Protein AF-0000000077139982 (afdb_homodimer)

Secondary structure (DSSP, 8-state):
----HHHHHHHHHHHHHHHHHHHHHHHHH-S-TTTTTHHHHHHHHHHHHHHHHHHHHHHHH--S-HHHHHHHHHHHHHHHHHHHH--SSTHHHHHHHHHHHHHHHHGGGS---HHHHHHHHHHHHHHHHHHHHHHHHHHSPTT-HHHHHHHHHHHHHHHT-TTS-THHHHHHHHS-HHHHHHHHHTGGGHHHHHIIIIITTT---HHHHHHHHHHHHHHHHHHHHHHHH-S-HHHHHHHHHHHHHHHHHHHHHHHHHTTT-SSHHHHHHHHHHHHHHHHHHHIIIIIIHHHHHHHHHHHHHHT---TTTTTTGGGGG---HHHHTHHHHHHTT-TTSHHHHHHHHHHHHHHHHHTS-GGGTTTHHHHHHHHHHHHHHHHHHHHHHHIIIIISPPPTT-------HHHHHHHHHHHHHHHHHHHHGGGGHHHHHTSTTTGGG--HHHHHHHHHHHHHHHHHHHHHHHHHHHHHHHTTTS----S--S--SS---SGGG---THHHHHHHHTTTGGGTB-TTS-BHHHHHHHHHHHHHHHHHHTSS------SS-HHHHHHHHHHHHHHHHHHHHHH---/----HHHHHHHHHHHHHHHHHHHHHHHHH-S-TTTTTHHHHHHHHHHHHHHHHHHHHHHHH-SS-HHHHHHHHHHHHHHHHHHHH--SSTHHHHHHHHHHHHHHHHGGGS---HHHHHHHHHHHHHHHHHHHHHHHHHHSPTT-HHHHHHHHHHHHHHHT-TTS-THHHHHHHHS-HHHHHHHHHTGGGHHHHHIIIIITTT---HHHHHHHHHHHHHHHHHHHHHHHH-SSHHHHHHHHHHHHHHHHHHHHHHHHHTTT-SSHHHHHHHHHHHHHHHHHHHIIIIIIHHHHHHHHHHHHHHT---TTTTTTGGGGG---HHHHTHHHHHHTT-TTSHHHHHHHHHHHHHHHHHTS-GGGTTTHHHHHHHHHHHHHHHHHHHHHHHIIIIISPPPTT-------HHHHHHHHHHHHHHHHHHHHGGGGHHHHHTSTTTGGG--HHHHHHHHHHHHHHHHHHHHHHHHHHHHHHHTTTS----S--S--SS---SGGG---THHHHHHHHTTTGGGTB-TTS-BHHHHHHHHHHHHHHHHHHTSS------SS-HHHHHHHHHHHHHHHHHHHHHH---

Foldseek 3Di:
DPPDPVVLVVLLVLLLCLLQVLLVVCVPPDDCCQALLVLLNLLSVLSNLLSNLLSLLLQLQFPDLNVLLSVLSSLLNNLLSCLSVVPLDLSNLLSLLSNLVSVVSNQVSDDDDPLQLQLSLLLLQLSLVLSLLSLVLSLDDALDPSSLVSLVVSLCLQLLFQLNVLSQLSNLRRGQLSVNLSCLQRVNCSSVSVCSNRNLVRPQDLVVLVVSQLSLLLQLLLLLLLLLQAFFVSSSLSSLSSNLSSVLVNLSSQLSNQCPPPDPLSNLLSLLSVVLSSLSSLLRNLLSSLSSSLLSSLCSFQVDRGLLQLFQSQLVLVDDLVLSCLSLCLLLLPQQFSNVVSVVSVVVSLVSLVVPPDPVCPVVVVSVVSSVNSSNSSSVSSVLSSLGNHQFFHDPPGDTPDRDPSSSVSSCVSSVSSSCCGRVVLLCQLVVCPRPHSVVSHDPVNSVVSVVSNVRSVVSVVVVVVVVVVCVVCVVPVDPPDVPRPPVPPPDPRPVRNDRSCVVVVVCCVVPVVVAAPPNSHGPVSVVSVVVVCCVVCVVCCVVDPPPDDDPCSSVVSVVSSVVSSVVSVVCVVPVPD/DPPDPVVLVVLLVLQLCLLQVLLVVCVPPDPCCQALLVLLNLLSVLSNLLSNLLSLLLQLQFPDLNVLLSVLSSLLNNLLSCLSVVPLDLSNLLSLLSNLVSVVSNQVSDDDDPLQLQLSLLLLQLSLVLSLLSLVLSLDDALDPSSLVSLVVSLCLQLLFQLNVLSQLSNLRRGQLSVNLSCLQRVNCSSVSVCSNRNLVRPQDLVVLVVSQLSLLLQLLLLLLLLLQAFFVSSSLSSLSSNLSSVLVNLSSQLSNQCPPPDPLSNLLSLLSVVLSSLSSLLRNLLSSLSSSLLSSLCSFQVDRGLLQLFQSSLVLVDDLVLSCLSLCLLLLPQQFSNVVSVVSVVVSLVSLVVPPDPVCPVVVVSVVSSVNSSNSSSVSSVLSSLGNHQFFHDPPGRTPDRDPSSSVSSCVSSVSSSCCGRVVLLCQLVVCPRPHSVVSHDPVNSVVSVVSNVRSVVSVVVVVVVVVVCVVCVVPVDCPDVPGPPVPPPPPRPVRNDRSCVVVVVCCVVPVVVAAPPNSHGPVSVVSVVVVCCVVCVVCCVVDPPPDPDPCSSVVSVVSSVVSSVVSVVCVVPVPD

Radius of gyration: 31.9 Å; Cα contacts (8 Å, |Δi|>4): 1811; chains: 2; bounding box: 67×109×77 Å

Solvent-accessible surface area (backbone atoms only — not comparable to full-atom values): 56174 Å² total; per-residue (Å²): 130,79,72,53,70,64,58,55,49,52,47,49,48,51,30,40,45,26,20,36,44,45,40,54,50,48,67,72,70,46,88,49,46,65,52,76,39,32,49,49,51,53,52,33,51,48,35,28,54,49,40,44,33,33,50,31,31,42,68,36,69,45,89,44,53,61,65,48,24,40,51,12,46,25,45,25,34,36,23,48,34,42,34,65,70,37,60,88,36,71,53,22,37,51,22,48,48,49,24,52,57,23,46,61,34,44,46,55,40,48,84,84,44,72,49,32,40,49,8,52,26,30,48,30,41,39,44,26,56,17,27,51,26,38,46,54,22,51,74,37,62,87,86,34,66,68,24,49,52,33,34,49,53,16,29,37,36,52,36,25,29,56,93,41,33,73,40,50,38,42,24,33,66,29,46,53,30,45,56,45,16,46,37,60,31,37,58,38,46,46,35,56,36,48,39,60,54,61,39,50,81,70,49,79,64,41,65,63,27,62,60,47,43,60,43,20,25,48,19,13,22,54,14,1,52,41,14,41,55,28,49,30,56,52,35,15,50,28,24,33,46,32,15,52,46,12,47,40,48,39,22,50,31,51,18,45,47,21,60,82,46,86,48,66,69,46,29,48,49,11,29,43,27,50,54,46,27,55,42,36,46,52,26,45,23,39,32,48,21,38,39,30,42,56,53,33,50,45,32,59,36,59,69,52,66,41,39,59,78,38,18,8,47,41,50,73,64,75,57,58,62,70,67,74,35,40,30,35,40,17,53,58,43,36,70,24,18,28,26,19,54,33,55,53,49,50,54,54,50,49,55,53,50,62,68,41,72,61,89,70,36,62,73,49,44,64,40,47,52,34,35,50,52,7,53,50,31,31,17,47,29,40,48,40,48,43,48,9,23,44,49,16,32,51,68,82,87,68,77,62,57,89,77,53,69,68,32,44,51,28,39,47,50,22,50,49,56,37,43,47,50,35,47,47,50,29,62,43,34,60,60,56,49,62,32,78,64,42,32,85,38,50,52,71,68,55,51,46,47,36,46,50,52,19,49,48,15,49,52,39,49,49,52,53,49,49,52,53,49,49,44,64,65,49,51,65,74,56,70,80,70,68,86,65,62,81,62,77,75,71,74,66,88,54,68,82,48,44,36,46,38,54,64,73,32,54,62,42,26,76,81,54,36,61,80,43,28,48,97,83,29,48,48,45,62,56,51,50,50,51,50,50,50,44,48,51,40,44,58,45,32,74,68,44,82,84,80,79,86,71,80,89,48,54,49,59,46,24,48,46,50,26,47,47,37,48,48,49,50,47,46,45,58,68,67,40,86,116,128,81,71,54,69,64,59,55,49,52,48,49,49,50,30,40,45,25,19,36,44,45,42,54,50,47,66,73,72,46,89,48,48,63,52,76,40,32,49,49,49,53,51,34,51,49,33,29,54,49,41,43,32,34,50,30,29,42,67,36,71,43,87,42,52,59,64,49,24,40,51,14,45,24,46,24,34,37,23,46,35,42,33,65,69,38,61,89,36,72,54,21,38,51,22,48,47,48,24,50,56,23,45,61,34,45,47,56,42,49,82,83,43,72,51,32,39,49,9,52,26,30,47,30,41,39,45,26,58,17,27,51,27,38,45,53,22,50,75,37,61,88,85,35,66,66,24,50,52,33,36,48,52,16,30,39,36,51,37,26,29,57,93,42,30,72,38,49,39,42,24,33,65,30,47,55,32,46,56,46,15,46,37,58,31,38,58,37,46,46,35,58,35,48,38,58,55,62,38,50,84,71,50,79,65,41,64,62,29,62,60,47,42,62,43,20,24,48,20,13,22,54,16,1,52,40,15,41,55,28,49,31,57,52,36,16,49,29,23,32,46,34,15,50,46,12,48,37,48,39,23,49,32,49,18,44,48,21,61,82,45,86,48,66,68,47,28,47,49,10,29,45,26,50,54,47,26,53,41,39,46,51,25,44,23,40,33,48,21,38,40,30,43,55,54,34,52,45,31,59,37,59,70,52,67,41,40,57,78,40,20,9,48,41,50,73,64,74,56,59,63,71,66,75,34,38,31,36,38,17,55,57,43,36,71,23,18,28,28,20,54,31,52,52,47,48,55,54,51,49,56,55,51,59,68,41,72,59,89,69,35,62,73,50,45,64,42,46,53,36,35,50,52,7,52,52,31,31,18,48,30,39,46,40,50,43,49,9,22,43,46,15,33,50,67,82,86,68,77,63,56,91,77,53,70,67,32,44,51,28,40,47,53,23,48,48,58,37,39,48,51,36,46,46,48,30,62,43,35,60,59,57,49,60,33,78,62,41,32,86,39,51,51,73,68,55,52,47,46,36,45,50,53,18,49,47,14,48,51,40,49,50,52,54,48,50,52,52,50,48,46,62,65,51,52,66,76,53,73,79,69,67,85,66,62,80,61,75,74,72,73,67,88,57,67,82,46,45,36,48,39,54,64,72,32,55,62,42,25,78,80,54,35,60,80,43,30,47,96,84,30,47,47,46,62,58,51,50,49,50,50,51,50,43,48,53,40,41,60,46,31,74,67,45,85,82,81,79,86,68,79,87,52,52,51,61,46,26,50,46,50,25,48,47,36,48,48,49,49,46,43,44,58,67,65,42,84,117

InterPro domains:
  IPR001750 NADH:quinone oxidoreductase/Mrp antiporter, transmembrane domain [PF00361] (145-348)
  IPR050586 CPA3 Na+/H+ Antiporter Subunit D [PTHR42703] (146-427)

Structure (mmCIF, N/CA/C/O backbone):
data_AF-0000000077139982-model_v1
#
loop_
_entity.id
_entity.type
_entity.pdbx_description
1 polymer 'Hydrogenase-4 subunit C putative membrane protein'
#
loop_
_atom_site.group_PDB
_atom_site.id
_atom_site.type_symbol
_atom_site.label_atom_id
_atom_site.label_alt_id
_atom_site.label_comp_id
_atom_site.label_asym_id
_atom_site.label_entity_id
_atom_site.label_seq_id
_atom_site.pdbx_PDB_ins_code
_atom_site.Cartn_x
_atom_site.Cartn_y
_atom_site.Cartn_z
_atom_site.occupancy
_atom_site.B_iso_or_equiv
_atom_site.auth_seq_id
_atom_site.auth_comp_id
_atom_site.auth_asym_id
_atom_site.auth_atom_id
_atom_site.pdbx_PDB_model_num
ATOM 1 N N . MET A 1 1 ? 22.547 -20.719 -37.469 1 37.09 1 MET A N 1
ATOM 2 C CA . MET A 1 1 ? 21.672 -21.531 -38.312 1 37.09 1 MET A CA 1
ATOM 3 C C . MET A 1 1 ? 20.203 -21.125 -38.125 1 37.09 1 MET A C 1
ATOM 5 O O . MET A 1 1 ? 19.719 -21.062 -37 1 37.09 1 MET A O 1
ATOM 9 N N . LEU A 1 2 ? 19.734 -20.312 -39 1 44.69 2 LEU A N 1
ATOM 10 C CA . LEU A 1 2 ? 18.391 -19.766 -39.125 1 44.69 2 LEU A CA 1
ATOM 11 C C . LEU A 1 2 ? 17.344 -20.859 -38.875 1 44.69 2 LEU A C 1
ATOM 13 O O . LEU A 1 2 ? 17.25 -21.812 -39.656 1 44.69 2 LEU A O 1
ATOM 17 N N . GLU A 1 3 ? 17.266 -21.266 -37.781 1 56.75 3 GLU A N 1
ATOM 18 C CA . GLU A 1 3 ? 16.156 -22.219 -37.625 1 56.75 3 GLU A CA 1
ATOM 19 C C . GLU A 1 3 ? 14.945 -21.781 -38.469 1 56.75 3 GLU A C 1
ATOM 21 O O . GLU A 1 3 ? 14.617 -20.594 -38.5 1 56.75 3 GLU A O 1
ATOM 26 N N . ASP A 1 4 ? 14.609 -22.562 -39.344 1 66.62 4 ASP A N 1
ATOM 27 C CA . ASP A 1 4 ? 13.586 -22.406 -40.375 1 66.62 4 ASP A CA 1
ATOM 28 C C . ASP A 1 4 ? 12.25 -21.984 -39.75 1 66.62 4 ASP A C 1
ATOM 30 O O . ASP A 1 4 ? 11.781 -22.594 -38.812 1 66.62 4 ASP A O 1
ATOM 34 N N . LYS A 1 5 ? 11.859 -20.781 -39.969 1 73.94 5 LYS A N 1
ATOM 35 C CA . LYS A 1 5 ? 10.562 -20.188 -39.656 1 73.94 5 LYS A CA 1
ATOM 36 C C . LYS A 1 5 ? 9.438 -21.219 -39.75 1 73.94 5 LYS A C 1
ATOM 38 O O . LYS A 1 5 ? 8.523 -21.234 -38.938 1 73.94 5 LYS A O 1
ATOM 43 N N . ASN A 1 6 ? 9.586 -22.203 -40.719 1 79.5 6 ASN A N 1
ATOM 44 C CA . ASN A 1 6 ? 8.555 -23.219 -40.906 1 79.5 6 ASN A CA 1
ATOM 45 C C . ASN A 1 6 ? 8.547 -24.234 -39.781 1 79.5 6 ASN A C 1
ATOM 47 O O . ASN A 1 6 ? 7.48 -24.672 -39.312 1 79.5 6 ASN A O 1
ATOM 51 N N . GLN A 1 7 ? 9.602 -24.672 -39.344 1 82.38 7 GLN A N 1
ATOM 52 C CA . GLN A 1 7 ? 9.688 -25.625 -38.25 1 82.38 7 GLN A CA 1
ATOM 53 C C . GLN A 1 7 ? 9.148 -25.016 -36.969 1 82.38 7 GLN A C 1
ATOM 55 O O . GLN A 1 7 ? 8.484 -25.688 -36.188 1 82.38 7 GLN A O 1
ATOM 60 N N . SER A 1 8 ? 9.469 -23.766 -36.812 1 82.25 8 SER A N 1
ATOM 61 C CA . SER A 1 8 ? 8.961 -23.078 -35.625 1 82.25 8 SER A CA 1
ATOM 62 C C . SER A 1 8 ? 7.441 -23.016 -35.625 1 82.25 8 SER A C 1
ATOM 64 O O . SER A 1 8 ? 6.805 -23.172 -34.594 1 82.25 8 SER A O 1
ATOM 66 N N . ILE A 1 9 ? 6.91 -22.859 -36.781 1 84.19 9 ILE A N 1
ATOM 67 C CA . ILE A 1 9 ? 5.461 -22.781 -36.906 1 84.19 9 ILE A CA 1
ATOM 68 C C . ILE A 1 9 ? 4.836 -24.141 -36.656 1 84.19 9 ILE A C 1
ATOM 70 O O . ILE A 1 9 ? 3.811 -24.25 -35.969 1 84.19 9 ILE A O 1
ATOM 74 N N . ILE A 1 10 ? 5.391 -25.203 -37.156 1 87.94 10 ILE A N 1
ATOM 75 C CA . ILE A 1 10 ? 4.879 -26.562 -36.938 1 87.94 10 ILE A CA 1
ATOM 76 C C . ILE A 1 10 ? 4.93 -26.906 -35.469 1 87.94 10 ILE A C 1
ATOM 78 O O . ILE A 1 10 ? 3.98 -27.484 -34.906 1 87.94 10 ILE A O 1
ATOM 82 N N . ARG A 1 11 ? 5.953 -26.609 -34.844 1 90.06 11 ARG A N 1
ATOM 83 C CA . ARG A 1 11 ? 6.078 -26.859 -33.406 1 90.06 11 ARG A CA 1
ATOM 84 C C . ARG A 1 11 ? 5.008 -26.094 -32.625 1 90.06 11 ARG A C 1
ATOM 86 O O . ARG A 1 11 ? 4.406 -26.641 -31.703 1 90.06 11 ARG A O 1
ATOM 93 N N . SER A 1 12 ? 4.844 -24.859 -33.062 1 87.12 12 SER A N 1
ATOM 94 C CA . SER A 1 12 ? 3.83 -24.047 -32.406 1 87.12 12 SER A CA 1
ATOM 95 C C . SER A 1 12 ? 2.438 -24.641 -32.594 1 87.12 12 SER A C 1
ATOM 97 O O . SER A 1 12 ? 1.613 -24.609 -31.672 1 87.12 12 SER A O 1
ATOM 99 N N . ILE A 1 13 ? 2.211 -25.188 -33.688 1 89.62 13 ILE A N 1
ATOM 100 C CA . ILE A 1 13 ? 0.909 -25.766 -34 1 89.62 13 ILE A CA 1
ATOM 101 C C . ILE A 1 13 ? 0.704 -27.031 -33.156 1 89.62 13 ILE A C 1
ATOM 103 O O . ILE A 1 13 ? -0.377 -27.25 -32.594 1 89.62 13 ILE A O 1
ATOM 107 N N . VAL A 1 14 ? 1.687 -27.828 -33.031 1 92.06 14 VAL A N 1
ATOM 108 C CA . VAL A 1 14 ? 1.604 -29.062 -32.281 1 92.06 14 VAL A CA 1
ATOM 109 C C . VAL A 1 14 ? 1.295 -28.766 -30.828 1 92.06 14 VAL A C 1
ATOM 111 O O . VAL A 1 14 ? 0.38 -29.359 -30.234 1 92.06 14 VAL A O 1
ATOM 114 N N . VAL A 1 15 ? 2.018 -27.891 -30.266 1 94.12 15 VAL A N 1
ATOM 115 C CA . VAL A 1 15 ? 1.82 -27.547 -28.859 1 94.12 15 VAL A CA 1
ATOM 116 C C . VAL A 1 15 ? 0.482 -26.828 -28.688 1 94.12 15 VAL A C 1
ATOM 118 O O . VAL A 1 15 ? -0.229 -27.062 -27.703 1 94.12 15 VAL A O 1
ATOM 121 N N . GLY A 1 16 ? 0.151 -25.969 -29.641 1 92.31 16 GLY A N 1
ATOM 122 C CA . GLY A 1 16 ? -1.137 -25.297 -29.609 1 92.31 16 GLY A CA 1
ATOM 123 C C . GLY A 1 16 ? -2.312 -26.25 -29.625 1 92.31 16 GLY A C 1
ATOM 124 O O . GLY A 1 16 ? -3.275 -26.078 -28.875 1 92.31 16 GLY A O 1
ATOM 125 N N . ILE A 1 17 ? -2.209 -27.266 -30.406 1 93.19 17 ILE A N 1
ATOM 126 C CA . ILE A 1 17 ? -3.268 -28.266 -30.516 1 93.19 17 ILE A CA 1
ATOM 127 C C . ILE A 1 17 ? -3.352 -29.062 -29.203 1 93.19 17 ILE A C 1
ATOM 129 O O . ILE A 1 17 ? -4.445 -29.328 -28.703 1 93.19 17 ILE A O 1
ATOM 133 N N . ALA A 1 18 ? -2.244 -29.422 -28.703 1 96.31 18 ALA A N 1
ATOM 134 C CA . ALA A 1 18 ? -2.217 -30.188 -27.453 1 96.31 18 ALA A CA 1
ATOM 135 C C . ALA A 1 18 ? -2.844 -29.391 -26.312 1 96.31 18 ALA A C 1
ATOM 137 O O . ALA A 1 18 ? -3.527 -29.953 -25.453 1 96.31 18 ALA A O 1
ATOM 138 N N . ALA A 1 19 ? -2.604 -28.109 -26.297 1 96.25 19 ALA A N 1
ATOM 139 C CA . ALA A 1 19 ? -3.121 -27.25 -25.234 1 96.25 19 ALA A CA 1
ATOM 140 C C . ALA A 1 19 ? -4.605 -26.969 -25.438 1 96.25 19 ALA A C 1
ATOM 142 O O . ALA A 1 19 ? -5.355 -26.812 -24.469 1 96.25 19 ALA A O 1
ATOM 143 N N . LEU A 1 20 ? -5.059 -26.922 -26.656 1 96.62 20 LEU A N 1
ATOM 144 C CA . LEU A 1 20 ? -6.418 -26.516 -27 1 96.62 20 LEU A CA 1
ATOM 145 C C . LEU A 1 20 ? -7.344 -27.719 -27.094 1 96.62 20 LEU A C 1
ATOM 147 O O . LEU A 1 20 ? -8.539 -27.625 -26.812 1 96.62 20 LEU A O 1
ATOM 151 N N . ALA A 1 21 ? -6.871 -28.875 -27.453 1 96.88 21 ALA A N 1
ATOM 152 C CA . ALA A 1 21 ? -7.676 -30.062 -27.766 1 96.88 21 ALA A CA 1
ATOM 153 C C . ALA A 1 21 ? -8.523 -30.469 -26.562 1 96.88 21 ALA A C 1
ATOM 155 O O . ALA A 1 21 ? -9.719 -30.75 -26.703 1 96.88 21 ALA A O 1
ATOM 156 N N . PRO A 1 22 ? -7.969 -30.531 -25.406 1 96.75 22 PRO A N 1
ATOM 157 C CA . PRO A 1 22 ? -8.812 -30.906 -24.266 1 96.75 22 PRO A CA 1
ATOM 158 C C . PRO A 1 22 ? -9.992 -29.953 -24.078 1 96.75 22 PRO A C 1
ATOM 160 O O . PRO A 1 22 ? -11.086 -30.391 -23.688 1 96.75 22 PRO A O 1
ATOM 163 N N . LEU A 1 23 ? -9.789 -28.641 -24.266 1 96.56 23 LEU A N 1
ATOM 164 C CA . LEU A 1 23 ? -10.875 -27.672 -24.172 1 96.56 23 LEU A CA 1
ATOM 165 C C . LEU A 1 23 ? -11.953 -27.953 -25.203 1 96.56 23 LEU A C 1
ATOM 167 O O . LEU A 1 23 ? -13.148 -27.922 -24.891 1 96.56 23 LEU A O 1
ATOM 171 N N . ILE A 1 24 ? -11.523 -28.297 -26.422 1 96.06 24 ILE A N 1
ATOM 172 C CA . ILE A 1 24 ? -12.469 -28.578 -27.5 1 96.06 24 ILE A CA 1
ATOM 173 C C . ILE A 1 24 ? -13.242 -29.859 -27.172 1 96.06 24 ILE A C 1
ATOM 175 O O . ILE A 1 24 ? -14.469 -29.906 -27.344 1 96.06 24 ILE A O 1
ATOM 179 N N . ILE A 1 25 ? -12.57 -30.828 -26.703 1 95.44 25 ILE A N 1
ATOM 180 C CA . ILE A 1 25 ? -13.211 -32.094 -26.328 1 95.44 25 ILE A CA 1
ATOM 181 C C . ILE A 1 25 ? -14.219 -31.828 -25.203 1 95.44 25 ILE A C 1
ATOM 183 O O . ILE A 1 25 ? -15.336 -32.344 -25.25 1 95.44 25 ILE A O 1
ATOM 187 N N . PHE A 1 26 ? -13.805 -31.031 -24.266 1 94.69 26 PHE A N 1
ATOM 188 C CA . PHE A 1 26 ? -14.664 -30.719 -23.125 1 94.69 26 PHE A CA 1
ATOM 189 C C . PHE A 1 26 ? -15.93 -30 -23.594 1 94.69 26 PHE A C 1
ATOM 191 O O . PHE A 1 26 ? -17.031 -30.312 -23.141 1 94.69 26 PHE A O 1
ATOM 198 N N . LEU A 1 27 ? -15.859 -29.031 -24.531 1 93.75 27 LEU A N 1
ATOM 199 C CA . LEU A 1 27 ? -16.969 -28.234 -25.016 1 93.75 27 LEU A CA 1
ATOM 200 C C . LEU A 1 27 ? -17.953 -29.094 -25.828 1 93.75 27 LEU A C 1
ATOM 202 O O . LEU A 1 27 ? -19.156 -28.828 -25.812 1 93.75 27 LEU A O 1
ATOM 206 N N . PHE A 1 28 ? -17.516 -30.203 -26.375 1 92.56 28 PHE A N 1
ATOM 207 C CA . PHE A 1 28 ? -18.359 -31.031 -27.234 1 92.56 28 PHE A CA 1
ATOM 208 C C . PHE A 1 28 ? -18.969 -32.188 -26.438 1 92.56 28 PHE A C 1
ATOM 210 O O . PHE A 1 28 ? -20.031 -32.719 -26.812 1 92.56 28 PHE A O 1
ATOM 217 N N . THR A 1 29 ? -18.375 -32.562 -25.375 1 89.31 29 THR A N 1
ATOM 218 C CA . THR A 1 29 ? -18.812 -33.781 -24.703 1 89.31 29 THR A CA 1
ATOM 219 C C . THR A 1 29 ? -19.625 -33.469 -23.453 1 89.31 29 THR A C 1
ATOM 221 O O . THR A 1 29 ? -20.375 -34.312 -22.953 1 89.31 29 THR A O 1
ATOM 224 N N . ASN A 1 30 ? -19.438 -32.344 -22.922 1 84.44 30 ASN A N 1
ATOM 225 C CA . ASN A 1 30 ? -20.047 -32.062 -21.641 1 84.44 30 ASN A CA 1
ATOM 226 C C . ASN A 1 30 ? -21.188 -31.047 -21.766 1 84.44 30 ASN A C 1
ATOM 228 O O . ASN A 1 30 ? -21.016 -30 -22.391 1 84.44 30 ASN A O 1
ATOM 232 N N . GLU A 1 31 ? -22.312 -31.375 -21.125 1 78.75 31 GLU A N 1
ATOM 233 C CA . GLU A 1 31 ? -23.5 -30.531 -21.188 1 78.75 31 GLU A CA 1
ATOM 234 C C . GLU A 1 31 ? -23.562 -29.578 -19.984 1 78.75 31 GLU A C 1
ATOM 236 O O . GLU A 1 31 ? -24.219 -28.547 -20.047 1 78.75 31 GLU A O 1
ATOM 241 N N . ASP A 1 32 ? -22.797 -29.797 -18.906 1 83 32 ASP A N 1
ATOM 242 C CA . ASP A 1 32 ? -22.875 -29.016 -17.672 1 83 32 ASP A CA 1
ATOM 243 C C . ASP A 1 32 ? -21.719 -28.031 -17.562 1 83 32 ASP A C 1
ATOM 245 O O . ASP A 1 32 ? -21.203 -27.812 -16.453 1 83 32 ASP A O 1
ATOM 249 N N . ILE A 1 33 ? -21.328 -27.531 -18.688 1 82.38 33 ILE A N 1
ATOM 250 C CA . ILE A 1 33 ? -20.141 -26.703 -18.766 1 82.38 33 ILE A CA 1
ATOM 251 C C . ILE A 1 33 ? -20.359 -25.391 -18 1 82.38 33 ILE A C 1
ATOM 253 O O . ILE A 1 33 ? -19.453 -24.891 -17.344 1 82.38 33 ILE A O 1
ATOM 257 N N . LEU A 1 34 ? -21.594 -24.922 -18.016 1 79.56 34 LEU A N 1
ATOM 258 C CA . LEU A 1 34 ? -21.844 -23.625 -17.391 1 79.56 34 LEU A CA 1
ATOM 259 C C . LEU A 1 34 ? -22.484 -23.781 -16.031 1 79.56 34 LEU A C 1
ATOM 261 O O . LEU A 1 34 ? -23.141 -22.859 -15.531 1 79.56 34 LEU A O 1
ATOM 265 N N . SER A 1 35 ? -22.312 -24.922 -15.383 1 84.94 35 SER A N 1
ATOM 266 C CA . SER A 1 35 ? -22.828 -25.156 -14.047 1 84.94 35 SER A CA 1
ATOM 267 C C . SER A 1 35 ? -21.781 -25.781 -13.141 1 84.94 35 SER A C 1
ATOM 269 O O . SER A 1 35 ? -20.828 -25.094 -12.719 1 84.94 35 SER A O 1
ATOM 271 N N . VAL A 1 36 ? -21.859 -27.109 -12.914 1 84.88 36 VAL A N 1
ATOM 272 C CA . VAL A 1 36 ? -21.016 -27.75 -11.914 1 84.88 36 VAL A CA 1
ATOM 273 C C . VAL A 1 36 ? -19.578 -27.875 -12.453 1 84.88 36 VAL A C 1
ATOM 275 O O . VAL A 1 36 ? -18.625 -27.875 -11.68 1 84.88 36 VAL A O 1
ATOM 278 N N . ASP A 1 37 ? -19.391 -27.906 -13.789 1 92.5 37 ASP A N 1
ATOM 279 C CA . ASP A 1 37 ? -18.078 -28.141 -14.383 1 92.5 37 ASP A CA 1
ATOM 280 C C . ASP A 1 37 ? -17.422 -26.828 -14.812 1 92.5 37 ASP A C 1
ATOM 282 O O . ASP A 1 37 ? -16.453 -26.828 -15.57 1 92.5 37 ASP A O 1
ATOM 286 N N . PHE A 1 38 ? -17.906 -25.719 -14.367 1 93.19 38 PHE A N 1
ATOM 287 C CA . PHE A 1 38 ? -17.375 -24.406 -14.695 1 93.19 38 PHE A CA 1
ATOM 288 C C . PHE A 1 38 ? -15.906 -24.297 -14.312 1 93.19 38 PHE A C 1
ATOM 290 O O . PHE A 1 38 ? -15.094 -23.766 -15.078 1 93.19 38 PHE A O 1
ATOM 297 N N . PRO A 1 39 ? -15.508 -24.797 -13.125 1 95.56 39 PRO A N 1
ATOM 298 C CA . PRO A 1 39 ? -14.086 -24.703 -12.773 1 95.56 39 PRO A CA 1
ATOM 299 C C . PRO A 1 39 ? -13.188 -25.438 -13.773 1 95.56 39 PRO A C 1
ATOM 301 O O . PRO A 1 39 ? -12.07 -25 -14.039 1 95.56 39 PRO A O 1
ATOM 304 N N . ILE A 1 40 ? -13.656 -26.531 -14.344 1 96.5 40 ILE A N 1
ATOM 305 C CA . ILE A 1 40 ? -12.898 -27.297 -15.336 1 96.5 40 ILE A CA 1
ATOM 306 C C . ILE A 1 40 ? -12.758 -26.469 -16.609 1 96.5 40 ILE A C 1
ATOM 308 O O . ILE A 1 40 ? -11.688 -26.438 -17.219 1 96.5 40 ILE A O 1
ATOM 312 N N . LEU A 1 41 ? -13.852 -25.844 -16.953 1 96.19 41 LEU A N 1
ATOM 313 C CA . LEU A 1 41 ? -13.82 -24.969 -18.125 1 96.19 41 LEU A CA 1
ATOM 314 C C . LEU A 1 41 ? -12.773 -23.875 -17.953 1 96.19 41 LEU A C 1
ATOM 316 O O . LEU A 1 41 ? -12 -23.594 -18.859 1 96.19 41 LEU A O 1
ATOM 320 N N . VAL A 1 42 ? -12.797 -23.234 -16.75 1 96.88 42 VAL A N 1
ATOM 321 C CA . VAL A 1 42 ? -11.867 -22.156 -16.453 1 96.88 42 VAL A CA 1
ATOM 322 C C . VAL A 1 42 ? -10.43 -22.656 -16.578 1 96.88 42 VAL A C 1
ATOM 324 O O . VAL A 1 42 ? -9.586 -22.016 -17.203 1 96.88 42 VAL A O 1
ATOM 327 N N . GLY A 1 43 ? -10.141 -23.844 -16.031 1 98.06 43 GLY A N 1
ATOM 328 C CA . GLY A 1 43 ? -8.812 -24.422 -16.094 1 98.06 43 GLY A CA 1
ATOM 329 C C . GLY A 1 43 ? -8.352 -24.703 -17.516 1 98.06 43 GLY A C 1
ATOM 330 O O . GLY A 1 43 ? -7.207 -24.391 -17.875 1 98.06 43 GLY A O 1
ATOM 331 N N . LEU A 1 44 ? -9.242 -25.203 -18.281 1 97.88 44 LEU A N 1
ATOM 332 C CA . LEU A 1 44 ? -8.891 -25.562 -19.656 1 97.88 44 LEU A CA 1
ATOM 333 C C . LEU A 1 44 ? -8.703 -24.328 -20.516 1 97.88 44 LEU A C 1
ATOM 335 O O . LEU A 1 44 ? -7.867 -24.312 -21.422 1 97.88 44 LEU A O 1
ATOM 339 N N . ILE A 1 45 ? -9.43 -23.266 -20.234 1 97.19 45 ILE A N 1
ATOM 340 C CA . ILE A 1 45 ? -9.258 -22.016 -20.953 1 97.19 45 ILE A CA 1
ATOM 341 C C . ILE A 1 45 ? -7.887 -21.422 -20.625 1 97.19 45 ILE A C 1
ATOM 343 O O . ILE A 1 45 ? -7.16 -20.984 -21.531 1 97.19 45 ILE A O 1
ATOM 347 N N . ILE A 1 46 ? -7.578 -21.406 -19.359 1 98.25 46 ILE A N 1
ATOM 348 C CA . ILE A 1 46 ? -6.293 -20.875 -18.922 1 98.25 46 ILE A CA 1
ATOM 349 C C . ILE A 1 46 ? -5.156 -21.688 -19.531 1 98.25 46 ILE A C 1
ATOM 351 O O . ILE A 1 46 ? -4.172 -21.141 -20.016 1 98.25 46 ILE A O 1
ATOM 355 N N . GLN A 1 47 ? -5.305 -23.016 -19.562 1 98.31 47 GLN A N 1
ATOM 356 C CA . GLN A 1 47 ? -4.301 -23.906 -20.141 1 98.31 47 GLN A CA 1
ATOM 357 C C . GLN A 1 47 ? -4.086 -23.594 -21.625 1 98.31 47 GLN A C 1
ATOM 359 O O . GLN A 1 47 ? -2.949 -23.531 -22.094 1 98.31 47 GLN A O 1
ATOM 364 N N . ALA A 1 48 ? -5.16 -23.438 -22.328 1 97.56 48 ALA A N 1
ATOM 365 C CA . ALA A 1 48 ? -5.062 -23.156 -23.766 1 97.56 48 ALA A CA 1
ATOM 366 C C . ALA A 1 48 ? -4.336 -21.828 -24.016 1 97.56 48 ALA A C 1
ATOM 368 O O . ALA A 1 48 ? -3.471 -21.75 -24.891 1 97.56 48 ALA A O 1
ATOM 369 N N . TYR A 1 49 ? -4.664 -20.844 -23.234 1 97.25 49 TYR A N 1
ATOM 370 C CA . TYR A 1 49 ? -4.086 -19.516 -23.422 1 97.25 49 TYR A CA 1
ATOM 371 C C . TYR A 1 49 ? -2.615 -19.5 -23.016 1 97.25 49 TYR A C 1
ATOM 373 O O . TYR A 1 49 ? -1.762 -19.062 -23.797 1 97.25 49 TYR A O 1
ATOM 381 N N . ILE A 1 50 ? -2.322 -20 -21.844 1 97.44 50 ILE A N 1
ATOM 382 C CA . ILE A 1 50 ? -0.958 -19.969 -21.328 1 97.44 50 ILE A CA 1
ATOM 383 C C . ILE A 1 50 ? -0.098 -20.984 -22.062 1 97.44 50 ILE A C 1
ATOM 385 O O . ILE A 1 50 ? 1.104 -20.766 -22.25 1 97.44 50 ILE A O 1
ATOM 389 N N . GLY A 1 51 ? -0.747 -22.094 -22.562 1 96.44 51 GLY A N 1
ATOM 390 C CA . GLY A 1 51 ? -0.015 -23.031 -23.391 1 96.44 51 GLY A CA 1
ATOM 391 C C . GLY A 1 51 ? 0.585 -22.406 -24.625 1 96.44 51 GLY A C 1
ATOM 392 O O . GLY A 1 51 ? 1.741 -22.672 -24.969 1 96.44 51 GLY A O 1
ATOM 393 N N . PHE A 1 52 ? -0.176 -21.531 -25.172 1 92.75 52 PHE A N 1
ATOM 394 C CA . PHE A 1 52 ? 0.302 -20.812 -26.344 1 92.75 52 PHE A CA 1
ATOM 395 C C . PHE A 1 52 ? 1.389 -19.812 -25.969 1 92.75 52 PHE A C 1
ATOM 397 O O . PHE A 1 52 ? 2.434 -19.75 -26.625 1 92.75 52 PHE A O 1
ATOM 404 N N . SER A 1 53 ? 1.173 -19.047 -24.969 1 95.38 53 SER A N 1
ATOM 405 C CA . SER A 1 53 ? 2.123 -18.016 -24.562 1 95.38 53 SER A CA 1
ATOM 406 C C . SER A 1 53 ? 3.449 -18.641 -24.125 1 95.38 53 SER A C 1
ATOM 408 O O . SER A 1 53 ? 4.516 -18.078 -24.391 1 95.38 53 SER A O 1
ATOM 410 N N . SER A 1 54 ? 3.398 -19.75 -23.453 1 95.44 54 SER A N 1
ATOM 411 C CA . SER A 1 54 ? 4.605 -20.422 -22.969 1 95.44 54 SER A CA 1
ATOM 412 C C . SER A 1 54 ? 5.449 -20.938 -24.125 1 95.44 54 SER A C 1
ATOM 414 O O . SER A 1 54 ? 6.68 -20.859 -24.094 1 95.44 54 SER A O 1
ATOM 416 N N . PHE A 1 55 ? 4.793 -21.391 -25.094 1 92.44 55 PHE A N 1
ATOM 417 C CA . PHE A 1 55 ? 5.559 -21.953 -26.188 1 92.44 55 PHE A CA 1
ATOM 418 C C . PHE A 1 55 ? 6.176 -20.844 -27.047 1 92.44 55 PHE A C 1
ATOM 420 O O . PHE A 1 55 ? 7.254 -21.031 -27.609 1 92.44 55 PHE A O 1
ATOM 427 N N . MET A 1 56 ? 5.539 -19.703 -27.125 1 93.19 56 MET A N 1
ATOM 428 C CA . MET A 1 56 ? 6.172 -18.547 -27.766 1 93.19 56 MET A CA 1
ATOM 429 C C . MET A 1 56 ? 7.469 -18.172 -27.062 1 93.19 56 MET A C 1
ATOM 431 O O . MET A 1 56 ? 8.453 -17.828 -27.703 1 93.19 56 MET A O 1
ATOM 435 N N . LEU A 1 57 ? 7.418 -18.312 -25.781 1 94.12 57 LEU A N 1
ATOM 436 C CA . LEU A 1 57 ? 8.641 -18.016 -25.047 1 94.12 57 LEU A CA 1
ATOM 437 C C . LEU A 1 57 ? 9.711 -19.062 -25.312 1 94.12 57 LEU A C 1
ATOM 439 O O . LEU A 1 57 ? 10.906 -18.734 -25.359 1 94.12 57 LEU A O 1
ATOM 443 N N . VAL A 1 58 ? 9.352 -20.297 -25.5 1 93.88 58 VAL A N 1
ATOM 444 C CA . VAL A 1 58 ? 10.305 -21.375 -25.781 1 93.88 58 VAL A CA 1
ATOM 445 C C . VAL A 1 58 ? 11.094 -21.031 -27.047 1 93.88 58 VAL A C 1
ATOM 447 O O . VAL A 1 58 ? 12.305 -21.25 -27.109 1 93.88 58 VAL A O 1
ATOM 450 N N . GLN A 1 59 ? 10.422 -20.453 -27.969 1 90.12 59 GLN A N 1
ATOM 451 C CA . GLN A 1 59 ? 11.055 -20.094 -29.234 1 90.12 59 GLN A CA 1
ATOM 452 C C . GLN A 1 59 ? 12.117 -19.016 -29.031 1 90.12 59 GLN A C 1
ATOM 454 O O . GLN A 1 59 ? 13.117 -18.969 -29.75 1 90.12 59 GLN A O 1
ATOM 459 N N . SER A 1 60 ? 11.875 -18.234 -28.078 1 89.56 60 SER A N 1
ATOM 460 C CA . SER A 1 60 ? 12.828 -17.172 -27.766 1 89.56 60 SER A CA 1
ATOM 461 C C . SER A 1 60 ? 13.898 -17.641 -26.781 1 89.56 60 SER A C 1
ATOM 463 O O . SER A 1 60 ? 15.07 -17.281 -26.922 1 89.56 60 SER A O 1
ATOM 465 N N . TYR A 1 61 ? 13.578 -18.422 -25.906 1 90.12 61 TYR A N 1
ATOM 466 C CA . TYR A 1 61 ? 14.32 -18.766 -24.703 1 90.12 61 TYR A CA 1
ATOM 467 C C . TYR A 1 61 ? 15.32 -19.891 -24.969 1 90.12 61 TYR A C 1
ATOM 469 O O . TYR A 1 61 ? 16.469 -19.828 -24.516 1 90.12 61 TYR A O 1
ATOM 477 N N . GLU A 1 62 ? 14.969 -20.953 -25.703 1 86.62 62 GLU A N 1
ATOM 478 C CA . GLU A 1 62 ? 15.805 -22.141 -25.875 1 86.62 62 GLU A CA 1
ATOM 479 C C . GLU A 1 62 ? 16.609 -22.078 -27.172 1 86.62 62 GLU A C 1
ATOM 481 O O . GLU A 1 62 ? 16.047 -21.938 -28.25 1 86.62 62 GLU A O 1
ATOM 486 N N . PRO A 1 63 ? 17.859 -22.266 -26.969 1 78.12 63 PRO A N 1
ATOM 487 C CA . PRO A 1 63 ? 18.688 -22.281 -28.172 1 78.12 63 PRO A CA 1
ATOM 488 C C . PRO A 1 63 ? 18.844 -23.688 -28.766 1 78.12 63 PRO A C 1
ATOM 490 O O . PRO A 1 63 ? 19.125 -23.828 -29.953 1 78.12 63 PRO A O 1
ATOM 493 N N . LYS A 1 64 ? 18.625 -24.641 -27.938 1 82.5 64 LYS A N 1
ATOM 494 C CA . LYS A 1 64 ? 18.875 -26.016 -28.391 1 82.5 64 LYS A CA 1
ATOM 495 C C . LYS A 1 64 ? 17.719 -26.938 -28.016 1 82.5 64 LYS A C 1
ATOM 497 O O . LYS A 1 64 ? 16.875 -26.578 -27.203 1 82.5 64 LYS A O 1
ATOM 502 N N . GLU A 1 65 ? 17.578 -28.094 -28.672 1 87.69 65 GLU A N 1
ATOM 503 C CA . GLU A 1 65 ? 16.672 -29.203 -28.391 1 87.69 65 GLU A CA 1
ATOM 504 C C . GLU A 1 65 ? 15.219 -28.75 -28.391 1 87.69 65 GLU A C 1
ATOM 506 O O . GLU A 1 65 ? 14.438 -29.156 -27.516 1 87.69 65 GLU A O 1
ATOM 511 N N . LYS A 1 66 ? 14.867 -27.938 -29.281 1 89.44 66 LYS A N 1
ATOM 512 C CA . LYS A 1 66 ? 13.508 -27.391 -29.312 1 89.44 66 LYS A CA 1
ATOM 513 C C . LYS A 1 66 ? 12.492 -28.484 -29.641 1 89.44 66 LYS A C 1
ATOM 515 O O . LYS A 1 66 ? 11.344 -28.422 -29.203 1 89.44 66 LYS A O 1
ATOM 520 N N . ASN A 1 67 ? 12.93 -29.5 -30.328 1 90.69 67 ASN A N 1
ATOM 521 C CA . ASN A 1 67 ? 12.023 -30.594 -30.672 1 90.69 67 ASN A CA 1
ATOM 522 C C . ASN A 1 67 ? 11.625 -31.406 -29.438 1 90.69 67 ASN A C 1
ATOM 524 O O . ASN A 1 67 ? 10.453 -31.734 -29.25 1 90.69 67 ASN A O 1
ATOM 528 N N . LYS A 1 68 ? 12.586 -31.703 -28.672 1 93.69 68 LYS A N 1
ATOM 529 C CA . LYS A 1 68 ? 12.297 -32.438 -27.438 1 93.69 68 LYS A CA 1
ATOM 530 C C . LYS A 1 68 ? 11.406 -31.609 -26.516 1 93.69 68 LYS A C 1
ATOM 532 O O . LYS A 1 68 ? 10.484 -32.156 -25.906 1 93.69 68 LYS A O 1
ATOM 537 N N . VAL A 1 69 ? 11.742 -30.359 -26.438 1 95.19 69 VAL A N 1
ATOM 538 C CA . VAL A 1 69 ? 10.945 -29.469 -25.594 1 95.19 69 VAL A CA 1
ATOM 539 C C . VAL A 1 69 ? 9.508 -29.406 -26.125 1 95.19 69 VAL A C 1
ATOM 541 O O . VAL A 1 69 ? 8.555 -29.406 -25.344 1 95.19 69 VAL A O 1
ATOM 544 N N . THR A 1 70 ? 9.375 -29.375 -27.438 1 95.25 70 THR A N 1
ATOM 545 C CA . THR A 1 70 ? 8.062 -29.344 -28.062 1 95.25 70 THR A CA 1
ATOM 546 C C . THR A 1 70 ? 7.262 -30.594 -27.719 1 95.25 70 THR A C 1
ATOM 548 O O . THR A 1 70 ? 6.086 -30.516 -27.359 1 95.25 70 THR A O 1
ATOM 551 N N . ILE A 1 71 ? 7.895 -31.75 -27.828 1 95.69 71 ILE A N 1
ATOM 552 C CA . ILE A 1 71 ? 7.234 -33 -27.484 1 95.69 71 ILE A CA 1
ATOM 553 C C . ILE A 1 71 ? 6.859 -33 -26 1 95.69 71 ILE A C 1
ATOM 555 O O . ILE A 1 71 ? 5.777 -33.469 -25.641 1 95.69 71 ILE A O 1
ATOM 559 N N . GLY A 1 72 ? 7.754 -32.562 -25.234 1 96.88 72 GLY A N 1
ATOM 560 C CA . GLY A 1 72 ? 7.473 -32.438 -23.812 1 96.88 72 GLY A CA 1
ATOM 561 C C . GLY A 1 72 ? 6.234 -31.625 -23.5 1 96.88 72 GLY A C 1
ATOM 562 O O . GLY A 1 72 ? 5.371 -32.062 -22.734 1 96.88 72 GLY A O 1
ATOM 563 N N . TYR A 1 73 ? 6.164 -30.469 -24.141 1 97.56 73 TYR A N 1
ATOM 564 C CA . TYR A 1 73 ? 5.016 -29.609 -23.922 1 97.56 73 TYR A CA 1
ATOM 565 C C . TYR A 1 73 ? 3.742 -30.234 -24.484 1 97.56 73 TYR A C 1
ATOM 567 O O . TYR A 1 73 ? 2.66 -30.062 -23.906 1 97.56 73 TYR A O 1
ATOM 575 N N . ALA A 1 74 ? 3.848 -30.922 -25.609 1 97.31 74 ALA A N 1
ATOM 576 C CA . ALA A 1 74 ? 2.676 -31.594 -26.172 1 97.31 74 ALA A CA 1
ATOM 577 C C . ALA A 1 74 ? 2.123 -32.625 -25.188 1 97.31 74 ALA A C 1
ATOM 579 O O . ALA A 1 74 ? 0.912 -32.688 -24.969 1 97.31 74 ALA A O 1
ATOM 580 N N . ILE A 1 75 ? 2.979 -33.375 -24.625 1 97.5 75 ILE A N 1
ATOM 581 C CA . ILE A 1 75 ? 2.566 -34.406 -23.656 1 97.5 75 ILE A CA 1
ATOM 582 C C . ILE A 1 75 ? 2.049 -33.719 -22.391 1 97.5 75 ILE A C 1
ATOM 584 O O . ILE A 1 75 ? 1.028 -34.125 -21.828 1 97.5 75 ILE A O 1
ATOM 588 N N . PHE A 1 76 ? 2.736 -32.688 -21.938 1 98.31 76 PHE A N 1
ATOM 589 C CA . PHE A 1 76 ? 2.402 -31.969 -20.703 1 98.31 76 PHE A CA 1
ATOM 590 C C . PHE A 1 76 ? 0.981 -31.422 -20.781 1 98.31 76 PHE A C 1
ATOM 592 O O . PHE A 1 76 ? 0.167 -31.672 -19.891 1 98.31 76 PHE A O 1
ATOM 599 N N . TRP A 1 77 ? 0.658 -30.688 -21.844 1 98.44 77 TRP A N 1
ATOM 600 C CA . TRP A 1 77 ? -0.65 -30.047 -21.984 1 98.44 77 TRP A CA 1
ATOM 601 C C . TRP A 1 77 ? -1.739 -31.094 -22.203 1 98.44 77 TRP A C 1
ATOM 603 O O . TRP A 1 77 ? -2.848 -30.969 -21.688 1 98.44 77 TRP A O 1
ATOM 613 N N . SER A 1 78 ? -1.433 -32.156 -22.953 1 97.94 78 SER A N 1
ATOM 614 C CA . SER A 1 78 ? -2.408 -33.188 -23.188 1 97.94 78 SER A CA 1
ATOM 615 C C . SER A 1 78 ? -2.73 -33.938 -21.891 1 97.94 78 SER A C 1
ATOM 617 O O . SER A 1 78 ? -3.9 -34.188 -21.578 1 97.94 78 SER A O 1
ATOM 619 N N . ALA A 1 79 ? -1.694 -34.312 -21.219 1 98.19 79 ALA A N 1
ATOM 620 C CA . ALA A 1 79 ? -1.877 -35.062 -19.984 1 98.19 79 ALA A CA 1
ATOM 621 C C . ALA A 1 79 ? -2.619 -34.219 -18.938 1 98.19 79 ALA A C 1
ATOM 623 O O . ALA A 1 79 ? -3.502 -34.719 -18.25 1 98.19 79 ALA A O 1
ATOM 624 N N . LEU A 1 80 ? -2.248 -33 -18.797 1 98.31 80 LEU A N 1
ATOM 625 C CA . LEU A 1 80 ? -2.945 -32.125 -17.859 1 98.31 80 LEU A CA 1
ATOM 626 C C . LEU A 1 80 ? -4.402 -31.922 -18.266 1 98.31 80 LEU A C 1
ATOM 628 O O . LEU A 1 80 ? -5.289 -31.891 -17.406 1 98.31 80 LEU A O 1
ATOM 632 N N . GLY A 1 81 ? -4.629 -31.766 -19.562 1 98.31 81 GLY A N 1
ATOM 633 C CA . GLY A 1 81 ? -5.992 -31.734 -20.062 1 98.31 81 GLY A CA 1
ATOM 634 C C . GLY A 1 81 ? -6.801 -32.969 -19.703 1 98.31 81 GLY A C 1
ATOM 635 O O . GLY A 1 81 ? -7.973 -32.844 -19.328 1 98.31 81 GLY A O 1
ATOM 636 N N . ILE A 1 82 ? -6.176 -34.094 -19.781 1 97.38 82 ILE A N 1
ATOM 637 C CA . ILE A 1 82 ? -6.828 -35.344 -19.438 1 97.38 82 ILE A CA 1
ATOM 638 C C . ILE A 1 82 ? -7.145 -35.375 -17.938 1 97.38 82 ILE A C 1
ATOM 640 O O . ILE A 1 82 ? -8.18 -35.875 -17.516 1 97.38 82 ILE A O 1
ATOM 644 N N . CYS A 1 83 ? -6.266 -34.812 -17.125 1 97.44 83 CYS A N 1
ATOM 645 C CA . CYS A 1 83 ? -6.551 -34.688 -15.695 1 97.44 83 CYS A CA 1
ATOM 646 C C . CYS A 1 83 ? -7.883 -34 -15.461 1 97.44 83 CYS A C 1
ATOM 648 O O . CYS A 1 83 ? -8.688 -34.438 -14.633 1 97.44 83 CYS A O 1
ATOM 650 N N . TYR A 1 84 ? -8.117 -32.906 -16.172 1 97 84 TYR A N 1
ATOM 651 C CA . TYR A 1 84 ? -9.352 -32.156 -16.016 1 97 84 TYR A CA 1
ATOM 652 C C . TYR A 1 84 ? -10.555 -32.969 -16.484 1 97 84 TYR A C 1
ATOM 654 O O . TYR A 1 84 ? -11.641 -32.875 -15.891 1 97 84 TYR A O 1
ATOM 662 N N . LEU A 1 85 ? -10.367 -33.812 -17.5 1 96 85 LEU A N 1
ATOM 663 C CA . LEU A 1 85 ? -11.477 -34.5 -18.156 1 96 85 LEU A CA 1
ATOM 664 C C . LEU A 1 85 ? -11.75 -35.844 -17.484 1 96 85 LEU A C 1
ATOM 666 O O . LEU A 1 85 ? -12.812 -36.438 -17.688 1 96 85 LEU A O 1
ATOM 670 N N . SER A 1 86 ? -10.945 -36.375 -16.656 1 94.62 86 SER A N 1
ATOM 671 C CA . SER A 1 86 ? -10.961 -37.75 -16.172 1 94.62 86 SER A CA 1
ATOM 672 C C . SER A 1 86 ? -12.039 -37.938 -15.109 1 94.62 86 SER A C 1
ATOM 674 O O . SER A 1 86 ? -12.5 -39.062 -14.898 1 94.62 86 SER A O 1
ATOM 676 N N . GLY A 1 87 ? -12.523 -36.906 -14.453 1 92.38 87 GLY A N 1
ATOM 677 C CA . GLY A 1 87 ? -13.422 -37.125 -13.336 1 92.38 87 GLY A CA 1
ATOM 678 C C . GLY A 1 87 ? -12.844 -38.031 -12.266 1 92.38 87 GLY A C 1
ATOM 679 O O . GLY A 1 87 ? -11.641 -38.031 -12.031 1 92.38 87 GLY A O 1
ATOM 680 N N . LYS A 1 88 ? -13.719 -38.719 -11.555 1 93.62 88 LYS A N 1
ATOM 681 C CA . LYS A 1 88 ? -13.258 -39.625 -10.531 1 93.62 88 LYS A CA 1
ATOM 682 C C . LYS A 1 88 ? -12.883 -41 -11.141 1 93.62 88 LYS A C 1
ATOM 684 O O . LYS A 1 88 ? -13.648 -41.938 -11.062 1 93.62 88 LYS A O 1
ATOM 689 N N . SER A 1 89 ? -11.688 -41.062 -11.703 1 94.62 89 SER A N 1
ATOM 690 C CA . SER A 1 89 ? -11.18 -42.281 -12.32 1 94.62 89 SER A CA 1
ATOM 691 C C . SER A 1 89 ? -9.672 -42.406 -12.148 1 94.62 89 SER A C 1
ATOM 693 O O . SER A 1 89 ? -8.992 -41.438 -11.836 1 94.62 89 SER A O 1
ATOM 695 N N . LEU A 1 90 ? -9.172 -43.5 -12.328 1 93.25 90 LEU A N 1
ATOM 696 C CA . LEU A 1 90 ? -7.742 -43.75 -12.172 1 93.25 90 LEU A CA 1
ATOM 697 C C . LEU A 1 90 ? -6.945 -43.062 -13.273 1 93.25 90 LEU A C 1
ATOM 699 O O . LEU A 1 90 ? -5.723 -42.906 -13.164 1 93.25 90 LEU A O 1
ATOM 703 N N . LEU A 1 91 ? -7.629 -42.594 -14.219 1 95 91 LEU A N 1
ATOM 704 C CA . LEU A 1 91 ? -6.965 -41.812 -15.266 1 95 91 LEU A CA 1
ATOM 705 C C . LEU A 1 91 ? -6.41 -40.5 -14.703 1 95 91 LEU A C 1
ATOM 707 O O . LEU A 1 91 ? -5.418 -40 -15.211 1 95 91 LEU A O 1
ATOM 711 N N . LEU A 1 92 ? -7.008 -40.031 -13.648 1 96.25 92 LEU A N 1
ATOM 712 C CA . LEU A 1 92 ? -6.609 -38.75 -13.062 1 96.25 92 LEU A CA 1
ATOM 713 C C . LEU A 1 92 ? -5.215 -38.844 -12.453 1 96.25 92 LEU A C 1
ATOM 715 O O . LEU A 1 92 ? -4.301 -38.125 -12.875 1 96.25 92 LEU A O 1
ATOM 719 N N . PRO A 1 93 ? -4.953 -39.75 -11.484 1 95.19 93 PRO A N 1
ATOM 720 C CA . PRO A 1 93 ? -3.596 -39.812 -10.945 1 95.19 93 PRO A CA 1
ATOM 721 C C . PRO A 1 93 ? -2.568 -40.25 -11.992 1 95.19 93 PRO A C 1
ATOM 723 O O . PRO A 1 93 ? -1.416 -39.812 -11.945 1 95.19 93 PRO A O 1
ATOM 726 N N . ILE A 1 94 ? -2.914 -41.031 -12.977 1 93.06 94 ILE A N 1
ATOM 727 C CA . ILE A 1 94 ? -1.998 -41.469 -14.023 1 93.06 94 ILE A CA 1
ATOM 728 C C . ILE A 1 94 ? -1.62 -40.281 -14.906 1 93.06 94 ILE A C 1
ATOM 730 O O . ILE A 1 94 ? -0.44 -40.062 -15.195 1 93.06 94 ILE A O 1
ATOM 734 N N . ALA A 1 95 ? -2.609 -39.625 -15.344 1 96.94 95 ALA A N 1
ATOM 735 C CA . ALA A 1 95 ? -2.369 -38.438 -16.172 1 96.94 95 ALA A CA 1
ATOM 736 C C . ALA A 1 95 ? -1.521 -37.406 -15.438 1 96.94 95 ALA A C 1
ATOM 738 O O . ALA A 1 95 ? -0.691 -36.719 -16.047 1 96.94 95 ALA A O 1
ATOM 739 N N . LEU A 1 96 ? -1.785 -37.25 -14.141 1 96.06 96 LEU A N 1
ATOM 740 C CA . LEU A 1 96 ? -1.001 -36.312 -13.344 1 96.06 96 LEU A CA 1
ATOM 741 C C . LEU A 1 96 ? 0.472 -36.688 -13.336 1 96.06 96 LEU A C 1
ATOM 743 O O . LEU A 1 96 ? 1.349 -35.844 -13.438 1 96.06 96 LEU A O 1
ATOM 747 N N . GLU A 1 97 ? 0.813 -37.906 -13.258 1 93.25 97 GLU A N 1
ATOM 748 C CA . GLU A 1 97 ? 2.191 -38.406 -13.289 1 93.25 97 GLU A CA 1
ATOM 749 C C . GLU A 1 97 ? 2.814 -38.188 -14.672 1 93.25 97 GLU A C 1
ATOM 751 O O . GLU A 1 97 ? 3.986 -37.844 -14.781 1 93.25 97 GLU A O 1
ATOM 756 N N . ILE A 1 98 ? 1.999 -38.469 -15.641 1 94.94 98 ILE A N 1
ATOM 757 C CA . ILE A 1 98 ? 2.494 -38.281 -17 1 94.94 98 ILE A CA 1
ATOM 758 C C . ILE A 1 98 ? 2.824 -36.812 -17.219 1 94.94 98 ILE A C 1
ATOM 760 O O . ILE A 1 98 ? 3.826 -36.469 -17.859 1 94.94 98 ILE A O 1
ATOM 764 N N . THR A 1 99 ? 1.944 -35.938 -16.703 1 97.19 99 THR A N 1
ATOM 765 C CA . THR A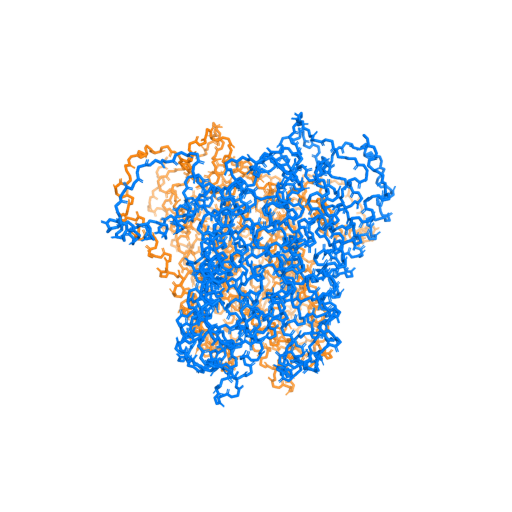 1 99 ? 2.199 -34.5 -16.766 1 97.19 99 THR A CA 1
ATOM 766 C C . THR A 1 99 ? 3.539 -34.188 -16.125 1 97.19 99 THR A C 1
ATOM 768 O O . THR A 1 99 ? 4.336 -33.438 -16.688 1 97.19 99 THR A O 1
ATOM 771 N N . SER A 1 100 ? 3.822 -34.719 -14.945 1 95.25 100 SER A N 1
ATOM 772 C CA . SER A 1 100 ? 5.055 -34.438 -14.219 1 95.25 100 SER A CA 1
ATOM 773 C C . SER A 1 100 ? 6.266 -35.031 -14.938 1 95.25 100 SER A C 1
ATOM 775 O O . SER A 1 100 ? 7.309 -34.375 -15.039 1 95.25 100 SER A O 1
ATOM 777 N N . PHE A 1 101 ? 6.164 -36.188 -15.531 1 92.81 101 PHE A N 1
ATOM 778 C CA . PHE A 1 101 ? 7.273 -36.844 -16.203 1 92.81 101 PHE A CA 1
ATOM 779 C C . PHE A 1 101 ? 7.625 -36.125 -17.5 1 92.81 101 PHE A C 1
ATOM 781 O O . PHE A 1 101 ? 8.789 -36.094 -17.906 1 92.81 101 PHE A O 1
ATOM 788 N N . SER A 1 102 ? 6.66 -35.594 -18.094 1 96.31 102 SER A N 1
ATOM 789 C CA . SER A 1 102 ? 6.902 -34.875 -19.344 1 96.31 102 SER A CA 1
ATOM 790 C C . SER A 1 102 ? 7.836 -33.688 -19.141 1 96.31 102 SER A C 1
ATOM 792 O O . SER A 1 102 ? 8.484 -33.25 -20.078 1 96.31 102 SER A O 1
ATOM 794 N N . THR A 1 103 ? 7.941 -33.219 -17.906 1 95.75 103 THR A N 1
ATOM 795 C CA . THR A 1 103 ? 8.781 -32.062 -17.609 1 95.75 103 THR A CA 1
ATOM 796 C C . THR A 1 103 ? 10.258 -32.406 -17.812 1 95.75 103 THR A C 1
ATOM 798 O O . THR A 1 103 ? 11.078 -31.516 -18.031 1 95.75 103 THR A O 1
ATOM 801 N N . ILE A 1 104 ? 10.586 -33.656 -17.797 1 93.56 104 ILE A N 1
ATOM 802 C CA . ILE A 1 104 ? 11.953 -34.062 -18.094 1 93.56 104 ILE A CA 1
ATOM 803 C C . ILE A 1 104 ? 12.328 -33.656 -19.516 1 93.56 104 ILE A C 1
ATOM 805 O O . ILE A 1 104 ? 13.438 -33.156 -19.75 1 93.56 104 ILE A O 1
ATOM 809 N N . LEU A 1 105 ? 11.406 -33.812 -20.422 1 94.81 105 LEU A N 1
ATOM 810 C CA . LEU A 1 105 ? 11.625 -33.406 -21.812 1 94.81 105 LEU A CA 1
ATOM 811 C C . LEU A 1 105 ? 11.648 -31.906 -21.938 1 94.81 105 LEU A C 1
ATOM 813 O O . LEU A 1 105 ? 12.438 -31.344 -22.703 1 94.81 105 LEU A O 1
ATOM 817 N N . ILE A 1 106 ? 10.859 -31.266 -21.172 1 95.75 106 ILE A N 1
ATOM 818 C CA . ILE A 1 106 ? 10.773 -29.812 -21.219 1 95.75 106 ILE A CA 1
ATOM 819 C C . ILE A 1 106 ? 12.086 -29.203 -20.719 1 95.75 106 ILE A C 1
ATOM 821 O O . ILE A 1 106 ? 12.539 -28.172 -21.234 1 95.75 106 ILE A O 1
ATOM 825 N N . TYR A 1 107 ? 12.719 -29.859 -19.766 1 94.06 107 TYR A N 1
ATOM 826 C CA . TYR A 1 107 ? 13.969 -29.391 -19.188 1 94.06 107 TYR A CA 1
ATOM 827 C C . TYR A 1 107 ? 15.141 -29.672 -20.109 1 94.06 107 TYR A C 1
ATOM 829 O O . TYR A 1 107 ? 16.266 -29.25 -19.844 1 94.06 107 TYR A O 1
ATOM 837 N N . SER A 1 108 ? 14.969 -30.312 -21.203 1 91.5 108 SER A N 1
ATOM 838 C CA . SER A 1 108 ? 16.047 -30.781 -22.062 1 91.5 108 SER A CA 1
ATOM 839 C C . SER A 1 108 ? 16.734 -29.609 -22.781 1 91.5 108 SER A C 1
ATOM 841 O O . SER A 1 108 ? 17.859 -29.734 -23.266 1 91.5 108 SER A O 1
ATOM 843 N N . GLY A 1 109 ? 16.047 -28.531 -22.828 1 87.31 109 GLY A N 1
ATOM 844 C CA . GLY A 1 109 ? 16.641 -27.359 -23.453 1 87.31 109 GLY A CA 1
ATOM 845 C C . GLY A 1 109 ? 17.719 -26.719 -22.594 1 87.31 109 GLY A C 1
ATOM 846 O O . GLY A 1 109 ? 18.5 -25.906 -23.094 1 87.31 109 GLY A O 1
ATOM 847 N N . THR A 1 110 ? 17.734 -27.047 -21.375 1 82.81 110 THR A N 1
ATOM 848 C CA . THR A 1 110 ? 18.719 -26.5 -20.438 1 82.81 110 THR A CA 1
ATOM 849 C C . THR A 1 110 ? 19.688 -27.594 -19.984 1 82.81 110 THR A C 1
ATOM 851 O O . THR A 1 110 ? 19.375 -28.781 -20.078 1 82.81 110 THR A O 1
ATOM 854 N N . ASP A 1 111 ? 20.875 -27.172 -19.562 1 80.31 111 ASP A N 1
ATOM 855 C CA . ASP A 1 111 ? 21.859 -28.141 -19.078 1 80.31 111 ASP A CA 1
ATOM 856 C C . ASP A 1 111 ? 21.422 -28.734 -17.734 1 80.31 111 ASP A C 1
ATOM 858 O O . ASP A 1 111 ? 20.891 -28.031 -16.875 1 80.31 111 ASP A O 1
ATOM 862 N N . PHE A 1 112 ? 21.547 -30 -17.656 1 80.38 112 PHE A N 1
ATOM 863 C CA . PHE A 1 112 ? 21.125 -30.719 -16.453 1 80.38 112 PHE A CA 1
ATOM 864 C C . PHE A 1 112 ? 22.203 -30.641 -15.383 1 80.38 112 PHE A C 1
ATOM 866 O O . PHE A 1 112 ? 23.109 -31.469 -15.336 1 80.38 112 PHE A O 1
ATOM 873 N N . GLY A 1 113 ? 22.094 -29.766 -14.539 1 84.81 113 GLY A N 1
ATOM 874 C CA . GLY A 1 113 ? 22.938 -29.656 -13.359 1 84.81 113 GLY A CA 1
ATOM 875 C C . GLY A 1 113 ? 22.234 -30.078 -12.086 1 84.81 113 GLY A C 1
ATOM 876 O O . GLY A 1 113 ? 21.125 -30.625 -12.133 1 84.81 113 GLY A O 1
ATOM 877 N N . LYS A 1 114 ? 22.875 -30.016 -11.008 1 85.81 114 LYS A N 1
ATOM 878 C CA . LYS A 1 114 ? 22.344 -30.406 -9.703 1 85.81 114 LYS A CA 1
ATOM 879 C C . LYS A 1 114 ? 21.031 -29.688 -9.406 1 85.81 114 LYS A C 1
ATOM 881 O O . LYS A 1 114 ? 20.062 -30.312 -8.945 1 85.81 114 LYS A O 1
ATOM 886 N N . LYS A 1 115 ? 20.953 -28.453 -9.75 1 87.88 115 LYS A N 1
ATOM 887 C CA . LYS A 1 115 ? 19.75 -27.672 -9.477 1 87.88 115 LYS A CA 1
ATOM 888 C C . LYS A 1 115 ? 18.562 -28.156 -10.297 1 87.88 115 LYS A C 1
ATOM 890 O O . LYS A 1 115 ? 17.438 -28.188 -9.805 1 87.88 115 LYS A O 1
ATOM 895 N N . GLN A 1 116 ? 18.797 -28.516 -11.516 1 89.88 116 GLN A N 1
ATOM 896 C CA . GLN A 1 116 ? 17.734 -29 -12.391 1 89.88 116 GLN A CA 1
ATOM 897 C C . GLN A 1 116 ? 17.234 -30.359 -11.938 1 89.88 116 GLN A C 1
ATOM 899 O O . GLN A 1 116 ? 16.016 -30.625 -11.961 1 89.88 116 GLN A O 1
ATOM 904 N N . ILE A 1 117 ? 18.141 -31.141 -11.477 1 88.75 117 ILE A N 1
ATOM 905 C CA . ILE A 1 117 ? 17.781 -32.469 -11 1 88.75 117 ILE A CA 1
ATOM 906 C C . ILE A 1 117 ? 16.938 -32.344 -9.727 1 88.75 117 ILE A C 1
ATOM 908 O O . ILE A 1 117 ? 15.922 -33.031 -9.578 1 88.75 117 ILE A O 1
ATOM 912 N N . GLU A 1 118 ? 17.375 -31.5 -8.859 1 88.75 118 GLU A N 1
ATOM 913 C CA . GLU A 1 118 ? 16.641 -31.266 -7.625 1 88.75 118 GLU A CA 1
ATOM 914 C C . GLU A 1 118 ? 15.266 -30.656 -7.914 1 88.75 118 GLU A C 1
ATOM 916 O O . GLU A 1 118 ? 14.289 -30.969 -7.234 1 88.75 118 GLU A O 1
ATOM 921 N N . SER A 1 119 ? 15.266 -29.828 -8.883 1 92.94 119 SER A N 1
ATOM 922 C CA . SER A 1 119 ? 14.008 -29.219 -9.312 1 92.94 119 SER A CA 1
ATOM 923 C C . SER A 1 119 ? 13.023 -30.266 -9.812 1 92.94 119 SER A C 1
ATOM 925 O O . SER A 1 119 ? 11.891 -30.344 -9.328 1 92.94 119 SER A O 1
ATOM 927 N N . LEU A 1 120 ? 13.5 -31.109 -10.695 1 92.38 120 LEU A N 1
ATOM 928 C CA . LEU A 1 120 ? 12.664 -32.156 -11.25 1 92.38 120 LEU A CA 1
ATOM 929 C C . LEU A 1 120 ? 12.258 -33.156 -10.172 1 92.38 120 LEU A C 1
ATOM 931 O O . LEU A 1 120 ? 11.102 -33.594 -10.117 1 92.38 120 LEU A O 1
ATOM 935 N N . GLY A 1 121 ? 13.18 -33.469 -9.312 1 88.62 121 GLY A N 1
ATOM 936 C CA . GLY A 1 121 ? 12.891 -34.406 -8.227 1 88.62 121 GLY A CA 1
ATOM 937 C C . GLY A 1 121 ? 11.82 -33.906 -7.281 1 88.62 121 GLY A C 1
ATOM 938 O O . GLY A 1 121 ? 10.945 -34.688 -6.863 1 88.62 121 GLY A O 1
ATOM 939 N N . SER A 1 122 ? 11.891 -32.656 -6.949 1 90.56 122 SER A N 1
ATOM 940 C CA . SER A 1 122 ? 10.906 -32.062 -6.043 1 90.56 122 SER A CA 1
ATOM 941 C C . SER A 1 122 ? 9.516 -32.031 -6.676 1 90.56 122 SER A C 1
ATOM 943 O O . SER A 1 122 ? 8.516 -32.312 -6.004 1 90.56 122 SER A O 1
ATOM 945 N N . LEU A 1 123 ? 9.484 -31.766 -7.961 1 94 123 LEU A N 1
ATOM 946 C CA . LEU A 1 123 ? 8.219 -31.75 -8.688 1 94 123 LEU A CA 1
ATOM 947 C C . LEU A 1 123 ? 7.605 -33.125 -8.75 1 94 123 LEU A C 1
ATOM 949 O O . LEU A 1 123 ? 6.414 -33.312 -8.492 1 94 123 LEU A O 1
ATOM 953 N N . LEU A 1 124 ? 8.438 -34.094 -9.047 1 91.06 124 LEU A N 1
ATOM 954 C CA . LEU A 1 124 ? 7.988 -35.469 -9.172 1 91.06 124 LEU A CA 1
ATOM 955 C C . LEU A 1 124 ? 7.562 -36.031 -7.824 1 91.06 124 LEU A C 1
ATOM 957 O O . LEU A 1 124 ? 6.582 -36.781 -7.738 1 91.06 124 LEU A O 1
ATOM 961 N N . LEU A 1 125 ? 8.258 -35.656 -6.82 1 86.62 125 LEU A N 1
ATOM 962 C CA . LEU A 1 125 ? 7.926 -36.125 -5.484 1 86.62 125 LEU A CA 1
ATOM 963 C C . LEU A 1 125 ? 6.57 -35.594 -5.039 1 86.62 125 LEU A C 1
ATOM 965 O O . LEU A 1 125 ? 5.73 -36.344 -4.543 1 86.62 125 LEU A O 1
ATOM 969 N N . ALA A 1 126 ? 6.375 -34.344 -5.168 1 90.44 126 ALA A N 1
ATOM 970 C CA . ALA A 1 126 ? 5.102 -33.719 -4.781 1 90.44 126 ALA A CA 1
ATOM 971 C C . ALA A 1 126 ? 3.945 -34.312 -5.578 1 90.44 126 ALA A C 1
ATOM 973 O O . ALA A 1 126 ? 2.875 -34.594 -5.027 1 90.44 126 ALA A O 1
ATOM 974 N N . SER A 1 127 ? 4.18 -34.531 -6.879 1 94.12 127 SER A N 1
ATOM 975 C CA . SER A 1 127 ? 3.15 -35.094 -7.742 1 94.12 127 SER A CA 1
ATOM 976 C C . SER A 1 127 ? 2.877 -36.562 -7.375 1 94.12 127 SER A C 1
ATOM 978 O O . SER A 1 127 ? 1.727 -37 -7.383 1 94.12 127 SER A O 1
ATOM 980 N N . GLY A 1 128 ? 3.938 -37.281 -7.078 1 91.12 128 GLY A N 1
ATOM 981 C CA . GLY A 1 128 ? 3.781 -38.688 -6.715 1 91.12 128 GLY A CA 1
ATOM 982 C C . GLY A 1 128 ? 2.998 -38.875 -5.434 1 91.12 128 GLY A C 1
ATOM 983 O O . GLY A 1 128 ? 2.098 -39.719 -5.371 1 91.12 128 GLY A O 1
ATOM 984 N N . ILE A 1 129 ? 3.34 -38.094 -4.426 1 88.94 129 ILE A N 1
ATOM 985 C CA . ILE A 1 129 ? 2.627 -38.188 -3.154 1 88.94 129 ILE A CA 1
ATOM 986 C C . ILE A 1 129 ? 1.163 -37.812 -3.355 1 88.94 129 ILE A C 1
ATOM 988 O O . ILE A 1 129 ? 0.263 -38.469 -2.844 1 88.94 129 ILE A O 1
ATOM 992 N N . SER A 1 130 ? 0.966 -36.781 -4.105 1 94.75 130 SER A N 1
ATOM 993 C CA . SER A 1 130 ? -0.398 -36.344 -4.402 1 94.75 130 SER A CA 1
ATOM 994 C C . SER A 1 130 ? -1.161 -37.438 -5.156 1 94.75 130 SER A C 1
ATOM 996 O O . SER A 1 130 ? -2.322 -37.719 -4.848 1 94.75 130 SER A O 1
ATOM 998 N N . ALA A 1 131 ? -0.506 -38.031 -6.137 1 93.5 131 ALA A N 1
ATOM 999 C CA . ALA A 1 131 ? -1.141 -39.062 -6.953 1 93.5 131 ALA A CA 1
ATOM 1000 C C . ALA A 1 131 ? -1.573 -40.25 -6.102 1 93.5 131 ALA A C 1
ATOM 1002 O O . ALA A 1 131 ? -2.596 -40.906 -6.375 1 93.5 131 ALA A O 1
ATOM 1003 N N . LEU A 1 132 ? -0.86 -40.562 -5.035 1 91.25 132 LEU A N 1
ATOM 1004 C CA . LEU A 1 132 ? -1.229 -41.625 -4.121 1 91.25 132 LEU A CA 1
ATOM 1005 C C . LEU A 1 132 ? -2.533 -41.312 -3.398 1 91.25 132 LEU A C 1
ATOM 1007 O O . LEU A 1 132 ? -3.41 -42.156 -3.283 1 91.25 132 LEU A O 1
ATOM 1011 N N . PHE A 1 133 ? -2.609 -40.125 -2.953 1 92.25 133 PHE A N 1
ATOM 1012 C CA . PHE A 1 133 ? -3.822 -39.719 -2.254 1 92.25 133 PHE A CA 1
ATOM 1013 C C . PHE A 1 133 ? -5.008 -39.688 -3.209 1 92.25 133 PHE A C 1
ATOM 1015 O O . PHE A 1 133 ? -6.125 -40.062 -2.844 1 92.25 133 PHE A O 1
ATOM 1022 N N . LEU A 1 134 ? -4.801 -39.25 -4.418 1 95.25 134 LEU A N 1
ATOM 1023 C CA . LEU A 1 134 ? -5.859 -39.219 -5.422 1 95.25 134 LEU A CA 1
ATOM 1024 C C . LEU A 1 134 ? -6.328 -40.625 -5.766 1 95.25 134 LEU A C 1
ATOM 1026 O O . LEU A 1 134 ? -7.527 -40.844 -5.93 1 95.25 134 LEU A O 1
ATOM 1030 N N . SER A 1 135 ? -5.367 -41.531 -5.875 1 93 135 SER A N 1
ATOM 1031 C CA . SER A 1 135 ? -5.703 -42.938 -6.156 1 93 135 SER A CA 1
ATOM 1032 C C . SER A 1 135 ? -6.559 -43.531 -5.043 1 93 135 SER A C 1
ATOM 1034 O O . SER A 1 135 ? -7.516 -44.25 -5.312 1 93 135 SER A O 1
ATOM 1036 N N . ALA A 1 136 ? -6.148 -43.188 -3.826 1 91.06 136 ALA A N 1
ATOM 1037 C CA . ALA A 1 136 ? -6.922 -43.688 -2.686 1 91.06 136 ALA A CA 1
ATOM 1038 C C . ALA A 1 136 ? -8.344 -43.125 -2.713 1 91.06 136 ALA A C 1
ATOM 1040 O O . ALA A 1 136 ? -9.297 -43.844 -2.395 1 91.06 136 ALA A O 1
ATOM 1041 N N . TRP A 1 137 ? -8.508 -41.938 -3.084 1 93.06 137 TRP A N 1
ATOM 1042 C CA . TRP A 1 137 ? -9.82 -41.312 -3.199 1 93.06 137 TRP A CA 1
ATOM 1043 C C . TRP A 1 137 ? -10.672 -42 -4.254 1 93.06 137 TRP A C 1
ATOM 1045 O O . TRP A 1 137 ? -11.852 -42.281 -4.031 1 93.06 137 TRP A O 1
ATOM 1055 N N . VAL A 1 138 ? -10.109 -42.312 -5.41 1 94 138 VAL A N 1
ATOM 1056 C CA . VAL A 1 138 ? -10.82 -42.938 -6.535 1 94 138 VAL A CA 1
ATOM 1057 C C . VAL A 1 138 ? -11.305 -44.312 -6.156 1 94 138 VAL A C 1
ATOM 1059 O O . VAL A 1 138 ? -12.375 -44.75 -6.594 1 94 138 VAL A O 1
ATOM 1062 N N . MET A 1 139 ? -10.617 -45.031 -5.281 1 91.88 139 MET A N 1
ATOM 1063 C CA . MET A 1 139 ? -10.93 -46.406 -4.914 1 91.88 139 MET A CA 1
ATOM 1064 C C . MET A 1 139 ? -12.039 -46.438 -3.873 1 91.88 139 MET A C 1
ATOM 1066 O O . MET A 1 139 ? -12.688 -47.5 -3.691 1 91.88 139 MET A O 1
ATOM 1070 N N . LEU A 1 140 ? -12.234 -45.344 -3.234 1 91.38 140 LEU A N 1
ATOM 1071 C CA . LEU A 1 140 ? -13.289 -45.312 -2.225 1 91.38 140 LEU A CA 1
ATOM 1072 C C . LEU A 1 140 ? -14.617 -44.875 -2.846 1 91.38 140 LEU A C 1
ATOM 1074 O O . LEU A 1 140 ? -14.641 -44.25 -3.898 1 91.38 140 LEU A O 1
ATOM 1078 N N . PRO A 1 141 ? -15.758 -45.281 -2.188 1 90.75 141 PRO A N 1
ATOM 1079 C CA . PRO A 1 141 ? -17.062 -44.969 -2.754 1 90.75 141 PRO A CA 1
ATOM 1080 C C . PRO A 1 141 ? -17.312 -43.469 -2.838 1 90.75 141 PRO A C 1
ATOM 1082 O O . PRO A 1 141 ? -16.719 -42.688 -2.088 1 90.75 141 PRO A O 1
ATOM 1085 N N . ASP A 1 142 ? -18.172 -43.125 -3.807 1 87.31 142 ASP A N 1
ATOM 1086 C CA . ASP A 1 142 ? -18.531 -41.719 -3.994 1 87.31 142 ASP A CA 1
ATOM 1087 C C . ASP A 1 142 ? -19.141 -41.156 -2.727 1 87.31 142 ASP A C 1
ATOM 1089 O O . ASP A 1 142 ? -19.984 -41.781 -2.09 1 87.31 142 ASP A O 1
ATOM 1093 N N . GLY A 1 143 ? -18.672 -40.062 -2.365 1 82 143 GLY A N 1
ATOM 1094 C CA . GLY A 1 143 ? -19.266 -39.375 -1.228 1 82 143 GLY A CA 1
ATOM 1095 C C . GLY A 1 143 ? -18.672 -39.781 0.102 1 82 143 GLY A C 1
ATOM 1096 O O . GLY A 1 143 ? -19.031 -39.25 1.149 1 82 143 GLY A O 1
ATOM 1097 N N . ASP A 1 144 ? -17.844 -40.781 0.099 1 88.75 144 ASP A N 1
ATOM 1098 C CA . ASP A 1 144 ? -17.188 -41.219 1.333 1 88.75 144 ASP A CA 1
ATOM 1099 C C . ASP A 1 144 ? -16.375 -40.094 1.959 1 88.75 144 ASP A C 1
ATOM 1101 O O . ASP A 1 144 ? -15.578 -39.438 1.279 1 88.75 144 ASP A O 1
ATOM 1105 N N . ILE A 1 145 ? -16.641 -39.906 3.227 1 86.38 145 ILE A N 1
ATOM 1106 C CA . ILE A 1 145 ? -15.992 -38.781 3.934 1 86.38 145 ILE A CA 1
ATOM 1107 C C . ILE A 1 145 ? -14.477 -39 3.934 1 86.38 145 ILE A C 1
ATOM 1109 O O . ILE A 1 145 ? -13.719 -38.031 3.789 1 86.38 145 ILE A O 1
ATOM 1113 N N . LEU A 1 146 ? -14.078 -40.156 4.184 1 89.56 146 LEU A N 1
ATOM 1114 C CA . LEU A 1 146 ? -12.656 -40.469 4.164 1 89.56 146 LEU A CA 1
ATOM 1115 C C . LEU A 1 146 ? -12.062 -40.188 2.787 1 89.56 146 LEU A C 1
ATOM 1117 O O . LEU A 1 146 ? -10.938 -39.688 2.68 1 89.56 146 LEU A O 1
ATOM 1121 N N . GLY A 1 147 ? -12.789 -40.594 1.752 1 91.69 147 GLY A N 1
ATOM 1122 C CA . GLY A 1 147 ? -12.352 -40.281 0.396 1 91.69 147 GLY A CA 1
ATOM 1123 C C . GLY A 1 147 ? -12.164 -38.812 0.131 1 91.69 147 GLY A C 1
ATOM 1124 O O . GLY A 1 147 ? -11.172 -38.406 -0.462 1 91.69 147 GLY A O 1
ATOM 1125 N N . VAL A 1 148 ? -13.031 -38.062 0.622 1 91.69 148 VAL A N 1
ATOM 1126 C CA . VAL A 1 148 ? -12.992 -36.594 0.405 1 91.69 148 VAL A CA 1
ATOM 1127 C C . VAL A 1 148 ? -11.797 -36 1.146 1 91.69 148 VAL A C 1
ATOM 1129 O O . VAL A 1 148 ? -11.125 -35.125 0.632 1 91.69 148 VAL A O 1
ATOM 1132 N N . ILE A 1 149 ? -11.523 -36.469 2.295 1 90.94 149 ILE A N 1
ATOM 1133 C CA . ILE A 1 149 ? -10.391 -36 3.082 1 90.94 149 ILE A CA 1
ATOM 1134 C C . ILE A 1 149 ? -9.086 -36.375 2.381 1 90.94 149 ILE A C 1
ATOM 1136 O O . ILE A 1 149 ? -8.156 -35.562 2.33 1 90.94 149 ILE A O 1
ATOM 1140 N N . LEU A 1 150 ? -9.016 -37.562 1.875 1 92.12 150 LEU A N 1
ATOM 1141 C CA . LEU A 1 150 ? -7.824 -37.969 1.153 1 92.12 150 LEU A CA 1
ATOM 1142 C C . LEU A 1 150 ? -7.617 -37.156 -0.104 1 92.12 150 LEU A C 1
ATOM 1144 O O . LEU A 1 150 ? -6.488 -36.75 -0.418 1 92.12 150 LEU A O 1
ATOM 1148 N N . LEU A 1 151 ? -8.711 -36.938 -0.83 1 95.25 151 LEU A N 1
ATOM 1149 C CA . LEU A 1 151 ? -8.648 -36.031 -1.98 1 95.25 151 LEU A CA 1
ATOM 1150 C C . LEU A 1 151 ? -8.117 -34.656 -1.573 1 95.25 151 LEU A C 1
ATOM 1152 O O . LEU A 1 151 ? -7.227 -34.125 -2.23 1 95.25 151 LEU A O 1
ATOM 1156 N N . LEU A 1 152 ? -8.602 -34.125 -0.506 1 95 152 LEU A N 1
ATOM 1157 C CA . LEU A 1 152 ? -8.188 -32.812 -0.019 1 95 152 LEU A CA 1
ATOM 1158 C C . LEU A 1 152 ? -6.688 -32.812 0.282 1 95 152 LEU A C 1
ATOM 1160 O O . LEU A 1 152 ? -5.984 -31.875 -0.117 1 95 152 LEU A O 1
ATOM 1164 N N . ILE A 1 153 ? -6.203 -33.781 0.943 1 93.19 153 ILE A N 1
ATOM 1165 C CA . ILE A 1 153 ? -4.789 -33.844 1.302 1 93.19 153 ILE A CA 1
ATOM 1166 C C . ILE A 1 153 ? -3.938 -33.844 0.035 1 93.19 153 ILE A C 1
ATOM 1168 O O . ILE A 1 153 ? -2.943 -33.125 -0.062 1 93.19 153 ILE A O 1
ATOM 1172 N N . GLY A 1 154 ? -4.316 -34.688 -0.909 1 96.5 154 GLY A N 1
ATOM 1173 C CA . GLY A 1 154 ? -3.613 -34.75 -2.182 1 96.5 154 GLY A CA 1
ATOM 1174 C C . GLY A 1 154 ? -3.584 -33.406 -2.883 1 96.5 154 GLY A C 1
ATOM 1175 O O . GLY A 1 154 ? -2.553 -33 -3.428 1 96.5 154 GLY A O 1
ATOM 1176 N N . LEU A 1 155 ? -4.688 -32.688 -2.83 1 97.88 155 LEU A N 1
ATOM 1177 C CA . LEU A 1 155 ? -4.797 -31.406 -3.498 1 97.88 155 LEU A CA 1
ATOM 1178 C C . LEU A 1 155 ? -3.977 -30.344 -2.77 1 97.88 155 LEU A C 1
ATOM 1180 O O . LEU A 1 155 ? -3.373 -29.469 -3.404 1 97.88 155 LEU A O 1
ATOM 1184 N N . LEU A 1 156 ? -3.959 -30.391 -1.413 1 96.88 156 LEU A N 1
ATOM 1185 C CA . LEU A 1 156 ? -3.164 -29.453 -0.625 1 96.88 156 LEU A CA 1
ATOM 1186 C C . LEU A 1 156 ? -1.676 -29.641 -0.908 1 96.88 156 LEU A C 1
ATOM 1188 O O . LEU A 1 156 ? -0.944 -28.656 -1.044 1 96.88 156 LEU A O 1
ATOM 1192 N N . ILE A 1 157 ? -1.274 -30.828 -1.112 1 93.56 157 ILE A N 1
ATOM 1193 C CA . ILE A 1 157 ? 0.128 -31.125 -1.372 1 93.56 157 ILE A CA 1
ATOM 1194 C C . ILE A 1 157 ? 0.513 -30.641 -2.768 1 93.56 157 ILE A C 1
ATOM 1196 O O . ILE A 1 157 ? 1.511 -29.938 -2.934 1 93.56 157 ILE A O 1
ATOM 1200 N N . LYS A 1 158 ? -0.285 -30.938 -3.721 1 96.56 158 LYS A N 1
ATOM 1201 C CA . LYS A 1 158 ? 0.041 -30.609 -5.109 1 96.56 158 LYS A CA 1
ATOM 1202 C C . LYS A 1 158 ? -0.012 -29.109 -5.352 1 96.56 158 LYS A C 1
ATOM 1204 O O . LYS A 1 158 ? 0.719 -28.594 -6.195 1 96.56 158 LYS A O 1
ATOM 1209 N N . SER A 1 159 ? -0.809 -28.375 -4.617 1 97.31 159 SER A N 1
ATOM 1210 C CA . SER A 1 159 ? -0.955 -26.938 -4.816 1 97.31 159 SER A CA 1
ATOM 1211 C C . SER A 1 159 ? 0.083 -26.156 -4.008 1 97.31 159 SER A C 1
ATOM 1213 O O . SER A 1 159 ? 0.212 -24.953 -4.164 1 97.31 159 SER A O 1
ATOM 1215 N N . GLY A 1 160 ? 0.805 -26.859 -3.166 1 96.06 160 GLY A N 1
ATOM 1216 C CA . GLY A 1 160 ? 1.776 -26.172 -2.33 1 96.06 160 GLY A CA 1
ATOM 1217 C C . GLY A 1 160 ? 1.138 -25.312 -1.267 1 96.06 160 GLY A C 1
ATOM 1218 O O . GLY A 1 160 ? 1.569 -24.172 -1.043 1 96.06 160 GLY A O 1
ATOM 1219 N N . PHE A 1 161 ? 0.062 -25.812 -0.689 1 96.44 161 PHE A N 1
ATOM 1220 C CA . PHE A 1 161 ? -0.585 -25.141 0.428 1 96.44 161 PHE A CA 1
ATOM 1221 C C . PHE A 1 161 ? 0.376 -24.984 1.602 1 96.44 161 PHE A C 1
ATOM 1223 O O . PHE A 1 161 ? 1.386 -25.688 1.676 1 96.44 161 PHE A O 1
ATOM 1230 N N . SER A 1 162 ? 0.034 -24.094 2.506 1 91.56 162 SER A N 1
ATOM 1231 C CA . SER A 1 162 ? 0.872 -23.797 3.666 1 91.56 162 SER A CA 1
ATOM 1232 C C . SER A 1 162 ? 1.285 -25.078 4.379 1 91.56 162 SER A C 1
ATOM 1234 O O . SER A 1 162 ? 0.438 -25.906 4.723 1 91.56 162 SER A O 1
ATOM 1236 N N . GLY A 1 163 ? 2.541 -25.266 4.566 1 87.06 163 GLY A N 1
ATOM 1237 C CA . GLY A 1 163 ? 3.08 -26.469 5.18 1 87.06 163 GLY A CA 1
ATOM 1238 C C . GLY A 1 163 ? 3.529 -27.5 4.164 1 87.06 163 GLY A C 1
ATOM 1239 O O . GLY A 1 163 ? 4.387 -28.344 4.461 1 87.06 163 GLY A O 1
ATOM 1240 N N . PHE A 1 164 ? 2.916 -27.469 2.928 1 91.19 164 PHE A N 1
ATOM 1241 C CA . PHE A 1 164 ? 3.246 -28.422 1.884 1 91.19 164 PHE A CA 1
ATOM 1242 C C . PHE A 1 164 ? 3.932 -27.734 0.709 1 91.19 164 PHE A C 1
ATOM 1244 O O . PHE A 1 164 ? 4.051 -28.312 -0.373 1 91.19 164 PHE A O 1
ATOM 1251 N N . HIS A 1 165 ? 4.406 -26.547 0.885 1 93.5 165 HIS A N 1
ATOM 1252 C CA . HIS A 1 165 ? 4.828 -25.719 -0.231 1 93.5 165 HIS A CA 1
ATOM 1253 C C . HIS A 1 165 ? 6.32 -25.875 -0.513 1 93.5 165 HIS A C 1
ATOM 1255 O O . HIS A 1 165 ? 6.844 -25.297 -1.461 1 93.5 165 HIS A O 1
ATOM 1261 N N . ILE A 1 166 ? 7.102 -26.672 0.159 1 87.06 166 ILE A N 1
ATOM 1262 C CA . ILE A 1 166 ? 8.555 -26.719 0.184 1 87.06 166 ILE A CA 1
ATOM 1263 C C . ILE A 1 166 ? 9.086 -27.109 -1.195 1 87.06 166 ILE A C 1
ATOM 1265 O O . ILE A 1 166 ? 10.211 -26.75 -1.562 1 87.06 166 ILE A O 1
ATOM 1269 N N . TRP A 1 167 ? 8.312 -27.812 -1.963 1 92.56 167 TRP A N 1
ATOM 1270 C CA . TRP A 1 167 ? 8.781 -28.281 -3.268 1 92.56 167 TRP A CA 1
ATOM 1271 C C . TRP A 1 167 ? 8.773 -27.141 -4.277 1 92.56 167 TRP A C 1
ATOM 1273 O O . TRP A 1 167 ? 9.539 -27.156 -5.246 1 92.56 167 TRP A O 1
ATOM 1283 N N . ILE A 1 168 ? 7.984 -26.094 -4.125 1 95.44 168 ILE A N 1
ATOM 1284 C CA . ILE A 1 168 ? 7.785 -25.031 -5.117 1 95.44 168 ILE A CA 1
ATOM 1285 C C . ILE A 1 168 ? 9.07 -24.234 -5.281 1 95.44 168 ILE A C 1
ATOM 1287 O O . ILE A 1 168 ? 9.547 -24.031 -6.402 1 95.44 168 ILE A O 1
ATOM 1291 N N . PRO A 1 169 ? 9.68 -23.75 -4.133 1 93.19 169 PRO A N 1
ATOM 1292 C CA . PRO A 1 169 ? 10.93 -23.016 -4.316 1 93.19 169 PRO A CA 1
ATOM 1293 C C . PRO A 1 169 ? 12.039 -23.859 -4.941 1 93.19 169 PRO A C 1
ATOM 1295 O O . PRO A 1 169 ? 12.836 -23.359 -5.73 1 93.19 169 PRO A O 1
ATOM 1298 N N . LYS A 1 170 ? 12.094 -25.125 -4.645 1 90.5 170 LYS A N 1
ATOM 1299 C CA . LYS A 1 170 ? 13.094 -26.016 -5.215 1 90.5 170 LYS A CA 1
ATOM 1300 C C . LYS A 1 170 ? 12.883 -26.188 -6.719 1 90.5 170 LYS A C 1
ATOM 1302 O O . LYS A 1 170 ? 13.844 -26.266 -7.48 1 90.5 170 LYS A O 1
ATOM 1307 N N . VAL A 1 171 ? 11.719 -26.266 -7.098 1 95.5 171 VAL A N 1
ATOM 1308 C CA . VAL A 1 171 ? 11.391 -26.391 -8.516 1 95.5 171 VAL A CA 1
ATOM 1309 C C . VAL A 1 171 ? 11.797 -25.109 -9.25 1 95.5 171 VAL A C 1
ATOM 1311 O O . VAL A 1 171 ? 12.398 -25.172 -10.32 1 95.5 171 VAL A O 1
ATOM 1314 N N . ASN A 1 172 ? 11.523 -23.969 -8.656 1 94.38 172 ASN A N 1
ATOM 1315 C CA . ASN A 1 172 ? 11.789 -22.672 -9.297 1 94.38 172 ASN A CA 1
ATOM 1316 C C . ASN A 1 172 ? 13.289 -22.391 -9.367 1 94.38 172 ASN A C 1
ATOM 1318 O O . ASN A 1 172 ? 13.742 -21.672 -10.258 1 94.38 172 ASN A O 1
ATOM 1322 N N . GLU A 1 173 ? 14.016 -22.969 -8.516 1 90.31 173 GLU A N 1
ATOM 1323 C CA . GLU A 1 173 ? 15.461 -22.75 -8.477 1 90.31 173 GLU A CA 1
ATOM 1324 C C . GLU A 1 173 ? 16.141 -23.297 -9.727 1 90.31 173 GLU A C 1
ATOM 1326 O O . GLU A 1 173 ? 17.078 -22.703 -10.258 1 90.31 173 GLU A O 1
ATOM 1331 N N . GLY A 1 174 ? 15.625 -24.391 -10.227 1 91.31 174 GLY A N 1
ATOM 1332 C CA . GLY A 1 174 ? 16.359 -25.062 -11.273 1 91.31 174 GLY A CA 1
ATOM 1333 C C . GLY A 1 174 ? 15.625 -25.094 -12.602 1 91.31 174 GLY A C 1
ATOM 1334 O O . GLY A 1 174 ? 16.219 -25.359 -13.648 1 91.31 174 GLY A O 1
ATOM 1335 N N . GLY A 1 175 ? 14.422 -24.797 -12.625 1 93.56 175 GLY A N 1
ATOM 1336 C CA . GLY A 1 175 ? 13.617 -24.938 -13.828 1 93.56 175 GLY A CA 1
ATOM 1337 C C . GLY A 1 175 ? 13.781 -23.781 -14.805 1 93.56 175 GLY A C 1
ATOM 1338 O O . GLY A 1 175 ? 14.078 -22.656 -14.391 1 93.56 175 GLY A O 1
ATOM 1339 N N . PRO A 1 176 ? 13.656 -24.156 -16.078 1 94.94 176 PRO A N 1
ATOM 1340 C CA . PRO A 1 176 ? 13.617 -23.062 -17.031 1 94.94 176 PRO A CA 1
ATOM 1341 C C . PRO A 1 176 ? 12.375 -22.188 -16.891 1 94.94 176 PRO A C 1
ATOM 1343 O O . PRO A 1 176 ? 11.289 -22.688 -16.594 1 94.94 176 PRO A O 1
ATOM 1346 N N . SER A 1 177 ? 12.461 -20.938 -17.172 1 95.12 177 SER A N 1
ATOM 1347 C CA . SER A 1 177 ? 11.438 -19.969 -16.828 1 95.12 177 SER A CA 1
ATOM 1348 C C . SER A 1 177 ? 10.141 -20.219 -17.594 1 95.12 177 SER A C 1
ATOM 1350 O O . SER A 1 177 ? 9.055 -19.953 -17.078 1 95.12 177 SER A O 1
ATOM 1352 N N . HIS A 1 178 ? 10.258 -20.656 -18.875 1 96.38 178 HIS A N 1
ATOM 1353 C CA . HIS A 1 178 ? 9.039 -20.938 -19.625 1 96.38 178 HIS A CA 1
ATOM 1354 C C . HIS A 1 178 ? 8.25 -22.078 -18.969 1 96.38 178 HIS A C 1
ATOM 1356 O O . HIS A 1 178 ? 7.016 -22.047 -18.953 1 96.38 178 HIS A O 1
ATOM 1362 N N . ALA A 1 179 ? 8.891 -23.047 -18.406 1 97.25 179 ALA A N 1
ATOM 1363 C CA . ALA A 1 179 ? 8.227 -24.125 -17.672 1 97.25 179 ALA A CA 1
ATOM 1364 C C . ALA A 1 179 ? 7.668 -23.609 -16.344 1 97.25 179 ALA A C 1
ATOM 1366 O O . ALA A 1 179 ? 6.539 -23.938 -15.977 1 97.25 179 ALA A O 1
ATOM 1367 N N . LEU A 1 180 ? 8.469 -22.812 -15.664 1 97.94 180 LEU A N 1
ATOM 1368 C CA . LEU A 1 180 ? 8.062 -22.312 -14.359 1 97.94 180 LEU A CA 1
ATOM 1369 C C . LEU A 1 180 ? 6.789 -21.469 -14.477 1 97.94 180 LEU A C 1
ATOM 1371 O O . LEU A 1 180 ? 5.914 -21.547 -13.609 1 97.94 180 LEU A O 1
ATOM 1375 N N . GLY A 1 181 ? 6.73 -20.656 -15.516 1 98.12 181 GLY A N 1
ATOM 1376 C CA . GLY A 1 181 ? 5.508 -19.906 -15.75 1 98.12 181 GLY A CA 1
ATOM 1377 C C . GLY A 1 181 ? 4.309 -20.797 -16.031 1 98.12 181 GLY A C 1
ATOM 1378 O O . GLY A 1 181 ? 3.201 -20.516 -15.555 1 98.12 181 GLY A O 1
ATOM 1379 N N . SER A 1 182 ? 4.488 -21.875 -16.75 1 97.94 182 SER A N 1
ATOM 1380 C CA . SER A 1 182 ? 3.43 -22.844 -17.031 1 97.94 182 SER A CA 1
ATOM 1381 C C . SER A 1 182 ? 2.982 -23.562 -15.766 1 97.94 182 SER A C 1
ATOM 1383 O O . SER A 1 182 ? 1.791 -23.828 -15.586 1 97.94 182 SER A O 1
ATOM 1385 N N . PHE A 1 183 ? 3.957 -23.891 -14.953 1 98.25 183 PHE A N 1
ATOM 1386 C CA . PHE A 1 183 ? 3.623 -24.531 -13.688 1 98.25 183 PHE A CA 1
ATOM 1387 C C . PHE A 1 183 ? 2.807 -23.609 -12.797 1 98.25 183 PHE A C 1
ATOM 1389 O O . PHE A 1 183 ? 1.732 -23.984 -12.328 1 98.25 183 PHE A O 1
ATOM 1396 N N . ALA A 1 184 ? 3.258 -22.406 -12.656 1 98 184 ALA A N 1
ATOM 1397 C CA . ALA A 1 184 ? 2.617 -21.438 -11.758 1 98 184 ALA A CA 1
ATOM 1398 C C . ALA A 1 184 ? 1.23 -21.062 -12.266 1 98 184 ALA A C 1
ATOM 1400 O O . ALA A 1 184 ? 0.284 -20.953 -11.484 1 98 184 ALA A O 1
ATOM 1401 N N . GLY A 1 185 ? 1.124 -20.875 -13.555 1 98.19 185 GLY A N 1
ATOM 1402 C CA . GLY A 1 185 ? -0.108 -20.359 -14.125 1 98.19 185 GLY A CA 1
ATOM 1403 C C . GLY A 1 185 ? -1.152 -21.422 -14.367 1 98.19 185 GLY A C 1
ATOM 1404 O O . GLY A 1 185 ? -2.348 -21.125 -14.445 1 98.19 185 GLY A O 1
ATOM 1405 N N . VAL A 1 186 ? -0.711 -22.672 -14.5 1 98.25 186 VAL A N 1
ATOM 1406 C CA . VAL A 1 186 ? -1.68 -23.672 -14.938 1 98.25 186 VAL A CA 1
ATOM 1407 C C . VAL A 1 186 ? -1.614 -24.891 -14.023 1 98.25 186 VAL A C 1
ATOM 1409 O O . VAL A 1 186 ? -2.617 -25.281 -13.414 1 98.25 186 VAL A O 1
ATOM 1412 N N . LEU A 1 187 ? -0.454 -25.469 -13.859 1 98.06 187 LEU A N 1
ATOM 1413 C CA . LEU A 1 187 ? -0.306 -26.719 -13.133 1 98.06 187 LEU A CA 1
ATOM 1414 C C . LEU A 1 187 ? -0.657 -26.547 -11.656 1 98.06 187 LEU A C 1
ATOM 1416 O O . LEU A 1 187 ? -1.356 -27.375 -11.078 1 98.06 187 LEU A O 1
ATOM 1420 N N . GLU A 1 188 ? -0.197 -25.484 -11.062 1 97.88 188 GLU A N 1
ATOM 1421 C CA . GLU A 1 188 ? -0.331 -25.297 -9.617 1 97.88 188 GLU A CA 1
ATOM 1422 C C . GLU A 1 188 ? -1.745 -24.859 -9.25 1 97.88 188 GLU A C 1
ATOM 1424 O O . GLU A 1 188 ? -2.137 -24.922 -8.086 1 97.88 188 GLU A O 1
ATOM 1429 N N . ILE A 1 189 ? -2.553 -24.406 -10.211 1 98.25 189 ILE A N 1
ATOM 1430 C CA . ILE A 1 189 ? -3.912 -23.984 -9.891 1 98.25 189 ILE A CA 1
ATOM 1431 C C . ILE A 1 189 ? -4.875 -25.156 -10.102 1 98.25 189 ILE A C 1
ATOM 1433 O O . ILE A 1 189 ? -6.012 -25.125 -9.617 1 98.25 189 ILE A O 1
ATOM 1437 N N . PHE A 1 190 ? -4.414 -26.234 -10.781 1 98.12 190 PHE A N 1
ATOM 1438 C CA . PHE A 1 190 ? -5.227 -27.391 -11.102 1 98.12 190 PHE A CA 1
ATOM 1439 C C . PHE A 1 190 ? -5.852 -27.984 -9.844 1 98.12 190 PHE A C 1
ATOM 1441 O O . PHE A 1 190 ? -7.062 -28.203 -9.797 1 98.12 190 PHE A O 1
ATOM 1448 N N . PRO A 1 191 ? -5.094 -28.203 -8.773 1 98.31 191 PRO A N 1
ATOM 1449 C CA . PRO A 1 191 ? -5.68 -28.781 -7.559 1 98.31 191 PRO A CA 1
ATOM 1450 C C . PRO A 1 191 ? -6.77 -27.891 -6.953 1 98.31 191 PRO A C 1
ATOM 1452 O O . PRO A 1 191 ? -7.723 -28.406 -6.359 1 98.31 191 PRO A O 1
ATOM 1455 N N . LEU A 1 192 ? -6.695 -26.594 -7.082 1 98.62 192 LEU A N 1
ATOM 1456 C CA . LEU A 1 192 ? -7.703 -25.688 -6.539 1 98.62 192 LEU A CA 1
ATOM 1457 C C . LEU A 1 192 ? -9.016 -25.812 -7.297 1 98.62 192 LEU A C 1
ATOM 1459 O O . LEU A 1 192 ? -10.094 -25.75 -6.699 1 98.62 192 LEU A O 1
ATOM 1463 N N . LEU A 1 193 ? -8.906 -25.969 -8.578 1 98.25 193 LEU A N 1
ATOM 1464 C CA . LEU A 1 193 ? -10.102 -26.125 -9.398 1 98.25 193 LEU A CA 1
ATOM 1465 C C . LEU A 1 193 ? -10.773 -27.469 -9.133 1 98.25 193 LEU A C 1
ATOM 1467 O O . LEU A 1 193 ? -12.008 -27.562 -9.164 1 98.25 193 LEU A O 1
ATOM 1471 N N . LEU A 1 194 ? -9.969 -28.5 -8.836 1 97.25 194 LEU A N 1
ATOM 1472 C CA . LEU A 1 194 ? -10.539 -29.781 -8.461 1 97.25 194 LEU A CA 1
ATOM 1473 C C . LEU A 1 194 ? -11.211 -29.703 -7.098 1 97.25 194 LEU A C 1
ATOM 1475 O O . LEU A 1 194 ? -12.234 -30.359 -6.867 1 97.25 194 LEU A O 1
ATOM 1479 N N . PHE A 1 195 ? -10.578 -29 -6.188 1 97.5 195 PHE A N 1
ATOM 1480 C CA . PHE A 1 195 ? -11.203 -28.766 -4.887 1 97.5 195 PHE A CA 1
ATOM 1481 C C . PHE A 1 195 ? -12.578 -28.141 -5.047 1 97.5 195 PHE A C 1
ATOM 1483 O O . PHE A 1 195 ? -13.547 -28.578 -4.422 1 97.5 195 PHE A O 1
ATOM 1490 N N . TYR A 1 196 ? -12.648 -27.109 -5.883 1 97.12 196 TYR A N 1
ATOM 1491 C CA . TYR A 1 196 ? -13.906 -26.422 -6.133 1 97.12 196 TYR A CA 1
ATOM 1492 C C . TYR A 1 196 ? -14.961 -27.375 -6.676 1 97.12 196 TYR A C 1
ATOM 1494 O O . TYR A 1 196 ? -16.125 -27.312 -6.266 1 97.12 196 TYR A O 1
ATOM 1502 N N . ARG A 1 197 ? -14.594 -28.281 -7.5 1 95.06 197 ARG A N 1
ATOM 1503 C CA . ARG A 1 197 ? -15.531 -29.141 -8.211 1 95.06 197 ARG A CA 1
ATOM 1504 C C . ARG A 1 197 ? -15.953 -30.328 -7.352 1 95.06 197 ARG A C 1
ATOM 1506 O O . ARG A 1 197 ? -17.109 -30.75 -7.398 1 95.06 197 ARG A O 1
ATOM 1513 N N . TYR A 1 198 ? -15.008 -30.875 -6.562 1 93.94 198 TYR A N 1
ATOM 1514 C CA . TYR A 1 198 ? -15.297 -32.188 -5.996 1 93.94 198 TYR A CA 1
ATOM 1515 C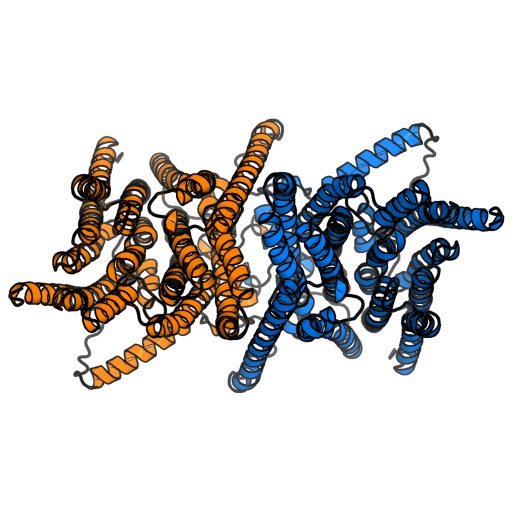 C . TYR A 1 198 ? -15.328 -32.125 -4.477 1 93.94 198 TYR A C 1
ATOM 1517 O O . TYR A 1 198 ? -15.969 -32.969 -3.83 1 93.94 198 TYR A O 1
ATOM 1525 N N . VAL A 1 199 ? -14.656 -31.203 -3.889 1 93.88 199 VAL A N 1
ATOM 1526 C CA . VAL A 1 199 ? -14.586 -31.188 -2.432 1 93.88 199 VAL A CA 1
ATOM 1527 C C . VAL A 1 199 ? -15.617 -30.219 -1.872 1 93.88 199 VAL A C 1
ATOM 1529 O O . VAL A 1 199 ? -16.391 -30.562 -0.979 1 93.88 199 VAL A O 1
ATOM 1532 N N . LEU A 1 200 ? -15.695 -29.016 -2.432 1 92.25 200 LEU A N 1
ATOM 1533 C CA . LEU A 1 200 ? -16.531 -27.938 -1.918 1 92.25 200 LEU A CA 1
ATOM 1534 C C . LEU A 1 200 ? -18 -28.391 -1.845 1 92.25 200 LEU A C 1
ATOM 1536 O O . LEU A 1 200 ? -18.656 -28.172 -0.83 1 92.25 200 LEU A O 1
ATOM 1540 N N . PRO A 1 201 ? -18.531 -29.062 -2.914 1 89 201 PRO A N 1
ATOM 1541 C CA . PRO A 1 201 ? -19.938 -29.484 -2.85 1 89 201 PRO A CA 1
ATOM 1542 C C . PRO A 1 201 ? -20.172 -30.625 -1.869 1 89 201 PRO A C 1
ATOM 1544 O O . PRO A 1 201 ? -21.297 -30.828 -1.405 1 89 201 PRO A O 1
ATOM 1547 N N . ASN A 1 202 ? -19.141 -31.328 -1.445 1 86.44 202 ASN A N 1
ATOM 1548 C CA . ASN A 1 202 ? -19.328 -32.562 -0.691 1 86.44 202 ASN A CA 1
ATOM 1549 C C . ASN A 1 202 ? -18.844 -32.438 0.75 1 86.44 202 ASN A C 1
ATOM 1551 O O . ASN A 1 202 ? -19 -33.344 1.558 1 86.44 202 ASN A O 1
ATOM 1555 N N . GLN A 1 203 ? -18.25 -31.344 1.062 1 84.81 203 GLN A N 1
ATOM 1556 C CA . GLN A 1 203 ? -17.734 -31.141 2.41 1 84.81 203 GLN A CA 1
ATOM 1557 C C . GLN A 1 203 ? -18.594 -30.125 3.17 1 84.81 203 GLN A C 1
ATOM 1559 O O . GLN A 1 203 ? -18.406 -28.906 3.002 1 84.81 203 GLN A O 1
ATOM 1564 N N . PHE A 1 204 ? -19.266 -30.641 4.152 1 80.88 204 PHE A N 1
ATOM 1565 C CA . PHE A 1 204 ? -20.266 -29.828 4.824 1 80.88 204 PHE A CA 1
ATOM 1566 C C . PHE A 1 204 ? -19.781 -29.391 6.203 1 80.88 204 PHE A C 1
ATOM 1568 O O . PHE A 1 204 ? -20.281 -28.422 6.773 1 80.88 204 PHE A O 1
ATOM 1575 N N . ASP A 1 205 ? -18.797 -30.047 6.711 1 80.19 205 ASP A N 1
ATOM 1576 C CA . ASP A 1 205 ? -18.328 -29.75 8.062 1 80.19 205 ASP A CA 1
ATOM 1577 C C . ASP A 1 205 ? -17.5 -28.469 8.086 1 80.19 205 ASP A C 1
ATOM 1579 O O . ASP A 1 205 ? -16.422 -28.422 7.488 1 80.19 205 ASP A O 1
ATOM 1583 N N . PRO A 1 206 ? -17.938 -27.469 8.789 1 81.69 206 PRO A N 1
ATOM 1584 C CA . PRO A 1 206 ? -17.203 -26.203 8.852 1 81.69 206 PRO A CA 1
ATOM 1585 C C . PRO A 1 206 ? -15.883 -26.312 9.602 1 81.69 206 PRO A C 1
ATOM 1587 O O . PRO A 1 206 ? -15 -25.469 9.453 1 81.69 206 PRO A O 1
ATOM 1590 N N . LEU A 1 207 ? -15.727 -27.312 10.422 1 81.25 207 LEU A N 1
ATOM 1591 C CA . LEU A 1 207 ? -14.531 -27.469 11.25 1 81.25 207 LEU A CA 1
ATOM 1592 C C . LEU A 1 207 ? -13.281 -27.578 10.383 1 81.25 207 LEU A C 1
ATOM 1594 O O . LEU A 1 207 ? -12.234 -27.016 10.734 1 81.25 207 LEU A O 1
ATOM 1598 N N . LEU A 1 208 ? -13.406 -28.312 9.289 1 86.88 208 LEU A N 1
ATOM 1599 C CA . LEU A 1 208 ? -12.273 -28.469 8.383 1 86.88 208 LEU A CA 1
ATOM 1600 C C . LEU A 1 208 ? -11.805 -27.109 7.859 1 86.88 208 LEU A C 1
ATOM 1602 O O . LEU A 1 208 ? -10.609 -26.828 7.844 1 86.88 208 LEU A O 1
ATOM 1606 N N . TYR A 1 209 ? -12.766 -26.281 7.531 1 89.12 209 TYR A N 1
ATOM 1607 C CA . TYR A 1 209 ? -12.453 -24.969 6.992 1 89.12 209 TYR A CA 1
ATOM 1608 C C . TYR A 1 209 ? -11.875 -24.062 8.07 1 89.12 209 TYR A C 1
ATOM 1610 O O . TYR A 1 209 ? -10.984 -23.25 7.805 1 89.12 209 TYR A O 1
ATOM 1618 N N . GLN A 1 210 ? -12.344 -24.234 9.25 1 83.5 210 GLN A N 1
ATOM 1619 C CA . GLN A 1 210 ? -11.875 -23.422 10.367 1 83.5 210 GLN A CA 1
ATOM 1620 C C . GLN A 1 210 ? -10.414 -23.734 10.688 1 83.5 210 GLN A C 1
ATOM 1622 O O . GLN A 1 210 ? -9.672 -22.844 11.133 1 83.5 210 GLN A O 1
ATOM 1627 N N . VAL A 1 211 ? -9.992 -24.938 10.414 1 83.56 211 VAL A N 1
ATOM 1628 C CA . VAL A 1 211 ? -8.609 -25.328 10.664 1 83.56 211 VAL A CA 1
ATOM 1629 C C . VAL A 1 211 ? -7.715 -24.828 9.531 1 83.56 211 VAL A C 1
ATOM 1631 O O . VAL A 1 211 ? -6.594 -24.391 9.766 1 83.56 211 VAL A O 1
ATOM 1634 N N . LEU A 1 212 ? -8.227 -24.875 8.336 1 90.38 212 LEU A N 1
ATOM 1635 C CA . LEU A 1 212 ? -7.434 -24.516 7.16 1 90.38 212 LEU A CA 1
ATOM 1636 C C . LEU A 1 212 ? -7.266 -23.016 7.047 1 90.38 212 LEU A C 1
ATOM 1638 O O . LEU A 1 212 ? -6.273 -22.531 6.5 1 90.38 212 LEU A O 1
ATOM 1642 N N . PHE A 1 213 ? -8.164 -22.234 7.633 1 88.31 213 PHE A N 1
ATOM 1643 C CA . PHE A 1 213 ? -8.203 -20.797 7.477 1 88.31 213 PHE A CA 1
ATOM 1644 C C . PHE A 1 213 ? -6.941 -20.156 8.031 1 88.31 213 PHE A C 1
ATOM 1646 O O . PHE A 1 213 ? -6.242 -19.422 7.324 1 88.31 213 PHE A O 1
ATOM 1653 N N . PRO A 1 214 ? -6.574 -20.406 9.297 1 84.31 214 PRO A N 1
ATOM 1654 C CA . PRO A 1 214 ? -5.348 -19.781 9.82 1 84.31 214 PRO A CA 1
ATOM 1655 C C . PRO A 1 214 ? -4.094 -20.266 9.094 1 84.31 214 PRO A C 1
ATOM 1657 O O . PRO A 1 214 ? -3.129 -19.5 8.961 1 84.31 214 PRO A O 1
ATOM 1660 N N . LEU A 1 215 ? -4.094 -21.5 8.57 1 88.69 215 LEU A N 1
ATOM 1661 C CA . LEU A 1 215 ? -2.945 -22.016 7.832 1 88.69 215 LEU A CA 1
ATOM 1662 C C . LEU A 1 215 ? -2.77 -21.281 6.508 1 88.69 215 LEU A C 1
ATOM 1664 O O . LEU A 1 215 ? -1.644 -20.969 6.109 1 88.69 215 LEU A O 1
ATOM 1668 N N . ALA A 1 216 ? -3.902 -21.016 5.906 1 93.5 216 ALA A N 1
ATOM 1669 C CA . ALA A 1 216 ? -3.842 -20.25 4.668 1 93.5 216 ALA A CA 1
ATOM 1670 C C . ALA A 1 216 ? -3.307 -18.844 4.922 1 93.5 216 ALA A C 1
ATOM 1672 O O . ALA A 1 216 ? -2.479 -18.344 4.156 1 93.5 216 ALA A O 1
ATOM 1673 N N . ALA A 1 217 ? -3.744 -18.234 6.012 1 88.75 217 ALA A N 1
ATOM 1674 C CA . ALA A 1 217 ? -3.289 -16.891 6.375 1 88.75 217 ALA A CA 1
ATOM 1675 C C . ALA A 1 217 ? -1.787 -16.875 6.645 1 88.75 217 ALA A C 1
ATOM 1677 O O . ALA A 1 217 ? -1.082 -15.961 6.215 1 88.75 217 ALA A O 1
ATOM 1678 N N . LEU A 1 218 ? -1.344 -17.859 7.289 1 85.88 218 LEU A N 1
ATOM 1679 C CA . LEU A 1 218 ? 0.082 -17.969 7.578 1 85.88 218 LEU A CA 1
ATOM 1680 C C . LEU A 1 218 ? 0.882 -18.203 6.301 1 85.88 218 LEU A C 1
ATOM 1682 O O . LEU A 1 218 ? 1.992 -17.672 6.156 1 85.88 218 LEU A O 1
ATOM 1686 N N . GLY A 1 219 ? 0.307 -19.016 5.398 1 92.5 219 GLY A N 1
ATOM 1687 C CA . GLY A 1 219 ? 0.956 -19.234 4.113 1 92.5 219 GLY A CA 1
ATOM 1688 C C . GLY A 1 219 ? 1.105 -17.953 3.303 1 92.5 219 GLY A C 1
ATOM 1689 O O . GLY A 1 219 ? 2.133 -17.734 2.654 1 92.5 219 GLY A O 1
ATOM 1690 N N . ILE A 1 220 ? 0.069 -17.125 3.396 1 94.25 220 ILE A N 1
ATOM 1691 C CA . ILE A 1 220 ? 0.124 -15.844 2.705 1 94.25 220 ILE A CA 1
ATOM 1692 C C . ILE A 1 220 ? 1.228 -14.984 3.311 1 94.25 220 ILE A C 1
ATOM 1694 O O . ILE A 1 220 ? 2.049 -14.414 2.588 1 94.25 220 ILE A O 1
ATOM 1698 N N . PHE A 1 221 ? 1.308 -14.961 4.594 1 88.19 221 PHE A N 1
ATOM 1699 C CA . PHE A 1 221 ? 2.266 -14.117 5.301 1 88.19 221 PHE A CA 1
ATOM 1700 C C . PHE A 1 221 ? 3.691 -14.594 5.055 1 88.19 221 PHE A C 1
ATOM 1702 O O . PHE A 1 221 ? 4.551 -13.812 4.637 1 88.19 221 PHE A O 1
ATOM 1709 N N . PHE A 1 222 ? 3.941 -15.844 5.219 1 87.62 222 PHE A N 1
ATOM 1710 C CA . PHE A 1 222 ? 5.285 -16.391 5.09 1 87.62 222 PHE A CA 1
ATOM 1711 C C . PHE A 1 222 ? 5.746 -16.359 3.635 1 87.62 222 PHE A C 1
ATOM 1713 O O . PHE A 1 222 ? 6.922 -16.109 3.355 1 87.62 222 PHE A O 1
ATOM 1720 N N . GLY A 1 223 ? 4.824 -16.672 2.76 1 93.38 223 GLY A N 1
ATOM 1721 C CA . GLY A 1 223 ? 5.164 -16.562 1.352 1 93.38 223 GLY A CA 1
ATOM 1722 C C . GLY A 1 223 ? 5.559 -15.148 0.947 1 93.38 223 GLY A C 1
ATOM 1723 O O . GLY A 1 223 ? 6.582 -14.953 0.29 1 93.38 223 GLY A O 1
ATOM 1724 N N . GLY A 1 224 ? 4.809 -14.203 1.43 1 92.56 224 GLY A N 1
ATOM 1725 C CA . GLY A 1 224 ? 5.074 -12.805 1.104 1 92.56 224 GLY A CA 1
ATOM 1726 C C . GLY A 1 224 ? 6.379 -12.297 1.692 1 92.56 224 GLY A C 1
ATOM 1727 O O . GLY A 1 224 ? 7.191 -11.695 0.985 1 92.56 224 GLY A O 1
ATOM 1728 N N . ILE A 1 225 ? 6.617 -12.547 2.936 1 86.94 225 ILE A N 1
ATOM 1729 C CA . ILE A 1 225 ? 7.781 -12 3.623 1 86.94 225 ILE A CA 1
ATOM 1730 C C . ILE A 1 225 ? 9.055 -12.648 3.08 1 86.94 225 ILE A C 1
ATOM 1732 O O . ILE A 1 225 ? 10.062 -11.969 2.871 1 86.94 225 ILE A O 1
ATOM 1736 N N . THR A 1 226 ? 9.062 -13.898 2.791 1 89.19 226 THR A N 1
ATOM 1737 C CA . THR A 1 226 ? 10.234 -14.586 2.262 1 89.19 226 THR A CA 1
ATOM 1738 C C . THR A 1 226 ? 10.523 -14.133 0.833 1 89.19 226 THR A C 1
ATOM 1740 O O . THR A 1 226 ? 11.688 -13.984 0.45 1 89.19 226 THR A O 1
ATOM 1743 N N . SER A 1 227 ? 9.453 -13.969 0.107 1 93.06 227 SER A N 1
ATOM 1744 C CA . SER A 1 227 ? 9.641 -13.492 -1.26 1 93.06 227 SER A CA 1
ATOM 1745 C C . SER A 1 227 ? 10.352 -12.148 -1.284 1 93.06 227 SER A C 1
ATOM 1747 O O . SER A 1 227 ? 11.195 -11.898 -2.15 1 93.06 227 SER A O 1
ATOM 1749 N N . PHE A 1 228 ? 10.094 -11.336 -0.338 1 89.5 228 PHE A N 1
ATOM 1750 C CA . PHE A 1 228 ? 10.625 -9.984 -0.301 1 89.5 228 PHE A CA 1
ATOM 1751 C C . PHE A 1 228 ? 12.117 -9.992 0.026 1 89.5 228 PHE A C 1
ATOM 1753 O O . PHE A 1 228 ? 12.875 -9.172 -0.494 1 89.5 228 PHE A O 1
ATOM 1760 N N . PHE A 1 229 ? 12.578 -10.914 0.797 1 85.5 229 PHE A N 1
ATOM 1761 C CA . PHE A 1 229 ? 13.945 -10.867 1.297 1 85.5 229 PHE A CA 1
ATOM 1762 C C . PHE A 1 229 ? 14.852 -11.789 0.479 1 85.5 229 PHE A C 1
ATOM 1764 O O . PHE A 1 229 ? 16.078 -11.695 0.562 1 85.5 229 PHE A O 1
ATOM 1771 N N . HIS A 1 230 ? 14.281 -12.633 -0.341 1 85.94 230 HIS A N 1
ATOM 1772 C CA . HIS A 1 230 ? 15.125 -13.586 -1.065 1 85.94 230 HIS A CA 1
ATOM 1773 C C . HIS A 1 230 ? 15.922 -12.891 -2.164 1 85.94 230 HIS A C 1
ATOM 1775 O O . HIS A 1 230 ? 15.414 -11.977 -2.822 1 85.94 230 HIS A O 1
ATOM 1781 N N . LYS A 1 231 ? 17.062 -13.367 -2.479 1 83 231 LYS A N 1
ATOM 1782 C CA . LYS A 1 231 ? 17.984 -12.711 -3.41 1 83 231 LYS A CA 1
ATOM 1783 C C . LYS A 1 231 ? 17.828 -13.273 -4.82 1 83 231 LYS A C 1
ATOM 1785 O O . LYS A 1 231 ? 18.109 -12.586 -5.805 1 83 231 LYS A O 1
ATOM 1790 N N . ASP A 1 232 ? 17.453 -14.57 -4.879 1 89.19 232 ASP A N 1
ATOM 1791 C CA . ASP A 1 232 ? 17.219 -15.203 -6.176 1 89.19 232 ASP A CA 1
ATOM 1792 C C . ASP A 1 232 ? 15.836 -14.844 -6.715 1 89.19 232 ASP A C 1
ATOM 1794 O O . ASP A 1 232 ? 14.82 -15.156 -6.098 1 89.19 232 ASP A O 1
ATOM 1798 N N . PRO A 1 233 ? 15.805 -14.172 -7.855 1 92.81 233 PRO A N 1
ATOM 1799 C CA . PRO A 1 233 ? 14.516 -13.711 -8.367 1 92.81 233 PRO A CA 1
ATOM 1800 C C . PRO A 1 233 ? 13.539 -14.859 -8.625 1 92.81 233 PRO A C 1
ATOM 1802 O O . PRO A 1 233 ? 12.336 -14.719 -8.367 1 92.81 233 PRO A O 1
ATOM 1805 N N . LYS A 1 234 ? 13.992 -16 -9.125 1 93.62 234 LYS A N 1
ATOM 1806 C CA . LYS A 1 234 ? 13.102 -17.125 -9.406 1 93.62 234 LYS A CA 1
ATOM 1807 C C . LYS A 1 234 ? 12.539 -17.719 -8.117 1 93.62 234 LYS A C 1
ATOM 1809 O O . LYS A 1 234 ? 11.367 -18.094 -8.062 1 93.62 234 LYS A O 1
ATOM 1814 N N . ILE A 1 235 ? 13.367 -17.781 -7.098 1 93.44 235 ILE A N 1
ATOM 1815 C CA . ILE A 1 235 ? 12.906 -18.281 -5.809 1 93.44 235 ILE A CA 1
ATOM 1816 C C . ILE A 1 235 ? 11.977 -17.266 -5.156 1 93.44 235 ILE A C 1
ATOM 1818 O O . ILE A 1 235 ? 10.984 -17.625 -4.52 1 93.44 235 ILE A O 1
ATOM 1822 N N . SER A 1 236 ? 12.359 -15.984 -5.301 1 93.69 236 SER A N 1
ATOM 1823 C CA . SER A 1 236 ? 11.477 -14.93 -4.82 1 93.69 236 SER A CA 1
ATOM 1824 C C . SER A 1 236 ? 10.078 -15.055 -5.426 1 93.69 236 SER A C 1
ATOM 1826 O O . SER A 1 236 ? 9.078 -14.938 -4.719 1 93.69 236 SER A O 1
ATOM 1828 N N . LEU A 1 237 ? 10.031 -15.336 -6.711 1 96.5 237 LEU A N 1
ATOM 1829 C CA . LEU A 1 237 ? 8.75 -15.469 -7.395 1 96.5 237 LEU A CA 1
ATOM 1830 C C . LEU A 1 237 ? 8.031 -16.734 -6.961 1 96.5 237 LEU A C 1
ATOM 1832 O O . LEU A 1 237 ? 6.797 -16.781 -6.934 1 96.5 237 LEU A O 1
ATOM 1836 N N . ALA A 1 238 ? 8.812 -17.766 -6.602 1 96.06 238 ALA A N 1
ATOM 1837 C CA . ALA A 1 238 ? 8.211 -18.984 -6.07 1 96.06 238 ALA A CA 1
ATOM 1838 C C . ALA A 1 238 ? 7.465 -18.703 -4.77 1 96.06 238 ALA A C 1
ATOM 1840 O O . ALA A 1 238 ? 6.332 -19.156 -4.586 1 96.06 238 ALA A O 1
ATOM 1841 N N . TYR A 1 239 ? 8.062 -17.969 -3.92 1 94.88 239 TYR A N 1
ATOM 1842 C CA . TYR A 1 239 ? 7.426 -17.656 -2.648 1 94.88 239 TYR A CA 1
ATOM 1843 C C . TYR A 1 239 ? 6.25 -16.703 -2.854 1 94.88 239 TYR A C 1
ATOM 1845 O O . TYR A 1 239 ? 5.254 -16.766 -2.129 1 94.88 239 TYR A O 1
ATOM 1853 N N . SER A 1 240 ? 6.434 -15.836 -3.803 1 96.88 240 SER A N 1
ATOM 1854 C CA . SER A 1 240 ? 5.281 -15.016 -4.168 1 96.88 240 SER A CA 1
ATOM 1855 C C . SER A 1 240 ? 4.129 -15.875 -4.672 1 96.88 240 SER A C 1
ATOM 1857 O O . SER A 1 240 ? 2.961 -15.57 -4.422 1 96.88 240 SER A O 1
ATOM 1859 N N . SER A 1 241 ? 4.414 -16.953 -5.414 1 98 241 SER A N 1
ATOM 1860 C CA . SER A 1 241 ? 3.387 -17.891 -5.84 1 98 241 SER A CA 1
ATOM 1861 C C . SER A 1 241 ? 2.73 -18.578 -4.645 1 98 241 SER A C 1
ATOM 1863 O O . SER A 1 241 ? 1.514 -18.766 -4.625 1 98 241 SER A O 1
ATOM 1865 N N . ILE A 1 242 ? 3.527 -18.938 -3.691 1 97 242 ILE A N 1
ATOM 1866 C CA . ILE A 1 242 ? 3.004 -19.547 -2.475 1 97 242 ILE A CA 1
ATOM 1867 C C . ILE A 1 242 ? 2.029 -18.594 -1.795 1 97 242 ILE A C 1
ATOM 1869 O O . ILE A 1 242 ? 0.952 -19 -1.354 1 97 242 ILE A O 1
ATOM 1873 N N . GLU A 1 243 ? 2.449 -17.344 -1.726 1 97.12 243 GLU A N 1
ATOM 1874 C CA . GLU A 1 243 ? 1.569 -16.328 -1.18 1 97.12 243 GLU A CA 1
ATOM 1875 C C . GLU A 1 243 ? 0.246 -16.266 -1.937 1 97.12 243 GLU A C 1
ATOM 1877 O O . GLU A 1 243 ? -0.826 -16.312 -1.328 1 97.12 243 GLU A O 1
ATOM 1882 N N . SER A 1 244 ? 0.271 -16.25 -3.254 1 98 244 SER A N 1
ATOM 1883 C CA . SER A 1 244 ? -0.917 -16.141 -4.094 1 98 244 SER A CA 1
ATOM 1884 C C . SER A 1 244 ? -1.778 -17.391 -4.008 1 98 244 SER A C 1
ATOM 1886 O O . SER A 1 244 ? -3.008 -17.312 -3.99 1 98 244 SER A O 1
ATOM 1888 N N . LEU A 1 245 ? -1.163 -18.516 -4.008 1 98.44 245 LEU A N 1
ATOM 1889 C CA . LEU A 1 245 ? -1.9 -19.766 -3.943 1 98.44 245 LEU A CA 1
ATOM 1890 C C . LEU A 1 245 ? -2.639 -19.906 -2.615 1 98.44 245 LEU A C 1
ATOM 1892 O O . LEU A 1 245 ? -3.781 -20.359 -2.578 1 98.44 245 LEU A O 1
ATOM 1896 N N . ASN A 1 246 ? -1.981 -19.516 -1.587 1 97.5 246 ASN A N 1
ATOM 1897 C CA . ASN A 1 246 ? -2.652 -19.562 -0.292 1 97.5 246 ASN A CA 1
ATOM 1898 C C . ASN A 1 246 ? -3.775 -18.531 -0.204 1 97.5 246 ASN A C 1
ATOM 1900 O O . ASN A 1 246 ? -4.77 -18.75 0.491 1 97.5 246 ASN A O 1
ATOM 1904 N N . PHE A 1 247 ? -3.592 -17.453 -0.882 1 97.25 247 PHE A N 1
ATOM 1905 C CA . PHE A 1 247 ? -4.691 -16.5 -0.981 1 97.25 247 PHE A CA 1
ATOM 1906 C C . PHE A 1 247 ? -5.887 -17.125 -1.693 1 97.25 247 PHE A C 1
ATOM 1908 O O . PHE A 1 247 ? -7.031 -16.938 -1.283 1 97.25 247 PHE A O 1
ATOM 1915 N N . LEU A 1 248 ? -5.652 -17.828 -2.768 1 98.5 248 LEU A N 1
ATOM 1916 C CA . LEU A 1 248 ? -6.719 -18.516 -3.48 1 98.5 248 LEU A CA 1
ATOM 1917 C C . LEU A 1 248 ? -7.375 -19.562 -2.588 1 98.5 248 LEU A C 1
ATOM 1919 O O . LEU A 1 248 ? -8.602 -19.703 -2.572 1 98.5 248 LEU A O 1
ATOM 1923 N N . TRP A 1 249 ? -6.547 -20.281 -1.84 1 98 249 TRP A N 1
ATOM 1924 C CA . TRP A 1 249 ? -7.074 -21.234 -0.876 1 98 249 TRP A CA 1
ATOM 1925 C C . TRP A 1 249 ? -7.941 -20.547 0.166 1 98 249 TRP A C 1
ATOM 1927 O O . TRP A 1 249 ? -8.984 -21.062 0.567 1 98 249 TRP A O 1
ATOM 1937 N N . LEU A 1 250 ? -7.477 -19.391 0.581 1 95.19 250 LEU A N 1
ATOM 1938 C CA . LEU A 1 250 ? -8.25 -18.625 1.547 1 95.19 250 LEU A CA 1
ATOM 1939 C C . LEU A 1 250 ? -9.641 -18.312 1.008 1 95.19 250 LEU A C 1
ATOM 1941 O O . LEU A 1 250 ? -10.633 -18.438 1.735 1 95.19 250 LEU A O 1
ATOM 1945 N N . CYS A 1 251 ? -9.75 -17.953 -0.228 1 96.75 251 CYS A N 1
ATOM 1946 C CA . CYS A 1 251 ? -11.031 -17.672 -0.861 1 96.75 251 CYS A CA 1
ATOM 1947 C C . CYS A 1 251 ? -11.914 -18.906 -0.862 1 96.75 251 CYS A C 1
ATOM 1949 O O . CYS A 1 251 ? -13.102 -18.844 -0.528 1 96.75 251 CYS A O 1
ATOM 1951 N N . LEU A 1 252 ? -11.359 -20.047 -1.17 1 97.56 252 LEU A N 1
ATOM 1952 C CA . LEU A 1 252 ? -12.117 -21.297 -1.211 1 97.56 252 LEU A CA 1
ATOM 1953 C C . LEU A 1 252 ? -12.547 -21.719 0.189 1 97.56 252 LEU A C 1
ATOM 1955 O O . LEU A 1 252 ? -13.664 -22.203 0.38 1 97.56 252 LEU A O 1
ATOM 1959 N N . ILE A 1 253 ? -11.656 -21.531 1.168 1 93.88 253 ILE A N 1
ATOM 1960 C CA . ILE A 1 253 ? -11.914 -21.922 2.549 1 93.88 253 ILE A CA 1
ATOM 1961 C C . ILE A 1 253 ? -13.062 -21.094 3.113 1 93.88 253 ILE A C 1
ATOM 1963 O O . ILE A 1 253 ? -13.984 -21.641 3.729 1 93.88 253 ILE A O 1
ATOM 1967 N N . ILE A 1 254 ? -13.086 -19.781 2.85 1 91.12 254 ILE A N 1
ATOM 1968 C CA . ILE A 1 254 ? -14.156 -18.922 3.332 1 91.12 254 ILE A CA 1
ATOM 1969 C C . ILE A 1 254 ? -15.461 -19.266 2.611 1 91.12 254 ILE A C 1
ATOM 1971 O O . ILE A 1 254 ? -16.531 -19.312 3.23 1 91.12 254 ILE A O 1
ATOM 1975 N N . SER A 1 255 ? -15.367 -19.531 1.306 1 94.62 255 SER A N 1
ATOM 1976 C CA . SER A 1 255 ? -16.531 -19.969 0.549 1 94.62 255 SER A CA 1
ATOM 1977 C C . SER A 1 255 ? -17.141 -21.234 1.14 1 94.62 255 SER A C 1
ATOM 1979 O O . SER A 1 255 ? -18.359 -21.344 1.29 1 94.62 255 SER A O 1
ATOM 1981 N N . GLY A 1 256 ? -16.328 -22.188 1.505 1 92.94 256 GLY A N 1
ATOM 1982 C CA . GLY A 1 256 ? -16.781 -23.453 2.07 1 92.94 256 GLY A CA 1
ATOM 1983 C C . GLY A 1 256 ? -17.297 -23.312 3.494 1 92.94 256 GLY A C 1
ATOM 1984 O O . GLY A 1 256 ? -18.266 -23.969 3.877 1 92.94 256 GLY A O 1
ATOM 1985 N N . MET A 1 257 ? -16.688 -22.469 4.238 1 87.31 257 MET A N 1
ATOM 1986 C CA . MET A 1 257 ? -17 -22.297 5.656 1 87.31 257 MET A CA 1
ATOM 1987 C C . MET A 1 257 ? -18.438 -21.812 5.848 1 87.31 257 MET A C 1
ATOM 1989 O O . MET A 1 257 ? -19.125 -22.234 6.773 1 87.31 257 MET A O 1
ATOM 1993 N N . PHE A 1 258 ? -18.938 -21 4.883 1 88.38 258 PHE A N 1
ATOM 1994 C CA . PHE A 1 258 ? -20.219 -20.359 5.102 1 88.38 258 PHE A CA 1
ATOM 1995 C C . PHE A 1 258 ? -21.219 -20.781 4.035 1 88.38 258 PHE A C 1
ATOM 1997 O O . PHE A 1 258 ? -22.312 -20.203 3.922 1 88.38 258 PHE A O 1
ATOM 2004 N N . GLN A 1 259 ? -20.906 -21.75 3.223 1 90.44 259 GLN A N 1
ATOM 2005 C CA . GLN A 1 259 ? -21.734 -22.125 2.076 1 90.44 259 GLN A CA 1
ATOM 2006 C C . GLN A 1 259 ? -23.094 -22.641 2.523 1 90.44 259 GLN A C 1
ATOM 2008 O O . GLN A 1 259 ? -24.094 -22.484 1.815 1 90.44 259 GLN A O 1
ATOM 2013 N N . PHE A 1 260 ? -23.203 -23.172 3.781 1 86.19 260 PHE A N 1
ATOM 2014 C CA . PHE A 1 260 ? -24.469 -23.734 4.246 1 86.19 260 PHE A CA 1
ATOM 2015 C C . PHE A 1 260 ? -25 -22.953 5.438 1 86.19 260 PHE A C 1
ATOM 2017 O O . PHE A 1 260 ? -25.766 -23.484 6.238 1 86.19 260 PHE A O 1
ATOM 2024 N N . SER A 1 261 ? -24.547 -21.75 5.504 1 85.56 261 SER A N 1
ATOM 2025 C CA . SER A 1 261 ? -25.016 -20.922 6.609 1 85.56 261 SER A CA 1
ATOM 2026 C C . SER A 1 261 ? -26.469 -20.531 6.422 1 85.56 261 SER A C 1
ATOM 2028 O O . SER A 1 261 ? -26.922 -20.297 5.297 1 85.56 261 SER A O 1
ATOM 2030 N N . VAL A 1 262 ? -27.219 -20.469 7.504 1 86.12 262 VAL A N 1
ATOM 2031 C CA . VAL A 1 262 ? -28.609 -20.062 7.492 1 86.12 262 VAL A CA 1
ATOM 2032 C C . VAL A 1 262 ? -28.703 -18.547 7.395 1 86.12 262 VAL A C 1
ATOM 2034 O O . VAL A 1 262 ? -29.688 -18.016 6.859 1 86.12 262 VAL A O 1
ATOM 2037 N N . ASP A 1 263 ? -27.672 -17.906 7.816 1 84.44 263 ASP A N 1
ATOM 2038 C CA . ASP A 1 263 ? -27.609 -16.453 7.766 1 84.44 263 ASP A CA 1
ATOM 2039 C C . ASP A 1 263 ? -27.359 -15.961 6.344 1 84.44 263 ASP A C 1
ATOM 2041 O O . ASP A 1 263 ? -26.328 -16.297 5.742 1 84.44 263 ASP A O 1
ATOM 2045 N N . ALA A 1 264 ? -28.234 -15.117 5.844 1 85.69 264 ALA A N 1
ATOM 2046 C CA . ALA A 1 264 ? -28.172 -14.641 4.465 1 85.69 264 ALA A CA 1
ATOM 2047 C C . ALA A 1 264 ? -26.891 -13.852 4.207 1 85.69 264 ALA A C 1
ATOM 2049 O O . ALA A 1 264 ? -26.328 -13.922 3.115 1 85.69 264 ALA A O 1
ATOM 2050 N N . GLU A 1 265 ? -26.438 -13.102 5.148 1 83.19 265 GLU A N 1
ATOM 2051 C CA . GLU A 1 265 ? -25.234 -12.289 4.977 1 83.19 265 GLU A CA 1
ATOM 2052 C C . GLU A 1 265 ? -24 -13.164 4.871 1 83.19 265 GLU A C 1
ATOM 2054 O O . GLU A 1 265 ? -23.094 -12.875 4.086 1 83.19 265 GLU A O 1
ATOM 2059 N N . LEU A 1 266 ? -24.031 -14.234 5.668 1 84.94 266 LEU A N 1
ATOM 2060 C CA . LEU A 1 266 ? -22.891 -15.164 5.629 1 84.94 266 LEU A CA 1
ATOM 2061 C C . LEU A 1 266 ? -22.891 -15.953 4.324 1 84.94 266 LEU A C 1
ATOM 2063 O O . LEU A 1 266 ? -21.828 -16.219 3.762 1 84.94 266 LEU A O 1
ATOM 2067 N N . MET A 1 267 ? -24.047 -16.25 3.891 1 89.81 267 MET A N 1
ATOM 2068 C CA . MET A 1 267 ? -24.156 -16.953 2.617 1 89.81 267 MET A CA 1
ATOM 2069 C C . MET A 1 267 ? -23.703 -16.062 1.461 1 89.81 267 MET A C 1
ATOM 2071 O O . MET A 1 267 ? -23.047 -16.547 0.531 1 89.81 267 MET A O 1
ATOM 2075 N N . ASN A 1 268 ? -24.062 -14.812 1.518 1 89.5 268 ASN A N 1
ATOM 2076 C CA . ASN A 1 268 ? -23.641 -13.859 0.494 1 89.5 268 ASN A CA 1
ATOM 2077 C C . ASN A 1 268 ? -22.125 -13.672 0.504 1 89.5 268 ASN A C 1
ATOM 2079 O O . ASN A 1 268 ? -21.516 -13.5 -0.551 1 89.5 268 ASN A O 1
ATOM 2083 N N . LEU A 1 269 ? -21.641 -13.672 1.678 1 88.5 269 LEU A N 1
ATOM 2084 C CA . LEU A 1 269 ? -20.188 -13.57 1.808 1 88.5 269 LEU A CA 1
ATOM 2085 C C . LEU A 1 269 ? -19.5 -14.781 1.188 1 88.5 269 LEU A C 1
ATOM 2087 O O . LEU A 1 269 ? -18.516 -14.641 0.467 1 88.5 269 LEU A O 1
ATOM 2091 N N . SER A 1 270 ? -20.016 -15.93 1.493 1 92.56 270 SER A N 1
ATOM 2092 C CA . SER A 1 270 ? -19.516 -17.172 0.9 1 92.56 270 SER A CA 1
ATOM 2093 C C . SER A 1 270 ? -19.547 -17.094 -0.623 1 92.56 270 SER A C 1
ATOM 2095 O O . SER A 1 270 ? -18.562 -17.406 -1.282 1 92.56 270 SER A O 1
ATOM 2097 N N . ASN A 1 271 ? -20.641 -16.625 -1.147 1 95 271 ASN A N 1
ATOM 2098 C CA . ASN A 1 271 ? -20.812 -16.5 -2.592 1 95 271 ASN A CA 1
ATOM 2099 C C . ASN A 1 271 ? -19.844 -15.492 -3.191 1 95 271 ASN A C 1
ATOM 2101 O O . ASN A 1 271 ? -19.281 -15.719 -4.266 1 95 271 ASN A O 1
ATOM 2105 N N . SER A 1 272 ? -19.641 -14.422 -2.535 1 95.19 272 SER A N 1
ATOM 2106 C CA . SER A 1 272 ? -18.734 -13.383 -3.02 1 95.19 272 SER A CA 1
ATOM 2107 C C . SER A 1 272 ? -17.297 -13.875 -3.061 1 95.19 272 SER A C 1
ATOM 2109 O O . SER A 1 272 ? -16.547 -13.555 -3.984 1 95.19 272 SER A O 1
ATOM 2111 N N . PHE A 1 273 ? -16.938 -14.656 -2.064 1 95.62 273 PHE A N 1
ATOM 2112 C CA . PHE A 1 273 ? -15.578 -15.172 -2.031 1 95.62 273 PHE A CA 1
ATOM 2113 C C . PHE A 1 273 ? -15.375 -16.234 -3.109 1 95.62 273 PHE A C 1
ATOM 2115 O O . PHE A 1 273 ? -14.25 -16.422 -3.586 1 95.62 273 PHE A O 1
ATOM 2122 N N . ARG A 1 274 ? -16.438 -16.922 -3.539 1 96.06 274 ARG A N 1
ATOM 2123 C CA . ARG A 1 274 ? -16.359 -17.812 -4.688 1 96.06 274 ARG A CA 1
ATOM 2124 C C . ARG A 1 274 ? -15.969 -17.047 -5.953 1 96.06 274 ARG A C 1
ATOM 2126 O O . ARG A 1 274 ? -15.141 -17.516 -6.734 1 96.06 274 ARG A O 1
ATOM 2133 N N . ILE A 1 275 ? -16.547 -15.938 -6.109 1 97 275 ILE A N 1
ATOM 2134 C CA . ILE A 1 275 ? -16.266 -15.109 -7.281 1 97 275 ILE A CA 1
ATOM 2135 C C . ILE A 1 275 ? -14.852 -14.539 -7.176 1 97 275 ILE A C 1
ATOM 2137 O O . ILE A 1 275 ? -14.109 -14.508 -8.164 1 97 275 ILE A O 1
ATOM 2141 N N . LEU A 1 276 ? -14.492 -14.094 -5.965 1 97.38 276 LEU A N 1
ATOM 2142 C CA . LEU A 1 276 ? -13.148 -13.578 -5.742 1 97.38 276 LEU A CA 1
ATOM 2143 C C . LEU A 1 276 ? -12.102 -14.641 -6.047 1 97.38 276 LEU A C 1
ATOM 2145 O O . LEU A 1 276 ? -11.008 -14.328 -6.535 1 97.38 276 LEU A O 1
ATOM 2149 N N . PHE A 1 277 ? -12.414 -15.914 -5.762 1 98 277 PHE A N 1
ATOM 2150 C CA . PHE A 1 277 ? -11.508 -17.016 -6.086 1 98 277 PHE A CA 1
ATOM 2151 C C . PHE A 1 277 ? -11.156 -17 -7.57 1 98 277 PHE A C 1
ATOM 2153 O O . PHE A 1 277 ? -9.984 -17.078 -7.934 1 98 277 PHE A O 1
ATOM 2160 N N . PHE A 1 278 ? -12.094 -16.844 -8.375 1 97.75 278 PHE A N 1
ATOM 2161 C CA . PHE A 1 278 ? -11.852 -16.891 -9.805 1 97.75 278 PHE A CA 1
ATOM 2162 C C . PHE A 1 278 ? -11.102 -15.641 -10.266 1 97.75 278 PHE A C 1
ATOM 2164 O O . PHE A 1 278 ? -10.234 -15.719 -11.141 1 97.75 278 PHE A O 1
ATOM 2171 N N . LEU A 1 279 ? -11.445 -14.523 -9.68 1 97.5 279 LEU A N 1
ATOM 2172 C CA . LEU A 1 279 ? -10.703 -13.312 -10.008 1 97.5 279 LEU A CA 1
ATOM 2173 C C . LEU A 1 279 ? -9.234 -13.453 -9.625 1 97.5 279 LEU A C 1
ATOM 2175 O O . LEU A 1 279 ? -8.344 -13.125 -10.414 1 97.5 279 LEU A O 1
ATOM 2179 N N . GLY A 1 280 ? -9.07 -13.938 -8.391 1 98 280 GLY A N 1
ATOM 2180 C CA . GLY A 1 280 ? -7.711 -14.164 -7.922 1 98 280 GLY A CA 1
ATOM 2181 C C . GLY A 1 280 ? -6.965 -15.195 -8.742 1 98 280 GLY A C 1
ATOM 2182 O O . GLY A 1 280 ? -5.75 -15.094 -8.93 1 98 280 GLY A O 1
ATOM 2183 N N . LEU A 1 281 ? -7.691 -16.172 -9.195 1 98.38 281 LEU A N 1
ATOM 2184 C CA . LEU A 1 281 ? -7.113 -17.219 -10.023 1 98.38 281 LEU A CA 1
ATOM 2185 C C . LEU A 1 281 ? -6.598 -16.656 -11.344 1 98.38 281 LEU A C 1
ATOM 2187 O O . LEU A 1 281 ? -5.484 -16.969 -11.766 1 98.38 281 LEU A O 1
ATOM 2191 N N . PHE A 1 282 ? -7.328 -15.844 -11.969 1 98.12 282 PHE A N 1
ATOM 2192 C CA . PHE A 1 282 ? -6.895 -15.211 -13.211 1 98.12 282 PHE A CA 1
ATOM 2193 C C . PHE A 1 282 ? -5.699 -14.297 -12.961 1 98.12 282 PHE A C 1
ATOM 2195 O O . PHE A 1 282 ? -4.75 -14.281 -13.75 1 98.12 282 PHE A O 1
ATOM 2202 N N . HIS A 1 283 ? -5.77 -13.547 -11.875 1 98.19 283 HIS A N 1
ATOM 2203 C CA . HIS A 1 283 ? -4.645 -12.688 -11.516 1 98.19 283 HIS A CA 1
ATOM 2204 C C . HIS A 1 283 ? -3.365 -13.5 -11.344 1 98.19 283 HIS A C 1
ATOM 2206 O O . HIS A 1 283 ? -2.338 -13.18 -11.953 1 98.19 283 HIS A O 1
ATOM 2212 N N . HIS A 1 284 ? -3.465 -14.547 -10.586 1 98.31 284 HIS A N 1
ATOM 2213 C CA . HIS A 1 284 ? -2.291 -15.375 -10.336 1 98.31 284 HIS A CA 1
ATOM 2214 C C . HIS A 1 284 ? -1.786 -16.016 -11.625 1 98.31 284 HIS A C 1
ATOM 2216 O O . HIS A 1 284 ? -0.596 -15.93 -11.945 1 98.31 284 HIS A O 1
ATOM 2222 N N . SER A 1 285 ? -2.65 -16.562 -12.391 1 98.62 285 SER A N 1
ATOM 2223 C CA . SER A 1 285 ? -2.264 -17.328 -13.578 1 98.62 285 SER A CA 1
ATOM 2224 C C . SER A 1 285 ? -1.585 -16.422 -14.609 1 98.62 285 SER A C 1
ATOM 2226 O O . SER A 1 285 ? -0.503 -16.75 -15.109 1 98.62 285 SER A O 1
ATOM 2228 N N . PHE A 1 286 ? -2.117 -15.336 -14.828 1 98.56 286 PHE A N 1
ATOM 2229 C CA . PHE A 1 286 ? -1.605 -14.523 -15.93 1 98.56 286 PHE A CA 1
ATOM 2230 C C . PHE A 1 286 ? -0.475 -13.617 -15.453 1 98.56 286 PHE A C 1
ATOM 2232 O O . PHE A 1 286 ? 0.552 -13.492 -16.125 1 98.56 286 PHE A O 1
ATOM 2239 N N . SER A 1 287 ? -0.624 -13.008 -14.312 1 98.5 287 SER A N 1
ATOM 2240 C CA . SER A 1 287 ? 0.403 -12.086 -13.836 1 98.5 287 SER A CA 1
ATOM 2241 C C . SER A 1 287 ? 1.665 -12.836 -13.422 1 98.5 287 SER A C 1
ATOM 2243 O O . SER A 1 287 ? 2.779 -12.359 -13.648 1 98.5 287 SER A O 1
ATOM 2245 N N . LYS A 1 288 ? 1.466 -13.984 -12.766 1 98.31 288 LYS A N 1
ATOM 2246 C CA . LYS A 1 288 ? 2.639 -14.742 -12.344 1 98.31 288 LYS A CA 1
ATOM 2247 C C . LYS A 1 288 ? 3.387 -15.312 -13.539 1 98.31 288 LYS A C 1
ATOM 2249 O O . LYS A 1 288 ? 4.621 -15.328 -13.562 1 98.31 288 LYS A O 1
ATOM 2254 N N . THR A 1 289 ? 2.637 -15.844 -14.5 1 98.56 289 THR A N 1
ATOM 2255 C CA . THR A 1 289 ? 3.262 -16.328 -15.727 1 98.56 289 THR A CA 1
ATOM 2256 C C . THR A 1 289 ? 4.043 -15.219 -16.406 1 98.56 289 THR A C 1
ATOM 2258 O O . THR A 1 289 ? 5.184 -15.422 -16.828 1 98.56 289 THR A O 1
ATOM 2261 N N . PHE A 1 290 ? 3.432 -14.078 -16.469 1 98.69 290 PHE A N 1
ATOM 2262 C CA . PHE A 1 290 ? 4.098 -12.93 -17.062 1 98.69 290 PHE A CA 1
ATOM 2263 C C . PHE A 1 290 ? 5.418 -12.641 -16.359 1 98.69 290 PHE A C 1
ATOM 2265 O O . PHE A 1 290 ? 6.445 -12.445 -17 1 98.69 290 PHE A O 1
ATOM 2272 N N . GLN A 1 291 ? 5.379 -12.609 -15.039 1 98.25 291 GLN A N 1
ATOM 2273 C CA . GLN A 1 291 ? 6.559 -12.281 -14.25 1 98.25 291 GLN A CA 1
ATOM 2274 C C . GLN A 1 291 ? 7.66 -13.32 -14.453 1 98.25 291 GLN A C 1
ATOM 2276 O O . GLN A 1 291 ? 8.828 -12.961 -14.625 1 98.25 291 GLN A O 1
ATOM 2281 N N . LEU A 1 292 ? 7.293 -14.594 -14.453 1 97.94 292 LEU A N 1
ATOM 2282 C CA . LEU A 1 292 ? 8.289 -15.648 -14.609 1 97.94 292 LEU A CA 1
ATOM 2283 C C . LEU A 1 292 ? 8.875 -15.641 -16.016 1 97.94 292 LEU A C 1
ATOM 2285 O O . LEU A 1 292 ? 10.055 -15.953 -16.203 1 97.94 292 LEU A O 1
ATOM 2289 N N . PHE A 1 293 ? 8.094 -15.234 -17.016 1 97.94 293 PHE A N 1
ATOM 2290 C CA . PHE A 1 293 ? 8.586 -15.141 -18.391 1 97.94 293 PHE A CA 1
ATOM 2291 C C . PHE A 1 293 ? 9.531 -13.961 -18.547 1 97.94 293 PHE A C 1
ATOM 2293 O O . PHE A 1 293 ? 10.625 -14.102 -19.094 1 97.94 293 PHE A O 1
ATOM 2300 N N . SER A 1 294 ? 9.156 -12.789 -17.984 1 96.44 294 SER A N 1
ATOM 2301 C CA . SER A 1 294 ? 9.938 -11.562 -18.125 1 96.44 294 SER A CA 1
ATOM 2302 C C . SER A 1 294 ? 11.227 -11.633 -17.312 1 96.44 294 SER A C 1
ATOM 2304 O O . SER A 1 294 ? 12.32 -11.5 -17.859 1 96.44 294 SER A O 1
ATOM 2306 N N . ILE A 1 295 ? 11.078 -11.945 -16.078 1 94.25 295 ILE A N 1
ATOM 2307 C CA . ILE A 1 295 ? 12.227 -12.016 -15.18 1 94.25 295 ILE A CA 1
ATOM 2308 C C . ILE A 1 295 ? 13.102 -13.211 -15.547 1 94.25 295 ILE A C 1
ATOM 2310 O O . ILE A 1 295 ? 14.328 -13.133 -15.492 1 94.25 295 ILE A O 1
ATOM 2314 N N . GLY A 1 296 ? 12.453 -14.281 -15.945 1 91.94 296 GLY A N 1
ATOM 2315 C CA . GLY A 1 296 ? 13.188 -15.469 -16.344 1 91.94 296 GLY A CA 1
ATOM 2316 C C . GLY A 1 296 ? 14.047 -15.25 -17.578 1 91.94 296 GLY A C 1
ATOM 2317 O O . GLY A 1 296 ? 15.164 -15.75 -17.672 1 91.94 296 GLY A O 1
ATOM 2318 N N . MET A 1 297 ? 13.555 -14.492 -18.5 1 92.38 297 MET A N 1
ATOM 2319 C CA . MET A 1 297 ? 14.328 -14.188 -19.688 1 92.38 297 MET A CA 1
ATOM 2320 C C . MET A 1 297 ? 15.562 -13.359 -19.359 1 92.38 297 MET A C 1
ATOM 2322 O O . MET A 1 297 ? 16.641 -13.586 -19.906 1 92.38 297 MET A O 1
ATOM 2326 N N . VAL A 1 298 ? 15.375 -12.445 -18.453 1 92.12 298 VAL A N 1
ATOM 2327 C CA . VAL A 1 298 ? 16.484 -11.594 -18.031 1 92.12 298 VAL A CA 1
ATOM 2328 C C . VAL A 1 298 ? 17.547 -12.438 -17.344 1 92.12 298 VAL A C 1
ATOM 2330 O O . VAL A 1 298 ? 18.75 -12.258 -17.562 1 92.12 298 VAL A O 1
ATOM 2333 N N . SER A 1 299 ? 17.094 -13.344 -16.562 1 90 299 SER A N 1
ATOM 2334 C CA . SER A 1 299 ? 18.016 -14.219 -15.852 1 90 299 SER A CA 1
ATOM 2335 C C . SER A 1 299 ? 18.797 -15.117 -16.812 1 90 299 SER A C 1
ATOM 2337 O O . SER A 1 299 ? 19.953 -15.453 -16.578 1 90 299 SER A O 1
ATOM 2339 N N . ARG A 1 300 ? 18.234 -15.469 -17.844 1 88.62 300 ARG A N 1
ATOM 2340 C CA . ARG A 1 300 ? 18.844 -16.359 -18.828 1 88.62 300 ARG A CA 1
ATOM 2341 C C . ARG A 1 300 ? 19.922 -15.641 -19.609 1 88.62 300 ARG A C 1
ATOM 2343 O O . ARG A 1 300 ? 20.922 -16.25 -20.016 1 88.62 300 ARG A O 1
ATOM 2350 N N . LEU A 1 301 ? 19.797 -14.414 -19.812 1 88.5 301 LEU A N 1
ATOM 2351 C CA . LEU A 1 301 ? 20.703 -13.641 -20.641 1 88.5 301 LEU A CA 1
ATOM 2352 C C . LEU A 1 301 ? 22.094 -13.57 -20.016 1 88.5 301 LEU A C 1
ATOM 2354 O O . LEU A 1 301 ? 23.094 -13.492 -20.719 1 88.5 301 LEU A O 1
ATOM 2358 N N . ILE A 1 302 ? 22.219 -13.594 -18.734 1 86.25 302 ILE A N 1
ATOM 2359 C CA . ILE A 1 302 ? 23.5 -13.5 -18.062 1 86.25 302 ILE A CA 1
ATOM 2360 C C . ILE A 1 302 ? 23.781 -14.789 -17.281 1 86.25 302 ILE A C 1
ATOM 2362 O O . ILE A 1 302 ? 24.891 -15 -16.797 1 86.25 302 ILE A O 1
ATOM 2366 N N . ASN A 1 303 ? 22.938 -15.672 -17.266 1 79.75 303 ASN A N 1
ATOM 2367 C CA . ASN A 1 303 ? 23.047 -16.922 -16.516 1 79.75 303 ASN A CA 1
ATOM 2368 C C . ASN A 1 303 ? 23.391 -16.672 -15.055 1 79.75 303 ASN A C 1
ATOM 2370 O O . ASN A 1 303 ? 24.375 -17.219 -14.547 1 79.75 303 ASN A O 1
ATOM 2374 N N . SER A 1 304 ? 22.734 -15.828 -14.445 1 82.38 304 SER A N 1
ATOM 2375 C CA . SER A 1 304 ? 22.906 -15.508 -13.031 1 82.38 304 SER A CA 1
ATOM 2376 C C . SER A 1 304 ? 21.594 -15.688 -12.266 1 82.38 304 SER A C 1
ATOM 2378 O O . SER A 1 304 ? 20.516 -15.625 -12.844 1 82.38 304 SER A O 1
ATOM 2380 N N . ASN A 1 305 ? 21.766 -16.047 -11.055 1 82.38 305 ASN A N 1
ATOM 2381 C CA . ASN A 1 305 ? 20.594 -16.234 -10.195 1 82.38 305 ASN A CA 1
ATOM 2382 C C . ASN A 1 305 ? 20.531 -15.188 -9.086 1 82.38 305 ASN A C 1
ATOM 2384 O O . ASN A 1 305 ? 19.844 -15.375 -8.086 1 82.38 305 ASN A O 1
ATOM 2388 N N . SER A 1 306 ? 21.219 -14.117 -9.234 1 83.19 306 SER A N 1
ATOM 2389 C CA . SER A 1 306 ? 21.203 -13.047 -8.242 1 83.19 306 SER A CA 1
ATOM 2390 C C . SER A 1 306 ? 20.578 -11.781 -8.82 1 83.19 306 SER A C 1
ATOM 2392 O O . SER A 1 306 ? 21 -11.289 -9.867 1 83.19 306 SER A O 1
ATOM 2394 N N . SER A 1 307 ? 19.672 -11.32 -8.117 1 83.44 307 SER A N 1
ATOM 2395 C CA . SER A 1 307 ? 18.969 -10.125 -8.562 1 83.44 307 SER A CA 1
ATOM 2396 C C . SER A 1 307 ? 19.906 -8.945 -8.703 1 83.44 307 SER A C 1
ATOM 2398 O O . SER A 1 307 ? 19.734 -8.094 -9.578 1 83.44 307 SER A O 1
ATOM 2400 N N . ASP A 1 308 ? 20.922 -8.914 -7.918 1 80.56 308 ASP A N 1
ATOM 2401 C CA . ASP A 1 308 ? 21.844 -7.781 -7.945 1 80.56 308 ASP A CA 1
ATOM 2402 C C . ASP A 1 308 ? 22.781 -7.859 -9.156 1 80.56 308 ASP A C 1
ATOM 2404 O O . ASP A 1 308 ? 23.266 -6.836 -9.641 1 80.56 308 ASP A O 1
ATOM 2408 N N . GLU A 1 309 ? 22.984 -9.023 -9.602 1 83.5 309 GLU A N 1
ATOM 2409 C CA . GLU A 1 309 ? 23.797 -9.188 -10.805 1 83.5 309 GLU A CA 1
ATOM 2410 C C . GLU A 1 309 ? 22.969 -8.914 -12.062 1 83.5 309 GLU A C 1
ATOM 2412 O O . GLU A 1 309 ? 23.531 -8.664 -13.133 1 83.5 309 GLU A O 1
ATOM 2417 N N . LEU A 1 310 ? 21.703 -8.969 -11.891 1 87.56 310 LEU A N 1
ATOM 2418 C CA . LEU A 1 310 ? 20.812 -8.82 -13.031 1 87.56 310 LEU A CA 1
ATOM 2419 C C . LEU A 1 310 ? 20.344 -7.379 -13.172 1 87.56 310 LEU A C 1
ATOM 2421 O O . LEU A 1 310 ? 19.438 -7.09 -13.961 1 87.56 310 LEU A O 1
ATOM 2425 N N . LYS A 1 311 ? 20.969 -6.527 -12.547 1 86.19 311 LYS A N 1
ATOM 2426 C CA . LYS A 1 311 ? 20.547 -5.133 -12.516 1 86.19 311 LYS A CA 1
ATOM 2427 C C . LYS A 1 311 ? 20.594 -4.516 -13.914 1 86.19 311 LYS A C 1
ATOM 2429 O O . LYS A 1 311 ? 21.625 -4.543 -14.578 1 86.19 311 LYS A O 1
ATOM 2434 N N . GLY A 1 312 ? 19.375 -3.996 -14.297 1 86.44 312 GLY A N 1
ATOM 2435 C CA . GLY A 1 312 ? 19.281 -3.201 -15.516 1 86.44 312 GLY A CA 1
ATOM 2436 C C . GLY A 1 312 ? 19.312 -4.035 -16.781 1 86.44 312 GLY A C 1
ATOM 2437 O O . GLY A 1 312 ? 19.234 -3.5 -17.891 1 86.44 312 GLY A O 1
ATOM 2438 N N . ILE A 1 313 ? 19.406 -5.297 -16.719 1 86.88 313 ILE A N 1
ATOM 2439 C CA . ILE A 1 313 ? 19.547 -6.16 -17.891 1 86.88 313 ILE A CA 1
ATOM 2440 C C . ILE A 1 313 ? 18.266 -6.125 -18.703 1 86.88 313 ILE A C 1
ATOM 2442 O O . ILE A 1 313 ? 18.297 -6.262 -19.938 1 86.88 313 ILE A O 1
ATOM 2446 N N . GLY A 1 314 ? 17.188 -5.934 -18.078 1 89 314 GLY A N 1
ATOM 2447 C CA . GLY A 1 314 ? 15.898 -5.84 -18.766 1 89 314 GLY A CA 1
ATOM 2448 C C . GLY A 1 314 ? 15.852 -4.723 -19.781 1 89 314 GLY A C 1
ATOM 2449 O O . GLY A 1 314 ? 15.117 -4.816 -20.781 1 89 314 GLY A O 1
ATOM 2450 N N . ARG A 1 315 ? 16.609 -3.803 -19.609 1 84.31 315 ARG A N 1
ATOM 2451 C CA . ARG A 1 315 ? 16.656 -2.689 -20.547 1 84.31 315 ARG A CA 1
ATOM 2452 C C . ARG A 1 315 ? 17.25 -3.123 -21.875 1 84.31 315 ARG A C 1
ATOM 2454 O O . ARG A 1 315 ? 16.969 -2.527 -22.922 1 84.31 315 ARG A O 1
ATOM 2461 N N . LEU A 1 316 ? 18.031 -4.066 -21.828 1 85.5 316 LEU A N 1
ATOM 2462 C CA . LEU A 1 316 ? 18.766 -4.512 -23.016 1 85.5 316 LEU A CA 1
ATOM 2463 C C . LEU A 1 316 ? 17.859 -5.336 -23.922 1 85.5 316 LEU A C 1
ATOM 2465 O O . LEU A 1 316 ? 18.203 -5.609 -25.062 1 85.5 316 LEU A O 1
ATOM 2469 N N . LEU A 1 317 ? 16.719 -5.664 -23.453 1 89.19 317 LEU A N 1
ATOM 2470 C CA . LEU A 1 317 ? 15.766 -6.434 -24.25 1 89.19 317 LEU A CA 1
ATOM 2471 C C . LEU A 1 317 ? 15.188 -5.582 -25.375 1 89.19 317 LEU A C 1
ATOM 2473 O O . LEU A 1 317 ? 14.664 -6.117 -26.359 1 89.19 317 LEU A O 1
ATOM 2477 N N . GLY A 1 318 ? 15.203 -4.254 -25.203 1 87.25 318 GLY A N 1
ATOM 2478 C CA . GLY A 1 318 ? 14.648 -3.355 -26.203 1 87.25 318 GLY A CA 1
ATOM 2479 C C . GLY A 1 318 ? 13.133 -3.332 -26.219 1 87.25 318 GLY A C 1
ATOM 2480 O O . GLY A 1 318 ? 12.516 -3.102 -27.266 1 87.25 318 GLY A O 1
ATOM 2481 N N . ILE A 1 319 ? 12.586 -3.77 -25.219 1 91.81 319 ILE A N 1
ATOM 2482 C CA . ILE A 1 319 ? 11.133 -3.738 -25.047 1 91.81 319 ILE A CA 1
ATOM 2483 C C . ILE A 1 319 ? 10.758 -2.629 -24.078 1 91.81 319 ILE A C 1
ATOM 2485 O O . ILE A 1 319 ? 11.492 -2.344 -23.125 1 91.81 319 ILE A O 1
ATOM 2489 N N . SER A 1 320 ? 9.633 -1.961 -24.297 1 87.31 320 SER A N 1
ATOM 2490 C CA . SER A 1 320 ? 9.203 -0.838 -23.469 1 87.31 320 SER A CA 1
ATOM 2491 C C . SER A 1 320 ? 9.062 -1.254 -22.016 1 87.31 320 SER A C 1
ATOM 2493 O O . SER A 1 320 ? 8.547 -2.332 -21.719 1 87.31 320 SER A O 1
ATOM 2495 N N . PRO A 1 321 ? 9.5 -0.4 -21.125 1 86.19 321 PRO A N 1
ATOM 2496 C CA . PRO A 1 321 ? 9.344 -0.692 -19.703 1 86.19 321 PRO A CA 1
ATOM 2497 C C . PRO A 1 321 ? 7.875 -0.813 -19.281 1 86.19 321 PRO A C 1
ATOM 2499 O O . PRO A 1 321 ? 7.559 -1.532 -18.328 1 86.19 321 PRO A O 1
ATOM 2502 N N . LEU A 1 322 ? 7.055 -0.145 -19.984 1 86.94 322 LEU A N 1
ATOM 2503 C CA . LEU A 1 322 ? 5.633 -0.231 -19.672 1 86.94 322 LEU A CA 1
ATOM 2504 C C . LEU A 1 322 ? 5.113 -1.648 -19.891 1 86.94 322 LEU A C 1
ATOM 2506 O O . LEU A 1 322 ? 4.352 -2.166 -19.062 1 86.94 322 LEU A O 1
ATOM 2510 N N . LEU A 1 323 ? 5.547 -2.234 -20.969 1 92.75 323 LEU A N 1
ATOM 2511 C CA . LEU A 1 323 ? 5.137 -3.611 -21.219 1 92.75 323 LEU A CA 1
ATOM 2512 C C . LEU A 1 323 ? 5.824 -4.57 -20.266 1 92.75 323 LEU A C 1
ATOM 2514 O O . LEU A 1 323 ? 5.18 -5.457 -19.703 1 92.75 323 LEU A O 1
ATOM 2518 N N . LEU A 1 324 ? 7.109 -4.324 -20.031 1 94 324 LEU A N 1
ATOM 2519 C CA . LEU A 1 324 ? 7.875 -5.215 -19.156 1 94 324 LEU A CA 1
ATOM 2520 C C . LEU A 1 324 ? 7.398 -5.117 -17.719 1 94 324 LEU A C 1
ATOM 2522 O O . LEU A 1 324 ? 7.664 -6.008 -16.906 1 94 324 LEU A O 1
ATOM 2526 N N . GLY A 1 325 ? 6.664 -4.059 -17.406 1 93.81 325 GLY A N 1
ATOM 2527 C CA . GLY A 1 325 ? 6.184 -3.848 -16.062 1 93.81 325 GLY A CA 1
ATOM 2528 C C . GLY A 1 325 ? 4.762 -4.328 -15.844 1 93.81 325 GLY A C 1
ATOM 2529 O O . GLY A 1 325 ? 4.227 -4.238 -14.742 1 93.81 325 GLY A O 1
ATOM 2530 N N . ALA A 1 326 ? 4.109 -4.914 -16.797 1 96.62 326 ALA A N 1
ATOM 2531 C CA . ALA A 1 326 ? 2.693 -5.266 -16.734 1 96.62 326 ALA A CA 1
ATOM 2532 C C . ALA A 1 326 ? 2.41 -6.184 -15.539 1 96.62 326 ALA A C 1
ATOM 2534 O O . ALA A 1 326 ? 1.476 -5.941 -14.773 1 96.62 326 ALA A O 1
ATOM 2535 N N . GLY A 1 327 ? 3.211 -7.223 -15.414 1 97.5 327 GLY A N 1
ATOM 2536 C CA . GLY A 1 327 ? 3.043 -8.117 -14.273 1 97.5 327 GLY A CA 1
ATOM 2537 C C . GLY A 1 327 ? 3.264 -7.43 -12.938 1 97.5 327 GLY A C 1
ATOM 2538 O O . GLY A 1 327 ? 2.527 -7.68 -11.984 1 97.5 327 GLY A O 1
ATOM 2539 N N . THR A 1 328 ? 4.27 -6.555 -12.883 1 96.19 328 THR A N 1
ATOM 2540 C CA . THR A 1 328 ? 4.566 -5.805 -11.664 1 96.19 328 THR A CA 1
ATOM 2541 C C . THR A 1 328 ? 3.422 -4.852 -11.328 1 96.19 328 THR A C 1
ATOM 2543 O O . THR A 1 328 ? 3.033 -4.73 -10.164 1 96.19 328 THR A O 1
ATOM 2546 N N . PHE A 1 329 ? 2.865 -4.219 -12.359 1 95.31 329 PHE A N 1
ATOM 2547 C CA . PHE A 1 329 ? 1.753 -3.303 -12.141 1 95.31 329 PHE A CA 1
ATOM 2548 C C . PHE A 1 329 ? 0.545 -4.043 -11.578 1 95.31 329 PHE A C 1
ATOM 2550 O O . PHE A 1 329 ? -0.179 -3.508 -10.734 1 95.31 329 PHE A O 1
ATOM 2557 N N . SER A 1 330 ? 0.372 -5.23 -11.992 1 97.62 330 SER A N 1
ATOM 2558 C CA . SER A 1 330 ? -0.726 -6.055 -11.5 1 97.62 330 SER A CA 1
ATOM 2559 C C . SER A 1 330 ? -0.529 -6.418 -10.031 1 97.62 330 SER A C 1
ATOM 2561 O O . SER A 1 330 ? -1.45 -6.281 -9.227 1 97.62 330 SER A O 1
ATOM 2563 N N . TYR A 1 331 ? 0.68 -6.832 -9.664 1 96.25 331 TYR A N 1
ATOM 2564 C CA . TYR A 1 331 ? 0.959 -7.234 -8.289 1 96.25 331 TYR A CA 1
ATOM 2565 C C . TYR A 1 331 ? 1.075 -6.016 -7.383 1 96.25 331 TYR A C 1
ATOM 2567 O O . TYR A 1 331 ? 0.901 -6.121 -6.168 1 96.25 331 TYR A O 1
ATOM 2575 N N . ALA A 1 332 ? 1.374 -4.828 -7.992 1 91.81 332 ALA A N 1
ATOM 2576 C CA . ALA A 1 332 ? 1.404 -3.578 -7.238 1 91.81 332 ALA A CA 1
ATOM 2577 C C . ALA A 1 332 ? 0.004 -2.988 -7.094 1 91.81 332 ALA A C 1
ATOM 2579 O O . ALA A 1 332 ? -0.163 -1.889 -6.562 1 91.81 332 ALA A O 1
ATOM 2580 N N . VAL A 1 333 ? -0.984 -3.652 -7.633 1 92.06 333 VAL A N 1
ATOM 2581 C CA . VAL A 1 333 ? -2.395 -3.314 -7.484 1 92.06 333 VAL A CA 1
ATOM 2582 C C . VAL A 1 333 ? -2.67 -1.948 -8.109 1 92.06 333 VAL A C 1
ATOM 2584 O O . VAL A 1 333 ? -3.365 -1.117 -7.52 1 92.06 333 VAL A O 1
ATOM 2587 N N . LEU A 1 334 ? -2.072 -1.685 -9.195 1 88.88 334 LEU A N 1
ATOM 2588 C CA . LEU A 1 334 ? -2.373 -0.456 -9.922 1 88.88 334 LEU A CA 1
ATOM 2589 C C . LEU A 1 334 ? -3.752 -0.531 -10.57 1 88.88 334 LEU A C 1
ATOM 2591 O O . LEU A 1 334 ? -4.098 -1.538 -11.188 1 88.88 334 LEU A O 1
ATOM 2595 N N . PRO A 1 335 ? -4.57 0.535 -10.445 1 87.56 335 PRO A N 1
ATOM 2596 C CA . PRO A 1 335 ? -5.891 0.516 -11.086 1 87.56 335 PRO A CA 1
ATOM 2597 C C . PRO A 1 335 ? -5.816 0.237 -12.586 1 87.56 335 PRO A C 1
ATOM 2599 O O . PRO A 1 335 ? -4.969 0.804 -13.281 1 87.56 335 PRO A O 1
ATOM 2602 N N . GLY A 1 336 ? -6.68 -0.61 -13.055 1 92.88 336 GLY A N 1
ATOM 2603 C CA . GLY A 1 336 ? -6.695 -0.992 -14.461 1 92.88 336 GLY A CA 1
ATOM 2604 C C . GLY A 1 336 ? -6.121 -2.375 -14.703 1 92.88 336 GLY A C 1
ATOM 2605 O O . GLY A 1 336 ? -6.191 -2.891 -15.82 1 92.88 336 GLY A O 1
ATOM 2606 N N . THR A 1 337 ? -5.543 -2.99 -13.727 1 96.31 337 THR A N 1
ATOM 2607 C CA . THR A 1 337 ? -4.953 -4.316 -13.859 1 96.31 337 THR A CA 1
ATOM 2608 C C . THR A 1 337 ? -5.82 -5.371 -13.18 1 96.31 337 THR A C 1
ATOM 2610 O O . THR A 1 337 ? -6.695 -5.035 -12.375 1 96.31 337 THR A O 1
ATOM 2613 N N . ILE A 1 338 ? -5.586 -6.566 -13.508 1 97.75 338 ILE A N 1
ATOM 2614 C CA . ILE A 1 338 ? -6.359 -7.668 -12.938 1 97.75 338 ILE A CA 1
ATOM 2615 C C . ILE A 1 338 ? -6.016 -7.824 -11.461 1 97.75 338 ILE A C 1
ATOM 2617 O O . ILE A 1 338 ? -6.871 -8.188 -10.648 1 97.75 338 ILE A O 1
ATOM 2621 N N . GLY A 1 339 ? -4.777 -7.559 -11.07 1 97.19 339 GLY A N 1
ATOM 2622 C CA . GLY A 1 339 ? -4.395 -7.594 -9.672 1 97.19 339 GLY A CA 1
ATOM 2623 C C . GLY A 1 339 ? -5.133 -6.574 -8.828 1 97.19 339 GLY A C 1
ATOM 2624 O O . GLY A 1 339 ? -5.5 -6.859 -7.68 1 97.19 339 GLY A O 1
ATOM 2625 N N . PHE A 1 340 ? -5.422 -5.391 -9.391 1 93.75 340 PHE A N 1
ATOM 2626 C CA . PHE A 1 340 ? -6.195 -4.367 -8.703 1 93.75 340 PHE A CA 1
ATOM 2627 C C . PHE A 1 340 ? -7.609 -4.855 -8.414 1 93.75 340 PHE A C 1
ATOM 2629 O O . PHE A 1 340 ? -8.117 -4.684 -7.301 1 93.75 340 PHE A O 1
ATOM 2636 N N . VAL A 1 341 ? -8.172 -5.473 -9.367 1 95.19 341 VAL A N 1
ATOM 2637 C CA . VAL A 1 341 ? -9.539 -5.961 -9.234 1 95.19 341 VAL A CA 1
ATOM 2638 C C . VAL A 1 341 ? -9.609 -7.031 -8.148 1 95.19 341 VAL A C 1
ATOM 2640 O O . VAL A 1 341 ? -10.5 -7.012 -7.301 1 95.19 341 VAL A O 1
ATOM 2643 N N . SER A 1 342 ? -8.688 -7.93 -8.148 1 95.94 342 SER A N 1
ATOM 2644 C CA . SER A 1 342 ? -8.664 -9.031 -7.191 1 95.94 342 SER A CA 1
ATOM 2645 C C . SER A 1 342 ? -8.438 -8.523 -5.77 1 95.94 342 SER A C 1
ATOM 2647 O O . SER A 1 342 ? -9.258 -8.766 -4.879 1 95.94 342 SER A O 1
ATOM 2649 N N . GLU A 1 343 ? -7.426 -7.699 -5.57 1 92.31 343 GLU A N 1
ATOM 2650 C CA . GLU A 1 343 ? -7.07 -7.273 -4.219 1 92.31 343 GLU A CA 1
ATOM 2651 C C . GLU A 1 343 ? -8.039 -6.215 -3.699 1 92.31 343 GLU A C 1
ATOM 2653 O O . GLU A 1 343 ? -8.344 -6.176 -2.506 1 92.31 343 GLU A O 1
ATOM 2658 N N . ALA A 1 344 ? -8.516 -5.324 -4.562 1 88 344 ALA A N 1
ATOM 2659 C CA . ALA A 1 344 ? -9.516 -4.344 -4.156 1 88 344 ALA A CA 1
ATOM 2660 C C . ALA A 1 344 ? -10.812 -5.027 -3.723 1 88 344 ALA A C 1
ATOM 2662 O O . ALA A 1 344 ? -11.469 -4.582 -2.781 1 88 344 ALA A O 1
ATOM 2663 N N . THR A 1 345 ? -11.195 -6.035 -4.453 1 91.81 345 THR A N 1
ATOM 2664 C CA . THR A 1 345 ? -12.398 -6.777 -4.094 1 91.81 345 THR A CA 1
ATOM 2665 C C . THR A 1 345 ? -12.219 -7.488 -2.754 1 91.81 345 THR A C 1
ATOM 2667 O O . THR A 1 345 ? -13.156 -7.566 -1.957 1 91.81 345 THR A O 1
ATOM 2670 N N . TYR A 1 346 ? -11.047 -8.008 -2.51 1 92.56 346 TYR A N 1
ATOM 2671 C CA . TYR A 1 346 ? -10.766 -8.617 -1.215 1 92.56 346 TYR A CA 1
ATOM 2672 C C . TYR A 1 346 ? -10.945 -7.609 -0.086 1 92.56 346 TYR A C 1
ATOM 2674 O O . TYR A 1 346 ? -11.555 -7.922 0.943 1 92.56 346 TYR A O 1
ATOM 2682 N N . PHE A 1 347 ? -10.422 -6.453 -0.28 1 80.81 347 PHE A N 1
ATOM 2683 C CA . PHE A 1 347 ? -10.531 -5.426 0.75 1 80.81 347 PHE A CA 1
ATOM 2684 C C . PHE A 1 347 ? -11.984 -5.008 0.94 1 80.81 347 PHE A C 1
ATOM 2686 O O . PHE A 1 347 ? -12.422 -4.746 2.064 1 80.81 347 PHE A O 1
ATOM 2693 N N . TYR A 1 348 ? -12.695 -4.941 -0.12 1 83.38 348 TYR A N 1
ATOM 2694 C CA . TYR A 1 348 ? -14.125 -4.625 -0.067 1 83.38 348 TYR A CA 1
ATOM 2695 C C . TYR A 1 348 ? -14.883 -5.672 0.74 1 83.38 348 TYR A C 1
ATOM 2697 O O . TYR A 1 348 ? -15.695 -5.328 1.602 1 83.38 348 TYR A O 1
ATOM 2705 N N . LEU A 1 349 ? -14.539 -6.91 0.479 1 86.69 349 LEU A N 1
ATOM 2706 C CA . LEU A 1 349 ? -15.227 -8 1.161 1 86.69 349 LEU A CA 1
ATOM 2707 C C . LEU A 1 349 ? -14.812 -8.078 2.627 1 86.69 349 LEU A C 1
ATOM 2709 O O . LEU A 1 349 ? -15.617 -8.445 3.486 1 86.69 349 LEU A O 1
ATOM 2713 N N . ASN A 1 350 ? -13.57 -7.73 2.906 1 77.88 350 ASN A N 1
ATOM 2714 C CA . ASN A 1 350 ? -13.125 -7.688 4.293 1 77.88 350 ASN A CA 1
ATOM 2715 C C . ASN A 1 350 ? -13.891 -6.641 5.098 1 77.88 350 ASN A C 1
ATOM 2717 O O . ASN A 1 350 ? -14.148 -6.832 6.285 1 77.88 350 ASN A O 1
ATOM 2721 N N . ALA A 1 351 ? -14.195 -5.539 4.453 1 71.19 351 ALA A N 1
ATOM 2722 C CA . ALA A 1 351 ? -14.984 -4.512 5.121 1 71.19 351 ALA A CA 1
ATOM 2723 C C . ALA A 1 351 ? -16.375 -5.031 5.461 1 71.19 351 ALA A C 1
ATOM 2725 O O . ALA A 1 351 ? -16.938 -4.688 6.508 1 71.19 351 ALA A O 1
ATOM 2726 N N . ARG A 1 352 ? -16.859 -5.91 4.621 1 73.44 352 ARG A N 1
ATOM 2727 C CA . ARG A 1 352 ? -18.172 -6.5 4.855 1 73.44 352 ARG A CA 1
ATOM 2728 C C . ARG A 1 352 ? -18.109 -7.512 5.996 1 73.44 352 ARG A C 1
ATOM 2730 O O . ARG A 1 352 ? -19.094 -7.676 6.73 1 73.44 352 ARG A O 1
ATOM 2737 N N . ILE A 1 353 ? -17 -8.227 6.094 1 72.31 353 ILE A N 1
ATOM 2738 C CA . ILE A 1 353 ? -16.812 -9.188 7.176 1 72.31 353 ILE A CA 1
ATOM 2739 C C . ILE A 1 353 ? -16.797 -8.461 8.516 1 72.31 353 ILE A C 1
ATOM 2741 O O . ILE A 1 353 ? -17.359 -8.945 9.5 1 72.31 353 ILE A O 1
ATOM 2745 N N . LEU A 1 354 ? -16.219 -7.297 8.508 1 63.22 354 LEU A N 1
ATOM 2746 C CA . LEU A 1 354 ? -16.062 -6.523 9.734 1 63.22 354 LEU A CA 1
ATOM 2747 C C . LEU A 1 354 ? -17.406 -5.961 10.18 1 63.22 354 LEU A C 1
ATOM 2749 O O . LEU A 1 354 ? -17.594 -5.633 11.359 1 63.22 354 LEU A O 1
ATOM 2753 N N . ASP A 1 355 ? -18.375 -5.879 9.25 1 63.16 355 ASP A N 1
ATOM 2754 C CA . ASP A 1 355 ? -19.719 -5.391 9.555 1 63.16 355 ASP A CA 1
ATOM 2755 C C . ASP A 1 355 ? -20.562 -6.477 10.227 1 63.16 355 ASP A C 1
ATOM 2757 O O . ASP A 1 355 ? -21.609 -6.188 10.805 1 63.16 355 ASP A O 1
ATOM 2761 N N . LEU A 1 356 ? -20 -7.676 10.141 1 63.28 356 LEU A N 1
ATOM 2762 C CA . LEU A 1 356 ? -20.766 -8.758 10.758 1 63.28 356 LEU A CA 1
ATOM 2763 C C . LEU A 1 356 ? -20.641 -8.703 12.273 1 63.28 356 LEU A C 1
ATOM 2765 O O . LEU A 1 356 ? -19.656 -8.211 12.812 1 63.28 356 LEU A O 1
ATOM 2769 N N . PRO A 1 357 ? -21.734 -8.938 13 1 56.94 357 PRO A N 1
ATOM 2770 C CA . PRO A 1 357 ? -21.672 -8.891 14.469 1 56.94 357 PRO A CA 1
ATOM 2771 C C . PRO A 1 357 ? -20.469 -9.625 15.039 1 56.94 357 PRO A C 1
ATOM 2773 O O . PRO A 1 357 ? -20 -10.602 14.445 1 56.94 357 PRO A O 1
ATOM 2776 N N . ILE A 1 358 ? -19.75 -9.016 16.062 1 53.97 358 ILE A N 1
ATOM 2777 C CA . ILE A 1 358 ? -18.453 -9.133 16.703 1 53.97 358 ILE A CA 1
ATOM 2778 C C . ILE A 1 358 ? -18.141 -10.602 16.969 1 53.97 358 ILE A C 1
ATOM 2780 O O . ILE A 1 358 ? -17 -11.039 16.797 1 53.97 358 ILE A O 1
ATOM 2784 N N . GLY A 1 359 ? -18.922 -11.367 17.578 1 47.91 359 GLY A N 1
ATOM 2785 C CA . GLY A 1 359 ? -18.5 -12.672 18.078 1 47.91 359 GLY A CA 1
ATOM 2786 C C . GLY A 1 359 ? -17.75 -13.484 17.062 1 47.91 359 GLY A C 1
ATOM 2787 O O . GLY A 1 359 ? -16.828 -14.227 17.406 1 47.91 359 GLY A O 1
ATOM 2788 N N . ARG A 1 360 ? -17.969 -13.297 15.891 1 48.97 360 ARG A N 1
ATOM 2789 C CA . ARG A 1 360 ? -17.453 -14.188 14.859 1 48.97 360 ARG A CA 1
ATOM 2790 C C . ARG A 1 360 ? -16.234 -13.578 14.164 1 48.97 360 ARG A C 1
ATOM 2792 O O . ARG A 1 360 ? -15.406 -14.297 13.617 1 48.97 360 ARG A O 1
ATOM 2799 N N . SER A 1 361 ? -16.031 -12.211 14.391 1 53.22 361 SER A N 1
ATOM 2800 C CA . SER A 1 361 ? -15.023 -11.469 13.633 1 53.22 361 SER A CA 1
ATOM 2801 C C . SER A 1 361 ? -13.68 -11.469 14.352 1 53.22 361 SER A C 1
ATOM 2803 O O . SER A 1 361 ? -12.641 -11.219 13.742 1 53.22 361 SER A O 1
ATOM 2805 N N . VAL A 1 362 ? -13.734 -11.867 15.625 1 50.06 362 VAL A N 1
ATOM 2806 C CA . VAL A 1 362 ? -12.516 -11.695 16.406 1 50.06 362 VAL A CA 1
ATOM 2807 C C . VAL A 1 362 ? -11.43 -12.625 15.867 1 50.06 362 VAL A C 1
ATOM 2809 O O . VAL A 1 362 ? -10.25 -12.25 15.812 1 50.06 362 VAL A O 1
ATOM 2812 N N . PHE A 1 363 ? -11.867 -13.773 15.422 1 52.69 363 PHE A N 1
ATOM 2813 C CA . PHE A 1 363 ? -10.852 -14.727 14.977 1 52.69 363 PHE A CA 1
ATOM 2814 C C . PHE A 1 363 ? -10.344 -14.367 13.586 1 52.69 363 PHE A C 1
ATOM 2816 O O . PHE A 1 363 ? -9.227 -14.727 13.219 1 52.69 363 PHE A O 1
ATOM 2823 N N . LEU A 1 364 ? -11.094 -13.562 13 1 64.19 364 LEU A N 1
ATOM 2824 C CA . LEU A 1 364 ? -10.742 -13.25 11.617 1 64.19 364 LEU A CA 1
ATOM 2825 C C . LEU A 1 364 ? -9.805 -12.055 11.547 1 64.19 364 LEU A C 1
ATOM 2827 O O . LEU A 1 364 ? -9.008 -11.938 10.609 1 64.19 364 LEU A O 1
ATOM 2831 N N . LEU A 1 365 ? -9.742 -11.43 12.734 1 62.25 365 LEU A N 1
ATOM 2832 C CA . LEU A 1 365 ? -9.062 -10.133 12.703 1 62.25 365 LEU A CA 1
ATOM 2833 C C . LEU A 1 365 ? -7.547 -10.32 12.703 1 62.25 365 LEU A C 1
ATOM 2835 O O . LEU A 1 365 ? -6.848 -9.727 11.875 1 62.25 365 LEU A O 1
ATOM 2839 N N . PRO A 1 366 ? -7.066 -11.242 13.57 1 60.72 366 PRO A N 1
ATOM 2840 C CA . PRO A 1 366 ? -5.617 -11.43 13.508 1 60.72 366 PRO A CA 1
ATOM 2841 C C . PRO A 1 366 ? -5.145 -11.945 12.148 1 60.72 366 PRO A C 1
ATOM 2843 O O . PRO A 1 366 ? -4.078 -11.555 11.672 1 60.72 366 PRO A O 1
ATOM 2846 N N . SER A 1 367 ? -5.988 -12.773 11.602 1 73.81 367 SER A N 1
ATOM 2847 C CA . SER A 1 367 ? -5.625 -13.336 10.305 1 73.81 367 SER A CA 1
ATOM 2848 C C . SER A 1 367 ? -5.59 -12.258 9.227 1 73.81 367 SER A C 1
ATOM 2850 O O . SER A 1 367 ? -4.77 -12.32 8.305 1 73.81 367 SER A O 1
ATOM 2852 N N . MET A 1 368 ? -6.332 -11.281 9.5 1 76.19 368 MET A N 1
ATOM 2853 C CA . MET A 1 368 ? -6.395 -10.211 8.508 1 76.19 368 MET A CA 1
ATOM 2854 C C . MET A 1 368 ? -5.098 -9.414 8.484 1 76.19 368 MET A C 1
ATOM 2856 O O . MET A 1 368 ? -4.664 -8.953 7.426 1 76.19 368 MET A O 1
ATOM 2860 N N . ILE A 1 369 ? -4.438 -9.391 9.617 1 74.44 369 ILE A N 1
ATOM 2861 C CA . ILE A 1 369 ? -3.168 -8.68 9.703 1 74.44 369 ILE A CA 1
ATOM 2862 C C . ILE A 1 369 ? -2.098 -9.445 8.922 1 74.44 369 ILE A C 1
ATOM 2864 O O . ILE A 1 369 ? -1.375 -8.852 8.117 1 74.44 369 ILE A O 1
ATOM 2868 N N . PHE A 1 370 ? -2.102 -10.734 9.094 1 79.94 370 PHE A N 1
ATOM 2869 C CA . PHE A 1 370 ? -1.118 -11.555 8.398 1 79.94 370 PHE A CA 1
ATOM 2870 C C . PHE A 1 370 ? -1.353 -11.523 6.895 1 79.94 370 PHE A C 1
ATOM 2872 O O . PHE A 1 370 ? -0.401 -11.438 6.113 1 79.94 370 PHE A O 1
ATOM 2879 N N . ILE A 1 371 ? -2.627 -11.547 6.602 1 86.88 371 ILE A N 1
ATOM 2880 C CA . ILE A 1 371 ? -2.984 -11.539 5.188 1 86.88 371 ILE A CA 1
ATOM 2881 C C . ILE A 1 371 ? -2.582 -10.211 4.562 1 86.88 371 ILE A C 1
ATOM 2883 O O . ILE A 1 371 ? -1.961 -10.18 3.498 1 86.88 371 ILE A O 1
ATOM 2887 N N . PHE A 1 372 ? -2.822 -9.203 5.289 1 83.44 372 PHE A N 1
ATOM 2888 C CA . PHE A 1 372 ? -2.506 -7.867 4.797 1 83.44 372 PHE A CA 1
ATOM 2889 C C . PHE A 1 372 ? -1.006 -7.711 4.582 1 83.44 372 PHE A C 1
ATOM 2891 O O . PHE A 1 372 ? -0.566 -7.293 3.51 1 83.44 372 PHE A O 1
ATOM 2898 N N . PHE A 1 373 ? -0.21 -8.078 5.492 1 82.44 373 PHE A N 1
ATOM 2899 C CA . PHE A 1 373 ? 1.236 -7.922 5.398 1 82.44 373 PHE A CA 1
ATOM 2900 C C . PHE A 1 373 ? 1.813 -8.844 4.328 1 82.44 373 PHE A C 1
ATOM 2902 O O . PHE A 1 373 ? 2.76 -8.469 3.631 1 82.44 373 PHE A O 1
ATOM 2909 N N . GLY A 1 374 ? 1.235 -10.023 4.234 1 89.69 374 GLY A N 1
ATOM 2910 C CA . GLY A 1 374 ? 1.69 -10.945 3.203 1 89.69 374 GLY A CA 1
ATOM 2911 C C . GLY A 1 374 ? 1.463 -10.414 1.797 1 89.69 374 GLY A C 1
ATOM 2912 O O . GLY A 1 374 ? 2.367 -10.461 0.96 1 89.69 374 GLY A O 1
ATOM 2913 N N . ILE A 1 375 ? 0.296 -9.867 1.591 1 91.12 375 ILE A N 1
ATOM 2914 C CA . ILE A 1 375 ? -0.065 -9.359 0.271 1 91.12 375 ILE A CA 1
ATOM 2915 C C . ILE A 1 375 ? 0.785 -8.141 -0.063 1 91.12 375 ILE A C 1
ATOM 2917 O O . ILE A 1 375 ? 1.315 -8.023 -1.171 1 91.12 375 ILE A O 1
ATOM 2921 N N . VAL A 1 376 ? 1.026 -7.312 0.887 1 87.31 376 VAL A N 1
ATOM 2922 C CA . VAL A 1 376 ? 1.783 -6.082 0.677 1 87.31 376 VAL A CA 1
ATOM 2923 C C . VAL A 1 376 ? 3.242 -6.418 0.379 1 87.31 376 VAL A C 1
ATOM 2925 O O . VAL A 1 376 ? 3.824 -5.895 -0.575 1 87.31 376 VAL A O 1
ATOM 2928 N N . LEU A 1 377 ? 3.799 -7.297 1.157 1 88.12 377 LEU A N 1
ATOM 2929 C CA . LEU A 1 377 ? 5.195 -7.676 0.952 1 88.12 377 LEU A CA 1
ATOM 2930 C C . LEU A 1 377 ? 5.367 -8.422 -0.364 1 88.12 377 LEU A C 1
ATOM 2932 O O . LEU A 1 377 ? 6.391 -8.281 -1.036 1 88.12 377 LEU A O 1
ATOM 2936 N N . GLY A 1 378 ? 4.355 -9.234 -0.666 1 91.75 378 GLY A N 1
ATOM 2937 C CA . GLY A 1 378 ? 4.379 -9.867 -1.977 1 91.75 378 GLY A CA 1
ATOM 2938 C C . GLY A 1 378 ? 4.395 -8.867 -3.117 1 91.75 378 GLY A C 1
ATOM 2939 O O . GLY A 1 378 ? 5.152 -9.023 -4.078 1 91.75 378 GLY A O 1
ATOM 2940 N N . GLY A 1 379 ? 3.566 -7.848 -3.014 1 92.94 379 GLY A N 1
ATOM 2941 C CA . GLY A 1 379 ? 3.574 -6.781 -4.004 1 92.94 379 GLY A CA 1
ATOM 2942 C C . GLY A 1 379 ? 4.902 -6.051 -4.082 1 92.94 379 GLY A C 1
ATOM 2943 O O . GLY A 1 379 ? 5.398 -5.77 -5.176 1 92.94 379 GLY A O 1
ATOM 2944 N N . PHE A 1 380 ? 5.527 -5.801 -2.934 1 89.56 380 PHE A N 1
ATOM 2945 C CA . PHE A 1 380 ? 6.797 -5.09 -2.877 1 89.56 380 PHE A CA 1
ATOM 2946 C C . PHE A 1 380 ? 7.906 -5.91 -3.525 1 89.56 380 PHE A C 1
ATOM 2948 O O . PHE A 1 380 ? 8.844 -5.355 -4.094 1 89.56 380 PHE A O 1
ATOM 2955 N N . THR A 1 381 ? 7.754 -7.211 -3.467 1 92.44 381 THR A N 1
ATOM 2956 C CA . THR A 1 381 ? 8.719 -8.078 -4.129 1 92.44 381 THR A CA 1
ATOM 2957 C C . THR A 1 381 ? 8.773 -7.789 -5.625 1 92.44 381 THR A C 1
ATOM 2959 O O . THR A 1 381 ? 9.859 -7.652 -6.199 1 92.44 381 THR A O 1
ATOM 2962 N N . HIS A 1 382 ? 7.648 -7.664 -6.199 1 95.25 382 HIS A N 1
ATOM 2963 C CA . HIS A 1 382 ? 7.582 -7.438 -7.641 1 95.25 382 HIS A CA 1
ATOM 2964 C C . HIS A 1 382 ? 8.078 -6.043 -8 1 95.25 382 HIS A C 1
ATOM 2966 O O . HIS A 1 382 ? 8.742 -5.859 -9.023 1 95.25 382 HIS A O 1
ATOM 2972 N N . ILE A 1 383 ? 7.848 -5.094 -7.16 1 90.19 383 ILE A N 1
ATOM 2973 C CA . ILE A 1 383 ? 8.328 -3.736 -7.391 1 90.19 383 ILE A CA 1
ATOM 2974 C C . ILE A 1 383 ? 9.852 -3.703 -7.277 1 90.19 383 ILE A C 1
ATOM 2976 O O . ILE A 1 383 ? 10.531 -3.123 -8.125 1 90.19 383 ILE A O 1
ATOM 2980 N N . LYS A 1 384 ? 10.344 -4.348 -6.266 1 88.94 384 LYS A N 1
ATOM 2981 C CA . LYS A 1 384 ? 11.789 -4.41 -6.023 1 88.94 384 LYS A CA 1
ATOM 2982 C C . LYS A 1 384 ? 12.516 -5.023 -7.215 1 88.94 384 LYS A C 1
ATOM 2984 O O . LYS A 1 384 ? 13.531 -4.484 -7.668 1 88.94 384 LYS A O 1
ATOM 2989 N N . LEU A 1 385 ? 12 -6.074 -7.723 1 92 385 LEU A N 1
ATOM 2990 C CA . LEU A 1 385 ? 12.625 -6.758 -8.844 1 92 385 LEU A CA 1
ATOM 2991 C C . LEU A 1 385 ? 12.523 -5.922 -10.117 1 92 385 LEU A C 1
ATOM 2993 O O . LEU A 1 385 ? 13.492 -5.836 -10.883 1 92 385 LEU A O 1
ATOM 2997 N N . TYR A 1 386 ? 11.414 -5.281 -10.312 1 91.88 386 TYR A N 1
ATOM 2998 C CA . TYR A 1 386 ? 11.195 -4.461 -11.508 1 91.88 386 TYR A CA 1
ATOM 2999 C C . TYR A 1 386 ? 12.125 -3.254 -11.508 1 91.88 386 TYR A C 1
ATOM 3001 O O . TYR A 1 386 ? 12.758 -2.953 -12.523 1 91.88 386 TYR A O 1
ATOM 3009 N N . MET A 1 387 ? 12.234 -2.578 -10.367 1 85.44 387 MET A N 1
ATOM 3010 C CA . MET A 1 387 ? 13.078 -1.391 -10.266 1 85.44 387 MET A CA 1
ATOM 3011 C C . MET A 1 387 ? 14.547 -1.744 -10.477 1 85.44 387 MET A C 1
ATOM 3013 O O . MET A 1 387 ? 15.273 -1.011 -11.148 1 85.44 387 MET A O 1
ATOM 3017 N N . SER A 1 388 ? 14.938 -2.846 -10.008 1 86.75 388 SER A N 1
ATOM 3018 C CA . SER A 1 388 ? 16.328 -3.248 -10.07 1 86.75 388 SER A CA 1
ATOM 3019 C C . SER A 1 388 ? 16.672 -3.832 -11.438 1 86.75 388 SER A C 1
ATOM 3021 O O . SER A 1 388 ? 17.656 -3.434 -12.062 1 86.75 388 SER A O 1
ATOM 3023 N N . MET A 1 389 ? 15.828 -4.641 -11.984 1 89.94 389 MET A N 1
ATOM 3024 C CA . MET A 1 389 ? 16.188 -5.426 -13.164 1 89.94 389 MET A CA 1
ATOM 3025 C C . MET A 1 389 ? 15.812 -4.684 -14.445 1 89.94 389 MET A C 1
ATOM 3027 O O . MET A 1 389 ? 16.453 -4.863 -15.477 1 89.94 389 MET A O 1
ATOM 3031 N N . PHE A 1 390 ? 14.812 -3.846 -14.375 1 89.56 390 PHE A N 1
ATOM 3032 C CA . PHE A 1 390 ? 14.281 -3.322 -15.633 1 89.56 390 PHE A CA 1
ATOM 3033 C C . PHE A 1 390 ? 14.461 -1.811 -15.703 1 89.56 390 PHE A C 1
ATOM 3035 O O . PHE A 1 390 ? 14.43 -1.229 -16.797 1 89.56 390 PHE A O 1
ATOM 3042 N N . LEU A 1 391 ? 14.562 -1.156 -14.57 1 83.19 391 LEU A N 1
ATOM 3043 C CA . LEU A 1 391 ? 14.609 0.301 -14.617 1 83.19 391 LEU A CA 1
ATOM 3044 C C . LEU A 1 391 ? 16 0.811 -14.266 1 83.19 391 LEU A C 1
ATOM 3046 O O . LEU A 1 391 ? 16.375 1.93 -14.633 1 83.19 391 LEU A O 1
ATOM 3050 N N . SER A 1 392 ? 16.797 -0.019 -13.594 1 80.31 392 SER A N 1
ATOM 3051 C CA . SER A 1 392 ? 18.141 0.383 -13.203 1 80.31 392 SER A CA 1
ATOM 3052 C C . SER A 1 392 ? 19.109 0.354 -14.391 1 80.31 392 SER A C 1
ATOM 3054 O O . SER A 1 392 ? 18.797 -0.225 -15.43 1 80.31 392 SER A O 1
ATOM 3056 N N . LYS A 1 393 ? 20.281 1.004 -14.242 1 76.31 393 LYS A N 1
ATOM 3057 C CA . LYS A 1 393 ? 21.328 0.955 -15.258 1 76.31 393 LYS A CA 1
ATOM 3058 C C . LYS A 1 393 ? 22.141 -0.33 -15.141 1 76.31 393 LYS A C 1
ATOM 3060 O O . LYS A 1 393 ? 22.484 -0.756 -14.031 1 76.31 393 LYS A O 1
ATOM 3065 N N . PRO A 1 394 ? 22.328 -0.886 -16.281 1 79.5 394 PRO A N 1
ATOM 3066 C CA . PRO A 1 394 ? 23.125 -2.109 -16.234 1 79.5 394 PRO A CA 1
ATOM 3067 C C . PRO A 1 394 ? 24.594 -1.84 -15.891 1 79.5 394 PRO A C 1
ATOM 3069 O O . PRO A 1 394 ? 25.078 -0.718 -16.062 1 79.5 394 PRO A O 1
ATOM 3072 N N . MET A 1 395 ? 25.188 -2.873 -15.336 1 75.12 395 MET A N 1
ATOM 3073 C CA . MET A 1 395 ? 26.625 -2.779 -15.07 1 75.12 395 MET A CA 1
ATOM 3074 C C . MET A 1 395 ? 27.406 -2.689 -16.375 1 75.12 395 MET A C 1
ATOM 3076 O O . MET A 1 395 ? 26.969 -3.186 -17.406 1 75.12 395 MET A O 1
ATOM 3080 N N . ASP A 1 396 ? 28.594 -2.109 -16.172 1 70.5 396 ASP A N 1
ATOM 3081 C CA . ASP A 1 396 ? 29.453 -1.948 -17.344 1 70.5 396 ASP A CA 1
ATOM 3082 C C . ASP A 1 396 ? 30.109 -3.271 -17.719 1 70.5 396 ASP A C 1
ATOM 3084 O O . ASP A 1 396 ? 30.406 -4.094 -16.859 1 70.5 396 ASP A O 1
ATOM 3088 N N . ASN A 1 397 ? 30.281 -3.578 -18.922 1 69.25 397 ASN A N 1
ATOM 3089 C CA . ASN A 1 397 ? 31.062 -4.672 -19.484 1 69.25 397 ASN A CA 1
ATOM 3090 C C . ASN A 1 397 ? 30.422 -6.023 -19.219 1 69.25 397 ASN A C 1
ATOM 3092 O O . ASN A 1 397 ? 31.094 -6.961 -18.766 1 69.25 397 ASN A O 1
ATOM 3096 N N . LEU A 1 398 ? 29.156 -6.016 -19.312 1 77 398 LEU A N 1
ATOM 3097 C CA . LEU A 1 398 ? 28.484 -7.293 -19.109 1 77 398 LEU A CA 1
ATOM 3098 C C . LEU A 1 398 ? 28.453 -8.102 -20.406 1 77 398 LEU A C 1
ATOM 3100 O O . LEU A 1 398 ? 28.219 -7.551 -21.484 1 77 398 LEU A O 1
ATOM 3104 N N . LYS A 1 399 ? 28.922 -9.344 -20.219 1 78.69 399 LYS A N 1
ATOM 3105 C CA . LYS A 1 399 ? 28.781 -10.281 -21.328 1 78.69 399 LYS A CA 1
ATOM 3106 C C . LYS A 1 399 ? 27.375 -10.859 -21.375 1 78.69 399 LYS A C 1
ATOM 3108 O O . LYS A 1 399 ? 26.953 -11.555 -20.453 1 78.69 399 LYS A O 1
ATOM 3113 N N . ILE A 1 400 ? 26.609 -10.586 -22.406 1 84.88 400 ILE A N 1
ATOM 3114 C CA . ILE A 1 400 ? 25.234 -11.031 -22.547 1 84.88 400 ILE A CA 1
ATOM 3115 C C . ILE A 1 400 ? 25.125 -12.055 -23.672 1 84.88 400 ILE A C 1
ATOM 3117 O O . ILE A 1 400 ? 25.859 -11.969 -24.656 1 84.88 400 ILE A O 1
ATOM 3121 N N . LEU A 1 401 ? 24.297 -13.031 -23.484 1 84.12 401 LEU A N 1
ATOM 3122 C CA . LEU A 1 401 ? 24 -13.984 -24.562 1 84.12 401 LEU A CA 1
ATOM 3123 C C . LEU A 1 401 ? 23.375 -13.281 -25.75 1 84.12 401 LEU A C 1
ATOM 3125 O O . LEU A 1 401 ? 22.656 -12.289 -25.594 1 84.12 401 LEU A O 1
ATOM 3129 N N . PRO A 1 402 ? 23.672 -13.789 -26.844 1 80.94 402 PRO A N 1
ATOM 3130 C CA . PRO A 1 402 ? 23.094 -13.164 -28.031 1 80.94 402 PRO A CA 1
ATOM 3131 C C . PRO A 1 402 ? 21.562 -13.172 -28 1 80.94 402 PRO A C 1
ATOM 3133 O O . PRO A 1 402 ? 20.953 -14.172 -27.641 1 80.94 402 PRO A O 1
ATOM 3136 N N . PHE A 1 403 ? 21.016 -12.078 -28.234 1 86.69 403 PHE A N 1
ATOM 3137 C CA . PHE A 1 403 ? 19.562 -11.852 -28.281 1 86.69 403 PHE A CA 1
ATOM 3138 C C . PHE A 1 403 ? 19.156 -11.172 -29.578 1 86.69 403 PHE A C 1
ATOM 3140 O O . PHE A 1 403 ? 19.219 -9.945 -29.688 1 86.69 403 PHE A O 1
ATOM 3147 N N . GLY A 1 404 ? 18.75 -12.016 -30.516 1 86.06 404 GLY A N 1
ATOM 3148 C CA . GLY A 1 404 ? 18.469 -11.531 -31.859 1 86.06 404 GLY A CA 1
ATOM 3149 C C . GLY A 1 404 ? 17.062 -10.984 -32.031 1 86.06 404 GLY A C 1
ATOM 3150 O O . GLY A 1 404 ? 16.281 -10.984 -31.078 1 86.06 404 GLY A O 1
ATOM 3151 N N . VAL A 1 405 ? 16.75 -10.555 -33.188 1 89.5 405 VAL A N 1
ATOM 3152 C CA . VAL A 1 405 ? 15.484 -9.906 -33.531 1 89.5 405 VAL A CA 1
ATOM 3153 C C . VAL A 1 405 ? 14.352 -10.922 -33.438 1 89.5 405 VAL A C 1
ATOM 3155 O O . VAL A 1 405 ? 13.258 -10.602 -32.969 1 89.5 405 VAL A O 1
ATOM 3158 N N . SER A 1 406 ? 14.594 -12.102 -33.906 1 87.56 406 SER A N 1
ATOM 3159 C CA . SER A 1 406 ? 13.562 -13.133 -33.875 1 87.56 406 SER A CA 1
ATOM 3160 C C . SER A 1 406 ? 13.219 -13.508 -32.438 1 87.56 406 SER A C 1
ATOM 3162 O O . SER A 1 406 ? 12.039 -13.68 -32.094 1 87.56 406 SER A O 1
ATOM 3164 N N . GLN A 1 407 ? 14.227 -13.656 -31.625 1 90.75 407 GLN A N 1
ATOM 3165 C CA . GLN A 1 407 ? 14.008 -13.961 -30.219 1 90.75 407 GLN A CA 1
ATOM 3166 C C . GLN A 1 407 ? 13.211 -12.852 -29.531 1 90.75 407 GLN A C 1
ATOM 3168 O O . GLN A 1 407 ? 12.305 -13.125 -28.75 1 90.75 407 GLN A O 1
ATOM 3173 N N . LYS A 1 408 ? 13.578 -11.68 -29.859 1 93 408 LYS A N 1
ATOM 3174 C CA . LYS A 1 408 ? 12.867 -10.531 -29.297 1 93 408 LYS A CA 1
ATOM 3175 C C . LYS A 1 408 ? 11.398 -10.547 -29.703 1 93 408 LYS A C 1
ATOM 3177 O O . LYS A 1 408 ? 10.523 -10.242 -28.891 1 93 408 LYS A O 1
ATOM 3182 N N . ARG A 1 409 ? 11.141 -10.82 -30.906 1 93.25 409 ARG A N 1
ATOM 3183 C CA . ARG A 1 409 ? 9.773 -10.836 -31.422 1 93.25 409 ARG A CA 1
ATOM 3184 C C . ARG A 1 409 ? 8.922 -11.852 -30.656 1 93.25 409 ARG A C 1
ATOM 3186 O O . ARG A 1 409 ? 7.801 -11.555 -30.25 1 93.25 409 ARG A O 1
ATOM 3193 N N . TRP A 1 410 ? 9.406 -13.055 -30.469 1 92.62 410 TRP A N 1
ATOM 3194 C CA . TRP A 1 410 ? 8.664 -14.109 -29.781 1 92.62 410 TRP A CA 1
ATOM 3195 C C . TRP A 1 410 ? 8.438 -13.758 -28.312 1 92.62 410 TRP A C 1
ATOM 3197 O O . TRP A 1 410 ? 7.371 -14.031 -27.766 1 92.62 410 TRP A O 1
ATOM 3207 N N . LEU A 1 411 ? 9.469 -13.211 -27.734 1 95.56 411 LEU A N 1
ATOM 3208 C CA . LEU A 1 411 ? 9.305 -12.758 -26.359 1 95.56 411 LEU A CA 1
ATOM 3209 C C . LEU A 1 411 ? 8.227 -11.68 -26.266 1 95.56 411 LEU A C 1
ATOM 3211 O O . LEU A 1 411 ? 7.383 -11.727 -25.359 1 95.56 411 LEU A O 1
ATOM 3215 N N . TYR A 1 412 ? 8.289 -10.742 -27.219 1 96.5 412 TYR A N 1
ATOM 3216 C CA . TYR A 1 412 ? 7.32 -9.648 -27.266 1 96.5 412 TYR A CA 1
ATOM 3217 C C . TYR A 1 412 ? 5.902 -10.188 -27.391 1 96.5 412 TYR A C 1
ATOM 3219 O O . TYR A 1 412 ? 4.996 -9.75 -26.672 1 96.5 412 TYR A O 1
ATOM 3227 N N . ILE A 1 413 ? 5.699 -11.148 -28.25 1 95.62 413 ILE A N 1
ATOM 3228 C CA . ILE A 1 413 ? 4.371 -11.711 -28.484 1 95.62 413 ILE A CA 1
ATOM 3229 C C . ILE A 1 413 ? 3.887 -12.43 -27.234 1 95.62 413 ILE A C 1
ATOM 3231 O O . ILE A 1 413 ? 2.727 -12.289 -26.844 1 95.62 413 ILE A O 1
ATOM 3235 N N . SER A 1 414 ? 4.727 -13.203 -26.641 1 96.75 414 SER A N 1
ATOM 3236 C CA . SER A 1 414 ? 4.383 -13.938 -25.438 1 96.75 414 SER A CA 1
ATOM 3237 C C . SER A 1 414 ? 3.959 -12.992 -24.312 1 96.75 414 SER A C 1
ATOM 3239 O O . SER A 1 414 ? 2.875 -13.133 -23.75 1 96.75 414 SER A O 1
ATOM 3241 N N . LEU A 1 415 ? 4.789 -11.953 -24.062 1 98 415 LEU A N 1
ATOM 3242 C CA . LEU A 1 415 ? 4.527 -11.016 -22.969 1 98 415 LEU A CA 1
ATOM 3243 C C . LEU A 1 415 ? 3.32 -10.141 -23.281 1 98 415 LEU A C 1
ATOM 3245 O O . LEU A 1 415 ? 2.516 -9.844 -22.406 1 98 415 LEU A O 1
ATOM 3249 N N . LEU A 1 416 ? 3.195 -9.727 -24.547 1 97.81 416 LEU A N 1
ATOM 3250 C CA . LEU A 1 416 ? 2.066 -8.891 -24.938 1 97.81 416 LEU A CA 1
ATOM 3251 C C . LEU A 1 416 ? 0.75 -9.641 -24.766 1 97.81 416 LEU A C 1
ATOM 3253 O O . LEU A 1 416 ? -0.248 -9.062 -24.328 1 97.81 416 LEU A O 1
ATOM 3257 N N . SER A 1 417 ? 0.769 -10.875 -25.156 1 97.56 417 SER A N 1
ATOM 3258 C CA . SER A 1 417 ? -0.439 -11.68 -25.016 1 97.56 417 SER A CA 1
ATOM 3259 C C . SER A 1 417 ? -0.888 -11.75 -23.562 1 97.56 417 SER A C 1
ATOM 3261 O O . SER A 1 417 ? -2.078 -11.625 -23.266 1 97.56 417 SER A O 1
ATOM 3263 N N . LEU A 1 418 ? -0.01 -11.945 -22.672 1 98.38 418 LEU A N 1
ATOM 3264 C CA . LEU A 1 418 ? -0.339 -12.023 -21.25 1 98.38 418 LEU A CA 1
ATOM 3265 C C . LEU A 1 418 ? -0.743 -10.656 -20.703 1 98.38 418 LEU A C 1
ATOM 3267 O O . LEU A 1 418 ? -1.681 -10.547 -19.922 1 98.38 418 LEU A O 1
ATOM 3271 N N . ALA A 1 419 ? -0.03 -9.609 -21.156 1 98.12 419 ALA A N 1
ATOM 3272 C CA . ALA A 1 419 ? -0.328 -8.242 -20.734 1 98.12 419 ALA A CA 1
ATOM 3273 C C . ALA A 1 419 ? -1.735 -7.836 -21.156 1 98.12 419 ALA A C 1
ATOM 3275 O O . ALA A 1 419 ? -2.414 -7.098 -20.438 1 98.12 419 ALA A O 1
ATOM 3276 N N . LEU A 1 420 ? -2.162 -8.281 -22.25 1 97.31 420 LEU A N 1
ATOM 3277 C CA . LEU A 1 420 ? -3.498 -7.957 -22.75 1 97.31 420 LEU A CA 1
ATOM 3278 C C . LEU A 1 420 ? -4.566 -8.477 -21.797 1 97.31 420 LEU A C 1
ATOM 3280 O O . LEU A 1 420 ? -5.539 -7.77 -21.5 1 97.31 420 LEU A O 1
ATOM 3284 N N . VAL A 1 421 ? -4.355 -9.641 -21.297 1 97.62 421 VAL A N 1
ATOM 3285 C CA . VAL A 1 421 ? -5.328 -10.188 -20.359 1 97.62 421 VAL A CA 1
ATOM 3286 C C . VAL A 1 421 ? -5.301 -9.391 -19.062 1 97.62 421 VAL A C 1
ATOM 3288 O O . VAL A 1 421 ? -6.348 -9.109 -18.469 1 97.62 421 VAL A O 1
ATOM 3291 N N . ILE A 1 422 ? -4.117 -8.992 -18.625 1 97.94 422 ILE A N 1
ATOM 3292 C CA . ILE A 1 422 ? -3.932 -8.266 -17.375 1 97.94 422 ILE A CA 1
ATOM 3293 C C . ILE A 1 422 ? -4.684 -6.938 -17.438 1 97.94 422 ILE A C 1
ATOM 3295 O O . ILE A 1 422 ? -5.32 -6.535 -16.469 1 97.94 422 ILE A O 1
ATOM 3299 N N . PHE A 1 423 ? -4.762 -6.27 -18.594 1 97 423 PHE A N 1
ATOM 3300 C CA . PHE A 1 423 ? -5.312 -4.922 -18.672 1 97 423 PHE A CA 1
ATOM 3301 C C . PHE A 1 423 ? -6.723 -4.945 -19.25 1 97 423 PHE A C 1
ATOM 3303 O O . PHE A 1 423 ? -7.52 -4.039 -18.984 1 97 423 PHE A O 1
ATOM 3310 N N . ILE A 1 424 ? -7.133 -5.977 -19.969 1 96.94 424 ILE A N 1
ATOM 3311 C CA . ILE A 1 424 ? -8.438 -6.012 -20.625 1 96.94 424 ILE A CA 1
ATOM 3312 C C . ILE A 1 424 ? -9.461 -6.664 -19.703 1 96.94 424 ILE A C 1
ATOM 3314 O O . ILE A 1 424 ? -10.633 -6.266 -19.672 1 96.94 424 ILE A O 1
ATOM 3318 N N . PHE A 1 425 ? -9.016 -7.633 -18.953 1 96.69 425 PHE A N 1
ATOM 3319 C CA . PHE A 1 425 ? -9.938 -8.383 -18.109 1 96.69 425 PHE A CA 1
ATOM 3320 C C . PHE A 1 425 ? -10.703 -7.449 -17.172 1 96.69 425 PHE A C 1
ATOM 3322 O O . PHE A 1 425 ? -11.914 -7.574 -17.016 1 96.69 425 PHE A O 1
ATOM 3329 N N . PRO A 1 426 ? -10.047 -6.473 -16.562 1 96.38 426 PRO A N 1
ATOM 3330 C CA . PRO A 1 426 ? -10.758 -5.562 -15.664 1 96.38 426 PRO A CA 1
ATOM 3331 C C . PRO A 1 426 ? -11.875 -4.789 -16.359 1 96.38 426 PRO A C 1
ATOM 3333 O O . PRO A 1 426 ? -12.883 -4.441 -15.734 1 96.38 426 PRO A O 1
ATOM 3336 N N . LEU A 1 427 ? -11.758 -4.547 -17.641 1 95.81 427 LEU A N 1
ATOM 3337 C CA . LEU A 1 427 ? -12.742 -3.795 -18.422 1 95.81 427 LEU A CA 1
ATOM 3338 C C . LEU A 1 427 ? -13.977 -4.645 -18.703 1 95.81 427 LEU A C 1
ATOM 3340 O O . LEU A 1 427 ? -15.07 -4.113 -18.922 1 95.81 427 LEU A O 1
ATOM 3344 N N . LEU A 1 428 ? -13.852 -5.965 -18.578 1 95.81 428 LEU A N 1
ATOM 3345 C CA . LEU A 1 428 ? -14.93 -6.883 -18.938 1 95.81 428 LEU A CA 1
ATOM 3346 C C . LEU A 1 428 ? -15.594 -7.457 -17.688 1 95.81 428 LEU A C 1
ATOM 3348 O O . LEU A 1 428 ? -16.422 -8.367 -17.781 1 95.81 428 LEU A O 1
ATOM 3352 N N . LEU A 1 429 ? -15.336 -6.938 -16.578 1 94.81 429 LEU A N 1
ATOM 3353 C CA . LEU A 1 429 ? -15.797 -7.469 -15.305 1 94.81 429 LEU A CA 1
ATOM 3354 C C . LEU A 1 429 ? -17.312 -7.5 -15.242 1 94.81 429 LEU A C 1
ATOM 3356 O O . LEU A 1 429 ? -17.906 -8.469 -14.758 1 94.81 429 LEU A O 1
ATOM 3360 N N . PRO A 1 430 ? -18.062 -6.406 -15.719 1 92.56 430 PRO A N 1
ATOM 3361 C CA . PRO A 1 430 ? -19.531 -6.453 -15.672 1 92.56 430 PRO A CA 1
ATOM 3362 C C . PRO A 1 430 ? -20.109 -7.613 -16.484 1 92.56 430 PRO A C 1
ATOM 3364 O O . PRO A 1 430 ? -21.141 -8.172 -16.109 1 92.56 430 PRO A O 1
ATOM 3367 N N . PHE A 1 431 ? -19.422 -8 -17.484 1 92.88 431 PHE A N 1
ATOM 3368 C CA . PHE A 1 431 ? -19.859 -9.133 -18.297 1 92.88 431 PHE A CA 1
ATOM 3369 C C . PHE A 1 431 ? -19.484 -10.453 -17.641 1 92.88 431 PHE A C 1
ATOM 3371 O O . PHE A 1 431 ? -20.219 -11.438 -17.734 1 92.88 431 PHE A O 1
ATOM 3378 N N . PHE A 1 432 ? -18.375 -10.492 -16.969 1 92.31 432 PHE A N 1
ATOM 3379 C CA . PHE A 1 432 ? -17.875 -11.688 -16.297 1 92.31 432 PHE A CA 1
ATOM 3380 C C . PHE A 1 432 ? -18.828 -12.117 -15.188 1 92.31 432 PHE A C 1
ATOM 3382 O O . PHE A 1 432 ? -19.141 -13.305 -15.062 1 92.31 432 PHE A O 1
ATOM 3389 N N . VAL A 1 433 ? -19.344 -11.164 -14.43 1 92.25 433 VAL A N 1
ATOM 3390 C CA . VAL A 1 433 ? -20.172 -11.492 -13.281 1 92.25 433 VAL A CA 1
ATOM 3391 C C . VAL A 1 433 ? -21.562 -11.914 -13.75 1 92.25 433 VAL A C 1
ATOM 3393 O O . VAL A 1 433 ? -22.297 -12.594 -13.031 1 92.25 433 VAL A O 1
ATOM 3396 N N . GLU A 1 434 ? -21.938 -11.555 -14.992 1 92.88 434 GLU A N 1
ATOM 3397 C CA . GLU A 1 434 ? -23.25 -11.875 -15.539 1 92.88 434 GLU A CA 1
ATOM 3398 C C . GLU A 1 434 ? -23.266 -13.273 -16.156 1 92.88 434 GLU A C 1
ATOM 3400 O O . GLU A 1 434 ? -24.312 -13.773 -16.562 1 92.88 434 GLU A O 1
ATOM 3405 N N . LEU A 1 435 ? -22.109 -13.945 -16.125 1 91.44 435 LEU A N 1
ATOM 3406 C CA . LEU A 1 435 ? -22.094 -15.32 -16.609 1 91.44 435 LEU A CA 1
ATOM 3407 C C . LEU A 1 435 ? -23.031 -16.203 -15.789 1 91.44 435 LEU A C 1
ATOM 3409 O O . LEU A 1 435 ? -23.125 -16.047 -14.57 1 91.44 435 LEU A O 1
ATOM 3413 N N . PRO A 1 436 ? -23.719 -17.047 -16.391 1 89.44 436 PRO A N 1
ATOM 3414 C CA . PRO A 1 436 ? -24.75 -17.844 -15.703 1 89.44 436 PRO A CA 1
ATOM 3415 C C . PRO A 1 436 ? -24.188 -18.656 -14.539 1 89.44 436 PRO A C 1
ATOM 3417 O O . PRO A 1 436 ? -24.891 -18.906 -13.562 1 89.44 436 PRO A O 1
ATOM 3420 N N . MET A 1 437 ? -22.922 -18.969 -14.633 1 90.06 437 MET A N 1
ATOM 3421 C CA . MET A 1 437 ? -22.328 -19.812 -13.594 1 90.06 437 MET A CA 1
ATOM 3422 C C . MET A 1 437 ? -21.922 -18.969 -12.383 1 90.06 437 MET A C 1
ATOM 3424 O O . MET A 1 437 ? -21.703 -19.5 -11.297 1 90.06 437 MET A O 1
ATOM 3428 N N . LEU A 1 438 ? -21.828 -17.672 -12.555 1 91.81 438 LEU A N 1
ATOM 3429 C CA . LEU A 1 438 ? -21.359 -16.797 -11.484 1 91.81 438 LEU A CA 1
ATOM 3430 C C . LEU A 1 438 ? -22.5 -15.898 -10.992 1 91.81 438 LEU A C 1
ATOM 3432 O O . LEU A 1 438 ? -22.531 -15.516 -9.82 1 91.81 438 LEU A O 1
ATOM 3436 N N . ARG A 1 439 ? -23.516 -15.594 -11.805 1 92.38 439 ARG A N 1
ATOM 3437 C CA . ARG A 1 439 ? -24.562 -14.617 -11.531 1 92.38 439 ARG A CA 1
ATOM 3438 C C . ARG A 1 439 ? -25.359 -15 -10.281 1 92.38 439 ARG A C 1
ATOM 3440 O O . ARG A 1 439 ? -25.672 -14.141 -9.453 1 92.38 439 ARG A O 1
ATOM 3447 N N . PRO A 1 440 ? -25.594 -16.281 -10.117 1 91.25 440 PRO A N 1
ATOM 3448 C CA . PRO A 1 440 ? -26.375 -16.641 -8.93 1 91.25 440 PRO A CA 1
ATOM 3449 C C . PRO A 1 440 ? -25.641 -16.359 -7.629 1 91.25 440 PRO A C 1
ATOM 3451 O O . PRO A 1 440 ? -26.266 -16.25 -6.57 1 91.25 440 PRO A O 1
ATOM 3454 N N . PHE A 1 441 ? -24.359 -16.234 -7.734 1 91.88 441 PHE A N 1
ATOM 3455 C CA . PHE A 1 441 ? -23.562 -16.047 -6.531 1 91.88 441 PHE A CA 1
ATOM 3456 C C . PHE A 1 441 ? -23.281 -14.562 -6.293 1 91.88 441 PHE A C 1
ATOM 3458 O O . PHE A 1 441 ? -22.672 -14.195 -5.285 1 91.88 441 PHE A O 1
ATOM 3465 N N . ALA A 1 442 ? -23.688 -13.711 -7.18 1 93.44 442 ALA A N 1
ATOM 3466 C CA . ALA A 1 442 ? -23.375 -12.289 -7.074 1 93.44 442 ALA A CA 1
ATOM 3467 C C . ALA A 1 442 ? -24.578 -11.5 -6.57 1 93.44 442 ALA A C 1
ATOM 3469 O O . ALA A 1 442 ? -25.594 -11.406 -7.254 1 93.44 442 ALA A O 1
ATOM 3470 N N . ASP A 1 443 ? -24.469 -10.977 -5.41 1 91.25 443 ASP A N 1
ATOM 3471 C CA . ASP A 1 443 ? -25.531 -10.094 -4.918 1 91.25 443 ASP A CA 1
ATOM 3472 C C . ASP A 1 443 ? -25.453 -8.719 -5.57 1 91.25 443 ASP A C 1
ATOM 3474 O O . ASP A 1 443 ? -24.484 -8.406 -6.258 1 91.25 443 ASP A O 1
ATOM 3478 N N . GLU A 1 444 ? -26.422 -7.918 -5.363 1 87.75 444 GLU A N 1
ATOM 3479 C CA . GLU A 1 444 ? -26.531 -6.633 -6.047 1 87.75 444 GLU A CA 1
ATOM 3480 C C . GLU A 1 444 ? -25.391 -5.703 -5.668 1 87.75 444 GLU A C 1
ATOM 3482 O O . GLU A 1 444 ? -24.891 -4.941 -6.504 1 87.75 444 GLU A O 1
ATOM 3487 N N . LEU A 1 445 ? -24.969 -5.793 -4.469 1 83.62 445 LEU A N 1
ATOM 3488 C CA . LEU A 1 445 ? -23.875 -4.938 -4.012 1 83.62 445 LEU A CA 1
ATOM 3489 C C . LEU A 1 445 ? -22.578 -5.301 -4.715 1 83.62 445 LEU A C 1
ATOM 3491 O O . LEU A 1 445 ? -21.797 -4.422 -5.078 1 83.62 445 LEU A O 1
ATOM 3495 N N . LEU A 1 446 ? -22.328 -6.551 -4.906 1 89.62 446 LEU A N 1
ATOM 3496 C CA . LEU A 1 446 ? -21.109 -7.016 -5.574 1 89.62 446 LEU A CA 1
ATOM 3497 C C . LEU A 1 446 ? -21.125 -6.645 -7.055 1 89.62 446 LEU A C 1
ATOM 3499 O O . LEU A 1 446 ? -20.094 -6.289 -7.621 1 89.62 446 LEU A O 1
ATOM 3503 N N . ILE A 1 447 ? -22.312 -6.734 -7.656 1 92 447 ILE A N 1
ATOM 3504 C CA . ILE A 1 447 ? -22.453 -6.375 -9.062 1 92 447 ILE A CA 1
ATOM 3505 C C . ILE A 1 447 ? -22.141 -4.891 -9.25 1 92 447 ILE A C 1
ATOM 3507 O O . ILE A 1 447 ? -21.422 -4.516 -10.18 1 92 447 ILE A O 1
ATOM 3511 N N . GLN A 1 448 ? -22.656 -4.094 -8.383 1 85.88 448 GLN A N 1
ATOM 3512 C CA . GLN A 1 448 ? -22.375 -2.664 -8.445 1 85.88 448 GLN A CA 1
ATOM 3513 C C . GLN A 1 448 ? -20.891 -2.385 -8.234 1 85.88 448 GLN A C 1
ATOM 3515 O O . GLN A 1 448 ? -20.328 -1.494 -8.867 1 85.88 448 GLN A O 1
ATOM 3520 N N . TRP A 1 449 ? -20.281 -3.098 -7.305 1 85.19 449 TRP A N 1
ATOM 3521 C CA . TRP A 1 449 ? -18.844 -2.98 -7.055 1 85.19 449 TRP A CA 1
ATOM 3522 C C . TRP A 1 449 ? -18.047 -3.252 -8.328 1 85.19 449 TRP A C 1
ATOM 3524 O O . TRP A 1 449 ? -17.141 -2.49 -8.672 1 85.19 449 TRP A O 1
ATOM 3534 N N . PHE A 1 450 ? -18.453 -4.285 -9.078 1 91.44 450 PHE A N 1
ATOM 3535 C CA . PHE A 1 450 ? -17.719 -4.668 -10.273 1 91.44 450 PHE A CA 1
ATOM 3536 C C . PHE A 1 450 ? -17.922 -3.643 -11.383 1 91.44 450 PHE A C 1
ATOM 3538 O O . PHE A 1 450 ? -17.016 -3.393 -12.18 1 91.44 450 PHE A O 1
ATOM 3545 N N . HIS A 1 451 ? -19.062 -3.023 -11.445 1 88.56 451 HIS A N 1
ATOM 3546 C CA . HIS A 1 451 ? -19.266 -1.935 -12.398 1 88.56 451 HIS A CA 1
ATOM 3547 C C . HIS A 1 451 ? -18.391 -0.736 -12.062 1 88.56 451 HIS A C 1
ATOM 3549 O O . HIS A 1 451 ? -17.75 -0.158 -12.945 1 88.56 451 HIS A O 1
ATOM 3555 N N . SER A 1 452 ? -18.328 -0.448 -10.82 1 83.5 452 SER A N 1
ATOM 3556 C CA . SER A 1 452 ? -17.547 0.701 -10.375 1 83.5 452 SER A CA 1
ATOM 3557 C C . SER A 1 452 ? -16.062 0.481 -10.617 1 83.5 452 SER A C 1
ATOM 3559 O O . SER A 1 452 ? -15.359 1.376 -11.109 1 83.5 452 SER A O 1
ATOM 3561 N N . ILE A 1 453 ? -15.586 -0.687 -10.258 1 87.75 453 ILE A N 1
ATOM 3562 C CA . ILE A 1 453 ? -14.156 -0.958 -10.391 1 87.75 453 ILE A CA 1
ATOM 3563 C C . ILE A 1 453 ? -13.781 -1.036 -11.867 1 87.75 453 ILE A C 1
ATOM 3565 O O . ILE A 1 453 ? -12.68 -0.638 -12.258 1 87.75 453 ILE A O 1
ATOM 3569 N N . SER A 1 454 ? -14.719 -1.501 -12.68 1 91.44 454 SER A N 1
ATOM 3570 C CA . SER A 1 454 ? -14.477 -1.526 -14.117 1 91.44 454 SER A CA 1
ATOM 3571 C C . SER A 1 454 ? -14.352 -0.115 -14.68 1 91.44 454 SER A C 1
ATOM 3573 O O . SER A 1 454 ? -13.492 0.147 -15.523 1 91.44 454 SER A O 1
ATOM 3575 N N . ILE A 1 455 ? -15.117 0.767 -14.219 1 85.75 455 ILE A N 1
ATOM 3576 C CA . ILE A 1 455 ? -15.062 2.154 -14.664 1 85.75 455 ILE A CA 1
ATOM 3577 C C . ILE A 1 455 ? -13.75 2.789 -14.227 1 85.75 455 ILE A C 1
ATOM 3579 O O . ILE A 1 455 ? -13.102 3.488 -15.008 1 85.75 455 ILE A O 1
ATOM 3583 N N . VAL A 1 456 ? -13.414 2.52 -12.961 1 82.94 456 VAL A N 1
ATOM 3584 C CA . VAL A 1 456 ? -12.148 3.033 -12.461 1 82.94 456 VAL A CA 1
ATOM 3585 C C . VAL A 1 456 ? -11 2.498 -13.312 1 82.94 456 VAL A C 1
ATOM 3587 O O . VAL A 1 456 ? -10.055 3.23 -13.625 1 82.94 456 VAL A O 1
ATOM 3590 N N . SER A 1 457 ? -11.07 1.257 -13.703 1 90 457 SER A N 1
ATOM 3591 C CA . SER A 1 457 ? -10.039 0.646 -14.531 1 90 457 SER A CA 1
ATOM 3592 C C . SER A 1 457 ? -10 1.271 -15.922 1 90 457 SER A C 1
ATOM 3594 O O . SER A 1 457 ? -8.922 1.515 -16.469 1 90 457 SER A O 1
ATOM 3596 N N . PHE A 1 458 ? -11.156 1.571 -16.438 1 89.94 458 PHE A N 1
ATOM 3597 C CA . PHE A 1 458 ? -11.242 2.213 -17.734 1 89.94 458 PHE A CA 1
ATOM 3598 C C . PHE A 1 458 ? -10.609 3.6 -17.703 1 89.94 458 PHE A C 1
ATOM 3600 O O . PHE A 1 458 ? -9.82 3.951 -18.578 1 89.94 458 PHE A O 1
ATOM 3607 N N . ILE A 1 459 ? -10.891 4.352 -16.688 1 83.56 459 ILE A N 1
ATOM 3608 C CA . ILE A 1 459 ? -10.375 5.707 -16.562 1 83.56 459 ILE A CA 1
ATOM 3609 C C . ILE A 1 459 ? -8.859 5.664 -16.375 1 83.56 459 ILE A C 1
ATOM 3611 O O . ILE A 1 459 ? -8.133 6.465 -16.969 1 83.56 459 ILE A O 1
ATOM 3615 N N . SER A 1 460 ? -8.43 4.703 -15.586 1 85.44 460 SER A N 1
ATOM 3616 C CA . SER A 1 460 ? -6.996 4.578 -15.344 1 85.44 460 SER A CA 1
ATOM 3617 C C . SER A 1 460 ? -6.242 4.25 -16.625 1 85.44 460 SER A C 1
ATOM 3619 O O . SER A 1 460 ? -5.176 4.809 -16.891 1 85.44 460 SER A O 1
ATOM 3621 N N . ILE A 1 461 ? -6.762 3.398 -17.422 1 89.81 461 ILE A N 1
ATOM 3622 C CA . ILE A 1 461 ? -6.109 3.01 -18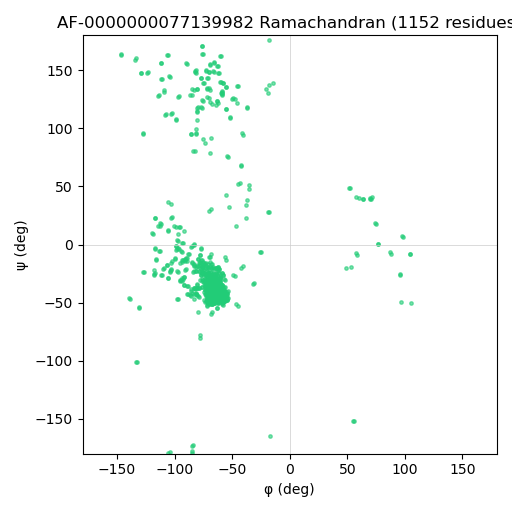.672 1 89.81 461 ILE A CA 1
ATOM 3623 C C . ILE A 1 461 ? -6.129 4.18 -19.641 1 89.81 461 ILE A C 1
ATOM 3625 O O . ILE A 1 461 ? -5.156 4.41 -20.375 1 89.81 461 ILE A O 1
ATOM 3629 N N . ILE A 1 462 ? -7.195 4.984 -19.609 1 86.38 462 ILE A N 1
ATOM 3630 C CA . ILE A 1 462 ? -7.309 6.148 -20.484 1 86.38 462 ILE A CA 1
ATOM 3631 C C . ILE A 1 462 ? -6.27 7.195 -20.094 1 86.38 462 ILE A C 1
ATOM 3633 O O . ILE A 1 462 ? -5.633 7.809 -20.953 1 86.38 462 ILE A O 1
ATOM 3637 N N . ILE A 1 463 ? -6.09 7.367 -18.828 1 79.62 463 ILE A N 1
ATOM 3638 C CA . ILE A 1 463 ? -5.117 8.344 -18.344 1 79.62 463 ILE A CA 1
ATOM 3639 C C . ILE A 1 463 ? -3.713 7.918 -18.766 1 79.62 463 ILE A C 1
ATOM 3641 O O . ILE A 1 463 ? -2.924 8.75 -19.234 1 79.62 463 ILE A O 1
ATOM 3645 N N . VAL A 1 464 ? -3.381 6.629 -18.656 1 81.75 464 VAL A N 1
ATOM 3646 C CA . VAL A 1 464 ? -2.076 6.129 -19.078 1 81.75 464 VAL A CA 1
ATOM 3647 C C . VAL A 1 464 ? -1.917 6.312 -20.578 1 81.75 464 VAL A C 1
ATOM 3649 O O . VAL A 1 464 ? -0.843 6.688 -21.062 1 81.75 464 VAL A O 1
ATOM 3652 N N . PHE A 1 465 ? -2.998 6.117 -21.281 1 86 465 PHE A N 1
ATOM 3653 C CA . PHE A 1 465 ? -2.979 6.289 -22.734 1 86 465 PHE A CA 1
ATOM 3654 C C . PHE A 1 465 ? -2.756 7.75 -23.094 1 86 465 PHE A C 1
ATOM 3656 O O . PHE A 1 465 ? -2.025 8.055 -24.047 1 86 465 PHE A O 1
ATOM 3663 N N . ILE A 1 466 ? -3.299 8.656 -22.359 1 81.69 466 ILE A N 1
ATOM 3664 C CA . ILE A 1 466 ? -3.131 10.086 -22.609 1 81.69 466 ILE A CA 1
ATOM 3665 C C . ILE A 1 466 ? -1.67 10.477 -22.391 1 81.69 466 ILE A C 1
ATOM 3667 O O . ILE A 1 466 ? -1.105 11.242 -23.172 1 81.69 466 ILE A O 1
ATOM 3671 N N . PHE A 1 467 ? -1.082 9.914 -21.359 1 76.38 467 PHE A N 1
ATOM 3672 C CA . PHE A 1 467 ? 0.322 10.219 -21.109 1 76.38 467 PHE A CA 1
ATOM 3673 C C . PHE A 1 467 ? 1.206 9.641 -22.219 1 76.38 467 PHE A C 1
ATOM 3675 O O . PHE A 1 467 ? 2.201 10.258 -22.609 1 76.38 467 PHE A O 1
ATOM 3682 N N . ILE A 1 468 ? 0.841 8.477 -22.734 1 79.44 468 ILE A N 1
ATOM 3683 C CA . ILE A 1 468 ? 1.599 7.871 -23.828 1 79.44 468 ILE A CA 1
ATOM 3684 C C . ILE A 1 468 ? 1.473 8.727 -25.094 1 79.44 468 ILE A C 1
ATOM 3686 O O . ILE A 1 468 ? 2.459 8.961 -25.797 1 79.44 468 ILE A O 1
ATOM 3690 N N . LEU A 1 469 ? 0.313 9.281 -25.297 1 79.31 469 LEU A N 1
ATOM 3691 C CA . LEU A 1 469 ? 0.084 10.148 -26.453 1 79.31 469 LEU A CA 1
ATOM 3692 C C . LEU A 1 469 ? 0.83 11.469 -26.281 1 79.31 469 LEU A C 1
ATOM 3694 O O . LEU A 1 469 ? 1.386 12 -27.25 1 79.31 469 LEU A O 1
ATOM 3698 N N . TYR A 1 470 ? 0.758 11.953 -25.047 1 74.81 470 TYR A N 1
ATOM 3699 C CA . TYR A 1 470 ? 1.491 13.18 -24.766 1 74.81 470 TYR A CA 1
ATOM 3700 C C . TYR A 1 470 ? 2.979 13 -25.047 1 74.81 470 TYR A C 1
ATOM 3702 O O . TYR A 1 470 ? 3.611 13.883 -25.641 1 74.81 470 TYR A O 1
ATOM 3710 N N . ASP A 1 471 ? 3.512 11.867 -24.672 1 73.44 471 ASP A N 1
ATOM 3711 C CA . ASP A 1 471 ? 4.922 11.578 -24.922 1 73.44 471 ASP A CA 1
ATOM 3712 C C . ASP A 1 471 ? 5.203 11.43 -26.406 1 73.44 471 ASP A C 1
ATOM 3714 O O . ASP A 1 471 ? 6.258 11.836 -26.891 1 73.44 471 ASP A O 1
ATOM 3718 N N . TYR A 1 472 ? 4.34 10.82 -27.078 1 75.38 472 TYR A N 1
ATOM 3719 C CA . TYR A 1 472 ? 4.492 10.625 -28.516 1 75.38 472 TYR A CA 1
ATOM 3720 C C . TYR A 1 472 ? 4.496 11.961 -29.25 1 75.38 472 TYR A C 1
ATOM 3722 O O . TYR A 1 472 ? 5.305 12.172 -30.156 1 75.38 472 TYR A O 1
ATOM 3730 N N . PHE A 1 473 ? 3.723 12.906 -28.766 1 71.88 473 PHE A N 1
ATOM 3731 C CA . PHE A 1 473 ? 3.605 14.195 -29.453 1 71.88 473 PHE A CA 1
ATOM 3732 C C . PHE A 1 473 ? 4.711 15.141 -29.016 1 71.88 473 PHE A C 1
ATOM 3734 O O . PHE A 1 473 ? 5.148 16 -29.781 1 71.88 473 PHE A O 1
ATOM 3741 N N . ASN A 1 474 ? 5.055 15.102 -27.672 1 58.88 474 ASN A N 1
ATOM 3742 C CA . ASN A 1 474 ? 6.09 16 -27.172 1 58.88 474 ASN A CA 1
ATOM 3743 C C . ASN A 1 474 ? 7.488 15.445 -27.422 1 58.88 474 ASN A C 1
ATOM 3745 O O . ASN A 1 474 ? 8.477 16.172 -27.281 1 58.88 474 ASN A O 1
ATOM 3749 N N . GLU A 1 475 ? 7.762 14.195 -27.328 1 57.03 475 GLU A N 1
ATOM 3750 C CA . GLU A 1 475 ? 9.062 13.617 -27.656 1 57.03 475 GLU A CA 1
ATOM 3751 C C . GLU A 1 475 ? 9.492 13.977 -29.078 1 57.03 475 GLU A C 1
ATOM 3753 O O . GLU A 1 475 ? 10.672 13.859 -29.422 1 57.03 475 GLU A O 1
ATOM 3758 N N . LYS A 1 476 ? 8.719 14.5 -30.047 1 46.19 476 LYS A N 1
ATOM 3759 C CA . LYS A 1 476 ? 9.305 15.047 -31.266 1 46.19 476 LYS A CA 1
ATOM 3760 C C . LYS A 1 476 ? 10.133 16.297 -30.969 1 46.19 476 LYS A C 1
ATOM 3762 O O . LYS A 1 476 ? 11.117 16.578 -31.656 1 46.19 476 LYS A O 1
ATOM 3767 N N . LYS A 1 477 ? 9.758 17.234 -30.234 1 40.22 477 LYS A N 1
ATOM 3768 C CA . LYS A 1 477 ? 10.562 18.422 -29.984 1 40.22 477 LYS A CA 1
ATOM 3769 C C . LYS A 1 477 ? 11.719 18.125 -29.047 1 40.22 477 LYS A C 1
ATOM 3771 O O . LYS A 1 477 ? 12.586 18.984 -28.812 1 40.22 477 LYS A O 1
ATOM 3776 N N . PHE A 1 478 ? 11.609 17.391 -28.047 1 37.47 478 PHE A N 1
ATOM 3777 C CA . PHE A 1 478 ? 12.781 17.016 -27.266 1 37.47 478 PHE A CA 1
ATOM 3778 C C . PHE A 1 478 ? 13.68 16.062 -28.047 1 37.47 478 PHE A C 1
ATOM 3780 O O . PHE A 1 478 ? 13.273 14.945 -28.375 1 37.47 478 PHE A O 1
ATOM 3787 N N . GLN A 1 479 ? 14.562 16.672 -29.094 1 34.91 479 GLN A N 1
ATOM 3788 C CA . GLN A 1 479 ? 15.602 16.141 -29.969 1 34.91 479 GLN A CA 1
ATOM 3789 C C . GLN A 1 479 ? 16.094 14.789 -29.469 1 34.91 479 GLN A C 1
ATOM 3791 O O . GLN A 1 479 ? 15.836 14.414 -28.328 1 34.91 479 GLN A O 1
ATOM 3796 N N . THR A 1 480 ? 17.516 14.383 -30.203 1 32.66 480 THR A N 1
ATOM 3797 C CA . THR A 1 480 ? 18.594 13.391 -30.25 1 32.66 480 THR A CA 1
ATOM 3798 C C . THR A 1 480 ? 19.078 13.055 -28.844 1 32.66 480 THR A C 1
ATOM 3800 O O . THR A 1 480 ? 19.953 13.734 -28.297 1 32.66 480 THR A O 1
ATOM 3803 N N . PHE A 1 481 ? 18.641 13.234 -27.875 1 32.06 481 PHE A N 1
ATOM 3804 C CA . PHE A 1 481 ? 19.547 12.609 -26.938 1 32.06 481 PHE A CA 1
ATOM 3805 C C . PHE A 1 481 ? 20.031 11.258 -27.453 1 32.06 481 PHE A C 1
ATOM 3807 O O . PHE A 1 481 ? 19.234 10.445 -27.906 1 32.06 481 PHE A O 1
ATOM 3814 N N . LYS A 1 482 ? 21.281 11.117 -28.141 1 31.77 482 LYS A N 1
ATOM 3815 C CA . LYS A 1 482 ? 21.953 9.883 -28.531 1 31.77 482 LYS A CA 1
ATOM 3816 C C . LYS A 1 482 ? 21.406 8.688 -27.734 1 31.77 482 LYS A C 1
ATOM 3818 O O . LYS A 1 482 ? 20.953 8.844 -26.594 1 31.77 482 LYS A O 1
ATOM 3823 N N . LYS A 1 483 ? 21.172 7.508 -28.453 1 33 483 LYS A N 1
ATOM 3824 C CA . LYS A 1 483 ? 20.969 6.141 -27.984 1 33 483 LYS A CA 1
ATOM 3825 C C . LYS A 1 483 ? 21.625 5.926 -26.625 1 33 483 LYS A C 1
ATOM 3827 O O . LYS A 1 483 ? 22.078 4.82 -26.312 1 33 483 LYS A O 1
ATOM 3832 N N . LYS A 1 484 ? 22.438 7.023 -26.109 1 31.98 484 LYS A N 1
ATOM 3833 C CA . LYS A 1 484 ? 23.062 6.484 -24.891 1 31.98 484 LYS A CA 1
ATOM 3834 C C . LYS A 1 484 ? 22.047 5.738 -24.031 1 31.98 484 LYS A C 1
ATOM 3836 O O . LYS A 1 484 ? 20.875 6.113 -23.984 1 31.98 484 LYS A O 1
ATOM 3841 N N . SER A 1 485 ? 22.234 4.605 -23.766 1 30.59 485 SER A N 1
ATOM 3842 C CA . SER A 1 485 ? 21.562 3.695 -22.844 1 30.59 485 SER A CA 1
ATOM 3843 C C . SER A 1 485 ? 20.75 4.461 -21.812 1 30.59 485 SER A C 1
ATOM 3845 O O . SER A 1 485 ? 21.016 5.637 -21.547 1 30.59 485 SER A O 1
ATOM 3847 N N . TRP A 1 486 ? 19.547 4.168 -21.578 1 32.88 486 TRP A N 1
ATOM 3848 C CA . TRP A 1 486 ? 18.562 4.609 -20.594 1 32.88 486 TRP A CA 1
ATOM 3849 C C . TRP A 1 486 ? 19.25 5.293 -19.406 1 32.88 486 TRP A C 1
ATOM 3851 O O . TRP A 1 486 ? 19.391 4.695 -18.344 1 32.88 486 TRP A O 1
ATOM 3861 N N . ASP A 1 487 ? 20.391 5.906 -19.547 1 33.25 487 ASP A N 1
ATOM 3862 C CA . ASP A 1 487 ? 20.938 6.859 -18.578 1 33.25 487 ASP A CA 1
ATOM 3863 C C . ASP A 1 487 ? 19.938 7.98 -18.297 1 33.25 487 ASP A C 1
ATOM 3865 O O . ASP A 1 487 ? 19.469 8.656 -19.219 1 33.25 487 ASP A O 1
ATOM 3869 N N . CYS A 1 488 ? 18.938 7.68 -17.531 1 32.62 488 CYS A N 1
ATOM 3870 C CA . CYS A 1 488 ? 17.797 8.539 -17.234 1 32.62 488 CYS A CA 1
ATOM 3871 C C . CYS A 1 488 ? 18.219 10 -17.156 1 32.62 488 CYS A C 1
ATOM 3873 O O . CYS A 1 488 ? 18.625 10.484 -16.094 1 32.62 488 CYS A O 1
ATOM 3875 N N . GLY A 1 489 ? 18.969 10.547 -18.219 1 32.44 489 GLY A N 1
ATOM 3876 C CA . GLY A 1 489 ? 19.375 11.898 -18.562 1 32.44 489 GLY A CA 1
ATOM 3877 C C . GLY A 1 489 ? 20 12.641 -17.406 1 32.44 489 GLY A C 1
ATOM 3878 O O . GLY A 1 489 ? 20.203 13.859 -17.469 1 32.44 489 GLY A O 1
ATOM 3879 N N . GLY A 1 490 ? 19.766 12.227 -16.219 1 33.31 490 GLY A N 1
ATOM 3880 C CA . GLY A 1 490 ? 20.109 13.094 -15.102 1 33.31 490 GLY A CA 1
ATOM 3881 C C . GLY A 1 490 ? 21.609 13.266 -14.922 1 33.31 490 GLY A C 1
ATOM 3882 O O . GLY A 1 490 ? 22.062 13.836 -13.93 1 33.31 490 GLY A O 1
ATOM 3883 N N . GLY A 1 491 ? 22.391 13.195 -16.047 1 36.06 491 GLY A N 1
ATOM 3884 C CA . GLY A 1 491 ? 23.812 13.484 -16 1 36.06 491 GLY A CA 1
ATOM 3885 C C . GLY A 1 491 ? 24.562 12.609 -15.023 1 36.06 491 GLY A C 1
ATOM 3886 O O . GLY A 1 491 ? 25.672 12.953 -14.609 1 36.06 491 GLY A O 1
ATOM 3887 N N . TYR A 1 492 ? 23.906 11.898 -14.312 1 35.69 492 TYR A N 1
ATOM 3888 C CA . TYR A 1 492 ? 24.688 11.117 -13.359 1 35.69 492 TYR A CA 1
ATOM 3889 C C . TYR A 1 492 ? 25.594 10.133 -14.078 1 35.69 492 TYR A C 1
ATOM 3891 O O . TYR A 1 492 ? 25.266 9.656 -15.172 1 35.69 492 TYR A O 1
ATOM 3899 N N . ASN A 1 493 ? 26.844 10.273 -13.852 1 42.69 493 ASN A N 1
ATOM 3900 C CA . ASN A 1 493 ? 27.969 9.492 -14.359 1 42.69 493 ASN A CA 1
ATOM 3901 C C . ASN A 1 493 ? 27.766 8 -14.094 1 42.69 493 ASN A C 1
ATOM 3903 O O . ASN A 1 493 ? 28.719 7.219 -14.172 1 42.69 493 ASN A O 1
ATOM 3907 N N . GLY A 1 494 ? 26.656 7.344 -14.055 1 46.16 494 GLY A N 1
ATOM 3908 C CA . GLY A 1 494 ? 26.359 5.949 -14.336 1 46.16 494 GLY A CA 1
ATOM 3909 C C . GLY A 1 494 ? 26.109 5.125 -13.094 1 46.16 494 GLY A C 1
ATOM 3910 O O . GLY A 1 494 ? 25.109 4.406 -13.008 1 46.16 494 GLY A O 1
ATOM 3911 N N . HIS A 1 495 ? 26.984 5.148 -12.023 1 47.88 495 HIS A N 1
ATOM 3912 C CA . HIS A 1 495 ? 26.969 4.191 -10.922 1 47.88 495 HIS A CA 1
ATOM 3913 C C . HIS A 1 495 ? 25.797 4.445 -9.984 1 47.88 495 HIS A C 1
ATOM 3915 O O . HIS A 1 495 ? 25.266 3.512 -9.383 1 47.88 495 HIS A O 1
ATOM 3921 N N . GLU A 1 496 ? 25.312 5.652 -9.938 1 49.09 496 GLU A N 1
ATOM 3922 C CA . GLU A 1 496 ? 24.281 5.977 -8.961 1 49.09 496 GLU A CA 1
ATOM 3923 C C . GLU A 1 496 ? 22.922 5.438 -9.398 1 49.09 496 GLU A C 1
ATOM 3925 O O . GLU A 1 496 ? 22.031 5.258 -8.57 1 49.09 496 GLU A O 1
ATOM 3930 N N . LEU A 1 497 ? 22.797 5.031 -10.617 1 55.03 497 LEU A N 1
ATOM 3931 C CA . LEU A 1 497 ? 21.516 4.551 -11.133 1 55.03 497 LEU A CA 1
ATOM 3932 C C . LEU A 1 497 ? 21.469 3.027 -11.117 1 55.03 497 LEU A C 1
ATOM 3934 O O . LEU A 1 497 ? 20.469 2.434 -11.508 1 55.03 497 LEU A O 1
ATOM 3938 N N . SER A 1 498 ? 22.547 2.471 -10.688 1 60.09 498 SER A N 1
ATOM 3939 C CA . SER A 1 498 ? 22.562 1.022 -10.508 1 60.09 498 SER A CA 1
ATOM 3940 C C . SER A 1 498 ? 22.016 0.632 -9.141 1 60.09 498 SER A C 1
ATOM 3942 O O . SER A 1 498 ? 22.719 0.733 -8.133 1 60.09 498 SER A O 1
ATOM 3944 N N . VAL A 1 499 ? 20.703 0.302 -9.125 1 64.5 499 VAL A N 1
ATOM 3945 C CA . VAL A 1 499 ? 20.016 0.02 -7.863 1 64.5 499 VAL A CA 1
ATOM 3946 C C . VAL A 1 499 ? 19.938 -1.489 -7.652 1 64.5 499 VAL A C 1
ATOM 3948 O O . VAL A 1 499 ? 19.172 -2.176 -8.328 1 64.5 499 VAL A O 1
ATOM 3951 N N . PRO A 1 500 ? 20.766 -1.919 -6.711 1 67.12 500 PRO A N 1
ATOM 3952 C CA . PRO A 1 500 ? 20.594 -3.34 -6.395 1 67.12 500 PRO A CA 1
ATOM 3953 C C . PRO A 1 500 ? 19.297 -3.629 -5.66 1 67.12 500 PRO A C 1
ATOM 3955 O O . PRO A 1 500 ? 18.75 -2.75 -4.984 1 67.12 500 PRO A O 1
ATOM 3958 N N . SER A 1 501 ? 18.734 -4.75 -5.852 1 71.31 501 SER A N 1
ATOM 3959 C CA . SER A 1 501 ? 17.484 -5.145 -5.219 1 71.31 501 SER A CA 1
ATOM 3960 C C . SER A 1 501 ? 17.609 -5.184 -3.701 1 71.31 501 SER A C 1
ATOM 3962 O O . SER A 1 501 ? 16.641 -4.957 -2.979 1 71.31 501 SER A O 1
ATOM 3964 N N . THR A 1 502 ? 18.75 -5.352 -3.197 1 70.5 502 THR A N 1
ATOM 3965 C CA . THR A 1 502 ? 18.969 -5.512 -1.765 1 70.5 502 THR A CA 1
ATOM 3966 C C . THR A 1 502 ? 18.844 -4.172 -1.045 1 70.5 502 THR A C 1
ATOM 3968 O O . THR A 1 502 ? 18.688 -4.133 0.179 1 70.5 502 THR A O 1
ATOM 3971 N N . VAL A 1 503 ? 18.891 -3.107 -1.866 1 68.88 503 VAL A N 1
ATOM 3972 C CA . VAL A 1 503 ? 18.734 -1.782 -1.272 1 68.88 503 VAL A CA 1
ATOM 3973 C C . VAL A 1 503 ? 17.375 -1.658 -0.617 1 68.88 503 VAL A C 1
ATOM 3975 O O . VAL A 1 503 ? 17.219 -0.957 0.385 1 68.88 503 VAL A O 1
ATOM 3978 N N . PHE A 1 504 ? 16.453 -2.48 -1.011 1 70 504 PHE A N 1
ATOM 3979 C CA . PHE A 1 504 ? 15.078 -2.391 -0.529 1 70 504 PHE A CA 1
ATOM 3980 C C . PHE A 1 504 ? 14.859 -3.305 0.671 1 70 504 PHE A C 1
ATOM 3982 O O . PHE A 1 504 ? 14.062 -2.998 1.558 1 70 504 PHE A O 1
ATOM 3989 N N . SER A 1 505 ? 15.555 -4.359 0.69 1 71.75 505 SER A N 1
ATOM 3990 C CA . SER A 1 505 ? 15.25 -5.375 1.693 1 71.75 505 SER A CA 1
ATOM 3991 C C . SER A 1 505 ? 16.297 -5.379 2.807 1 71.75 505 SER A C 1
ATOM 3993 O O . SER A 1 505 ? 15.977 -5.641 3.967 1 71.75 505 SER A O 1
ATOM 3995 N N . LYS A 1 506 ? 17.5 -5.008 2.543 1 71.38 506 LYS A N 1
ATOM 3996 C CA . LYS A 1 506 ? 18.594 -5.16 3.488 1 71.38 506 LYS A CA 1
ATOM 3997 C C . LYS A 1 506 ? 18.406 -4.25 4.699 1 71.38 506 LYS A C 1
ATOM 3999 O O . LYS A 1 506 ? 18.641 -4.668 5.836 1 71.38 506 LYS A O 1
ATOM 4004 N N . PRO A 1 507 ? 17.953 -3.023 4.477 1 68.31 507 PRO A N 1
ATOM 4005 C CA . PRO A 1 507 ? 17.766 -2.176 5.656 1 68.31 507 PRO A CA 1
ATOM 4006 C C . PRO A 1 507 ? 16.703 -2.725 6.621 1 68.31 507 PRO A C 1
ATOM 4008 O O . PRO A 1 507 ? 16.75 -2.424 7.816 1 68.31 507 PRO A O 1
ATOM 4011 N N . LEU A 1 508 ? 15.844 -3.588 6.109 1 70.5 508 LEU A N 1
ATOM 4012 C CA . LEU A 1 508 ? 14.75 -4.121 6.918 1 70.5 508 LEU A CA 1
ATOM 4013 C C . LEU A 1 508 ? 15.102 -5.5 7.465 1 70.5 508 LEU A C 1
ATOM 4015 O O . LEU A 1 508 ? 14.32 -6.098 8.211 1 70.5 508 LEU A O 1
ATOM 4019 N N . LYS A 1 509 ? 16.219 -6.051 7.098 1 73.19 509 LYS A N 1
ATOM 4020 C CA . LYS A 1 509 ? 16.594 -7.414 7.473 1 73.19 509 LYS A CA 1
ATOM 4021 C C . LYS A 1 509 ? 16.734 -7.543 8.984 1 73.19 509 LYS A C 1
ATOM 4023 O O . LYS A 1 509 ? 16.219 -8.492 9.586 1 73.19 509 LYS A O 1
ATOM 4028 N N . ASN A 1 510 ? 17.266 -6.543 9.562 1 65 510 ASN A N 1
ATOM 4029 C CA . ASN A 1 510 ? 17.5 -6.629 11.008 1 65 510 ASN A CA 1
ATOM 4030 C C . ASN A 1 510 ? 16.219 -6.387 11.797 1 65 510 ASN A C 1
ATOM 4032 O O . ASN A 1 510 ? 15.992 -7.012 12.836 1 65 510 ASN A O 1
ATOM 4036 N N . SER A 1 511 ? 15.5 -5.484 11.258 1 65.75 511 SER A N 1
ATOM 4037 C CA . SER A 1 511 ? 14.289 -5.121 11.992 1 65.75 511 SER A CA 1
ATOM 4038 C C . SER A 1 511 ? 13.164 -6.113 11.727 1 65.75 511 SER A C 1
ATOM 4040 O O . SER A 1 511 ? 12.266 -6.277 12.562 1 65.75 511 SER A O 1
ATOM 4042 N N . LEU A 1 512 ? 13.234 -6.82 10.602 1 68.81 512 LEU A N 1
ATOM 4043 C CA . LEU A 1 512 ? 12.117 -7.672 10.219 1 68.81 512 LEU A CA 1
ATOM 4044 C C . LEU A 1 512 ? 12.609 -9 9.664 1 68.81 512 LEU A C 1
ATOM 4046 O O . LEU A 1 512 ? 12.266 -10.062 10.188 1 68.81 512 LEU A O 1
ATOM 4050 N N . GLY A 1 513 ? 13.523 -9.031 8.812 1 70.75 513 GLY A N 1
ATOM 4051 C CA . GLY A 1 513 ? 13.938 -10.18 8.023 1 70.75 513 GLY A CA 1
ATOM 4052 C C . GLY A 1 513 ? 14.586 -11.273 8.852 1 70.75 513 GLY A C 1
ATOM 4053 O O . GLY A 1 513 ? 14.383 -12.461 8.602 1 70.75 513 GLY A O 1
ATOM 4054 N N . ARG A 1 514 ? 15.25 -10.867 9.836 1 72.69 514 ARG A N 1
ATOM 4055 C CA . ARG A 1 514 ? 16.047 -11.82 10.609 1 72.69 514 ARG A CA 1
ATOM 4056 C C . ARG A 1 514 ? 15.156 -12.875 11.258 1 72.69 514 ARG A C 1
ATOM 4058 O O . ARG A 1 514 ? 15.625 -13.969 11.594 1 72.69 514 ARG A O 1
ATOM 4065 N N . TYR A 1 515 ? 13.961 -12.578 11.367 1 70.06 515 TYR A N 1
ATOM 4066 C CA . TYR A 1 515 ? 13.055 -13.508 12.039 1 70.06 515 TYR A CA 1
ATOM 4067 C C . TYR A 1 515 ? 12.547 -14.57 11.07 1 70.06 515 TYR A C 1
ATOM 4069 O O . TYR A 1 515 ? 12.062 -15.617 11.492 1 70.06 515 TYR A O 1
ATOM 4077 N N . PHE A 1 516 ? 12.734 -14.305 9.75 1 74.44 516 PHE A N 1
ATOM 4078 C CA . PHE A 1 516 ? 12.047 -15.172 8.805 1 74.44 516 PHE A CA 1
ATOM 4079 C C . PHE A 1 516 ? 13.023 -15.742 7.781 1 74.44 516 PHE A C 1
ATOM 4081 O O . PHE A 1 516 ? 12.734 -16.75 7.133 1 74.44 516 PHE A O 1
ATOM 4088 N N . VAL A 1 517 ? 14.141 -15.07 7.57 1 74.25 517 VAL A N 1
ATOM 4089 C CA . VAL A 1 517 ? 15.117 -15.523 6.578 1 74.25 517 VAL A CA 1
ATOM 4090 C C . VAL A 1 517 ? 16.5 -15.578 7.207 1 74.25 517 VAL A C 1
ATOM 4092 O O . VAL A 1 517 ? 16.828 -14.766 8.078 1 74.25 517 VAL A O 1
ATOM 4095 N N . ASN A 1 518 ? 17.25 -16.516 6.723 1 73.5 518 ASN A N 1
ATOM 4096 C CA . ASN A 1 518 ? 18.625 -16.594 7.203 1 73.5 518 ASN A CA 1
ATOM 4097 C C . ASN A 1 518 ? 19.547 -15.656 6.438 1 73.5 518 ASN A C 1
ATOM 4099 O O . ASN A 1 518 ? 19.094 -14.852 5.621 1 73.5 518 ASN A O 1
ATOM 4103 N N . LYS A 1 519 ? 20.828 -15.719 6.652 1 65.25 519 LYS A N 1
ATOM 4104 C CA . LYS A 1 519 ? 21.828 -14.797 6.102 1 65.25 519 LYS A CA 1
ATOM 4105 C C . LYS A 1 519 ? 21.891 -14.906 4.582 1 65.25 519 LYS A C 1
ATOM 4107 O O . LYS A 1 519 ? 22.125 -13.906 3.895 1 65.25 519 LYS A O 1
ATOM 4112 N N . ILE A 1 520 ? 21.516 -16.125 4.145 1 62.34 520 ILE A N 1
ATOM 4113 C CA . ILE A 1 520 ? 21.625 -16.359 2.709 1 62.34 520 ILE A CA 1
ATOM 4114 C C . ILE A 1 520 ? 20.297 -16.062 2.023 1 62.34 520 ILE A C 1
ATOM 4116 O O . ILE A 1 520 ? 20.234 -15.945 0.797 1 62.34 520 ILE A O 1
ATOM 4120 N N . GLY A 1 521 ? 19.281 -15.781 2.912 1 68.19 521 GLY A N 1
ATOM 4121 C CA . GLY A 1 521 ? 17.984 -15.445 2.357 1 68.19 521 GLY A CA 1
ATOM 4122 C C . GLY A 1 521 ? 17.031 -16.625 2.328 1 68.19 521 GLY A C 1
ATOM 4123 O O . GLY A 1 521 ? 15.922 -16.516 1.798 1 68.19 521 GLY A O 1
ATOM 4124 N N . ASP A 1 522 ? 17.422 -17.703 2.898 1 76.62 522 ASP A N 1
ATOM 4125 C CA . ASP A 1 522 ? 16.562 -18.891 2.91 1 76.62 522 ASP A CA 1
ATOM 4126 C C . ASP A 1 522 ? 15.523 -18.797 4.02 1 76.62 522 ASP A C 1
ATOM 4128 O O . ASP A 1 522 ? 15.773 -18.188 5.066 1 76.62 522 ASP A O 1
ATOM 4132 N N . SER A 1 523 ? 14.438 -19.375 3.795 1 82 523 SER A N 1
ATOM 4133 C CA . SER A 1 523 ? 13.312 -19.312 4.73 1 82 523 SER A CA 1
ATOM 4134 C C . SER A 1 523 ? 13.602 -20.156 5.977 1 82 523 SER A C 1
ATOM 4136 O O . SER A 1 523 ? 13.875 -21.344 5.883 1 82 523 SER A O 1
ATOM 4138 N N . ILE A 1 524 ? 13.477 -19.547 7.129 1 75.75 524 ILE A N 1
ATOM 4139 C CA . ILE A 1 524 ? 13.648 -20.234 8.398 1 75.75 524 ILE A CA 1
ATOM 4140 C C . ILE A 1 524 ? 12.484 -21.188 8.633 1 75.75 524 ILE A C 1
ATOM 4142 O O . ILE A 1 524 ? 12.664 -22.297 9.148 1 75.75 524 ILE A O 1
ATOM 4146 N N . VAL A 1 525 ? 11.367 -20.781 8.195 1 76.25 525 VAL A N 1
ATOM 4147 C CA . VAL A 1 525 ? 10.164 -21.594 8.367 1 76.25 525 VAL A CA 1
ATOM 4148 C C . VAL A 1 525 ? 10.297 -22.875 7.555 1 76.25 525 VAL A C 1
ATOM 4150 O O . VAL A 1 525 ? 9.953 -23.953 8.047 1 76.25 525 VAL A O 1
ATOM 4153 N N . ASP A 1 526 ? 10.719 -22.797 6.336 1 83.06 526 ASP A N 1
ATOM 4154 C CA . ASP A 1 526 ? 10.914 -23.984 5.512 1 83.06 526 ASP A CA 1
ATOM 4155 C C . ASP A 1 526 ? 11.93 -24.938 6.145 1 83.06 526 ASP A C 1
ATOM 4157 O O . ASP A 1 526 ? 11.75 -26.156 6.113 1 83.06 526 ASP A O 1
ATOM 4161 N N . ASP A 1 527 ? 12.977 -24.328 6.707 1 76.81 527 ASP A N 1
ATOM 4162 C CA . ASP A 1 527 ? 13.992 -25.141 7.371 1 76.81 527 ASP A CA 1
ATOM 4163 C C . ASP A 1 527 ? 13.398 -25.891 8.562 1 76.81 527 ASP A C 1
ATOM 4165 O O . ASP A 1 527 ? 13.758 -27.047 8.812 1 76.81 527 ASP A O 1
ATOM 4169 N N . LEU A 1 528 ? 12.555 -25.219 9.281 1 72.44 528 LEU A N 1
ATOM 4170 C CA . LEU A 1 528 ? 11.898 -25.844 10.422 1 72.44 528 LEU A CA 1
ATOM 4171 C C . LEU A 1 528 ? 10.969 -26.953 9.969 1 72.44 528 LEU A C 1
ATOM 4173 O O . LEU A 1 528 ? 10.883 -28 10.617 1 72.44 528 LEU A O 1
ATOM 4177 N N . ILE A 1 529 ? 10.297 -26.75 8.875 1 74.94 529 ILE A N 1
ATOM 4178 C CA . ILE A 1 529 ? 9.383 -27.766 8.344 1 74.94 529 ILE A CA 1
ATOM 4179 C C . ILE A 1 529 ? 10.18 -28.969 7.867 1 74.94 529 ILE A C 1
ATOM 4181 O O . ILE A 1 529 ? 9.82 -30.109 8.164 1 74.94 529 ILE A O 1
ATOM 4185 N N . ILE A 1 530 ? 11.266 -28.75 7.18 1 72.88 530 ILE A N 1
ATOM 4186 C CA . ILE A 1 530 ? 12.109 -29.828 6.664 1 72.88 530 ILE A CA 1
ATOM 4187 C C . ILE A 1 530 ? 12.711 -30.609 7.824 1 72.88 530 ILE A C 1
ATOM 4189 O O . ILE A 1 530 ? 12.727 -31.844 7.801 1 72.88 530 ILE A O 1
ATOM 4193 N N . LYS A 1 531 ? 13.148 -29.844 8.867 1 70.25 531 LYS A N 1
ATOM 4194 C CA . LYS A 1 531 ? 13.711 -30.5 10.047 1 70.25 531 LYS A CA 1
ATOM 4195 C C . LYS A 1 531 ? 12.656 -31.344 10.766 1 70.25 531 LYS A C 1
ATOM 4197 O O . LYS A 1 531 ? 12.938 -32.438 11.227 1 70.25 531 LYS A O 1
ATOM 4202 N N . SER A 1 532 ? 11.516 -30.781 10.836 1 69.69 532 SER A N 1
ATOM 4203 C CA . SER A 1 532 ? 10.422 -31.516 11.469 1 69.69 532 SER A CA 1
ATOM 4204 C C . SER A 1 532 ? 10.047 -32.75 10.672 1 69.69 532 SER A C 1
ATOM 4206 O O . SER A 1 532 ? 9.812 -33.812 11.25 1 69.69 532 SER A O 1
ATOM 4208 N N . LEU A 1 533 ? 9.992 -32.625 9.328 1 68.75 533 LEU A N 1
ATOM 4209 C CA . LEU A 1 533 ? 9.672 -33.75 8.461 1 68.75 533 LEU A CA 1
ATOM 4210 C C . LEU A 1 533 ? 10.766 -34.812 8.523 1 68.75 533 LEU A C 1
ATOM 4212 O O . LEU A 1 533 ? 10.477 -36.031 8.57 1 68.75 533 LEU A O 1
ATOM 4216 N N . THR A 1 534 ? 11.984 -34.312 8.492 1 65.44 534 THR A N 1
ATOM 4217 C CA . THR A 1 534 ? 13.117 -35.219 8.57 1 65.44 534 THR A CA 1
ATOM 4218 C C . THR A 1 534 ? 13.133 -35.938 9.906 1 65.44 534 THR A C 1
ATOM 4220 O O . THR A 1 534 ? 13.461 -37.125 9.969 1 65.44 534 THR A O 1
ATOM 4223 N N . SER A 1 535 ? 12.812 -35.156 10.938 1 64.94 535 SER A N 1
ATOM 4224 C CA . SER A 1 535 ? 12.75 -35.781 12.258 1 64.94 535 SER A CA 1
ATOM 4225 C C . SER A 1 535 ? 11.656 -36.844 12.32 1 64.94 535 SER A C 1
ATOM 4227 O O . SER A 1 535 ? 11.844 -37.906 12.93 1 64.94 535 SER A O 1
ATOM 4229 N N . VAL A 1 536 ? 10.641 -36.562 11.641 1 58.47 536 VAL A N 1
ATOM 4230 C CA . VAL A 1 536 ? 9.531 -37.5 11.609 1 58.47 536 VAL A CA 1
ATOM 4231 C C . VAL A 1 536 ? 9.93 -38.719 10.781 1 58.47 536 VAL A C 1
ATOM 4233 O O . VAL A 1 536 ? 9.648 -39.844 11.172 1 58.47 536 VAL A O 1
ATOM 4236 N N . PHE A 1 537 ? 10.578 -38.375 9.648 1 53.84 537 PHE A N 1
ATOM 4237 C CA . PHE A 1 537 ? 10.992 -39.469 8.781 1 53.84 537 PHE A CA 1
ATOM 4238 C C . PHE A 1 537 ? 12.133 -40.25 9.414 1 53.84 537 PHE A C 1
ATOM 4240 O O . PHE A 1 537 ? 12.188 -41.469 9.297 1 53.84 537 PHE A O 1
ATOM 4247 N N . THR A 1 538 ? 13.18 -39.406 9.844 1 51.72 538 THR A N 1
ATOM 4248 C CA . THR A 1 538 ? 14.25 -40.094 10.539 1 51.72 538 THR A CA 1
ATOM 4249 C C . THR A 1 538 ? 13.695 -40.906 11.719 1 51.72 538 THR A C 1
ATOM 4251 O O . THR A 1 538 ? 14.18 -42 12.023 1 51.72 538 THR A O 1
ATOM 4254 N N . PHE A 1 539 ? 12.859 -40.125 12.227 1 47.53 539 PHE A N 1
ATOM 4255 C CA . PHE A 1 539 ? 12.195 -40.906 13.266 1 47.53 539 PHE A CA 1
ATOM 4256 C C . PHE A 1 539 ? 11.57 -42.188 12.695 1 47.53 539 PHE A C 1
ATOM 4258 O O . PHE A 1 539 ? 11.641 -43.25 13.305 1 47.53 539 PHE A O 1
ATOM 4265 N N . GLY A 1 540 ? 11.062 -41.875 11.414 1 39.38 540 GLY A N 1
ATOM 4266 C CA . GLY A 1 540 ? 10.547 -43.031 10.711 1 39.38 540 GLY A CA 1
ATOM 4267 C C . GLY A 1 540 ? 11.633 -43.969 10.195 1 39.38 540 GLY A C 1
ATOM 4268 O O . GLY A 1 540 ? 11.492 -45.188 10.234 1 39.38 540 GLY A O 1
ATOM 4269 N N . THR A 1 541 ? 12.602 -43.281 9.516 1 46.28 541 THR A N 1
ATOM 4270 C CA . THR A 1 541 ? 13.672 -44.094 8.992 1 46.28 541 THR A CA 1
ATOM 4271 C C . THR A 1 541 ? 14.453 -44.75 10.125 1 46.28 541 THR A C 1
ATOM 4273 O O . THR A 1 541 ? 15.164 -45.75 9.906 1 46.28 541 THR A O 1
ATOM 4276 N N . ASN A 1 542 ? 14.695 -43.906 11.133 1 41.44 542 ASN A N 1
ATOM 4277 C CA . ASN A 1 542 ? 15.328 -44.688 12.195 1 41.44 542 ASN A CA 1
ATOM 4278 C C . ASN A 1 542 ? 14.664 -46.031 12.367 1 41.44 542 ASN A C 1
ATOM 4280 O O . ASN A 1 542 ? 15.211 -46.938 13.023 1 41.44 542 ASN A O 1
ATOM 4284 N N . PHE A 1 543 ? 13.453 -46.156 11.906 1 31.03 543 PHE A N 1
ATOM 4285 C CA . PHE A 1 543 ? 12.914 -47.5 11.797 1 31.03 543 PHE A CA 1
ATOM 4286 C C . PHE A 1 543 ? 13.414 -48.188 10.531 1 31.03 543 PHE A C 1
ATOM 4288 O O . PHE A 1 543 ? 13.289 -49.406 10.375 1 31.03 543 PHE A O 1
ATOM 4295 N N . VAL A 1 544 ? 13.43 -47.438 9.359 1 34.19 544 VAL A N 1
ATOM 4296 C CA . VAL A 1 544 ? 13.977 -48.094 8.18 1 34.19 544 VAL A CA 1
ATOM 4297 C C . VAL A 1 544 ? 15.5 -47.969 8.188 1 34.19 544 VAL A C 1
ATOM 4299 O O . VAL A 1 544 ? 16.047 -46.969 8.656 1 34.19 544 VAL A O 1
ATOM 4302 N N . SER A 1 545 ? 16.234 -48.969 7.965 1 33.59 545 SER A N 1
ATOM 4303 C CA . SER A 1 545 ? 17.672 -49.188 8.016 1 33.59 545 SER A CA 1
ATOM 4304 C C . SER A 1 545 ? 18.422 -48.188 7.145 1 33.59 545 SER A C 1
ATOM 4306 O O . SER A 1 545 ? 17.969 -47.844 6.051 1 33.59 545 SER A O 1
ATOM 4308 N N . SER A 1 546 ? 19.281 -47.281 7.59 1 35.97 546 SER A N 1
ATOM 4309 C CA . SER A 1 546 ? 20.203 -46.219 7.188 1 35.97 546 SER A CA 1
ATOM 4310 C C . SER A 1 546 ? 21.031 -46.656 5.98 1 35.97 546 SER A C 1
ATOM 4312 O O . SER A 1 546 ? 22.031 -47.344 6.121 1 35.97 546 SER A O 1
ATOM 4314 N N . THR A 1 547 ? 20.438 -47.156 4.793 1 33.16 547 THR A N 1
ATOM 4315 C CA . THR A 1 547 ? 21.484 -47.469 3.834 1 33.16 547 THR A CA 1
ATOM 4316 C C . THR A 1 547 ? 22.188 -46.219 3.34 1 33.16 547 THR A C 1
ATOM 4318 O O . THR A 1 547 ? 21.531 -45.219 3.01 1 33.16 547 THR A O 1
ATOM 4321 N N . ASN A 1 548 ? 23.531 -45.938 3.451 1 32.25 548 ASN A N 1
ATOM 4322 C CA . ASN A 1 548 ? 24.625 -44.969 3.373 1 32.25 548 ASN A CA 1
ATOM 4323 C C . ASN A 1 548 ? 24.766 -44.406 1.961 1 32.25 548 ASN A C 1
ATOM 4325 O O . ASN A 1 548 ? 25.734 -43.688 1.673 1 32.25 548 ASN A O 1
ATOM 4329 N N . GLN A 1 549 ? 24.5 -45 0.767 1 32.47 549 GLN A N 1
ATOM 4330 C CA . GLN A 1 549 ? 25.234 -44.469 -0.386 1 32.47 549 GLN A CA 1
ATOM 4331 C C . GLN A 1 549 ? 24.594 -43.188 -0.924 1 32.47 549 GLN A C 1
ATOM 4333 O O . GLN A 1 549 ? 23.469 -43.219 -1.435 1 32.47 549 GLN A O 1
ATOM 4338 N N . ALA A 1 550 ? 25.094 -41.969 -0.779 1 34.75 550 ALA A N 1
ATOM 4339 C CA . ALA A 1 550 ? 24.672 -40.562 -0.84 1 34.75 550 ALA A CA 1
ATOM 4340 C C . ALA A 1 550 ? 24.594 -40.094 -2.285 1 34.75 550 ALA A C 1
ATOM 4342 O O . ALA A 1 550 ? 23.766 -39.25 -2.615 1 34.75 550 ALA A O 1
ATOM 4343 N N . LYS A 1 551 ? 25.719 -40.156 -3.105 1 39.03 551 LYS A N 1
ATOM 4344 C CA . LYS A 1 551 ? 26.016 -39 -3.961 1 39.03 551 LYS A CA 1
ATOM 4345 C C . LYS A 1 551 ? 25.109 -39 -5.195 1 39.03 551 LYS A C 1
ATOM 4347 O O . LYS A 1 551 ? 24.625 -37.938 -5.617 1 39.03 551 LYS A O 1
ATOM 4352 N N . ASP A 1 552 ? 25.391 -39.781 -6.266 1 35.41 552 ASP A N 1
ATOM 4353 C CA . ASP A 1 552 ? 24.938 -39.719 -7.648 1 35.41 552 ASP A CA 1
ATOM 4354 C C . ASP A 1 552 ? 23.453 -40.062 -7.75 1 35.41 552 ASP A C 1
ATOM 4356 O O . ASP A 1 552 ? 22.891 -40.125 -8.852 1 35.41 552 ASP A O 1
ATOM 4360 N N . GLU A 1 553 ? 22.812 -40.5 -6.754 1 39.59 553 GLU A N 1
ATOM 4361 C CA . GLU A 1 553 ? 21.625 -41.344 -6.652 1 39.59 553 GLU A CA 1
ATOM 4362 C C . GLU A 1 553 ? 20.375 -40.5 -6.453 1 39.59 553 GLU A C 1
ATOM 4364 O O . GLU A 1 553 ? 19.281 -41.062 -6.266 1 39.59 553 GLU A O 1
ATOM 4369 N N . ASP A 1 554 ? 20.531 -39.281 -6.582 1 44.56 554 ASP A N 1
ATOM 4370 C CA . ASP A 1 554 ? 19.406 -38.531 -6.055 1 44.56 554 ASP A CA 1
ATOM 4371 C C . ASP A 1 554 ? 18.281 -38.406 -7.086 1 44.56 554 ASP A C 1
ATOM 4373 O O . ASP A 1 554 ? 17.109 -38.625 -6.758 1 44.56 554 ASP A O 1
ATOM 4377 N N . ILE A 1 555 ? 18.672 -38.156 -8.352 1 44.97 555 ILE A N 1
ATOM 4378 C CA . ILE A 1 555 ? 17.625 -38.031 -9.352 1 44.97 555 ILE A CA 1
ATOM 4379 C C . ILE A 1 555 ? 16.891 -39.375 -9.477 1 44.97 555 ILE A C 1
ATOM 4381 O O . ILE A 1 555 ? 15.656 -39.406 -9.57 1 44.97 555 ILE A O 1
ATOM 4385 N N . SER A 1 556 ? 17.781 -40.438 -9.547 1 43.72 556 SER A N 1
ATOM 4386 C CA . SER A 1 556 ? 17.234 -41.781 -9.664 1 43.72 556 SER A CA 1
ATOM 4387 C C . SER A 1 556 ? 16.297 -42.094 -8.508 1 43.72 556 SER A C 1
ATOM 4389 O O . SER A 1 556 ? 15.281 -42.781 -8.703 1 43.72 556 SER A O 1
ATOM 4391 N N . LYS A 1 557 ? 16.562 -41.5 -7.414 1 46.62 557 LYS A N 1
ATOM 4392 C CA . LYS A 1 557 ? 15.711 -41.75 -6.254 1 46.62 557 LYS A CA 1
ATOM 4393 C C . LYS A 1 557 ? 14.367 -41.062 -6.391 1 46.62 557 LYS A C 1
ATOM 4395 O O . LYS A 1 557 ? 13.32 -41.625 -6.09 1 46.62 557 LYS A O 1
ATOM 4400 N N . TYR A 1 558 ? 14.414 -39.906 -6.906 1 46.66 558 TYR A N 1
ATOM 4401 C CA . TYR A 1 558 ? 13.156 -39.188 -7.082 1 46.66 558 TYR A CA 1
ATOM 4402 C C . TYR A 1 558 ? 12.312 -39.812 -8.18 1 46.66 558 TYR A C 1
ATOM 4404 O O . TYR A 1 558 ? 11.102 -39.969 -8.031 1 46.66 558 TYR A O 1
ATOM 4412 N N . LEU A 1 559 ? 13.039 -40.25 -9.234 1 47.5 559 LEU A N 1
ATOM 4413 C CA . LEU A 1 559 ? 12.359 -40.938 -10.312 1 47.5 559 LEU A CA 1
ATOM 4414 C C . LEU A 1 559 ? 11.828 -42.281 -9.852 1 47.5 559 LEU A C 1
ATOM 4416 O O . LEU A 1 559 ? 10.734 -42.688 -10.227 1 47.5 559 LEU A O 1
ATOM 4420 N N . ALA A 1 560 ? 12.625 -42.906 -9.062 1 45.22 560 ALA A N 1
ATOM 4421 C CA . ALA A 1 560 ? 12.211 -44.219 -8.508 1 45.22 560 ALA A CA 1
ATOM 4422 C C . ALA A 1 560 ? 10.992 -44.062 -7.609 1 45.22 560 ALA A C 1
ATOM 4424 O O . ALA A 1 560 ? 10.047 -44.844 -7.688 1 45.22 560 ALA A O 1
ATOM 4425 N N . ILE A 1 561 ? 11.047 -43.031 -6.887 1 45.94 561 ILE A N 1
ATOM 4426 C CA . ILE A 1 561 ? 9.922 -42.812 -5.988 1 45.94 561 ILE A CA 1
ATOM 4427 C C . ILE A 1 561 ? 8.68 -42.438 -6.793 1 45.94 561 ILE A C 1
ATOM 4429 O O . ILE A 1 561 ? 7.602 -43 -6.562 1 45.94 561 ILE A O 1
ATOM 4433 N N . SER A 1 562 ? 8.82 -41.594 -7.781 1 50.19 562 SER A N 1
ATOM 4434 C CA . SER A 1 562 ? 7.688 -41.25 -8.633 1 50.19 562 SER A CA 1
ATOM 4435 C C . SER A 1 562 ? 7.203 -42.438 -9.445 1 50.19 562 SER A C 1
ATOM 4437 O O . SER A 1 562 ? 6 -42.625 -9.609 1 50.19 562 SER A O 1
ATOM 4439 N N . SER A 1 563 ? 8.219 -43.219 -10.016 1 48.97 563 SER A N 1
ATOM 4440 C CA . SER A 1 563 ? 7.855 -44.438 -10.742 1 48.97 563 SER A CA 1
ATOM 4441 C C . SER A 1 563 ? 7.18 -45.469 -9.82 1 48.97 563 SER A C 1
ATOM 4443 O O . SER A 1 563 ? 6.223 -46.125 -10.219 1 48.97 563 SER A O 1
ATOM 4445 N N . MET A 1 564 ? 7.668 -45.562 -8.664 1 46.47 564 MET A N 1
ATOM 4446 C CA . MET A 1 564 ? 7.039 -46.438 -7.691 1 46.47 564 MET A CA 1
ATOM 4447 C C . MET A 1 564 ? 5.602 -46 -7.406 1 46.47 564 MET A C 1
ATOM 4449 O O . MET A 1 564 ? 4.711 -46.844 -7.285 1 46.47 564 MET A O 1
ATOM 4453 N N . PHE A 1 565 ? 5.453 -44.75 -7.418 1 49.59 565 PHE A N 1
ATOM 4454 C CA . PHE A 1 565 ? 4.09 -44.281 -7.207 1 49.59 565 PHE A CA 1
ATOM 4455 C C . PHE A 1 565 ? 3.207 -44.625 -8.406 1 49.59 565 PHE A C 1
ATOM 4457 O O . PHE A 1 565 ? 2.064 -45.062 -8.234 1 49.59 565 PHE A O 1
ATOM 4464 N N . LEU A 1 566 ? 3.803 -44.406 -9.57 1 51.19 566 LEU A N 1
ATOM 4465 C CA . LEU A 1 566 ? 3.074 -44.781 -10.781 1 51.19 566 LEU A CA 1
ATOM 4466 C C . LEU A 1 566 ? 2.791 -46.25 -10.812 1 51.19 566 LEU A C 1
ATOM 4468 O O . LEU A 1 566 ? 1.684 -46.688 -11.148 1 51.19 566 LEU A O 1
ATOM 4472 N N . ILE A 1 567 ? 3.834 -47.031 -10.531 1 49.12 567 ILE A N 1
ATOM 4473 C CA . ILE A 1 567 ? 3.658 -48.5 -10.477 1 49.12 567 ILE A CA 1
ATOM 4474 C C . ILE A 1 567 ? 2.607 -48.844 -9.422 1 49.12 567 ILE A C 1
ATOM 4476 O O . ILE A 1 567 ? 1.741 -49.688 -9.656 1 49.12 567 ILE A O 1
ATOM 4480 N N . PHE A 1 568 ? 2.779 -48.188 -8.352 1 46.72 568 PHE A N 1
ATOM 4481 C CA . PHE A 1 568 ? 1.796 -48.438 -7.301 1 46.72 568 PHE A CA 1
ATOM 4482 C C . PHE A 1 568 ? 0.397 -48.062 -7.77 1 46.72 568 PHE A C 1
ATOM 4484 O O . PHE A 1 568 ? -0.554 -48.812 -7.578 1 46.72 568 PHE A O 1
ATOM 4491 N N . ILE A 1 569 ? 0.271 -47.031 -8.398 1 49.72 569 ILE A N 1
ATOM 4492 C CA . ILE A 1 569 ? -1.021 -46.594 -8.914 1 49.72 569 ILE A CA 1
ATOM 4493 C C . ILE A 1 569 ? -1.498 -47.562 -10 1 49.72 569 ILE A C 1
ATOM 4495 O O . ILE A 1 569 ? -2.664 -47.969 -10.016 1 49.72 569 ILE A O 1
ATOM 4499 N N . PHE A 1 570 ? -0.508 -47.906 -10.898 1 49.62 570 PHE A N 1
ATOM 4500 C CA . PHE A 1 570 ? -0.861 -48.875 -11.938 1 49.62 570 PHE A CA 1
ATOM 4501 C C . PHE A 1 570 ? -1.233 -50.219 -11.328 1 49.62 570 PHE A C 1
ATOM 4503 O O . PHE A 1 570 ? -2.154 -50.875 -11.797 1 49.62 570 PHE A O 1
ATOM 4510 N N . SER A 1 571 ? -0.479 -50.594 -10.359 1 46.75 571 SER A N 1
ATOM 4511 C CA . SER A 1 571 ? -0.821 -51.844 -9.672 1 46.75 571 SER A CA 1
ATOM 4512 C C . SER A 1 571 ? -2.215 -51.75 -9.062 1 46.75 571 SER A C 1
ATOM 4514 O O . SER A 1 571 ? -2.957 -52.75 -9.07 1 46.75 571 SER A O 1
ATOM 4516 N N . LEU A 1 572 ? -2.467 -50.656 -8.57 1 45.06 572 LEU A N 1
ATOM 4517 C CA . LEU A 1 572 ? -3.828 -50.5 -8.07 1 45.06 572 LEU A CA 1
ATOM 4518 C C . LEU A 1 572 ? -4.84 -50.625 -9.203 1 45.06 572 LEU A C 1
ATOM 4520 O O . LEU A 1 572 ? -5.949 -51.125 -9.008 1 45.06 572 LEU A O 1
ATOM 4524 N N . LEU A 1 573 ? -4.496 -50.094 -10.328 1 42.69 573 LEU A N 1
ATOM 4525 C CA . LEU A 1 573 ? -5.34 -50.219 -11.508 1 42.69 573 LEU A CA 1
ATOM 4526 C C . LEU A 1 573 ? -5.52 -51.688 -11.875 1 42.69 573 LEU A C 1
ATOM 4528 O O . LEU A 1 573 ? -6.602 -52.094 -12.297 1 42.69 573 LEU A O 1
ATOM 4532 N N . ILE A 1 574 ? -4.406 -52.406 -11.836 1 43.97 574 ILE A N 1
ATOM 4533 C CA . ILE A 1 574 ? -4.441 -53.812 -12.203 1 43.97 574 ILE A CA 1
ATOM 4534 C C . ILE A 1 574 ? -5.141 -54.625 -11.102 1 43.97 574 ILE A C 1
ATOM 4536 O O . ILE A 1 574 ? -5.922 -55.531 -11.391 1 43.97 574 ILE A O 1
ATOM 4540 N N . LEU A 1 575 ? -4.695 -54.344 -9.992 1 38.94 575 LEU A N 1
ATOM 4541 C CA . LEU A 1 575 ? -5.25 -55.125 -8.906 1 38.94 575 LEU A CA 1
ATOM 4542 C C . LEU A 1 575 ? -6.672 -54.688 -8.578 1 38.94 575 LEU A C 1
ATOM 4544 O O . LEU A 1 575 ? -7.41 -55.406 -7.898 1 38.94 575 LEU A O 1
ATOM 4548 N N . GLY A 1 576 ? -6.883 -53.438 -8.773 1 36.44 576 GLY A N 1
ATOM 4549 C CA . GLY A 1 576 ? -8.227 -53.031 -8.391 1 36.44 576 GLY A CA 1
ATOM 4550 C C . GLY A 1 576 ? -9.281 -53.469 -9.391 1 36.44 576 GLY A C 1
ATOM 4551 O O . GLY A 1 576 ? -9.133 -53.25 -10.594 1 36.44 576 GLY A O 1
ATOM 4552 N N . ASP A 1 577 ? -9.859 -54.594 -9.25 1 37.53 577 ASP A N 1
ATOM 4553 C CA . ASP A 1 577 ? -11.133 -54.969 -9.836 1 37.53 577 ASP A CA 1
ATOM 4554 C C . ASP A 1 577 ? -12.125 -53.812 -9.828 1 37.53 577 ASP A C 1
ATOM 4556 O O . ASP A 1 577 ? -12.898 -53.656 -8.883 1 37.53 577 ASP A O 1
ATOM 4560 N N . PHE A 1 578 ? -11.68 -52.562 -9.992 1 29.34 578 PHE A N 1
ATOM 4561 C CA . PHE A 1 578 ? -12.805 -51.656 -10.031 1 29.34 578 PHE A CA 1
ATOM 4562 C C . PHE A 1 578 ? -13.477 -51.656 -11.398 1 29.34 578 PHE A C 1
ATOM 4564 O O . PHE A 1 578 ? -12.805 -51.812 -12.422 1 29.34 578 PHE A O 1
ATOM 4571 N N . MET B 1 1 ? 29.625 25.312 28.219 1 37.09 1 MET B N 1
ATOM 4572 C CA . MET B 1 1 ? 28.953 25.984 29.328 1 37.09 1 MET B CA 1
ATOM 4573 C C . MET B 1 1 ? 27.609 25.344 29.609 1 37.09 1 MET B C 1
ATOM 4575 O O . MET B 1 1 ? 26.781 25.188 28.688 1 37.09 1 MET B O 1
ATOM 4579 N N . LEU B 1 2 ? 27.562 24.484 30.531 1 44.81 2 LEU B N 1
ATOM 4580 C CA . LEU B 1 2 ? 26.453 23.719 31.078 1 44.81 2 LEU B CA 1
ATOM 4581 C C . LEU B 1 2 ? 25.219 24.625 31.25 1 44.81 2 LEU B C 1
ATOM 4583 O O . LEU B 1 2 ? 25.234 25.562 32.062 1 44.81 2 LEU B O 1
ATOM 4587 N N . GLU B 1 3 ? 24.734 25 30.234 1 56.66 3 GLU B N 1
ATOM 4588 C CA . GLU B 1 3 ? 23.5 25.734 30.516 1 56.66 3 GLU B CA 1
ATOM 4589 C C . GLU B 1 3 ? 22.734 25.109 31.672 1 56.66 3 GLU B C 1
ATOM 4591 O O . GLU B 1 3 ? 22.641 23.875 31.766 1 56.66 3 GLU B O 1
ATOM 4596 N N . ASP B 1 4 ? 22.578 25.797 32.656 1 67.06 4 ASP B N 1
ATOM 4597 C CA . ASP B 1 4 ? 22.016 25.484 33.969 1 67.06 4 ASP B CA 1
ATOM 4598 C C . ASP B 1 4 ? 20.641 24.828 33.812 1 67.06 4 ASP B C 1
ATOM 4600 O O . ASP B 1 4 ? 19.781 25.312 33.062 1 67.06 4 ASP B O 1
ATOM 4604 N N . LYS B 1 5 ? 20.531 23.609 34.094 1 74.25 5 LYS B N 1
ATOM 4605 C CA . LYS B 1 5 ? 19.328 22.797 34.219 1 74.25 5 LYS B CA 1
ATOM 4606 C C . LYS B 1 5 ? 18.141 23.625 34.719 1 74.25 5 LYS B C 1
ATOM 4608 O O . LYS B 1 5 ? 17.016 23.453 34.25 1 74.25 5 LYS B O 1
ATOM 4613 N N . ASN B 1 6 ? 18.438 24.641 35.594 1 79.69 6 ASN B N 1
ATOM 4614 C CA . ASN B 1 6 ? 17.375 25.469 36.156 1 79.69 6 ASN B CA 1
ATOM 4615 C C . ASN B 1 6 ? 16.812 26.438 35.125 1 79.69 6 ASN B C 1
ATOM 4617 O O . ASN B 1 6 ? 15.602 26.672 35.062 1 79.69 6 ASN B O 1
ATOM 4621 N N . GLN B 1 7 ? 17.578 27.031 34.375 1 82.5 7 GLN B N 1
ATOM 4622 C CA . GLN B 1 7 ? 17.125 27.953 33.344 1 82.5 7 GLN B CA 1
ATOM 4623 C C . GLN B 1 7 ? 16.312 27.219 32.281 1 82.5 7 GLN B C 1
ATOM 4625 O O . GLN B 1 7 ? 15.312 27.75 31.781 1 82.5 7 GLN B O 1
ATOM 4630 N N . SER B 1 8 ? 16.75 26.047 32 1 82.44 8 SER B N 1
ATOM 4631 C CA . SER B 1 8 ? 16.016 25.234 31.031 1 82.44 8 SER B CA 1
ATOM 4632 C C . SER B 1 8 ? 14.617 24.906 31.531 1 82.44 8 SER B C 1
ATOM 4634 O O . SER B 1 8 ? 13.656 24.922 30.766 1 82.44 8 SER B O 1
ATOM 4636 N N . ILE B 1 9 ? 14.531 24.719 32.781 1 84.44 9 ILE B N 1
ATOM 4637 C CA . ILE B 1 9 ? 13.25 24.391 33.406 1 84.44 9 ILE B CA 1
ATOM 4638 C C . ILE B 1 9 ? 12.344 25.609 33.375 1 84.44 9 ILE B C 1
ATOM 4640 O O . ILE B 1 9 ? 11.148 25.516 33.094 1 84.44 9 ILE B O 1
ATOM 4644 N N . ILE B 1 10 ? 12.852 26.766 33.719 1 88.19 10 ILE B N 1
ATOM 4645 C CA . ILE B 1 10 ? 12.078 28 33.719 1 88.19 10 ILE B CA 1
ATOM 4646 C C . ILE B 1 10 ? 11.57 28.312 32.312 1 88.19 10 ILE B C 1
ATOM 4648 O O . ILE B 1 10 ? 10.414 28.703 32.125 1 88.19 10 ILE B O 1
ATOM 4652 N N . ARG B 1 11 ? 12.367 28.172 31.391 1 90.25 11 ARG B N 1
ATOM 4653 C CA . ARG B 1 11 ? 11.969 28.391 30 1 90.25 11 ARG B CA 1
ATOM 4654 C C . ARG B 1 11 ? 10.852 27.438 29.594 1 90.25 11 ARG B C 1
ATOM 4656 O O . ARG B 1 11 ? 9.891 27.844 28.938 1 90.25 11 ARG B O 1
ATOM 4663 N N . SER B 1 12 ? 11.047 26.203 30.016 1 87.25 12 SER B N 1
ATOM 4664 C CA . SER B 1 12 ? 10.031 25.219 29.703 1 87.25 12 SER B CA 1
ATOM 4665 C C . SER B 1 12 ? 8.695 25.562 30.359 1 87.25 12 SER B C 1
ATOM 4667 O O . SER B 1 12 ? 7.637 25.344 29.766 1 87.25 12 SER B O 1
ATOM 4669 N N . ILE B 1 13 ? 8.758 26.094 31.5 1 89.81 13 ILE B N 1
ATOM 4670 C CA . ILE B 1 13 ? 7.547 26.453 32.219 1 89.81 13 ILE B CA 1
ATOM 4671 C C . ILE B 1 13 ? 6.863 27.641 31.547 1 89.81 13 ILE B C 1
ATOM 4673 O O . ILE B 1 13 ? 5.641 27.656 31.391 1 89.81 13 ILE B O 1
ATOM 4677 N N . VAL B 1 14 ? 7.602 28.578 31.141 1 92.19 14 VAL B N 1
ATOM 4678 C CA . VAL B 1 14 ? 7.059 29.766 30.484 1 92.19 14 VAL B CA 1
ATOM 4679 C C . VAL B 1 14 ? 6.344 29.375 29.203 1 92.19 14 VAL B C 1
ATOM 4681 O O . VAL B 1 14 ? 5.199 29.781 28.969 1 92.19 14 VAL B O 1
ATOM 4684 N N . VAL B 1 15 ? 6.98 28.609 28.406 1 94.19 15 VAL B N 1
ATOM 4685 C CA . VAL B 1 15 ? 6.395 28.203 27.141 1 94.19 15 VAL B CA 1
ATOM 4686 C C . VAL B 1 15 ? 5.219 27.266 27.391 1 94.19 15 VAL B C 1
ATOM 4688 O O . VAL B 1 15 ? 4.195 27.344 26.703 1 94.19 15 VAL B O 1
ATOM 4691 N N . GLY B 1 16 ? 5.379 26.391 28.375 1 92.44 16 GLY B N 1
ATOM 4692 C CA . GLY B 1 16 ? 4.289 25.5 28.75 1 92.44 16 GLY B CA 1
ATOM 4693 C C . GLY B 1 16 ? 3.039 26.234 29.188 1 92.44 16 GLY B C 1
ATOM 4694 O O . GLY B 1 16 ? 1.928 25.875 28.797 1 92.44 16 GLY B O 1
ATOM 4695 N N . ILE B 1 17 ? 3.219 27.266 29.922 1 93.31 17 ILE B N 1
ATOM 4696 C CA . ILE B 1 17 ? 2.096 28.078 30.391 1 93.31 17 ILE B CA 1
ATOM 4697 C C . ILE B 1 17 ? 1.449 28.797 29.219 1 93.31 17 ILE B C 1
ATOM 4699 O O . ILE B 1 17 ? 0.222 28.859 29.109 1 93.31 17 ILE B O 1
ATOM 4703 N N . ALA B 1 18 ? 2.246 29.344 28.391 1 96.38 18 ALA B N 1
ATOM 4704 C CA . ALA B 1 18 ? 1.729 30.062 27.234 1 96.38 18 ALA B CA 1
ATOM 4705 C C . ALA B 1 18 ? 0.909 29.141 26.328 1 96.38 18 ALA B C 1
ATOM 4707 O O . ALA B 1 18 ? -0.106 29.547 25.766 1 96.38 18 ALA B O 1
ATOM 4708 N N . ALA B 1 19 ? 1.345 27.906 26.203 1 96.38 19 ALA B N 1
ATOM 4709 C CA . ALA B 1 19 ? 0.661 26.953 25.328 1 96.38 19 ALA B CA 1
ATOM 4710 C C . ALA B 1 19 ? -0.6 26.422 26 1 96.38 19 ALA B C 1
ATOM 4712 O O . ALA B 1 19 ? -1.585 26.109 25.328 1 96.38 19 ALA B O 1
ATOM 4713 N N . LEU B 1 20 ? -0.608 26.328 27.312 1 96.62 20 LEU B N 1
ATOM 4714 C CA . LEU B 1 20 ? -1.688 25.703 28.062 1 96.62 20 LEU B CA 1
ATOM 4715 C C . LEU B 1 20 ? -2.725 26.734 28.5 1 96.62 20 LEU B C 1
ATOM 4717 O O . LEU B 1 20 ? -3.91 26.422 28.609 1 96.62 20 LEU B O 1
ATOM 4721 N N . ALA B 1 21 ? -2.363 27.969 28.719 1 96.88 21 ALA B N 1
ATOM 4722 C CA . ALA B 1 21 ? -3.217 29 29.297 1 96.88 21 ALA B CA 1
ATOM 4723 C C . ALA B 1 21 ? -4.473 29.203 28.453 1 96.88 21 ALA B C 1
ATOM 4725 O O . ALA B 1 21 ? -5.578 29.297 29 1 96.88 21 ALA B O 1
ATOM 4726 N N 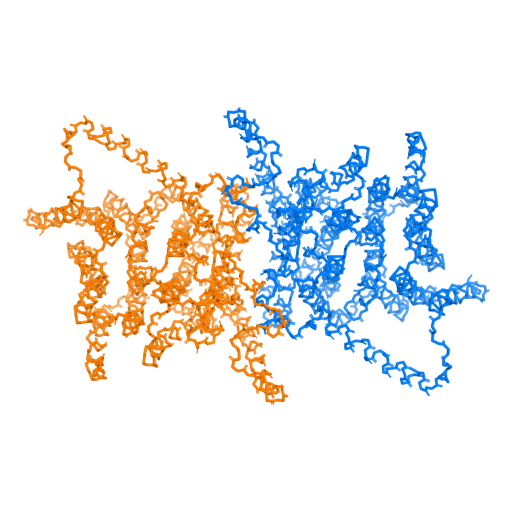. PRO B 1 22 ? -4.348 29.344 27.188 1 96.75 22 PRO B N 1
ATOM 4727 C CA . PRO B 1 22 ? -5.57 29.531 26.406 1 96.75 22 PRO B CA 1
ATOM 4728 C C . PRO B 1 22 ? -6.562 28.391 26.594 1 96.75 22 PRO B C 1
ATOM 4730 O O . PRO B 1 22 ? -7.777 28.609 26.594 1 96.75 22 PRO B O 1
ATOM 4733 N N . LEU B 1 23 ? -6.09 27.141 26.656 1 96.5 23 LEU B N 1
ATOM 4734 C CA . LEU B 1 23 ? -6.961 26 26.891 1 96.5 23 LEU B CA 1
ATOM 4735 C C . LEU B 1 23 ? -7.672 26.109 28.234 1 96.5 23 LEU B C 1
ATOM 4737 O O . LEU B 1 23 ? -8.875 25.859 28.328 1 96.5 23 LEU B O 1
ATOM 4741 N N . ILE B 1 24 ? -6.93 26.562 29.266 1 96.06 24 ILE B N 1
ATOM 4742 C CA . ILE B 1 24 ? -7.496 26.719 30.594 1 96.06 24 ILE B CA 1
ATOM 4743 C C . ILE B 1 24 ? -8.547 27.828 30.578 1 96.06 24 ILE B C 1
ATOM 4745 O O . ILE B 1 24 ? -9.633 27.672 31.156 1 96.06 24 ILE B O 1
ATOM 4749 N N . ILE B 1 25 ? -8.242 28.875 29.938 1 95.38 25 ILE B N 1
ATOM 4750 C CA . ILE B 1 25 ? -9.18 29.984 29.828 1 95.38 25 ILE B CA 1
ATOM 4751 C C . ILE B 1 25 ? -10.445 29.531 29.109 1 95.38 25 ILE B C 1
ATOM 4753 O O . ILE B 1 25 ? -11.555 29.844 29.531 1 95.38 25 ILE B O 1
ATOM 4757 N N . PHE B 1 26 ? -10.234 28.781 28.047 1 94.62 26 PHE B N 1
ATOM 4758 C CA . PHE B 1 26 ? -11.352 28.281 27.266 1 94.62 26 PHE B CA 1
ATOM 4759 C C . PHE B 1 26 ? -12.242 27.375 28.094 1 94.62 26 PHE B C 1
ATOM 4761 O O . PHE B 1 26 ? -13.469 27.469 28.047 1 94.62 26 PHE B O 1
ATOM 4768 N N . LEU B 1 27 ? -11.703 26.484 28.922 1 93.75 27 LEU B N 1
ATOM 4769 C CA . LEU B 1 27 ? -12.438 25.516 29.734 1 93.75 27 LEU B CA 1
ATOM 4770 C C . LEU B 1 27 ? -13.219 26.203 30.844 1 93.75 27 LEU B C 1
ATOM 4772 O O . LEU B 1 27 ? -14.297 25.75 31.234 1 93.75 27 LEU B O 1
ATOM 4776 N N . PHE B 1 28 ? -12.836 27.391 31.266 1 92.56 28 PHE B N 1
ATOM 4777 C CA . PHE B 1 28 ? -13.484 28.078 32.375 1 92.56 28 PHE B CA 1
ATOM 4778 C C . PHE B 1 28 ? -14.508 29.094 31.859 1 92.56 28 PHE B C 1
ATOM 4780 O O . PHE B 1 28 ? -15.453 29.438 32.562 1 92.56 28 PHE B O 1
ATOM 4787 N N . THR B 1 29 ? -14.375 29.547 30.656 1 89.25 29 THR B N 1
ATOM 4788 C CA . THR B 1 29 ? -15.211 30.656 30.203 1 89.25 29 THR B CA 1
ATOM 4789 C C . THR B 1 29 ? -16.312 30.141 29.281 1 89.25 29 THR B C 1
ATOM 4791 O O . THR B 1 29 ? -17.328 30.828 29.094 1 89.25 29 THR B O 1
ATOM 4794 N N . ASN B 1 30 ? -16.125 29.047 28.703 1 84.44 30 ASN B N 1
ATOM 4795 C CA . ASN B 1 30 ? -17.062 28.609 27.672 1 84.44 30 ASN B CA 1
ATOM 4796 C C . ASN B 1 30 ? -17.906 27.438 28.141 1 84.44 30 ASN B C 1
ATOM 4798 O O . ASN B 1 30 ? -17.375 26.438 28.641 1 84.44 30 ASN B O 1
ATOM 4802 N N . GLU B 1 31 ? -19.234 27.547 27.938 1 78.62 31 GLU B N 1
ATOM 4803 C CA . GLU B 1 31 ? -20.172 26.5 28.344 1 78.62 31 GLU B CA 1
ATOM 4804 C C . GLU B 1 31 ? -20.453 25.531 27.219 1 78.62 31 GLU B C 1
ATOM 4806 O O . GLU B 1 31 ? -20.875 24.391 27.453 1 78.62 31 GLU B O 1
ATOM 4811 N N . ASP B 1 32 ? -20.125 25.844 25.953 1 82.56 32 ASP B N 1
ATOM 4812 C CA . ASP B 1 32 ? -20.484 25.016 24.797 1 82.56 32 ASP B CA 1
ATOM 4813 C C . ASP B 1 32 ? -19.266 24.266 24.266 1 82.56 32 ASP B C 1
ATOM 4815 O O . ASP B 1 32 ? -19.109 24.094 23.047 1 82.56 32 ASP B O 1
ATOM 4819 N N . ILE B 1 33 ? -18.453 23.859 25.188 1 82.19 33 ILE B N 1
ATOM 4820 C CA . ILE B 1 33 ? -17.156 23.266 24.844 1 82.19 33 ILE B CA 1
ATOM 4821 C C . ILE B 1 33 ? -17.391 21.922 24.156 1 82.19 33 ILE B C 1
ATOM 4823 O O . ILE B 1 33 ? -16.688 21.562 23.203 1 82.19 33 ILE B O 1
ATOM 4827 N N . LEU B 1 34 ? -18.453 21.234 24.547 1 79.44 34 LEU B N 1
ATOM 4828 C CA . LEU B 1 34 ? -18.656 19.906 24.016 1 79.44 34 LEU B CA 1
ATOM 4829 C C . LEU B 1 34 ? -19.734 19.906 22.938 1 79.44 34 LEU B C 1
ATOM 4831 O O . LEU B 1 34 ? -20.359 18.875 22.656 1 79.44 34 LEU B O 1
ATOM 4835 N N . SER B 1 35 ? -19.984 21.047 22.312 1 84.69 35 SER B N 1
ATOM 4836 C CA . SER B 1 35 ? -20.953 21.141 21.234 1 84.69 35 SER B CA 1
ATOM 4837 C C . SER B 1 35 ? -20.391 21.906 20.047 1 84.69 35 SER B C 1
ATOM 4839 O O . SER B 1 35 ? -19.531 21.391 19.312 1 84.69 35 SER B O 1
ATOM 4841 N N . VAL B 1 36 ? -20.766 23.188 19.891 1 84.69 36 VAL B N 1
ATOM 4842 C CA . VAL B 1 36 ? -20.422 23.953 18.688 1 84.69 36 VAL B CA 1
ATOM 4843 C C . VAL B 1 36 ? -18.953 24.344 18.734 1 84.69 36 VAL B C 1
ATOM 4845 O O . VAL B 1 36 ? -18.312 24.484 17.688 1 84.69 36 VAL B O 1
ATOM 4848 N N . ASP B 1 37 ? -18.328 24.438 19.938 1 92.5 37 ASP B N 1
ATOM 4849 C CA . ASP B 1 37 ? -16.953 24.922 20.062 1 92.5 37 ASP B CA 1
ATOM 4850 C C . ASP B 1 37 ? -15.977 23.75 20.219 1 92.5 37 ASP B C 1
ATOM 4852 O O . ASP B 1 37 ? -14.82 23.953 20.609 1 92.5 37 ASP B O 1
ATOM 4856 N N . PHE B 1 38 ? -16.375 22.562 19.922 1 93.06 38 PHE B N 1
ATOM 4857 C CA . PHE B 1 38 ? -15.555 21.359 20.016 1 93.06 38 PHE B CA 1
ATOM 4858 C C . PHE B 1 38 ? -14.297 21.5 19.156 1 93.06 38 PHE B C 1
ATOM 4860 O O . PHE B 1 38 ? -13.203 21.141 19.594 1 93.06 38 PHE B O 1
ATOM 4867 N N . PRO B 1 39 ? -14.406 22.031 17.922 1 95.44 39 PRO B N 1
ATOM 4868 C CA . PRO B 1 39 ? -13.188 22.188 17.125 1 95.44 39 PRO B CA 1
ATOM 4869 C C . PRO B 1 39 ? -12.148 23.078 17.797 1 95.44 39 PRO B C 1
ATOM 4871 O O . PRO B 1 39 ? -10.945 22.859 17.656 1 95.44 39 PRO B O 1
ATOM 4874 N N . ILE B 1 40 ? -12.586 24.094 18.516 1 96.44 40 ILE B N 1
ATOM 4875 C CA . ILE B 1 40 ? -11.68 25 19.219 1 96.44 40 ILE B CA 1
ATOM 4876 C C . ILE B 1 40 ? -10.992 24.266 20.359 1 96.44 40 ILE B C 1
ATOM 4878 O O . ILE B 1 40 ? -9.789 24.422 20.562 1 96.44 40 ILE B O 1
ATOM 4882 N N . LEU B 1 41 ? -11.773 23.469 21.031 1 96.12 41 LEU B N 1
ATOM 4883 C CA . LEU B 1 41 ? -11.211 22.641 22.078 1 96.12 41 LEU B CA 1
ATOM 4884 C C . LEU B 1 41 ? -10.109 21.734 21.531 1 96.12 41 LEU B C 1
ATOM 4886 O O . LEU B 1 41 ? -9.039 21.625 22.141 1 96.12 41 LEU B O 1
ATOM 4890 N N . VAL B 1 42 ? -10.422 21.078 20.391 1 96.81 42 VAL B N 1
ATOM 4891 C CA . VAL B 1 42 ? -9.461 20.156 19.781 1 96.81 42 VAL B CA 1
ATOM 4892 C C . VAL B 1 42 ? -8.18 20.922 19.438 1 96.81 42 VAL B C 1
ATOM 4894 O O . VAL B 1 42 ? -7.078 20.438 19.719 1 96.81 42 VAL B O 1
ATOM 4897 N N . GLY B 1 43 ? -8.297 22.125 18.859 1 98 43 GLY B N 1
ATOM 4898 C CA . GLY B 1 43 ? -7.145 22.922 18.5 1 98 43 GLY B CA 1
ATOM 4899 C C . GLY B 1 43 ? -6.293 23.312 19.688 1 98 43 GLY B C 1
ATOM 4900 O O . GLY B 1 43 ? -5.062 23.219 19.641 1 98 43 GLY B O 1
ATOM 4901 N N . LEU B 1 44 ? -6.953 23.672 20.734 1 97.81 44 LEU B N 1
ATOM 4902 C CA . LEU B 1 44 ? -6.242 24.141 21.922 1 97.81 44 LEU B CA 1
ATOM 4903 C C . LEU B 1 44 ? -5.559 22.969 22.641 1 97.81 44 LEU B C 1
ATOM 4905 O O . LEU B 1 44 ? -4.484 23.141 23.219 1 97.81 44 LEU B O 1
ATOM 4909 N N . ILE B 1 45 ? -6.145 21.797 22.578 1 97.19 45 ILE B N 1
ATOM 4910 C CA . ILE B 1 45 ? -5.523 20.609 23.156 1 97.19 45 ILE B CA 1
ATOM 4911 C C . ILE B 1 45 ? -4.262 20.25 22.391 1 97.19 45 ILE B C 1
ATOM 4913 O O . ILE B 1 45 ? -3.215 19.984 22.984 1 97.19 45 ILE B O 1
ATOM 4917 N N . ILE B 1 46 ? -4.395 20.25 21.078 1 98.25 46 ILE B N 1
ATOM 4918 C CA . ILE B 1 46 ? -3.252 19.938 20.219 1 98.25 46 ILE B CA 1
ATOM 4919 C C . ILE B 1 46 ? -2.143 20.953 20.453 1 98.25 46 ILE B C 1
ATOM 4921 O O . ILE B 1 46 ? -0.97 20.594 20.562 1 98.25 46 ILE B O 1
ATOM 4925 N N . GLN B 1 47 ? -2.504 22.25 20.562 1 98.31 47 GLN B N 1
ATOM 4926 C CA . GLN B 1 47 ? -1.535 23.312 20.812 1 98.31 47 GLN B CA 1
ATOM 4927 C C . GLN B 1 47 ? -0.793 23.094 22.125 1 98.31 47 GLN B C 1
ATOM 4929 O O . GLN B 1 47 ? 0.428 23.234 22.188 1 98.31 47 GLN B O 1
ATOM 4934 N N . ALA B 1 48 ? -1.527 22.75 23.141 1 97.56 48 ALA B N 1
ATOM 4935 C CA . ALA B 1 48 ? -0.913 22.547 24.453 1 97.56 48 ALA B CA 1
ATOM 4936 C C . ALA B 1 48 ? 0.072 21.375 24.406 1 97.56 48 ALA B C 1
ATOM 4938 O O . ALA B 1 48 ? 1.179 21.469 24.938 1 97.56 48 ALA B O 1
ATOM 4939 N N . TYR B 1 49 ? -0.321 20.328 23.75 1 97.25 49 TYR B N 1
ATOM 4940 C CA . TYR B 1 49 ? 0.508 19.125 23.688 1 97.25 49 TYR B CA 1
ATOM 4941 C C . TYR B 1 49 ? 1.744 19.359 22.828 1 97.25 49 TYR B C 1
ATOM 4943 O O . TYR B 1 49 ? 2.867 19.094 23.266 1 97.25 49 TYR B O 1
ATOM 4951 N N . ILE B 1 50 ? 1.542 19.859 21.641 1 97.5 50 ILE B N 1
ATOM 4952 C CA . ILE B 1 50 ? 2.645 20.047 20.703 1 97.5 50 ILE B CA 1
ATOM 4953 C C . ILE B 1 50 ? 3.514 21.219 21.156 1 97.5 50 ILE B C 1
ATOM 4955 O O . ILE B 1 50 ? 4.723 21.219 20.922 1 97.5 50 ILE B O 1
ATOM 4959 N N . GLY B 1 51 ? 2.883 22.219 21.859 1 96.44 51 GLY B N 1
ATOM 4960 C CA . GLY B 1 51 ? 3.672 23.297 22.438 1 96.44 51 GLY B CA 1
ATOM 4961 C C . GLY B 1 51 ? 4.746 22.812 23.375 1 96.44 51 GLY B C 1
ATOM 4962 O O . GLY B 1 51 ? 5.887 23.281 23.328 1 96.44 51 GLY B O 1
ATOM 4963 N N . PHE B 1 52 ? 4.367 21.828 24.125 1 92.75 52 PHE B N 1
ATOM 4964 C CA . PHE B 1 52 ? 5.324 21.25 25.047 1 92.75 52 PHE B CA 1
ATOM 4965 C C . PHE B 1 52 ? 6.379 20.438 24.297 1 92.75 52 PHE B C 1
ATOM 4967 O O . PHE B 1 52 ? 7.574 20.578 24.562 1 92.75 52 PHE B O 1
ATOM 4974 N N . SER B 1 53 ? 5.988 19.625 23.406 1 95.38 53 SER B N 1
ATOM 4975 C CA . SER B 1 53 ? 6.91 18.766 22.672 1 95.38 53 SER B CA 1
ATOM 4976 C C . SER B 1 53 ? 7.891 19.594 21.844 1 95.38 53 SER B C 1
ATOM 4978 O O . SER B 1 53 ? 9.062 19.234 21.734 1 95.38 53 SER B O 1
ATOM 4980 N N . SER B 1 54 ? 7.422 20.656 21.25 1 95.56 54 SER B N 1
ATOM 4981 C CA . SER B 1 54 ? 8.266 21.516 20.422 1 95.56 54 SER B CA 1
ATOM 4982 C C . SER B 1 54 ? 9.344 22.203 21.25 1 95.56 54 SER B C 1
ATOM 4984 O O . SER B 1 54 ? 10.484 22.328 20.812 1 95.56 54 SER B O 1
ATOM 4986 N N . PHE B 1 55 ? 8.977 22.562 22.391 1 92.5 55 PHE B N 1
ATOM 4987 C CA . PHE B 1 55 ? 9.953 23.281 23.203 1 92.5 55 PHE B CA 1
ATOM 4988 C C . PHE B 1 55 ? 11 22.328 23.766 1 92.5 55 PHE B C 1
ATOM 4990 O O . PHE B 1 55 ? 12.156 22.703 23.953 1 92.5 55 PHE B O 1
ATOM 4997 N N . MET B 1 56 ? 10.633 21.094 24.016 1 93.25 56 MET B N 1
ATOM 4998 C CA . MET B 1 56 ? 11.633 20.094 24.375 1 93.25 56 MET B CA 1
ATOM 4999 C C . MET B 1 56 ? 12.664 19.922 23.266 1 93.25 56 MET B C 1
ATOM 5001 O O . MET B 1 56 ? 13.859 19.766 23.547 1 93.25 56 MET B O 1
ATOM 5005 N N . LEU B 1 57 ? 12.172 20 22.078 1 94.25 57 LEU B N 1
ATOM 5006 C CA . LEU B 1 57 ? 13.117 19.906 20.969 1 94.25 57 LEU B CA 1
ATOM 5007 C C . LEU B 1 57 ? 14.023 21.125 20.906 1 94.25 57 LEU B C 1
ATOM 5009 O O . LEU B 1 57 ? 15.195 21.016 20.547 1 94.25 57 LEU B O 1
ATOM 5013 N N . VAL B 1 58 ? 13.523 22.297 21.25 1 94 58 VAL B N 1
ATOM 5014 C CA . VAL B 1 58 ? 14.32 23.516 21.234 1 94 58 VAL B CA 1
ATOM 5015 C C . VAL B 1 58 ? 15.523 23.359 22.156 1 94 58 VAL B C 1
ATOM 5017 O O . VAL B 1 58 ? 16.625 23.781 21.812 1 94 58 VAL B O 1
ATOM 5020 N N . GLN B 1 59 ? 15.312 22.703 23.234 1 90.25 59 GLN B N 1
ATOM 5021 C CA . GLN B 1 59 ? 16.375 22.5 24.203 1 90.25 59 GLN B CA 1
ATOM 5022 C C . GLN B 1 59 ? 17.484 21.609 23.625 1 90.25 59 GLN B C 1
ATOM 5024 O O . GLN B 1 59 ? 18.656 21.766 23.984 1 90.25 59 GLN B O 1
ATOM 5029 N N . SER B 1 60 ? 17.078 20.781 22.781 1 89.62 60 SER B N 1
ATOM 5030 C CA . SER B 1 60 ? 18.047 19.891 22.141 1 89.62 60 SER B CA 1
ATOM 5031 C C . SER B 1 60 ? 18.625 20.516 20.875 1 89.62 60 SER B C 1
ATOM 5033 O O . SER B 1 60 ? 19.828 20.375 20.594 1 89.62 60 SER B O 1
ATOM 5035 N N . TYR B 1 61 ? 17.906 21.203 20.172 1 90.38 61 TYR B N 1
ATOM 5036 C CA . TYR B 1 61 ? 18.141 21.625 18.797 1 90.38 61 TYR B CA 1
ATOM 5037 C C . TYR B 1 61 ? 18.969 22.906 18.766 1 90.38 61 TYR B C 1
ATOM 5039 O O . TYR B 1 61 ? 19.891 23.047 17.969 1 90.38 61 TYR B O 1
ATOM 5047 N N . GLU B 1 62 ? 18.688 23.938 19.609 1 86.75 62 GLU B N 1
ATOM 5048 C CA . GLU B 1 62 ? 19.312 25.25 19.516 1 86.75 62 GLU B CA 1
ATOM 5049 C C . GLU B 1 62 ? 20.5 25.359 20.469 1 86.75 62 GLU B C 1
ATOM 5051 O O . GLU B 1 62 ? 20.359 25.141 21.672 1 86.75 62 GLU B O 1
ATOM 5056 N N . PRO B 1 63 ? 21.562 25.75 19.891 1 78.25 63 PRO B N 1
ATOM 5057 C CA . PRO B 1 63 ? 22.734 25.938 20.75 1 78.25 63 PRO B CA 1
ATOM 5058 C C . PRO B 1 63 ? 22.828 27.359 21.297 1 78.25 63 PRO B C 1
ATOM 5060 O O . PRO B 1 63 ? 23.469 27.594 22.328 1 78.25 63 PRO B O 1
ATOM 5063 N N . LYS B 1 64 ? 22.188 28.25 20.641 1 82.88 64 LYS B N 1
ATOM 5064 C CA . LYS B 1 64 ? 22.344 29.656 21.016 1 82.88 64 LYS B CA 1
ATOM 5065 C C . LYS B 1 64 ? 20.984 30.344 21.062 1 82.88 64 LYS B C 1
ATOM 5067 O O . LYS B 1 64 ? 19.984 29.828 20.547 1 82.88 64 LYS B O 1
ATOM 5072 N N . GLU B 1 65 ? 20.844 31.484 21.781 1 87.94 65 GLU B N 1
ATOM 5073 C CA . GLU B 1 65 ? 19.734 32.406 21.828 1 87.94 65 GLU B CA 1
ATOM 5074 C C . GLU B 1 65 ? 18.453 31.719 22.297 1 87.94 65 GLU B C 1
ATOM 5076 O O . GLU B 1 65 ? 17.375 31.969 21.766 1 87.94 65 GLU B O 1
ATOM 5081 N N . LYS B 1 66 ? 18.562 30.875 23.234 1 89.56 66 LYS B N 1
ATOM 5082 C CA . LYS B 1 66 ? 17.406 30.109 23.703 1 89.56 66 LYS B CA 1
ATOM 5083 C C . LYS B 1 66 ? 16.391 31.016 24.375 1 89.56 66 LYS B C 1
ATOM 5085 O O . LYS B 1 66 ? 15.188 30.75 24.344 1 89.56 66 LYS B O 1
ATOM 5090 N N . ASN B 1 67 ? 16.844 32.125 24.922 1 90.75 67 ASN B N 1
ATOM 5091 C CA . ASN B 1 67 ? 15.922 33.031 25.578 1 90.75 67 ASN B CA 1
ATOM 5092 C C . ASN B 1 67 ? 15.008 33.719 24.562 1 90.75 67 ASN B C 1
ATOM 5094 O O . ASN B 1 67 ? 13.805 33.844 24.797 1 90.75 67 ASN B O 1
ATOM 5098 N N . LYS B 1 68 ? 15.586 34.156 23.531 1 93.75 68 LYS B N 1
ATOM 5099 C CA . LYS B 1 68 ? 14.789 34.812 22.5 1 93.75 68 LYS B CA 1
ATOM 5100 C C . LYS B 1 68 ? 13.797 33.812 21.875 1 93.75 68 LYS B C 1
ATOM 5102 O O . LYS B 1 68 ? 12.641 34.156 21.625 1 93.75 68 LYS B O 1
ATOM 5107 N N . VAL B 1 69 ? 14.297 32.625 21.672 1 95.25 69 VAL B N 1
ATOM 5108 C CA . VAL B 1 69 ? 13.438 31.594 21.109 1 95.25 69 VAL B CA 1
ATOM 5109 C C . VAL B 1 69 ? 12.297 31.297 22.078 1 95.25 69 VAL B C 1
ATOM 5111 O O . VAL B 1 69 ? 11.148 31.109 21.656 1 95.25 69 VAL B O 1
ATOM 5114 N N . THR B 1 70 ? 12.602 31.281 23.359 1 95.31 70 THR B N 1
ATOM 5115 C CA . THR B 1 70 ? 11.602 31.047 24.391 1 95.31 70 THR B CA 1
ATOM 5116 C C . THR B 1 70 ? 10.523 32.125 24.359 1 95.31 70 THR B C 1
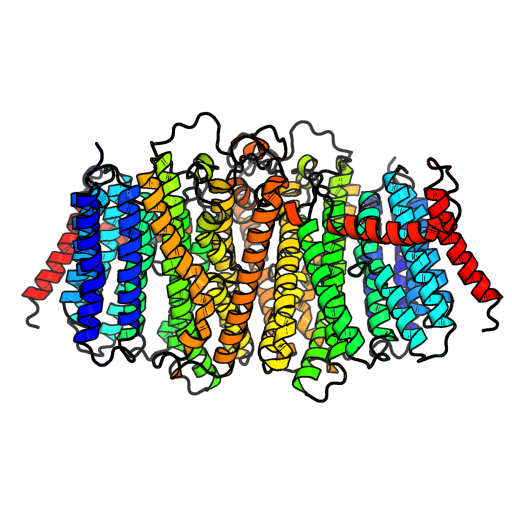ATOM 5118 O O . THR B 1 70 ? 9.328 31.828 24.406 1 95.31 70 THR B O 1
ATOM 5121 N N . ILE B 1 71 ? 10.953 33.375 24.281 1 95.81 71 ILE B N 1
ATOM 5122 C CA . ILE B 1 71 ? 10.008 34.469 24.219 1 95.81 71 ILE B CA 1
ATOM 5123 C C . ILE B 1 71 ? 9.172 34.375 22.938 1 95.81 71 ILE B C 1
ATOM 5125 O O . ILE B 1 71 ? 7.965 34.625 22.969 1 95.81 71 ILE B O 1
ATOM 5129 N N . GLY B 1 72 ? 9.828 34.062 21.906 1 97 72 GLY B N 1
ATOM 5130 C CA . GLY B 1 72 ? 9.117 33.875 20.656 1 97 72 GLY B CA 1
ATOM 5131 C C . GLY B 1 72 ? 8.008 32.844 20.75 1 97 72 GLY B C 1
ATOM 5132 O O . GLY B 1 72 ? 6.879 33.094 20.328 1 97 72 GLY B O 1
ATOM 5133 N N . TYR B 1 73 ? 8.352 31.703 21.344 1 97.62 73 TYR B N 1
ATOM 5134 C CA . TYR B 1 73 ? 7.363 30.641 21.484 1 97.62 73 TYR B CA 1
ATOM 5135 C C . TYR B 1 73 ? 6.254 31.062 22.453 1 97.62 73 TYR B C 1
ATOM 5137 O O . TYR B 1 73 ? 5.094 30.688 22.266 1 97.62 73 TYR B O 1
ATOM 5145 N N . ALA B 1 74 ? 6.605 31.797 23.516 1 97.38 74 ALA B N 1
ATOM 5146 C CA . ALA B 1 74 ? 5.59 32.281 24.438 1 97.38 74 ALA B CA 1
ATOM 5147 C C . ALA B 1 74 ? 4.574 33.156 23.734 1 97.38 74 ALA B C 1
ATOM 5149 O O . ALA B 1 74 ? 3.365 33.031 23.938 1 97.38 74 ALA B O 1
ATOM 5150 N N . ILE B 1 75 ? 5.047 34.031 22.922 1 97.56 75 ILE B N 1
ATOM 5151 C CA . ILE B 1 75 ? 4.172 34.938 22.188 1 97.56 75 ILE B CA 1
ATOM 5152 C C . ILE B 1 75 ? 3.391 34.125 21.141 1 97.56 75 ILE B C 1
ATOM 5154 O O . ILE B 1 75 ? 2.188 34.344 20.969 1 97.56 75 ILE B O 1
ATOM 5158 N N . PHE B 1 76 ? 4.051 33.219 20.453 1 98.31 76 PHE B N 1
ATOM 5159 C CA . PHE B 1 76 ? 3.463 32.438 19.391 1 98.31 76 PHE B CA 1
ATOM 5160 C C . PHE B 1 76 ? 2.262 31.641 19.906 1 98.31 76 PHE B C 1
ATOM 5162 O O . PHE B 1 76 ? 1.167 31.734 19.344 1 98.31 76 PHE B O 1
ATOM 5169 N N . TRP B 1 77 ? 2.445 30.891 21 1 98.44 77 TRP B N 1
ATOM 5170 C CA . TRP B 1 77 ? 1.385 30.047 21.531 1 98.44 77 TRP B CA 1
ATOM 5171 C C . TRP B 1 77 ? 0.267 30.891 22.141 1 98.44 77 TRP B C 1
ATOM 5173 O O . TRP B 1 77 ? -0.912 30.547 22 1 98.44 77 TRP B O 1
ATOM 5183 N N . SER B 1 78 ? 0.615 32 22.766 1 98 78 SER B N 1
ATOM 5184 C CA . SER B 1 78 ? -0.397 32.875 23.344 1 98 78 SER B CA 1
ATOM 5185 C C . SER B 1 78 ? -1.251 33.531 22.25 1 98 78 SER B C 1
ATOM 5187 O O . SER B 1 78 ? -2.48 33.531 22.359 1 98 78 SER B O 1
ATOM 5189 N N . ALA B 1 79 ? -0.577 34.031 21.281 1 98.19 79 ALA B N 1
ATOM 5190 C CA . ALA B 1 79 ? -1.285 34.688 20.203 1 98.19 79 ALA B CA 1
ATOM 5191 C C . ALA B 1 79 ? -2.172 33.719 19.438 1 98.19 79 ALA B C 1
ATOM 5193 O O . ALA B 1 79 ? -3.309 34.031 19.078 1 98.19 79 ALA B O 1
ATOM 5194 N N . LEU B 1 80 ? -1.662 32.562 19.141 1 98.31 80 LEU B N 1
ATOM 5195 C CA . LEU B 1 80 ? -2.469 31.562 18.453 1 98.31 80 LEU B CA 1
ATOM 5196 C C . LEU B 1 80 ? -3.65 31.141 19.312 1 98.31 80 LEU B C 1
ATOM 5198 O O . LEU B 1 80 ? -4.75 30.922 18.797 1 98.31 80 LEU B O 1
ATOM 5202 N N . GLY B 1 81 ? -3.404 30.984 20.625 1 98.31 81 GLY B N 1
ATOM 5203 C CA . GLY B 1 81 ? -4.5 30.719 21.531 1 98.31 81 GLY B CA 1
ATOM 5204 C C . GLY B 1 81 ? -5.582 31.781 21.5 1 98.31 81 GLY B C 1
ATOM 5205 O O . GLY B 1 81 ? -6.773 31.453 21.531 1 98.31 81 GLY B O 1
ATOM 5206 N N . ILE B 1 82 ? -5.168 33 21.391 1 97.38 82 ILE B N 1
ATOM 5207 C CA . ILE B 1 82 ? -6.109 34.094 21.328 1 97.38 82 ILE B CA 1
ATOM 5208 C C . ILE B 1 82 ? -6.898 34.031 20.016 1 97.38 82 ILE B C 1
ATOM 5210 O O . ILE B 1 82 ? -8.086 34.344 19.984 1 97.38 82 ILE B O 1
ATOM 5214 N N . CYS B 1 83 ? -6.258 33.594 18.938 1 97.5 83 CYS B N 1
ATOM 5215 C CA . CYS B 1 83 ? -6.973 33.406 17.688 1 97.5 83 CYS B CA 1
ATOM 5216 C C . CYS B 1 83 ? -8.172 32.5 17.875 1 97.5 83 CYS B C 1
ATOM 5218 O O . CYS B 1 83 ? -9.258 32.75 17.375 1 97.5 83 CYS B O 1
ATOM 5220 N N . TYR B 1 84 ? -7.969 31.406 18.594 1 97 84 TYR B N 1
ATOM 5221 C CA . TYR B 1 84 ? -9.031 30.438 18.844 1 97 84 TYR B CA 1
ATOM 5222 C C . TYR B 1 84 ? -10.133 31.047 19.703 1 97 84 TYR B C 1
ATOM 5224 O O . TYR B 1 84 ? -11.32 30.75 19.5 1 97 84 TYR B O 1
ATOM 5232 N N . LEU B 1 85 ? -9.773 31.922 20.625 1 96 85 LEU B N 1
ATOM 5233 C CA . LEU B 1 85 ? -10.695 32.438 21.625 1 96 85 LEU B CA 1
ATOM 5234 C C . LEU B 1 85 ? -11.406 33.688 21.125 1 96 85 LEU B C 1
ATOM 5236 O O . LEU B 1 85 ? -12.43 34.094 21.688 1 96 85 LEU B O 1
ATOM 5240 N N . SER B 1 86 ? -11.023 34.344 20.094 1 94.62 86 SER B N 1
ATOM 5241 C CA . SER B 1 86 ? -11.438 35.656 19.688 1 94.62 86 SER B CA 1
ATOM 5242 C C . SER B 1 86 ? -12.82 35.656 19.047 1 94.62 86 SER B C 1
ATOM 5244 O O . SER B 1 86 ? -13.523 36.656 19.047 1 94.62 86 SER B O 1
ATOM 5246 N N . GLY B 1 87 ? -13.312 34.531 18.547 1 92.38 87 GLY B N 1
ATOM 5247 C CA . GLY B 1 87 ? -14.555 34.531 17.797 1 92.38 87 GLY B CA 1
ATOM 5248 C C . GLY B 1 87 ? -14.531 35.5 16.625 1 92.38 87 GLY B C 1
ATOM 5249 O O . GLY B 1 87 ? -13.484 35.719 16 1 92.38 87 GLY B O 1
ATOM 5250 N N . LYS B 1 88 ? -15.688 36 16.266 1 93.75 88 LYS B N 1
ATOM 5251 C CA . LYS B 1 88 ? -15.766 36.969 15.18 1 93.75 88 LYS B CA 1
ATOM 5252 C C . LYS B 1 88 ? -15.445 38.375 15.672 1 93.75 88 LYS B C 1
ATOM 5254 O O . LYS B 1 88 ? -16.344 39.188 15.867 1 93.75 88 LYS B O 1
ATOM 5259 N N . SER B 1 89 ? -14.156 38.688 15.812 1 94.69 89 SER B N 1
ATOM 5260 C CA . SER B 1 89 ? -13.695 40 16.266 1 94.69 89 SER B CA 1
ATOM 5261 C C . SER B 1 89 ? -12.375 40.375 15.602 1 94.69 89 SER B C 1
ATOM 5263 O O . SER B 1 89 ? -11.68 39.5 15.055 1 94.69 89 SER B O 1
ATOM 5265 N N . LEU B 1 90 ? -12.039 41.531 15.656 1 93.62 90 LEU B N 1
ATOM 5266 C CA . LEU B 1 90 ? -10.812 42 15.047 1 93.62 90 LEU B CA 1
ATOM 5267 C C . LEU B 1 90 ? -9.586 41.5 15.797 1 93.62 90 LEU B C 1
ATOM 5269 O O . LEU B 1 90 ? -8.461 41.562 15.289 1 93.62 90 LEU B O 1
ATOM 5273 N N . LEU B 1 91 ? -9.828 40.969 16.891 1 95.25 91 LEU B N 1
ATOM 5274 C CA . LEU B 1 91 ? -8.734 40.344 17.641 1 95.25 91 LEU B CA 1
ATOM 5275 C C . LEU B 1 91 ? -8.172 39.125 16.891 1 95.25 91 LEU B C 1
ATOM 5277 O O . LEU B 1 91 ? -6.992 38.812 17.016 1 95.25 91 LEU B O 1
ATOM 5281 N N . LEU B 1 92 ? -8.992 38.531 16.078 1 96.31 92 LEU B N 1
ATOM 5282 C CA . LEU B 1 92 ? -8.602 37.312 15.352 1 96.31 92 LEU B CA 1
ATOM 5283 C C . LEU B 1 92 ? -7.52 37.656 14.32 1 96.31 92 LEU B C 1
ATOM 5285 O O . LEU B 1 92 ? -6.41 37.094 14.398 1 96.31 92 LEU B O 1
ATOM 5289 N N . PRO B 1 93 ? -7.75 38.531 13.352 1 95.5 93 PRO B N 1
ATOM 5290 C CA . PRO B 1 93 ? -6.688 38.844 12.391 1 95.5 93 PRO B CA 1
ATOM 5291 C C . PRO B 1 93 ? -5.465 39.469 13.055 1 95.5 93 PRO B C 1
ATOM 5293 O O . PRO B 1 93 ? -4.332 39.25 12.609 1 95.5 93 PRO B O 1
ATOM 5296 N N . ILE B 1 94 ? -5.598 40.219 14.125 1 93.56 94 ILE B N 1
ATOM 5297 C CA . ILE B 1 94 ? -4.477 40.812 14.828 1 93.56 94 ILE B CA 1
ATOM 5298 C C . ILE B 1 94 ? -3.627 39.75 15.492 1 93.56 94 ILE B C 1
ATOM 5300 O O . ILE B 1 94 ? -2.4 39.75 15.367 1 93.56 94 ILE B O 1
ATOM 5304 N N . ALA B 1 95 ? -4.281 38.938 16.203 1 97.06 95 ALA B N 1
ATOM 5305 C CA . ALA B 1 95 ? -3.58 37.844 16.875 1 97.06 95 ALA B CA 1
ATOM 5306 C C . ALA B 1 95 ? -2.861 36.938 15.867 1 97.06 95 ALA B C 1
ATOM 5308 O O . ALA B 1 95 ? -1.772 36.438 16.141 1 97.06 95 ALA B O 1
ATOM 5309 N N . LEU B 1 96 ? -3.506 36.688 14.727 1 96.19 96 LEU B N 1
ATOM 5310 C CA . LEU B 1 96 ? -2.883 35.906 13.68 1 96.19 96 LEU B CA 1
ATOM 5311 C C . LEU B 1 96 ? -1.586 36.531 13.203 1 96.19 96 LEU B C 1
ATOM 5313 O O . LEU B 1 96 ? -0.588 35.844 12.984 1 96.19 96 LEU B O 1
ATOM 5317 N N . GLU B 1 97 ? -1.513 37.781 13.055 1 93.31 97 GLU B N 1
ATOM 5318 C CA . GLU B 1 97 ? -0.309 38.5 12.648 1 93.31 97 GLU B CA 1
ATOM 5319 C C . GLU B 1 97 ? 0.758 38.469 13.734 1 93.31 97 GLU B C 1
ATOM 5321 O O . GLU B 1 97 ? 1.945 38.312 13.445 1 93.31 97 GLU B O 1
ATOM 5326 N N . ILE B 1 98 ? 0.284 38.625 14.938 1 95.25 98 ILE B N 1
ATOM 5327 C CA . ILE B 1 98 ? 1.228 38.531 16.047 1 95.25 98 ILE B CA 1
ATOM 5328 C C . ILE B 1 98 ? 1.86 37.156 16.094 1 95.25 98 ILE B C 1
ATOM 5330 O O . ILE B 1 98 ? 3.059 37.031 16.344 1 95.25 98 ILE B O 1
ATOM 5334 N N . THR B 1 99 ? 1.029 36.156 15.867 1 97.25 99 THR B N 1
ATOM 5335 C CA . THR B 1 99 ? 1.537 34.781 15.805 1 97.25 99 THR B CA 1
ATOM 5336 C C . THR B 1 99 ? 2.625 34.656 14.742 1 97.25 99 THR B C 1
ATOM 5338 O O . THR B 1 99 ? 3.684 34.094 14.992 1 97.25 99 THR B O 1
ATOM 5341 N N . SER B 1 100 ? 2.398 35.219 13.555 1 95.38 100 SER B N 1
ATOM 5342 C CA . SER B 1 100 ? 3.352 35.125 12.453 1 95.38 100 SER B CA 1
ATOM 5343 C C . SER B 1 100 ? 4.605 35.938 12.75 1 95.38 100 SER B C 1
ATOM 5345 O O . SER B 1 100 ? 5.723 35.5 12.484 1 95.38 100 SER B O 1
ATOM 5347 N N . PHE B 1 101 ? 4.512 37.094 13.383 1 93.06 101 PHE B N 1
ATOM 5348 C CA . PHE B 1 101 ? 5.648 37.938 13.672 1 93.06 101 PHE B CA 1
ATOM 5349 C C . PHE B 1 101 ? 6.527 37.344 14.758 1 93.06 101 PHE B C 1
ATOM 5351 O O . PHE B 1 101 ? 7.746 37.531 14.75 1 93.06 101 PHE B O 1
ATOM 5358 N N . SER B 1 102 ? 5.918 36.656 15.625 1 96.44 102 SER B N 1
ATOM 5359 C CA . SER B 1 102 ? 6.68 36.031 16.703 1 96.44 102 SER B CA 1
ATOM 5360 C C . SER B 1 102 ? 7.684 35.031 16.156 1 96.44 102 SER B C 1
ATOM 5362 O O . SER B 1 102 ? 8.68 34.719 16.812 1 96.44 102 SER B O 1
ATOM 5364 N N . THR B 1 103 ? 7.457 34.531 14.953 1 95.75 103 THR B N 1
ATOM 5365 C CA . THR B 1 103 ? 8.336 33.531 14.352 1 95.75 103 THR B CA 1
ATOM 5366 C C . THR B 1 103 ? 9.711 34.125 14.07 1 95.75 103 THR B C 1
ATOM 5368 O O . THR B 1 103 ? 10.711 33.406 13.984 1 95.75 103 THR B O 1
ATOM 5371 N N . ILE B 1 104 ? 9.797 35.438 13.977 1 93.75 104 ILE B N 1
ATOM 5372 C CA . ILE B 1 104 ? 11.094 36.094 13.812 1 93.75 104 ILE B CA 1
ATOM 5373 C C . ILE B 1 104 ? 11.984 35.781 15.016 1 93.75 104 ILE B C 1
ATOM 5375 O O . ILE B 1 104 ? 13.172 35.5 14.859 1 93.75 104 ILE B O 1
ATOM 5379 N N . LEU B 1 105 ? 11.391 35.812 16.188 1 94.94 105 LEU B N 1
ATOM 5380 C CA . LEU B 1 105 ? 12.125 35.5 17.406 1 94.94 105 LEU B CA 1
ATOM 5381 C C . LEU B 1 105 ? 12.453 34 17.469 1 94.94 105 LEU B C 1
ATOM 5383 O O . LEU B 1 105 ? 13.539 33.625 17.922 1 94.94 105 LEU B O 1
ATOM 5387 N N . ILE B 1 106 ? 11.586 33.219 17 1 95.81 106 ILE B N 1
ATOM 5388 C CA . ILE B 1 106 ? 11.781 31.766 17.031 1 95.81 106 ILE B CA 1
ATOM 5389 C C . ILE B 1 106 ? 12.938 31.391 16.109 1 95.81 106 ILE B C 1
ATOM 5391 O O . ILE B 1 106 ? 13.711 30.469 16.422 1 95.81 106 ILE B O 1
ATOM 5395 N N . TYR B 1 107 ? 13.086 32.125 15.016 1 94.12 107 TYR B N 1
ATOM 5396 C CA . TYR B 1 107 ? 14.141 31.859 14.047 1 94.12 107 TYR B CA 1
ATOM 5397 C C . TYR B 1 107 ? 15.484 32.375 14.539 1 94.12 107 TYR B C 1
ATOM 5399 O O . TYR B 1 107 ? 16.516 32.156 13.906 1 94.12 107 TYR B O 1
ATOM 5407 N N . SER B 1 108 ? 15.57 33 15.648 1 91.56 108 SER B N 1
ATOM 5408 C CA . SER B 1 108 ? 16.781 33.688 16.125 1 91.56 108 SER B CA 1
ATOM 5409 C C . SER B 1 108 ? 17.844 32.656 16.531 1 91.56 108 SER B C 1
ATOM 5411 O O . SER B 1 108 ? 19.031 33 16.609 1 91.56 108 SER B O 1
ATOM 5413 N N . GLY B 1 109 ? 17.422 31.484 16.766 1 87.38 109 GLY B N 1
ATOM 5414 C CA . GLY B 1 109 ? 18.391 30.453 17.125 1 87.38 109 GLY B CA 1
ATOM 5415 C C . GLY B 1 109 ? 19.219 29.969 15.945 1 87.38 109 GLY B C 1
ATOM 5416 O O . GLY B 1 109 ? 20.25 29.328 16.125 1 87.38 109 GLY B O 1
ATOM 5417 N N . THR B 1 110 ? 18.75 30.266 14.797 1 82.88 110 THR B N 1
ATOM 5418 C CA . THR B 1 110 ? 19.453 29.875 13.578 1 82.88 110 THR B CA 1
ATOM 5419 C C . THR B 1 110 ? 20.016 31.109 12.859 1 82.88 110 THR B C 1
ATOM 5421 O O . THR B 1 110 ? 19.562 32.219 13.078 1 82.88 110 THR B O 1
ATOM 5424 N N . ASP B 1 111 ? 21.047 30.891 12.062 1 80.38 111 ASP B N 1
ATOM 5425 C CA . ASP B 1 111 ? 21.625 31.984 11.305 1 80.38 111 ASP B CA 1
ATOM 5426 C C . ASP B 1 111 ? 20.688 32.469 10.203 1 80.38 111 ASP B C 1
ATOM 5428 O O . ASP B 1 111 ? 20.047 31.656 9.531 1 80.38 111 ASP B O 1
ATOM 5432 N N . PHE B 1 112 ? 20.547 33.719 10.133 1 80.62 112 PHE B N 1
ATOM 5433 C CA . PHE B 1 112 ? 19.641 34.312 9.156 1 80.62 112 PHE B CA 1
ATOM 5434 C C . PHE B 1 112 ? 20.297 34.406 7.785 1 80.62 112 PHE B C 1
ATOM 5436 O O . PHE B 1 112 ? 21 35.375 7.473 1 80.62 112 PHE B O 1
ATOM 5443 N N . GLY B 1 113 ? 20.078 33.5 7 1 85.19 113 GLY B N 1
ATOM 5444 C CA . GLY B 1 113 ? 20.484 33.5 5.605 1 85.19 113 GLY B CA 1
ATOM 5445 C C . GLY B 1 113 ? 19.344 33.781 4.648 1 85.19 113 GLY B C 1
ATOM 5446 O O . GLY B 1 113 ? 18.234 34.125 5.074 1 85.19 113 GLY B O 1
ATOM 5447 N N . LYS B 1 114 ? 19.594 33.781 3.432 1 86.38 114 LYS B N 1
ATOM 5448 C CA . LYS B 1 114 ? 18.609 34.031 2.387 1 86.38 114 LYS B CA 1
ATOM 5449 C C . LYS B 1 114 ? 17.406 33.094 2.52 1 86.38 114 LYS B C 1
ATOM 5451 O O . LYS B 1 114 ? 16.266 33.531 2.418 1 86.38 114 LYS B O 1
ATOM 5456 N N . LYS B 1 115 ? 17.672 31.875 2.822 1 88.06 115 LYS B N 1
ATOM 5457 C CA . LYS B 1 115 ? 16.609 30.891 2.928 1 88.06 115 LYS B CA 1
ATOM 5458 C C . LYS B 1 115 ? 15.695 31.172 4.109 1 88.06 115 LYS B C 1
ATOM 5460 O O . LYS B 1 115 ? 14.477 31 4.02 1 88.06 115 LYS B O 1
ATOM 5465 N N . GLN B 1 116 ? 16.25 31.609 5.203 1 90 116 GLN B N 1
ATOM 5466 C CA . GLN B 1 116 ? 15.461 31.938 6.391 1 90 116 GLN B CA 1
ATOM 5467 C C . GLN B 1 116 ? 14.602 33.188 6.176 1 90 116 GLN B C 1
ATOM 5469 O O . GLN B 1 116 ? 13.453 33.219 6.605 1 90 116 GLN B O 1
ATOM 5474 N N . ILE B 1 117 ? 15.156 34.094 5.469 1 88.94 117 ILE B N 1
ATOM 5475 C CA . ILE B 1 117 ? 14.438 35.312 5.18 1 88.94 117 ILE B CA 1
ATOM 5476 C C . ILE B 1 117 ? 13.266 35.031 4.246 1 88.94 117 ILE B C 1
ATOM 5478 O O . ILE B 1 117 ? 12.148 35.5 4.461 1 88.94 117 ILE B O 1
ATOM 5482 N N . GLU B 1 118 ? 13.531 34.219 3.256 1 88.94 118 GLU B N 1
ATOM 5483 C CA . GLU B 1 118 ? 12.477 33.844 2.33 1 88.94 118 GLU B CA 1
ATOM 5484 C C . GLU B 1 118 ? 11.406 33 3.035 1 88.94 118 GLU B C 1
ATOM 5486 O O . GLU B 1 118 ? 10.219 33.125 2.723 1 88.94 118 GLU B O 1
ATOM 5491 N N . SER B 1 119 ? 11.867 32.219 3.916 1 93.06 119 SER B N 1
ATOM 5492 C CA . SER B 1 119 ? 10.953 31.406 4.719 1 93.06 119 SER B CA 1
ATOM 5493 C C . SER B 1 119 ? 10.023 32.281 5.547 1 93.06 119 SER B C 1
ATOM 5495 O O . SER B 1 119 ? 8.797 32.156 5.469 1 93.06 119 SER B O 1
ATOM 5497 N N . LEU B 1 120 ? 10.602 33.219 6.25 1 92.5 120 LEU B N 1
ATOM 5498 C CA . LEU B 1 120 ? 9.828 34.125 7.082 1 92.5 120 LEU B CA 1
ATOM 5499 C C . LEU B 1 120 ? 8.922 35.031 6.227 1 92.5 120 LEU B C 1
ATOM 5501 O O . LEU B 1 120 ? 7.762 35.25 6.57 1 92.5 120 LEU B O 1
ATOM 5505 N N . GLY B 1 121 ? 9.438 35.469 5.125 1 89.12 121 GLY B N 1
ATOM 5506 C CA . GLY B 1 121 ? 8.656 36.281 4.223 1 89.12 121 GLY B CA 1
ATOM 5507 C C . GLY B 1 121 ? 7.434 35.594 3.67 1 89.12 121 GLY B C 1
ATOM 5508 O O . GLY B 1 121 ? 6.352 36.156 3.588 1 89.12 121 GLY B O 1
ATOM 5509 N N . SER B 1 122 ? 7.605 34.344 3.295 1 91 122 SER B N 1
ATOM 5510 C CA . SER B 1 122 ? 6.496 33.594 2.748 1 91 122 SER B CA 1
ATOM 5511 C C . SER B 1 122 ? 5.418 33.344 3.801 1 91 122 SER B C 1
ATOM 5513 O O . SER B 1 122 ? 4.227 33.406 3.502 1 91 122 SER B O 1
ATOM 5515 N N . LEU B 1 123 ? 5.863 33.094 5.016 1 94.19 123 LEU B N 1
ATOM 5516 C CA . LEU B 1 123 ? 4.93 32.875 6.117 1 94.19 123 LEU B CA 1
ATOM 5517 C C . LEU B 1 123 ? 4.145 34.125 6.422 1 94.19 123 LEU B C 1
ATOM 5519 O O . LEU B 1 123 ? 2.922 34.094 6.574 1 94.19 123 LEU B O 1
ATOM 5523 N N . LEU B 1 124 ? 4.84 35.25 6.453 1 91.38 124 LEU B N 1
ATOM 5524 C CA . LEU B 1 124 ? 4.227 36.531 6.766 1 91.38 124 LEU B CA 1
ATOM 5525 C C . LEU B 1 124 ? 3.289 36.969 5.648 1 91.38 124 LEU B C 1
ATOM 5527 O O . LEU B 1 124 ? 2.225 37.531 5.91 1 91.38 124 LEU B O 1
ATOM 5531 N N . LEU B 1 125 ? 3.67 36.688 4.465 1 87.19 125 LEU B N 1
ATOM 5532 C CA . LEU B 1 125 ? 2.838 37.031 3.322 1 87.19 125 LEU B CA 1
ATOM 5533 C C . LEU B 1 125 ? 1.528 36.25 3.334 1 87.19 125 LEU B C 1
ATOM 5535 O O . LEU B 1 125 ? 0.453 36.844 3.166 1 87.19 125 LEU B O 1
ATOM 5539 N N . ALA B 1 126 ? 1.604 35 3.488 1 90.69 126 ALA B N 1
ATOM 5540 C CA . ALA B 1 126 ? 0.402 34.156 3.527 1 90.69 126 ALA B CA 1
ATOM 5541 C C . ALA B 1 126 ? -0.511 34.562 4.68 1 90.69 126 ALA B C 1
ATOM 5543 O O . ALA B 1 126 ? -1.732 34.625 4.523 1 90.69 126 ALA B O 1
ATOM 5544 N N . SER B 1 127 ? 0.108 34.844 5.832 1 94.25 127 SER B N 1
ATOM 5545 C CA . SER B 1 127 ? -0.662 35.281 7 1 94.25 127 SER B CA 1
ATOM 5546 C C . SER B 1 127 ? -1.288 36.656 6.789 1 94.25 127 SER B C 1
ATOM 5548 O O . SER B 1 127 ? -2.43 36.875 7.188 1 94.25 127 SER B O 1
ATOM 5550 N N . GLY B 1 128 ? -0.536 37.531 6.188 1 91.44 128 GLY B N 1
ATOM 5551 C CA . GLY B 1 128 ? -1.043 38.875 5.941 1 91.44 128 GLY B CA 1
ATOM 5552 C C . GLY B 1 128 ? -2.227 38.875 4.992 1 91.44 128 GLY B C 1
ATOM 5553 O O . GLY B 1 128 ? -3.227 39.562 5.258 1 91.44 128 GLY B O 1
ATOM 5554 N N . ILE B 1 129 ? -2.102 38.156 3.9 1 89.38 129 ILE B N 1
ATOM 5555 C CA . ILE B 1 129 ? -3.197 38.094 2.939 1 89.38 129 ILE B CA 1
ATOM 5556 C C . ILE B 1 129 ? -4.422 37.469 3.602 1 89.38 129 ILE B C 1
ATOM 5558 O O . ILE B 1 129 ? -5.543 37.938 3.436 1 89.38 129 ILE B O 1
ATOM 5562 N N . SER B 1 130 ? -4.188 36.438 4.336 1 95 130 SER B N 1
ATOM 5563 C CA . SER B 1 130 ? -5.281 35.781 5.051 1 95 130 SER B CA 1
ATOM 5564 C C . SER B 1 130 ? -5.926 36.75 6.047 1 95 130 SER B C 1
ATOM 5566 O O . SER B 1 130 ? -7.152 36.812 6.152 1 95 130 SER B O 1
ATOM 5568 N N . ALA B 1 131 ? -5.098 37.5 6.781 1 93.75 131 ALA B N 1
ATOM 5569 C CA . ALA B 1 131 ? -5.598 38.406 7.793 1 93.75 131 ALA B CA 1
ATOM 5570 C C . ALA B 1 131 ? -6.484 39.5 7.164 1 93.75 131 ALA B C 1
ATOM 5572 O O . ALA B 1 131 ? -7.453 39.938 7.781 1 93.75 131 ALA B O 1
ATOM 5573 N N . LEU B 1 132 ? -6.227 39.875 5.941 1 91.81 132 LEU B N 1
ATOM 5574 C CA . LEU B 1 132 ? -7.051 40.844 5.23 1 91.81 132 LEU B CA 1
ATOM 5575 C C . LEU B 1 132 ? -8.445 40.281 4.969 1 91.81 132 LEU B C 1
ATOM 5577 O O . LEU B 1 132 ? -9.445 40.969 5.18 1 91.81 132 LEU B O 1
ATOM 5581 N N . PHE B 1 133 ? -8.461 39.094 4.531 1 92.69 133 PHE B N 1
ATOM 5582 C CA . PHE B 1 133 ? -9.742 38.469 4.258 1 92.69 133 PHE B CA 1
ATOM 5583 C C . PHE B 1 133 ? -10.523 38.219 5.547 1 92.69 133 PHE B C 1
ATOM 5585 O O . PHE B 1 133 ? -11.742 38.406 5.578 1 92.69 133 PHE B O 1
ATOM 5592 N N . LEU B 1 134 ? -9.859 37.875 6.605 1 95.5 134 LEU B N 1
ATOM 5593 C CA . LEU B 1 134 ? -10.5 37.688 7.902 1 95.5 134 LEU B CA 1
ATOM 5594 C C . LEU B 1 134 ? -11.062 39 8.422 1 95.5 134 LEU B C 1
ATOM 5596 O O . LEU B 1 134 ? -12.164 39.031 8.984 1 95.5 134 LEU B O 1
ATOM 5600 N N . SER B 1 135 ? -10.297 40.062 8.242 1 93.44 135 SER B N 1
ATOM 5601 C CA . SER B 1 135 ? -10.758 41.375 8.664 1 93.44 135 SER B CA 1
ATOM 5602 C C . SER B 1 135 ? -12.016 41.812 7.914 1 93.44 135 SER B C 1
ATOM 5604 O O . SER B 1 135 ? -12.945 42.344 8.508 1 93.44 135 SER B O 1
ATOM 5606 N N . ALA B 1 136 ? -11.992 41.531 6.621 1 91.81 136 ALA B N 1
ATOM 5607 C CA . ALA B 1 136 ? -13.172 41.844 5.816 1 91.81 136 ALA B CA 1
ATOM 5608 C C . ALA B 1 136 ? -14.383 41.031 6.293 1 91.81 136 ALA B C 1
ATOM 5610 O O . ALA B 1 136 ? -15.5 41.562 6.332 1 91.81 136 ALA B O 1
ATOM 5611 N N . TRP B 1 137 ? -14.203 39.844 6.66 1 93.5 137 TRP B N 1
ATOM 5612 C CA . TRP B 1 137 ? -15.273 39 7.18 1 93.5 137 TRP B CA 1
ATOM 5613 C C . TRP B 1 137 ? -15.836 39.594 8.477 1 93.5 137 TRP B C 1
ATOM 5615 O O . TRP B 1 137 ? -17.047 39.625 8.664 1 93.5 137 TRP B O 1
ATOM 5625 N N . VAL B 1 138 ? -14.977 40.031 9.391 1 94.19 138 VAL B N 1
ATOM 5626 C CA . VAL B 1 138 ? -15.375 40.5 10.711 1 94.19 138 VAL B CA 1
ATOM 5627 C C . VAL B 1 138 ? -16.188 41.781 10.555 1 94.19 138 VAL B C 1
ATOM 5629 O O . VAL B 1 138 ? -17.109 42.031 11.336 1 94.19 138 VAL B O 1
ATOM 5632 N N . MET B 1 139 ? -15.977 42.562 9.523 1 92.5 139 MET B N 1
ATOM 5633 C CA . MET B 1 139 ? -16.625 43.875 9.328 1 92.5 139 MET B CA 1
ATOM 5634 C C . MET B 1 139 ? -18 43.688 8.711 1 92.5 139 MET B C 1
ATOM 5636 O O . MET B 1 139 ? -18.844 44.594 8.781 1 92.5 139 MET B O 1
ATOM 5640 N N . LEU B 1 140 ? -18.203 42.562 8.141 1 91.94 140 LEU B N 1
ATOM 5641 C CA . LEU B 1 140 ? -19.5 42.312 7.527 1 91.94 140 LEU B CA 1
ATOM 5642 C C . LEU B 1 140 ? -20.469 41.688 8.539 1 91.94 140 LEU B C 1
ATOM 5644 O O . LEU B 1 140 ? -20.031 41.062 9.516 1 91.94 140 LEU B O 1
ATOM 5648 N N . PRO B 1 141 ? -21.812 41.875 8.289 1 90.94 141 PRO B N 1
ATOM 5649 C CA . PRO B 1 141 ? -22.781 41.344 9.242 1 90.94 141 PRO B CA 1
ATOM 5650 C C . PRO B 1 141 ? -22.719 39.812 9.367 1 90.94 141 PRO B C 1
ATOM 5652 O O . PRO B 1 141 ? -22.281 39.156 8.438 1 90.94 141 PRO B O 1
ATOM 5655 N N . ASP B 1 142 ? -23.141 39.375 10.555 1 87.38 142 ASP B N 1
ATOM 5656 C CA . ASP B 1 142 ? -23.172 37.938 10.812 1 87.38 142 ASP B CA 1
ATOM 5657 C C . ASP B 1 142 ? -24.062 37.219 9.797 1 87.38 142 ASP B C 1
ATOM 5659 O O . ASP B 1 142 ? -25.156 37.688 9.492 1 87.38 142 ASP B O 1
ATOM 5663 N N . GLY B 1 143 ? -23.562 36.219 9.273 1 81.88 143 GLY B N 1
ATOM 5664 C CA . GLY B 1 143 ? -24.359 35.406 8.375 1 81.88 143 GLY B CA 1
ATOM 5665 C C . GLY B 1 143 ? -24.328 35.875 6.938 1 81.88 143 GLY B C 1
ATOM 5666 O O . GLY B 1 143 ? -24.906 35.25 6.051 1 81.88 143 GLY B O 1
ATOM 5667 N N . ASP B 1 144 ? -23.719 37 6.695 1 88.69 144 ASP B N 1
ATOM 5668 C CA . ASP B 1 144 ? -23.594 37.5 5.328 1 88.69 144 ASP B CA 1
ATOM 5669 C C . ASP B 1 144 ? -22.859 36.5 4.438 1 88.69 144 ASP B C 1
ATOM 5671 O O . ASP B 1 144 ? -21.781 36.031 4.797 1 88.69 144 ASP B O 1
ATOM 5675 N N . ILE B 1 145 ? -23.469 36.25 3.32 1 86.75 145 ILE B N 1
ATOM 5676 C CA . ILE B 1 145 ? -22.922 35.25 2.408 1 86.75 145 ILE B CA 1
ATOM 5677 C C . ILE B 1 145 ? -21.547 35.719 1.914 1 86.75 145 ILE B C 1
ATOM 5679 O O . ILE B 1 145 ? -20.625 34.906 1.771 1 86.75 145 ILE B O 1
ATOM 5683 N N . LEU B 1 146 ? -21.469 36.938 1.583 1 90.12 146 LEU B N 1
ATOM 5684 C CA . LEU B 1 146 ? -20.188 37.469 1.141 1 90.12 146 LEU B CA 1
ATOM 5685 C C . LEU B 1 146 ? -19.141 37.344 2.234 1 90.12 146 LEU B C 1
ATOM 5687 O O . LEU B 1 146 ? -17.969 37.031 1.949 1 90.12 146 LEU B O 1
ATOM 5691 N N . GLY B 1 147 ? -19.531 37.625 3.457 1 92.12 147 GLY B N 1
ATOM 5692 C CA . GLY B 1 147 ? -18.625 37.469 4.582 1 92.12 147 GLY B CA 1
ATOM 5693 C C . GLY B 1 147 ? -18.109 36.031 4.727 1 92.12 147 GLY B C 1
ATOM 5694 O O . GLY B 1 147 ? -16.922 35.844 4.949 1 92.12 147 GLY B O 1
ATOM 5695 N N . VAL B 1 148 ? -18.953 35.125 4.527 1 91.94 148 VAL B N 1
ATOM 5696 C CA . VAL B 1 148 ? -18.594 33.719 4.676 1 91.94 148 VAL B CA 1
ATOM 5697 C C . VAL B 1 148 ? -17.625 33.312 3.564 1 91.94 148 VAL B C 1
ATOM 5699 O O . VAL B 1 148 ? -16.672 32.562 3.803 1 91.94 148 VAL B O 1
ATOM 5702 N N . ILE B 1 149 ? -17.828 33.812 2.408 1 91.56 149 ILE B N 1
ATOM 5703 C CA . ILE B 1 149 ? -16.953 33.5 1.278 1 91.56 149 ILE B CA 1
ATOM 5704 C C . ILE B 1 149 ? -15.57 34.094 1.519 1 91.56 149 ILE B C 1
ATOM 5706 O O . ILE B 1 149 ? -14.555 33.469 1.234 1 91.56 149 ILE B O 1
ATOM 5710 N N . LEU B 1 150 ? -15.547 35.312 2.014 1 92.81 150 LEU B N 1
ATOM 5711 C CA . LEU B 1 150 ? -14.281 35.938 2.314 1 92.81 150 LEU B CA 1
ATOM 5712 C C . LEU B 1 150 ? -13.531 35.188 3.408 1 92.81 150 LEU B C 1
ATOM 5714 O O . LEU B 1 150 ? -12.312 35.031 3.32 1 92.81 150 LEU B O 1
ATOM 5718 N N . LEU B 1 151 ? -14.273 34.812 4.441 1 95.5 151 LEU B N 1
ATOM 5719 C CA . LEU B 1 151 ? -13.672 34 5.477 1 95.5 151 LEU B CA 1
ATOM 5720 C C . LEU B 1 151 ? -13.078 32.719 4.875 1 95.5 151 LEU B C 1
ATOM 5722 O O . LEU B 1 151 ? -11.945 32.344 5.184 1 95.5 151 LEU B O 1
ATOM 5726 N N . LEU B 1 152 ? -13.789 32.094 4.016 1 95.19 152 LEU B N 1
ATOM 5727 C CA . LEU B 1 152 ? -13.336 30.844 3.379 1 95.19 152 LEU B CA 1
ATOM 5728 C C . LEU B 1 152 ? -12.047 31.078 2.6 1 95.19 152 LEU B C 1
ATOM 5730 O O . LEU B 1 152 ? -11.102 30.297 2.715 1 95.19 152 LEU B O 1
ATOM 5734 N N . ILE B 1 153 ? -11.977 32.094 1.842 1 93.81 153 ILE B N 1
ATOM 5735 C CA . ILE B 1 153 ? -10.797 32.375 1.04 1 93.81 153 ILE B CA 1
ATOM 5736 C C . ILE B 1 153 ? -9.594 32.594 1.953 1 93.81 153 ILE B C 1
ATOM 5738 O O . ILE B 1 153 ? -8.516 32.062 1.693 1 93.81 153 ILE B O 1
ATOM 5742 N N . GLY B 1 154 ? -9.781 33.375 2.992 1 96.75 154 GLY B N 1
ATOM 5743 C CA . GLY B 1 154 ? -8.711 33.562 3.963 1 96.75 154 GLY B CA 1
ATOM 5744 C C . GLY B 1 154 ? -8.219 32.281 4.574 1 96.75 154 GLY B C 1
ATOM 5745 O O . GLY B 1 154 ? -7.012 32.094 4.734 1 96.75 154 GLY B O 1
ATOM 5746 N N . LEU B 1 155 ? -9.141 31.406 4.863 1 97.94 155 LEU B N 1
ATOM 5747 C CA . LEU B 1 155 ? -8.797 30.125 5.492 1 97.94 155 LEU B CA 1
ATOM 5748 C C . LEU B 1 155 ? -8.094 29.203 4.504 1 97.94 155 LEU B C 1
ATOM 5750 O O . LEU B 1 155 ? -7.172 28.484 4.879 1 97.94 155 LEU B O 1
ATOM 5754 N N . LEU B 1 156 ? -8.531 29.219 3.227 1 96.94 156 LEU B N 1
ATOM 5755 C CA . LEU B 1 156 ? -7.895 28.422 2.193 1 96.94 156 LEU B CA 1
ATOM 5756 C C . LEU B 1 156 ? -6.453 28.859 1.974 1 96.94 156 LEU B C 1
ATOM 5758 O O . LEU B 1 156 ? -5.555 28.031 1.83 1 96.94 156 LEU B O 1
ATOM 5762 N N . ILE B 1 157 ? -6.215 30.094 2.062 1 94.12 157 ILE B N 1
ATOM 5763 C CA . ILE B 1 157 ? -4.883 30.656 1.854 1 94.12 157 ILE B CA 1
ATOM 5764 C C . ILE B 1 157 ? -3.979 30.281 3.029 1 94.12 157 ILE B C 1
ATOM 5766 O O . ILE B 1 157 ? -2.875 29.766 2.834 1 94.12 157 ILE B O 1
ATOM 5770 N N . LYS B 1 158 ? -4.457 30.469 4.195 1 96.62 158 LYS B N 1
ATOM 5771 C CA . LYS B 1 158 ? -3.641 30.25 5.387 1 96.62 158 LYS B CA 1
ATOM 5772 C C . LYS B 1 158 ? -3.346 28.766 5.59 1 96.62 158 LYS B C 1
ATOM 5774 O O . LYS B 1 158 ? -2.297 28.391 6.125 1 96.62 158 LYS B O 1
ATOM 5779 N N . SER B 1 159 ? -4.203 27.875 5.141 1 97.31 159 SER B N 1
ATOM 5780 C CA . SER B 1 159 ? -4.023 26.438 5.328 1 97.31 159 SER B CA 1
ATOM 5781 C C . SER B 1 159 ? -3.195 25.828 4.203 1 97.31 159 SER B C 1
ATOM 5783 O O . SER B 1 159 ? -2.814 24.656 4.262 1 97.31 159 SER B O 1
ATOM 5785 N N . GLY B 1 160 ? -2.93 26.625 3.189 1 96 160 GLY B N 1
ATOM 5786 C CA . GLY B 1 160 ? -2.188 26.094 2.057 1 96 160 GLY B CA 1
ATOM 5787 C C . GLY B 1 160 ? -2.98 25.094 1.241 1 96 160 GLY B C 1
ATOM 5788 O O . GLY B 1 160 ? -2.457 24.047 0.858 1 96 160 GLY B O 1
ATOM 5789 N N . PHE B 1 161 ? -4.258 25.391 1.064 1 96.38 161 PHE B N 1
ATOM 5790 C CA . PHE B 1 161 ? -5.105 24.578 0.206 1 96.38 161 PHE B CA 1
ATOM 5791 C C . PHE B 1 161 ? -4.578 24.562 -1.224 1 96.38 161 PHE B C 1
ATOM 5793 O O . PHE B 1 161 ? -3.781 25.422 -1.604 1 96.38 161 PHE B O 1
ATOM 5800 N N . SER B 1 162 ? -5.043 23.594 -1.986 1 91.44 162 SER B N 1
ATOM 5801 C CA . SER B 1 162 ? -4.598 23.422 -3.367 1 91.44 162 SER B CA 1
ATOM 5802 C C . SER B 1 162 ? -4.672 24.734 -4.137 1 91.44 162 SER B C 1
ATOM 5804 O O . SER B 1 162 ? -5.715 25.391 -4.156 1 91.44 162 SER B O 1
ATOM 5806 N N . GLY B 1 163 ? -3.59 25.125 -4.723 1 87 163 GLY B N 1
ATOM 5807 C CA . GLY B 1 163 ? -3.5 26.375 -5.445 1 87 163 GLY B CA 1
ATOM 5808 C C . GLY B 1 163 ? -2.932 27.5 -4.605 1 87 163 GLY B C 1
ATOM 5809 O O . GLY B 1 163 ? -2.381 28.469 -5.145 1 87 163 GLY B O 1
ATOM 5810 N N . PHE B 1 164 ? -3.076 27.391 -3.23 1 91.44 164 PHE B N 1
ATOM 5811 C CA . PHE B 1 164 ? -2.594 28.438 -2.324 1 91.44 164 PHE B CA 1
ATOM 5812 C C . PHE B 1 164 ? -1.454 27.906 -1.46 1 91.44 164 PHE B C 1
ATOM 5814 O O . PHE B 1 164 ? -1.09 28.531 -0.46 1 91.44 164 PHE B O 1
ATOM 5821 N N . HIS B 1 165 ? -0.87 26.812 -1.824 1 93.5 165 HIS B N 1
ATOM 5822 C CA . HIS B 1 165 ? 0.038 26.109 -0.936 1 93.5 165 HIS B CA 1
ATOM 5823 C C . HIS B 1 165 ? 1.483 26.531 -1.159 1 93.5 165 HIS B C 1
ATOM 5825 O O . HIS B 1 165 ? 2.389 26.078 -0.459 1 93.5 165 HIS B O 1
ATOM 5831 N N . ILE B 1 166 ? 1.841 27.438 -2.023 1 87.06 166 ILE B N 1
ATOM 5832 C CA . ILE B 1 166 ? 3.176 27.734 -2.527 1 87.06 166 ILE B CA 1
ATOM 5833 C C . ILE B 1 166 ? 4.055 28.25 -1.389 1 87.06 166 ILE B C 1
ATOM 5835 O O . ILE B 1 166 ? 5.277 28.109 -1.427 1 87.06 166 ILE B O 1
ATOM 5839 N N . TRP B 1 167 ? 3.475 28.828 -0.394 1 92.69 167 TRP B N 1
ATOM 5840 C CA . TRP B 1 167 ? 4.258 29.406 0.696 1 92.69 167 TRP B CA 1
ATOM 5841 C C . TRP B 1 167 ? 4.785 28.312 1.617 1 92.69 167 TRP B C 1
ATOM 5843 O O . TRP B 1 167 ? 5.812 28.484 2.277 1 92.69 167 TRP B O 1
ATOM 5853 N N . ILE B 1 168 ? 4.188 27.141 1.706 1 95.56 168 ILE B N 1
ATOM 5854 C CA . ILE B 1 168 ? 4.512 26.094 2.674 1 95.56 168 ILE B CA 1
ATOM 5855 C C . ILE B 1 168 ? 5.898 25.531 2.379 1 95.56 168 ILE B C 1
ATOM 5857 O O . ILE B 1 168 ? 6.746 25.453 3.273 1 95.56 168 ILE B O 1
ATOM 5861 N N . PRO B 1 169 ? 6.164 25.125 1.079 1 93.31 169 PRO B N 1
ATOM 5862 C CA . PRO B 1 169 ? 7.512 24.609 0.814 1 93.31 169 PRO B CA 1
ATOM 5863 C C . PRO B 1 169 ? 8.594 25.656 1.066 1 93.31 169 PRO B C 1
ATOM 5865 O O . PRO B 1 169 ? 9.688 25.328 1.529 1 93.31 169 PRO B O 1
ATOM 5868 N N . LYS B 1 170 ? 8.328 26.906 0.814 1 90.88 170 LYS B N 1
ATOM 5869 C CA . LYS B 1 170 ? 9.297 27.969 1.051 1 90.88 170 LYS B CA 1
ATOM 5870 C C . LYS B 1 170 ? 9.562 28.156 2.541 1 90.88 170 LYS B C 1
ATOM 5872 O O . LYS B 1 170 ? 10.695 28.422 2.947 1 90.88 170 LYS B O 1
ATOM 5877 N N . VAL B 1 171 ? 8.602 28.047 3.285 1 95.5 171 VAL B N 1
ATOM 5878 C CA . VAL B 1 171 ? 8.742 28.156 4.734 1 95.5 171 VAL B CA 1
ATOM 5879 C C . VAL B 1 171 ? 9.578 26.984 5.258 1 95.5 171 VAL B C 1
ATOM 5881 O O . VAL B 1 171 ? 10.484 27.188 6.07 1 95.5 171 VAL B O 1
ATOM 5884 N N . ASN B 1 172 ? 9.336 25.797 4.754 1 94.44 172 ASN B N 1
ATOM 5885 C CA . ASN B 1 172 ? 10.016 24.594 5.234 1 94.44 172 ASN B CA 1
ATOM 5886 C C . ASN B 1 172 ? 11.484 24.578 4.805 1 94.44 172 ASN B C 1
ATOM 5888 O O . ASN B 1 172 ? 12.32 23.969 5.469 1 94.44 172 ASN B O 1
ATOM 5892 N N . GLU B 1 173 ? 11.773 25.25 3.77 1 90.5 173 GLU B N 1
ATOM 5893 C CA . GLU B 1 173 ? 13.133 25.281 3.256 1 90.5 173 GLU B CA 1
ATOM 5894 C C . GLU B 1 173 ? 14.078 25.984 4.23 1 90.5 173 GLU B C 1
ATOM 5896 O O . GLU B 1 173 ? 15.227 25.562 4.398 1 90.5 173 GLU B O 1
ATOM 5901 N N . GLY B 1 174 ? 13.578 26.969 4.898 1 91.44 174 GLY B N 1
ATOM 5902 C CA . GLY B 1 174 ? 14.5 27.797 5.672 1 91.44 174 GLY B CA 1
ATOM 5903 C C . GLY B 1 174 ? 14.242 27.734 7.164 1 91.44 174 GLY B C 1
ATOM 5904 O O . GLY B 1 174 ? 15.102 28.125 7.961 1 91.44 174 GLY B O 1
ATOM 5905 N N . GLY B 1 175 ? 13.195 27.219 7.57 1 93.56 175 GLY B N 1
ATOM 5906 C CA . GLY B 1 175 ? 12.82 27.266 8.977 1 93.56 175 GLY B CA 1
ATOM 5907 C C . GLY B 1 175 ? 13.492 26.188 9.805 1 93.56 175 GLY B C 1
ATOM 5908 O O . GLY B 1 175 ? 13.828 25.125 9.289 1 93.56 175 GLY B O 1
ATOM 5909 N N . PRO B 1 176 ? 13.727 26.562 11.062 1 94.94 176 PRO B N 1
ATOM 5910 C CA . PRO B 1 176 ? 14.203 25.5 11.945 1 94.94 176 PRO B CA 1
ATOM 5911 C C . PRO B 1 176 ? 13.148 24.422 12.188 1 94.94 176 PRO B C 1
ATOM 5913 O O . PRO B 1 176 ? 11.961 24.734 12.281 1 94.94 176 PRO B O 1
ATOM 5916 N N . SER B 1 177 ? 13.539 23.234 12.391 1 95.12 177 SER B N 1
ATOM 5917 C CA . SER B 1 177 ? 12.648 22.078 12.367 1 95.12 177 SER B CA 1
ATOM 5918 C C . SER B 1 177 ? 11.656 22.125 13.523 1 95.12 177 SER B C 1
ATOM 5920 O O . SER B 1 177 ? 10.523 21.656 13.391 1 95.12 177 SER B O 1
ATOM 5922 N N . HIS B 1 178 ? 12.109 22.609 14.719 1 96.38 178 HIS B N 1
ATOM 5923 C CA . HIS B 1 178 ? 11.172 22.703 15.836 1 96.38 178 HIS B CA 1
ATOM 5924 C C . HIS B 1 178 ? 10.023 23.656 15.516 1 96.38 178 HIS B C 1
ATOM 5926 O O . HIS B 1 178 ? 8.883 23.406 15.906 1 96.38 178 HIS B O 1
ATOM 5932 N N . ALA B 1 179 ? 10.273 24.703 14.789 1 97.25 179 ALA B N 1
ATOM 5933 C CA . ALA B 1 179 ? 9.227 25.625 14.359 1 97.25 179 ALA B CA 1
ATOM 5934 C C . ALA B 1 179 ? 8.352 25 13.273 1 97.25 179 ALA B C 1
ATOM 5936 O O . ALA B 1 179 ? 7.129 25.109 13.305 1 97.25 179 ALA B O 1
ATOM 5937 N N . LEU B 1 180 ? 9.008 24.328 12.344 1 97.94 180 LEU B N 1
ATOM 5938 C CA . LEU B 1 180 ? 8.289 23.719 11.234 1 97.94 180 LEU B CA 1
ATOM 5939 C C . LEU B 1 180 ? 7.293 22.688 11.734 1 97.94 180 LEU B C 1
ATOM 5941 O O . LEU B 1 180 ? 6.184 22.578 11.203 1 97.94 180 LEU B O 1
ATOM 5945 N N . GLY B 1 181 ? 7.723 21.891 12.703 1 98.12 181 GLY B N 1
ATOM 5946 C CA . GLY B 1 181 ? 6.793 20.953 13.305 1 98.12 181 GLY B CA 1
ATOM 5947 C C . GLY B 1 181 ? 5.617 21.625 13.984 1 98.12 181 GLY B C 1
ATOM 5948 O O . GLY B 1 181 ? 4.484 21.141 13.906 1 98.12 181 GLY B O 1
ATOM 5949 N N . SER B 1 182 ? 5.84 22.75 14.648 1 97.94 182 SER B N 1
ATOM 5950 C CA . SER B 1 182 ? 4.781 23.516 15.297 1 97.94 182 SER B CA 1
ATOM 5951 C C . SER B 1 182 ? 3.824 24.109 14.266 1 97.94 182 SER B C 1
ATOM 5953 O O . SER B 1 182 ? 2.613 24.156 14.5 1 97.94 182 SER B O 1
ATOM 5955 N N . PHE B 1 183 ? 4.41 24.578 13.188 1 98.19 183 PHE B N 1
ATOM 5956 C CA . PHE B 1 183 ? 3.57 25.125 12.125 1 98.19 183 PHE B CA 1
ATOM 5957 C C . PHE B 1 183 ? 2.682 24.031 11.531 1 98.19 183 PHE B C 1
ATOM 5959 O O . PHE B 1 183 ? 1.463 24.203 11.445 1 98.19 183 PHE B O 1
ATOM 5966 N N . ALA B 1 184 ? 3.258 22.922 11.203 1 98 184 ALA B N 1
ATOM 5967 C CA . ALA B 1 184 ? 2.535 21.844 10.547 1 98 184 ALA B CA 1
ATOM 5968 C C . ALA B 1 184 ? 1.484 21.234 11.469 1 98 184 ALA B C 1
ATOM 5970 O O . ALA B 1 184 ? 0.367 20.938 11.039 1 98 184 ALA B O 1
ATOM 5971 N N . GLY B 1 185 ? 1.839 21.078 12.711 1 98.12 185 GLY B N 1
ATOM 5972 C CA . GLY B 1 185 ? 0.975 20.375 13.648 1 98.12 185 GLY B CA 1
ATOM 5973 C C . GLY B 1 185 ? -0.102 21.25 14.25 1 98.12 185 GLY B C 1
ATOM 5974 O O . GLY B 1 185 ? -1.133 20.75 14.711 1 98.12 185 GLY B O 1
ATOM 5975 N N . VAL B 1 186 ? 0.135 22.562 14.266 1 98.25 186 VAL B N 1
ATOM 5976 C CA . VAL B 1 186 ? -0.793 23.391 15.031 1 98.25 186 VAL B CA 1
ATOM 5977 C C . VAL B 1 186 ? -1.247 24.578 14.18 1 98.25 186 VAL B C 1
ATOM 5979 O O . VAL B 1 186 ? -2.445 24.766 13.945 1 98.25 186 VAL B O 1
ATOM 5982 N N . LEU B 1 187 ? -0.326 25.328 13.656 1 98.06 187 LEU B N 1
ATOM 5983 C CA . LEU B 1 187 ? -0.646 26.578 12.961 1 98.06 187 LEU B CA 1
ATOM 5984 C C . LEU B 1 187 ? -1.426 26.297 11.68 1 98.06 187 LEU B C 1
ATOM 5986 O O . LEU B 1 187 ? -2.408 26.984 11.383 1 98.06 187 LEU B O 1
ATOM 5990 N N . GLU B 1 188 ? -1.014 25.312 10.938 1 97.88 188 GLU B N 1
ATOM 5991 C CA . GLU B 1 188 ? -1.579 25.062 9.617 1 97.88 188 GLU B CA 1
ATOM 5992 C C . GLU B 1 188 ? -2.938 24.375 9.727 1 97.88 188 GLU B C 1
ATOM 5994 O O . GLU B 1 188 ? -3.699 24.328 8.758 1 97.88 188 GLU B O 1
ATOM 5999 N N . ILE B 1 189 ? -3.283 23.812 10.875 1 98.25 189 ILE B N 1
ATOM 6000 C CA . ILE B 1 189 ? -4.578 23.156 11.008 1 98.25 189 ILE B CA 1
ATOM 6001 C C . ILE B 1 189 ? -5.605 24.141 11.562 1 98.25 189 ILE B C 1
ATOM 6003 O O . ILE B 1 189 ? -6.812 23.906 11.484 1 98.25 189 ILE B O 1
ATOM 6007 N N . PHE B 1 190 ? -5.145 25.312 12.094 1 98.06 190 PHE B N 1
ATOM 6008 C CA . PHE B 1 190 ? -5.992 26.328 12.703 1 98.06 190 PHE B CA 1
ATOM 6009 C C . PHE B 1 190 ? -7.094 26.766 11.742 1 98.06 190 PHE B C 1
ATOM 6011 O O . PHE B 1 190 ? -8.273 26.781 12.109 1 98.06 190 PHE B O 1
ATOM 6018 N N . PRO B 1 191 ? -6.781 27.062 10.477 1 98.31 191 PRO B N 1
ATOM 6019 C CA . PRO B 1 191 ? -7.828 27.5 9.547 1 98.31 191 PRO B CA 1
ATOM 6020 C C . PRO B 1 191 ? -8.891 26.422 9.312 1 98.31 191 PRO B C 1
ATOM 6022 O O . PRO B 1 191 ? -10.055 26.75 9.086 1 98.31 191 PRO B O 1
ATOM 6025 N N . LEU B 1 192 ? -8.547 25.156 9.359 1 98.62 192 LEU B N 1
ATOM 6026 C CA . LEU B 1 192 ? -9.508 24.078 9.148 1 98.62 192 LEU B CA 1
ATOM 6027 C C . LEU B 1 192 ? -10.492 24 10.305 1 98.62 192 LEU B C 1
ATOM 6029 O O . LEU B 1 192 ? -11.688 23.75 10.094 1 98.62 192 LEU B O 1
ATOM 6033 N N . LEU B 1 193 ? -10 24.219 11.477 1 98.19 193 LEU B N 1
ATOM 6034 C CA . LEU B 1 193 ? -10.859 24.188 12.656 1 98.19 193 LEU B CA 1
ATOM 6035 C C . LEU B 1 193 ? -11.805 25.375 12.664 1 98.19 193 LEU B C 1
ATOM 6037 O O . LEU B 1 193 ? -12.953 25.266 13.109 1 98.19 193 LEU B O 1
ATOM 6041 N N . LEU B 1 194 ? -11.328 26.516 12.156 1 97.19 194 LEU B N 1
ATOM 6042 C CA . LEU B 1 194 ? -12.203 27.688 12.031 1 97.19 194 LEU B CA 1
ATOM 6043 C C . LEU B 1 194 ? -13.273 27.453 10.961 1 97.19 194 LEU B C 1
ATOM 6045 O O . LEU B 1 194 ? -14.406 27.906 11.102 1 97.19 194 LEU B O 1
ATOM 6049 N N . PHE B 1 195 ? -12.867 26.828 9.875 1 97.5 195 PHE B N 1
ATOM 6050 C CA . PHE B 1 195 ? -13.836 26.453 8.844 1 97.5 195 PHE B CA 1
ATOM 6051 C C . PHE B 1 195 ? -14.945 25.594 9.438 1 97.5 195 PHE B C 1
ATOM 6053 O O . PHE B 1 195 ? -16.125 25.844 9.18 1 97.5 195 PHE B O 1
ATOM 6060 N N . TYR B 1 196 ? -14.555 24.609 10.211 1 97 196 TYR B N 1
ATOM 6061 C CA . TYR B 1 196 ? -15.508 23.703 10.844 1 97 196 TYR B CA 1
ATOM 6062 C C . TYR B 1 196 ? -16.469 24.469 11.734 1 97 196 TYR B C 1
ATOM 6064 O O . TYR B 1 196 ? -17.688 24.203 11.734 1 97 196 TYR B O 1
ATOM 6072 N N . ARG B 1 197 ? -16.016 25.453 12.422 1 95 197 ARG B N 1
ATOM 6073 C CA . ARG B 1 197 ? -16.797 26.156 13.43 1 95 197 ARG B CA 1
ATOM 6074 C C . ARG B 1 197 ? -17.688 27.234 12.789 1 95 197 ARG B C 1
ATOM 6076 O O . ARG B 1 197 ? -18.812 27.453 13.234 1 95 197 ARG B O 1
ATOM 6083 N N . TYR B 1 198 ? -17.172 27.906 11.75 1 93.75 198 TYR B N 1
ATOM 6084 C CA . TYR B 1 198 ? -17.844 29.141 11.359 1 93.75 198 TYR B CA 1
ATOM 6085 C C . TYR B 1 198 ? -18.375 29.031 9.93 1 93.75 198 TYR B C 1
ATOM 6087 O O . TYR B 1 198 ? -19.328 29.719 9.562 1 93.75 198 TYR B O 1
ATOM 6095 N N . VAL B 1 199 ? -17.797 28.219 9.117 1 93.88 199 VAL B N 1
ATOM 6096 C CA . VAL B 1 199 ? -18.203 28.172 7.719 1 93.88 199 VAL B CA 1
ATOM 6097 C C . VAL B 1 199 ? -19.172 27.016 7.504 1 93.88 199 VAL B C 1
ATOM 6099 O O . VAL B 1 199 ? -20.25 27.203 6.922 1 93.88 199 VAL B O 1
ATOM 6102 N N . LEU B 1 200 ? -18.844 25.844 8.023 1 92.19 200 LEU B N 1
ATOM 6103 C CA . LEU B 1 200 ? -19.609 24.625 7.785 1 92.19 200 LEU B CA 1
ATOM 6104 C C . LEU B 1 200 ? -21.062 24.797 8.219 1 92.19 200 LEU B C 1
ATOM 6106 O O . LEU B 1 200 ? -21.984 24.453 7.477 1 92.19 200 LEU B O 1
ATOM 6110 N N . PRO B 1 201 ? -21.328 25.422 9.422 1 88.81 201 PRO B N 1
ATOM 6111 C CA . PRO B 1 201 ? -22.734 25.578 9.844 1 88.81 201 PRO B CA 1
ATOM 6112 C C . PRO B 1 201 ? -23.469 26.641 9.031 1 88.81 201 PRO B C 1
ATOM 6114 O O . PRO B 1 201 ? -24.703 26.641 8.977 1 88.81 201 PRO B O 1
ATOM 6117 N N . ASN B 1 202 ? -22.781 27.5 8.32 1 86.25 202 ASN B N 1
ATOM 6118 C CA . ASN B 1 202 ? -23.422 28.656 7.707 1 86.25 202 ASN B CA 1
ATOM 6119 C C . ASN B 1 202 ? -23.422 28.562 6.184 1 86.25 202 ASN B C 1
ATOM 6121 O O . ASN B 1 202 ? -23.984 29.422 5.504 1 86.25 202 ASN B O 1
ATOM 6125 N N . GLN B 1 203 ? -22.797 27.594 5.656 1 84.69 203 GLN B N 1
ATOM 6126 C CA . GLN B 1 203 ? -22.719 27.438 4.207 1 84.69 203 GLN B CA 1
ATOM 6127 C C . GLN B 1 203 ? -23.578 26.266 3.738 1 84.69 203 GLN B C 1
ATOM 6129 O O . GLN B 1 203 ? -23.156 25.109 3.803 1 84.69 203 GLN B O 1
ATOM 6134 N N . PHE B 1 204 ? -24.625 26.641 3.049 1 80.44 204 PHE B N 1
ATOM 6135 C CA . PHE B 1 204 ? -25.641 25.641 2.721 1 80.44 204 PHE B CA 1
ATOM 6136 C C . PHE B 1 204 ? -25.562 25.266 1.246 1 80.44 204 PHE B C 1
ATOM 6138 O O . PHE B 1 204 ? -26.062 24.203 0.845 1 80.44 204 PHE B O 1
ATOM 6145 N N . ASP B 1 205 ? -24.938 26.062 0.465 1 79.56 205 ASP B N 1
ATOM 6146 C CA . ASP B 1 205 ? -24.906 25.812 -0.973 1 79.56 205 ASP B CA 1
ATOM 6147 C C . ASP B 1 205 ? -23.906 24.703 -1.31 1 79.56 205 ASP B C 1
ATOM 6149 O O . ASP B 1 205 ? -22.703 24.859 -1.102 1 79.56 205 ASP B O 1
ATOM 6153 N N . PRO B 1 206 ? -24.375 23.609 -1.873 1 81.31 206 PRO B N 1
ATOM 6154 C CA . PRO B 1 206 ? -23.5 22.5 -2.205 1 81.31 206 PRO B CA 1
ATOM 6155 C C . PRO B 1 206 ? -22.531 22.812 -3.352 1 81.31 206 PRO B C 1
ATOM 6157 O O . PRO B 1 206 ? -21.531 22.141 -3.525 1 81.31 206 PRO B O 1
ATOM 6160 N N . LEU B 1 207 ? -22.828 23.812 -4.133 1 80.69 207 LEU B N 1
ATOM 6161 C CA . LEU B 1 207 ? -22.031 24.156 -5.305 1 80.69 207 LEU B CA 1
ATOM 6162 C C . LEU B 1 207 ? -20.594 24.484 -4.902 1 80.69 207 LEU B C 1
ATOM 6164 O O . LEU B 1 207 ? -19.656 24.109 -5.59 1 80.69 207 LEU B O 1
ATOM 6168 N N . LEU B 1 208 ? -20.484 25.219 -3.801 1 86.69 208 LEU B N 1
ATOM 6169 C CA . LEU B 1 208 ? -19.156 25.594 -3.316 1 86.69 208 LEU B CA 1
ATOM 6170 C C . LEU B 1 208 ? -18.312 24.344 -3.02 1 86.69 208 LEU B C 1
ATOM 6172 O O . LEU B 1 208 ? -17.156 24.281 -3.412 1 86.69 208 LEU B O 1
ATOM 6176 N N . TYR B 1 209 ? -18.953 23.375 -2.424 1 88.75 209 TYR B N 1
ATOM 6177 C CA . TYR B 1 209 ? -18.25 22.156 -2.061 1 88.75 209 TYR B CA 1
ATOM 6178 C C . TYR B 1 209 ? -17.922 21.328 -3.299 1 88.75 209 TYR B C 1
ATOM 6180 O O . TYR B 1 209 ? -16.859 20.688 -3.367 1 88.75 209 TYR B O 1
ATOM 6188 N N . GLN B 1 210 ? -18.766 21.391 -4.25 1 82.94 210 GLN B N 1
ATOM 6189 C CA . GLN B 1 210 ? -18.562 20.641 -5.484 1 82.94 210 GLN B CA 1
ATOM 6190 C C . GLN B 1 210 ? -17.375 21.188 -6.262 1 82.94 210 GLN B C 1
ATOM 6192 O O . GLN B 1 210 ? -16.672 20.438 -6.953 1 82.94 210 GLN B O 1
ATOM 6197 N N . VAL B 1 211 ? -17.094 22.453 -6.105 1 83 211 VAL B N 1
ATOM 6198 C CA . VAL B 1 211 ? -15.961 23.078 -6.781 1 83 211 VAL B CA 1
ATOM 6199 C C . VAL B 1 211 ? -14.672 22.766 -6.02 1 83 211 VAL B C 1
ATOM 6201 O O . VAL B 1 211 ? -13.633 22.516 -6.633 1 83 211 VAL B O 1
ATOM 6204 N N . LEU B 1 212 ? -14.758 22.75 -4.727 1 90.12 212 LEU B N 1
ATOM 6205 C CA . LEU B 1 212 ? -13.578 22.578 -3.887 1 90.12 212 LEU B CA 1
ATOM 6206 C C . LEU B 1 212 ? -13.125 21.125 -3.881 1 90.12 212 LEU B C 1
ATOM 6208 O O . LEU B 1 212 ? -11.938 20.844 -3.705 1 90.12 212 LEU B O 1
ATOM 6212 N N . PHE B 1 213 ? -14.016 20.203 -4.164 1 87.88 213 PHE B N 1
ATOM 6213 C CA . PHE B 1 213 ? -13.75 18.766 -4.047 1 87.88 213 PHE B CA 1
ATOM 6214 C C . PHE B 1 213 ? -12.656 18.344 -5.012 1 87.88 213 PHE B C 1
ATOM 6216 O O . PHE B 1 213 ? -11.641 17.766 -4.594 1 87.88 213 PHE B O 1
ATOM 6223 N N . PRO B 1 214 ? -12.773 18.609 -6.32 1 83.69 214 PRO B N 1
ATOM 6224 C CA . PRO B 1 214 ? -11.703 18.203 -7.234 1 83.69 214 PRO B CA 1
ATOM 6225 C C . PRO B 1 214 ? -10.383 18.906 -6.945 1 83.69 214 PRO B C 1
ATOM 6227 O O . PRO B 1 214 ? -9.312 18.328 -7.164 1 83.69 214 PRO B O 1
ATOM 6230 N N . LEU B 1 215 ? -10.43 20.141 -6.414 1 88.25 215 LEU B N 1
ATOM 6231 C CA . LEU B 1 215 ? -9.211 20.875 -6.082 1 88.25 215 LEU B CA 1
ATOM 6232 C C . LEU B 1 215 ? -8.477 20.219 -4.918 1 88.25 215 LEU B C 1
ATOM 6234 O O . LEU B 1 215 ? -7.25 20.125 -4.922 1 88.25 215 LEU B O 1
ATOM 6238 N N . ALA B 1 216 ? -9.281 19.781 -3.98 1 93.31 216 ALA B N 1
ATOM 6239 C CA . ALA B 1 216 ? -8.688 19.078 -2.855 1 93.31 216 ALA B CA 1
ATOM 6240 C C . ALA B 1 216 ? -8.023 17.781 -3.316 1 93.31 216 ALA B C 1
ATOM 6242 O O . ALA B 1 216 ? -6.918 17.453 -2.887 1 93.31 216 ALA B O 1
ATOM 6243 N N . ALA B 1 217 ? -8.68 17.062 -4.223 1 88.31 217 ALA B N 1
ATOM 6244 C CA . ALA B 1 217 ? -8.148 15.812 -4.758 1 88.31 217 ALA B CA 1
ATOM 6245 C C . ALA B 1 217 ? -6.84 16.062 -5.508 1 88.31 217 ALA B C 1
ATOM 6247 O O . ALA B 1 217 ? -5.887 15.289 -5.367 1 88.31 217 ALA B O 1
ATOM 6248 N N . LEU B 1 218 ? -6.816 17.078 -6.234 1 85.38 218 LEU B N 1
ATOM 6249 C CA . LEU B 1 218 ? -5.609 17.422 -6.98 1 85.38 218 LEU B CA 1
ATOM 6250 C C . LEU B 1 218 ? -4.484 17.828 -6.031 1 85.38 218 LEU B C 1
ATOM 6252 O O . LEU B 1 218 ? -3.318 17.516 -6.281 1 85.38 218 LEU B O 1
ATOM 6256 N N . GLY B 1 219 ? -4.859 18.562 -4.961 1 92.19 219 GLY B N 1
ATOM 6257 C CA . GLY B 1 219 ? -3.869 18.922 -3.959 1 92.19 219 GLY B CA 1
ATOM 6258 C C . GLY B 1 219 ? -3.242 17.719 -3.281 1 92.19 219 GLY B C 1
ATOM 6259 O O . GLY B 1 219 ? -2.039 17.703 -3.018 1 92.19 219 GLY B O 1
ATOM 6260 N N . ILE B 1 220 ? -4.09 16.719 -3.053 1 93.94 220 ILE B N 1
ATOM 6261 C CA . ILE B 1 220 ? -3.586 15.492 -2.459 1 93.94 220 ILE B CA 1
ATOM 6262 C C . ILE B 1 220 ? -2.615 14.812 -3.42 1 93.94 220 ILE B C 1
ATOM 6264 O O . ILE B 1 220 ? -1.516 14.414 -3.025 1 93.94 220 ILE B O 1
ATOM 6268 N N . PHE B 1 221 ? -2.965 14.766 -4.656 1 87.88 221 PHE B N 1
ATOM 6269 C CA . PHE B 1 221 ? -2.164 14.078 -5.664 1 87.88 221 PHE B CA 1
ATOM 6270 C C . PHE B 1 221 ? -0.841 14.797 -5.887 1 87.88 221 PHE B C 1
ATOM 6272 O O . PHE B 1 221 ? 0.227 14.188 -5.801 1 87.88 221 PHE B O 1
ATOM 6279 N N . PHE B 1 222 ? -0.877 16.062 -6.098 1 87.25 222 PHE B N 1
ATOM 6280 C CA . PHE B 1 222 ? 0.32 16.844 -6.402 1 87.25 222 PHE B CA 1
ATOM 6281 C C . PHE B 1 222 ? 1.23 16.938 -5.184 1 87.25 222 PHE B C 1
ATOM 6283 O O . PHE B 1 222 ? 2.457 16.906 -5.316 1 87.25 222 PHE B O 1
ATOM 6290 N N . GLY B 1 223 ? 0.611 17.109 -4.039 1 93.12 223 GLY B N 1
ATOM 6291 C CA . GLY B 1 223 ? 1.414 17.109 -2.826 1 93.12 223 GLY B CA 1
ATOM 6292 C C . GLY B 1 223 ? 2.156 15.797 -2.615 1 93.12 223 GLY B C 1
ATOM 6293 O O . GLY B 1 223 ? 3.357 15.797 -2.336 1 93.12 223 GLY B O 1
ATOM 6294 N 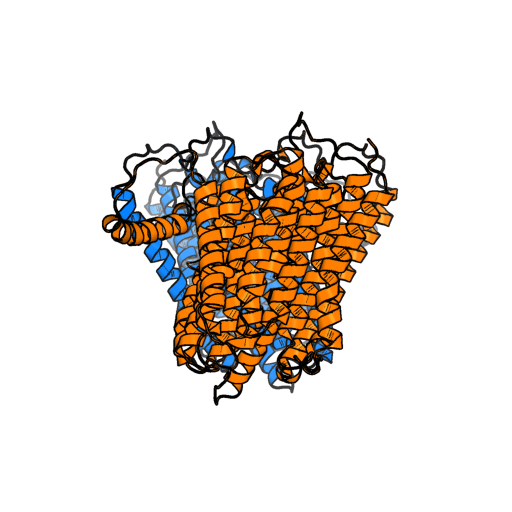N . GLY B 1 224 ? 1.471 14.719 -2.855 1 92.38 224 GLY B N 1
ATOM 6295 C CA . GLY B 1 224 ? 2.066 13.406 -2.676 1 92.38 224 GLY B CA 1
ATOM 6296 C C . GLY B 1 224 ? 3.17 13.109 -3.676 1 92.38 224 GLY B C 1
ATOM 6297 O O . GLY B 1 224 ? 4.262 12.672 -3.295 1 92.38 224 GLY B O 1
ATOM 6298 N N . ILE B 1 225 ? 2.938 13.367 -4.918 1 86.62 225 ILE B N 1
ATOM 6299 C CA . ILE B 1 225 ? 3.887 13.008 -5.965 1 86.62 225 ILE B CA 1
ATOM 6300 C C . ILE B 1 225 ? 5.133 13.883 -5.852 1 86.62 225 ILE B C 1
ATOM 6302 O O . ILE B 1 225 ? 6.258 13.391 -6.008 1 86.62 225 ILE B O 1
ATOM 6306 N N . THR B 1 226 ? 5.012 15.125 -5.543 1 89.06 226 THR B N 1
ATOM 6307 C CA . THR B 1 226 ? 6.156 16.016 -5.41 1 89.06 226 THR B CA 1
ATOM 6308 C C . THR B 1 226 ? 6.977 15.664 -4.172 1 89.06 226 THR B C 1
ATOM 6310 O O . THR B 1 226 ? 8.211 15.734 -4.199 1 89.06 226 THR B O 1
ATOM 6313 N N . SER B 1 227 ? 6.254 15.336 -3.141 1 93 227 SER B N 1
ATOM 6314 C CA . SER B 1 227 ? 6.957 14.938 -1.926 1 93 227 SER B CA 1
ATOM 6315 C C . SER B 1 227 ? 7.863 13.742 -2.182 1 93 227 SER B C 1
ATOM 6317 O O . SER B 1 227 ? 8.977 13.672 -1.651 1 93 227 SER B O 1
ATOM 6319 N N . PHE B 1 228 ? 7.449 12.875 -3.02 1 89.69 228 PHE B N 1
ATOM 6320 C CA . PHE B 1 228 ? 8.164 11.633 -3.271 1 89.69 228 PHE B CA 1
ATOM 6321 C C . PHE B 1 228 ? 9.438 11.891 -4.07 1 89.69 228 PHE B C 1
ATOM 6323 O O . PHE B 1 228 ? 10.453 11.227 -3.857 1 89.69 228 PHE B O 1
ATOM 6330 N N . PHE B 1 229 ? 9.453 12.852 -4.91 1 85.62 229 PHE B N 1
ATOM 6331 C CA . PHE B 1 229 ? 10.57 13.039 -5.832 1 85.62 229 PHE B CA 1
ATOM 6332 C C . PHE B 1 229 ? 11.516 14.117 -5.332 1 85.62 229 PHE B C 1
ATOM 6334 O O . PHE B 1 229 ? 12.641 14.242 -5.816 1 85.62 229 PHE B O 1
ATOM 6341 N N . HIS B 1 230 ? 11.117 14.875 -4.344 1 86.06 230 HIS B N 1
ATOM 6342 C CA . HIS B 1 230 ? 11.961 15.984 -3.91 1 86.06 230 HIS B CA 1
ATOM 6343 C C . HIS B 1 230 ? 13.188 15.469 -3.16 1 86.06 230 HIS B C 1
ATOM 6345 O O . HIS B 1 230 ? 13.094 14.5 -2.398 1 86.06 230 HIS B O 1
ATOM 6351 N N . LYS B 1 231 ? 14.273 16.141 -3.232 1 83.19 231 LYS B N 1
ATOM 6352 C CA . LYS B 1 231 ? 15.547 15.68 -2.674 1 83.19 231 LYS B CA 1
ATOM 6353 C C . LYS B 1 231 ? 15.766 16.25 -1.276 1 83.19 231 LYS B C 1
ATOM 6355 O O . LYS B 1 231 ? 16.469 15.648 -0.462 1 83.19 231 LYS B O 1
ATOM 6360 N N . ASP B 1 232 ? 15.227 17.469 -1.06 1 89.38 232 ASP B N 1
ATOM 6361 C CA . ASP B 1 232 ? 15.328 18.078 0.259 1 89.38 232 ASP B CA 1
ATOM 6362 C C . ASP B 1 232 ? 14.289 17.5 1.216 1 89.38 232 ASP B C 1
ATOM 6364 O O . ASP B 1 232 ? 13.086 17.625 0.976 1 89.38 232 ASP B O 1
ATOM 6368 N N . PRO B 1 233 ? 14.75 16.875 2.277 1 92.88 233 PRO B N 1
ATOM 6369 C CA . PRO B 1 233 ? 13.797 16.203 3.174 1 92.88 233 PRO B CA 1
ATOM 6370 C C . PRO B 1 233 ? 12.781 17.172 3.773 1 92.88 233 PRO B C 1
ATOM 6372 O O . PRO B 1 233 ? 11.609 16.828 3.924 1 92.88 233 PRO B O 1
ATOM 6375 N N . LYS B 1 234 ? 13.172 18.406 4.137 1 93.69 234 LYS B N 1
ATOM 6376 C CA . LYS B 1 234 ? 12.234 19.359 4.727 1 93.69 234 LYS B CA 1
ATOM 6377 C C . LYS B 1 234 ? 11.188 19.812 3.713 1 93.69 234 LYS B C 1
ATOM 6379 O O . LYS B 1 234 ? 10.016 19.969 4.059 1 93.69 234 LYS B O 1
ATOM 6384 N N . ILE B 1 235 ? 11.602 19.984 2.475 1 93.56 235 ILE B N 1
ATOM 6385 C CA . ILE B 1 235 ? 10.656 20.359 1.427 1 93.56 235 ILE B CA 1
ATOM 6386 C C . ILE B 1 235 ? 9.758 19.172 1.09 1 93.56 235 ILE B C 1
ATOM 6388 O O . ILE B 1 235 ? 8.562 19.344 0.824 1 93.56 235 ILE B O 1
ATOM 6392 N N . SER B 1 236 ? 10.383 17.984 1.068 1 93.81 236 SER B N 1
ATOM 6393 C CA . SER B 1 236 ? 9.586 16.781 0.875 1 93.81 236 SER B CA 1
ATOM 6394 C C . SER B 1 236 ? 8.469 16.672 1.911 1 93.81 236 SER B C 1
ATOM 6396 O O . SER B 1 236 ? 7.324 16.375 1.571 1 93.81 236 SER B O 1
ATOM 6398 N N . LEU B 1 237 ? 8.805 16.984 3.139 1 96.56 237 LEU B N 1
ATOM 6399 C CA . LEU B 1 237 ? 7.82 16.906 4.215 1 96.56 237 LEU B CA 1
ATOM 6400 C C . LEU B 1 237 ? 6.785 18.016 4.082 1 96.56 237 LEU B C 1
ATOM 6402 O O . LEU B 1 237 ? 5.625 17.844 4.461 1 96.56 237 LEU B O 1
ATOM 6406 N N . ALA B 1 238 ? 7.215 19.156 3.514 1 96.12 238 ALA B N 1
ATOM 6407 C CA . ALA B 1 238 ? 6.266 20.234 3.248 1 96.12 238 ALA B CA 1
ATOM 6408 C C . ALA B 1 238 ? 5.191 19.797 2.258 1 96.12 238 ALA B C 1
ATOM 6410 O O . ALA B 1 238 ? 4.004 20.047 2.471 1 96.12 238 ALA B O 1
ATOM 6411 N N . TYR B 1 239 ? 5.594 19.156 1.241 1 94.81 239 TYR B N 1
ATOM 6412 C CA . TYR B 1 239 ? 4.637 18.688 0.244 1 94.81 239 TYR B CA 1
ATOM 6413 C C . TYR B 1 239 ? 3.783 17.547 0.795 1 94.81 239 TYR B C 1
ATOM 6415 O O . TYR B 1 239 ? 2.607 17.422 0.443 1 94.81 239 TYR B O 1
ATOM 6423 N N . SER B 1 240 ? 4.418 16.766 1.595 1 96.94 240 SER B N 1
ATOM 6424 C CA . SER B 1 240 ? 3.615 15.766 2.295 1 96.94 240 SER B CA 1
ATOM 6425 C C . SER B 1 240 ? 2.562 16.422 3.178 1 96.94 240 SER B C 1
ATOM 6427 O O . SER B 1 240 ? 1.45 15.906 3.316 1 96.94 240 SER B O 1
ATOM 6429 N N . SER B 1 241 ? 2.883 17.547 3.828 1 98 241 SER B N 1
ATOM 6430 C CA . SER B 1 241 ? 1.908 18.312 4.602 1 98 241 SER B CA 1
ATOM 6431 C C . SER B 1 241 ? 0.786 18.844 3.709 1 98 241 SER B C 1
ATOM 6433 O O . SER B 1 241 ? -0.384 18.812 4.098 1 98 241 SER B O 1
ATOM 6435 N N . ILE B 1 242 ? 1.147 19.312 2.555 1 96.94 242 ILE B N 1
ATOM 6436 C CA . ILE B 1 242 ? 0.154 19.797 1.6 1 96.94 242 ILE B CA 1
ATOM 6437 C C . ILE B 1 242 ? -0.807 18.656 1.247 1 96.94 242 ILE B C 1
ATOM 6439 O O . ILE B 1 242 ? -2.023 18.859 1.197 1 96.94 242 ILE B O 1
ATOM 6443 N N . GLU B 1 243 ? -0.227 17.5 1.007 1 97.06 243 GLU B N 1
ATOM 6444 C CA . GLU B 1 243 ? -1.046 16.312 0.749 1 97.06 243 GLU B CA 1
ATOM 6445 C C . GLU B 1 243 ? -2.016 16.062 1.897 1 97.06 243 GLU B C 1
ATOM 6447 O O . GLU B 1 243 ? -3.217 15.898 1.678 1 97.06 243 GLU B O 1
ATOM 6452 N N . SER B 1 244 ? -1.549 16.078 3.127 1 97.94 244 SER B N 1
ATOM 6453 C CA . SER B 1 244 ? -2.354 15.789 4.309 1 97.94 244 SER B CA 1
ATOM 6454 C C . SER B 1 244 ? -3.402 16.875 4.547 1 97.94 244 SER B C 1
ATOM 6456 O O . SER B 1 244 ? -4.535 16.578 4.938 1 97.94 244 SER B O 1
ATOM 6458 N N . LEU B 1 245 ? -3.029 18.078 4.383 1 98.38 245 LEU B N 1
ATOM 6459 C CA . LEU B 1 245 ? -3.951 19.188 4.605 1 98.38 245 LEU B CA 1
ATOM 6460 C C . LEU B 1 245 ? -5.098 19.156 3.6 1 98.38 245 LEU B C 1
ATOM 6462 O O . LEU B 1 245 ? -6.25 19.406 3.959 1 98.38 245 LEU B O 1
ATOM 6466 N N . ASN B 1 246 ? -4.766 18.859 2.398 1 97.31 246 ASN B N 1
ATOM 6467 C CA . ASN B 1 246 ? -5.824 18.75 1.4 1 97.31 246 ASN B CA 1
ATOM 6468 C C . ASN B 1 246 ? -6.715 17.531 1.656 1 97.31 246 ASN B C 1
ATOM 6470 O O . ASN B 1 246 ? -7.906 17.562 1.333 1 97.31 246 ASN B O 1
ATOM 6474 N N . PHE B 1 247 ? -6.141 16.531 2.199 1 97.25 247 PHE B N 1
ATOM 6475 C CA . PHE B 1 247 ? -6.965 15.398 2.627 1 97.25 247 PHE B CA 1
ATOM 6476 C C . PHE B 1 247 ? -7.945 15.828 3.715 1 97.25 247 PHE B C 1
ATOM 6478 O O . PHE B 1 247 ? -9.109 15.43 3.701 1 97.25 247 PHE B O 1
ATOM 6485 N N . LEU B 1 248 ? -7.488 16.578 4.68 1 98.5 248 LEU B N 1
ATOM 6486 C CA . LEU B 1 248 ? -8.359 17.094 5.727 1 98.5 248 LEU B CA 1
ATOM 6487 C C . LEU B 1 248 ? -9.445 18 5.133 1 98.5 248 LEU B C 1
ATOM 6489 O O . LEU B 1 248 ? -10.609 17.906 5.523 1 98.5 248 LEU B O 1
ATOM 6493 N N . TRP B 1 249 ? -9.047 18.812 4.176 1 97.94 249 TRP B N 1
ATOM 6494 C CA . TRP B 1 249 ? -10.023 19.641 3.471 1 97.94 249 TRP B CA 1
ATOM 6495 C C . TRP B 1 249 ? -11.047 18.781 2.752 1 97.94 249 TRP B C 1
ATOM 6497 O O . TRP B 1 249 ? -12.242 19.094 2.736 1 97.94 249 TRP B O 1
ATOM 6507 N N . LEU B 1 250 ? -10.555 17.703 2.172 1 95 250 LEU B N 1
ATOM 6508 C CA . LEU B 1 250 ? -11.461 16.781 1.49 1 95 250 LEU B CA 1
ATOM 6509 C C . LEU B 1 250 ? -12.516 16.266 2.451 1 95 250 LEU B C 1
ATOM 6511 O O . LEU B 1 250 ? -13.695 16.172 2.096 1 95 250 LEU B O 1
ATOM 6515 N N . CYS B 1 251 ? -12.141 15.922 3.633 1 96.62 251 CYS B N 1
ATOM 6516 C CA . CYS B 1 251 ? -13.078 15.445 4.645 1 96.62 251 CYS B CA 1
ATOM 6517 C C . CYS B 1 251 ? -14.109 16.516 4.977 1 96.62 251 CYS B C 1
ATOM 6519 O O . CYS B 1 251 ? -15.305 16.219 5.051 1 96.62 251 CYS B O 1
ATOM 6521 N N . LEU B 1 252 ? -13.688 17.734 5.125 1 97.5 252 LEU B N 1
ATOM 6522 C CA . LEU B 1 252 ? -14.594 18.828 5.453 1 97.5 252 LEU B CA 1
ATOM 6523 C C . LEU B 1 252 ? -15.531 19.125 4.289 1 97.5 252 LEU B C 1
ATOM 6525 O O . LEU B 1 252 ? -16.719 19.406 4.496 1 97.5 252 LEU B O 1
ATOM 6529 N N . ILE B 1 253 ? -14.992 19.078 3.066 1 93.69 253 ILE B N 1
ATOM 6530 C CA . ILE B 1 253 ? -15.758 19.375 1.862 1 93.69 253 ILE B CA 1
ATOM 6531 C C . ILE B 1 253 ? -16.875 18.344 1.686 1 93.69 253 ILE B C 1
ATOM 6533 O O . ILE B 1 253 ? -18.016 18.703 1.425 1 93.69 253 ILE B O 1
ATOM 6537 N N . ILE B 1 254 ? -16.578 17.047 1.897 1 90.81 254 ILE B N 1
ATOM 6538 C CA . ILE B 1 254 ? -17.578 16 1.771 1 90.81 254 ILE B CA 1
ATOM 6539 C C . ILE B 1 254 ? -18.609 16.141 2.893 1 90.81 254 ILE B C 1
ATOM 6541 O O . ILE B 1 254 ? -19.812 15.977 2.666 1 90.81 254 ILE B O 1
ATOM 6545 N N . SER B 1 255 ? -18.141 16.453 4.105 1 94.44 255 SER B N 1
ATOM 6546 C CA . SER B 1 255 ? -19.047 16.688 5.219 1 94.44 255 SER B CA 1
ATOM 6547 C C . SER B 1 255 ? -20.016 17.828 4.902 1 94.44 255 SER B C 1
ATOM 6549 O O . SER B 1 255 ? -21.219 17.703 5.172 1 94.44 255 SER B O 1
ATOM 6551 N N . GLY B 1 256 ? -19.547 18.906 4.316 1 92.75 256 GLY B N 1
ATOM 6552 C CA . GLY B 1 256 ? -20.391 20.047 3.977 1 92.75 256 GLY B CA 1
ATOM 6553 C C . GLY B 1 256 ? -21.312 19.781 2.797 1 92.75 256 GLY B C 1
ATOM 6554 O O . GLY B 1 256 ? -22.453 20.25 2.775 1 92.75 256 GLY B O 1
ATOM 6555 N N . MET B 1 257 ? -20.844 19.031 1.87 1 86.94 257 MET B N 1
ATOM 6556 C CA . MET B 1 257 ? -21.578 18.766 0.63 1 86.94 257 MET B CA 1
ATOM 6557 C C . MET B 1 257 ? -22.875 18.031 0.908 1 86.94 257 MET B C 1
ATOM 6559 O O . MET B 1 257 ? -23.906 18.312 0.274 1 86.94 257 MET B O 1
ATOM 6563 N N . PHE B 1 258 ? -22.875 17.172 1.957 1 88 258 PHE B N 1
ATOM 6564 C CA . PHE B 1 258 ? -24.031 16.312 2.156 1 88 258 PHE B CA 1
ATOM 6565 C C . PHE B 1 258 ? -24.688 16.594 3.508 1 88 258 PHE B C 1
ATOM 6567 O O . PHE B 1 258 ? -25.547 15.828 3.955 1 88 258 PHE B O 1
ATOM 6574 N N . GLN B 1 259 ? -24.297 17.609 4.203 1 90.19 259 GLN B N 1
ATOM 6575 C CA . GLN B 1 259 ? -24.75 17.859 5.57 1 90.19 259 GLN B CA 1
ATOM 6576 C C . GLN B 1 259 ? -26.25 18.125 5.617 1 90.19 259 GLN B C 1
ATOM 6578 O O . GLN B 1 259 ? -26.906 17.812 6.609 1 90.19 259 GLN B O 1
ATOM 6583 N N . PHE B 1 260 ? -26.859 18.594 4.492 1 85.94 260 PHE B N 1
ATOM 6584 C CA . PHE B 1 260 ? -28.281 18.922 4.488 1 85.94 260 PHE B CA 1
ATOM 6585 C C . PHE B 1 260 ? -29.031 18.031 3.52 1 85.94 260 PHE B C 1
ATOM 6587 O O . PHE B 1 260 ? -30.109 18.391 3.043 1 85.94 260 PHE B O 1
ATOM 6594 N N . SER B 1 261 ? -28.438 16.922 3.262 1 85.38 261 SER B N 1
ATOM 6595 C CA . SER B 1 261 ? -29.094 15.992 2.35 1 85.38 261 SER B CA 1
ATOM 6596 C C . SER B 1 261 ? -30.312 15.352 2.998 1 85.38 261 SER B C 1
ATOM 6598 O O . SER B 1 261 ? -30.297 15.07 4.199 1 85.38 261 SER B O 1
ATOM 6600 N N . VAL B 1 262 ? -31.344 15.133 2.219 1 85.81 262 VAL B N 1
ATOM 6601 C CA . VAL B 1 262 ? -32.562 14.484 2.684 1 85.81 262 VAL B CA 1
ATOM 6602 C C . VAL B 1 262 ? -32.375 12.977 2.754 1 85.81 262 VAL B C 1
ATOM 6604 O O . VAL B 1 262 ? -33 12.289 3.566 1 85.81 262 VAL B O 1
ATOM 6607 N N . ASP B 1 263 ? -31.438 12.516 1.993 1 84 263 ASP B N 1
ATOM 6608 C CA . ASP B 1 263 ? -31.109 11.094 1.97 1 84 263 ASP B CA 1
ATOM 6609 C C . ASP B 1 263 ? -30.312 10.695 3.207 1 84 263 ASP B C 1
ATOM 6611 O O . ASP B 1 263 ? -29.219 11.227 3.451 1 84 263 ASP B O 1
ATOM 6615 N N . ALA B 1 264 ? -30.797 9.727 3.936 1 85.44 264 ALA B N 1
ATOM 6616 C CA . ALA B 1 264 ? -30.219 9.305 5.203 1 85.44 264 ALA B CA 1
ATOM 6617 C C . ALA B 1 264 ? -28.797 8.758 4.996 1 85.44 264 ALA B C 1
ATOM 6619 O O . ALA B 1 264 ? -27.922 8.961 5.84 1 85.44 264 ALA B O 1
ATOM 6620 N N . GLU B 1 265 ? -28.562 8.07 3.936 1 83 265 GLU B N 1
ATOM 6621 C CA . GLU B 1 265 ? -27.25 7.492 3.674 1 83 265 GLU B CA 1
ATOM 6622 C C . GLU B 1 265 ? -26.219 8.578 3.391 1 83 265 GLU B C 1
ATOM 6624 O O . GLU B 1 265 ? -25.062 8.469 3.82 1 83 265 GLU B O 1
ATOM 6629 N N . LEU B 1 266 ? -26.688 9.602 2.676 1 84.44 266 LEU B N 1
ATOM 6630 C CA . LEU B 1 266 ? -25.797 10.711 2.371 1 84.44 266 LEU B CA 1
ATOM 6631 C C . LEU B 1 266 ? -25.5 11.523 3.625 1 84.44 266 LEU B C 1
ATOM 6633 O O . LEU B 1 266 ? -24.375 12 3.809 1 84.44 266 LEU B O 1
ATOM 6637 N N . MET B 1 267 ? -26.469 11.625 4.43 1 89.56 267 MET B N 1
ATOM 6638 C CA . MET B 1 267 ? -26.281 12.336 5.688 1 89.56 267 MET B CA 1
ATOM 6639 C C . MET B 1 267 ? -25.312 11.578 6.602 1 89.56 267 MET B C 1
ATOM 6641 O O . MET B 1 267 ? -24.484 12.188 7.277 1 89.56 267 MET B O 1
ATOM 6645 N N . ASN B 1 268 ? -25.453 10.273 6.625 1 89.38 268 ASN B N 1
ATOM 6646 C CA . ASN B 1 268 ? -24.562 9.445 7.418 1 89.38 268 ASN B CA 1
ATOM 6647 C C . ASN B 1 268 ? -23.125 9.516 6.902 1 89.38 268 ASN B C 1
ATOM 6649 O O . ASN B 1 268 ? -22.172 9.492 7.688 1 89.38 268 ASN B O 1
ATOM 6653 N N . LEU B 1 269 ? -23.062 9.57 5.633 1 88.19 269 LEU B N 1
ATOM 6654 C CA . LEU B 1 269 ? -21.75 9.719 5.031 1 88.19 269 LEU B CA 1
ATOM 6655 C C . LEU B 1 269 ? -21.109 11.047 5.426 1 88.19 269 LEU B C 1
ATOM 6657 O O . LEU B 1 269 ? -19.938 11.094 5.773 1 88.19 269 LEU B O 1
ATOM 6661 N N . SER B 1 270 ? -21.891 12.086 5.34 1 92.38 270 SER B N 1
ATOM 6662 C CA . SER B 1 270 ? -21.438 13.406 5.773 1 92.38 270 SER B CA 1
ATOM 6663 C C . SER B 1 270 ? -20.953 13.375 7.219 1 92.38 270 SER B C 1
ATOM 6665 O O . SER B 1 270 ? -19.875 13.875 7.527 1 92.38 270 SER B O 1
ATOM 6667 N N . ASN B 1 271 ? -21.703 12.734 8.055 1 94.94 271 ASN B N 1
ATOM 6668 C CA . ASN B 1 271 ? -21.375 12.625 9.477 1 94.94 271 ASN B CA 1
ATOM 6669 C C . ASN B 1 271 ? -20.094 11.812 9.688 1 94.94 271 ASN B C 1
ATOM 6671 O O . ASN B 1 271 ? -19.266 12.172 10.523 1 94.94 271 ASN B O 1
ATOM 6675 N N . SER B 1 272 ? -19.938 10.781 8.977 1 95.06 272 SER B N 1
ATOM 6676 C CA . SER B 1 272 ? -18.766 9.93 9.102 1 95.06 272 SER B CA 1
ATOM 6677 C C . SER B 1 272 ? -17.5 10.672 8.68 1 95.06 272 SER B C 1
ATOM 6679 O O . SER B 1 272 ? -16.438 10.5 9.297 1 95.06 272 SER B O 1
ATOM 6681 N N . PHE B 1 273 ? -17.641 11.469 7.648 1 95.5 273 PHE B N 1
ATOM 6682 C CA . PHE B 1 273 ? -16.469 12.211 7.184 1 95.5 273 PHE B CA 1
ATOM 6683 C C . PHE B 1 273 ? -16.109 13.32 8.164 1 95.5 273 PHE B C 1
ATOM 6685 O O . PHE B 1 273 ? -14.945 13.727 8.258 1 95.5 273 PHE B O 1
ATOM 6692 N N . ARG B 1 274 ? -17.078 13.828 8.953 1 95.94 274 ARG B N 1
ATOM 6693 C CA . ARG B 1 274 ? -16.781 14.75 10.039 1 95.94 274 ARG B CA 1
ATOM 6694 C C . ARG B 1 274 ? -15.875 14.109 11.078 1 95.94 274 ARG B C 1
ATOM 6696 O O . ARG B 1 274 ? -14.93 14.734 11.555 1 95.94 274 ARG B O 1
ATOM 6703 N N . ILE B 1 275 ? -16.156 12.914 11.375 1 96.94 275 ILE B N 1
ATOM 6704 C CA . ILE B 1 275 ? -15.367 12.188 12.359 1 96.94 275 ILE B CA 1
ATOM 6705 C C . ILE B 1 275 ? -13.992 11.867 11.773 1 96.94 275 ILE B C 1
ATOM 6707 O O . ILE B 1 275 ? -12.969 11.992 12.461 1 96.94 275 ILE B O 1
ATOM 6711 N N . LEU B 1 276 ? -13.977 11.453 10.508 1 97.25 276 LEU B N 1
ATOM 6712 C CA . LEU B 1 276 ? -12.711 11.18 9.836 1 97.25 276 LEU B CA 1
ATOM 6713 C C . LEU B 1 276 ? -11.82 12.422 9.812 1 97.25 276 LEU B C 1
ATOM 6715 O O . LEU B 1 276 ? -10.602 12.312 9.906 1 97.25 276 LEU B O 1
ATOM 6719 N N . PHE B 1 277 ? -12.43 13.609 9.688 1 97.94 277 PHE B N 1
ATOM 6720 C CA . PHE B 1 277 ? -11.672 14.859 9.727 1 97.94 277 PHE B CA 1
ATOM 6721 C C . PHE B 1 277 ? -10.859 14.961 11.008 1 97.94 277 PHE B C 1
ATOM 6723 O O . PHE B 1 277 ? -9.664 15.25 10.969 1 97.94 277 PHE B O 1
ATOM 6730 N N . PHE B 1 278 ? -11.438 14.656 12.062 1 97.69 278 PHE B N 1
ATOM 6731 C CA . PHE B 1 278 ? -10.742 14.781 13.344 1 97.69 278 PHE B CA 1
ATOM 6732 C C . PHE B 1 278 ? -9.68 13.703 13.492 1 97.69 278 PHE B C 1
ATOM 6734 O O . PHE B 1 278 ? -8.602 13.953 14.031 1 97.69 278 PHE B O 1
ATOM 6741 N N . LEU B 1 279 ? -9.992 12.516 13.016 1 97.5 279 LEU B N 1
ATOM 6742 C CA . LEU B 1 279 ? -8.984 11.469 13.039 1 97.5 279 LEU B CA 1
ATOM 6743 C C . LEU B 1 279 ? -7.773 11.852 12.195 1 97.5 279 LEU B C 1
ATOM 6745 O O . LEU B 1 279 ? -6.633 11.703 12.641 1 97.5 279 LEU B O 1
ATOM 6749 N N . GLY B 1 280 ? -8.109 12.32 10.992 1 97.94 280 GLY B N 1
ATOM 6750 C CA . GLY B 1 280 ? -7.047 12.766 10.109 1 97.94 280 GLY B CA 1
ATOM 6751 C C . GLY B 1 280 ? -6.266 13.945 10.672 1 97.94 280 GLY B C 1
ATOM 6752 O O . GLY B 1 280 ? -5.059 14.055 10.438 1 97.94 280 GLY B O 1
ATOM 6753 N N . LEU B 1 281 ? -6.957 14.789 11.367 1 98.38 281 LEU B N 1
ATOM 6754 C CA . LEU B 1 281 ? -6.332 15.953 11.992 1 98.38 281 LEU B CA 1
ATOM 6755 C C . LEU B 1 281 ? -5.32 15.523 13.047 1 98.38 281 LEU B C 1
ATOM 6757 O O . LEU B 1 281 ? -4.203 16.047 13.086 1 98.38 281 LEU B O 1
ATOM 6761 N N . PHE B 1 282 ? -5.641 14.602 13.844 1 98.12 282 PHE B N 1
ATOM 6762 C CA . PHE B 1 282 ? -4.723 14.094 14.852 1 98.12 282 PHE B CA 1
ATOM 6763 C C . PHE B 1 282 ? -3.535 13.398 14.195 1 98.12 282 PHE B C 1
ATOM 6765 O O . PHE B 1 282 ? -2.391 13.578 14.625 1 98.12 282 PHE B O 1
ATOM 6772 N N . HIS B 1 283 ? -3.834 12.617 13.172 1 98.12 283 HIS B N 1
ATOM 6773 C CA . HIS B 1 283 ? -2.76 11.953 12.438 1 98.12 283 HIS B CA 1
ATOM 6774 C C . HIS B 1 283 ? -1.77 12.969 11.875 1 98.12 283 HIS B C 1
ATOM 6776 O O . HIS B 1 283 ? -0.562 12.852 12.094 1 98.12 283 HIS B O 1
ATOM 6782 N N . HIS B 1 284 ? -2.297 13.961 11.227 1 98.31 284 HIS B N 1
ATOM 6783 C CA . HIS B 1 284 ? -1.436 14.977 10.633 1 98.31 284 HIS B CA 1
ATOM 6784 C C . HIS B 1 284 ? -0.65 15.727 11.703 1 98.31 284 HIS B C 1
ATOM 6786 O O . HIS B 1 284 ? 0.571 15.859 11.602 1 98.31 284 HIS B O 1
ATOM 6792 N N . SER B 1 285 ? -1.295 16.141 12.727 1 98.56 285 SER B N 1
ATOM 6793 C CA . SER B 1 285 ? -0.676 17 13.742 1 98.56 285 SER B CA 1
ATOM 6794 C C . SER B 1 285 ? 0.448 16.266 14.469 1 98.56 285 SER B C 1
ATOM 6796 O O . SER B 1 285 ? 1.56 16.781 14.586 1 98.56 285 SER B O 1
ATOM 6798 N N . PHE B 1 286 ? 0.217 15.102 14.812 1 98.56 286 PHE B N 1
ATOM 6799 C CA . PHE B 1 286 ? 1.194 14.422 15.656 1 98.56 286 PHE B CA 1
ATOM 6800 C C . PHE B 1 286 ? 2.244 13.711 14.805 1 98.56 286 PHE B C 1
ATOM 6802 O O . PHE B 1 286 ? 3.439 13.789 15.094 1 98.56 286 PHE B O 1
ATOM 6809 N N . SER B 1 287 ? 1.845 13.055 13.758 1 98.5 287 SER B N 1
ATOM 6810 C CA . SER B 1 287 ? 2.801 12.312 12.945 1 98.5 287 SER B CA 1
ATOM 6811 C C . SER B 1 287 ? 3.703 13.258 12.156 1 98.5 287 SER B C 1
ATOM 6813 O O . SER B 1 287 ? 4.895 12.992 11.984 1 98.5 287 SER B O 1
ATOM 6815 N N . LYS B 1 288 ? 3.098 14.328 11.641 1 98.31 288 LYS B N 1
ATOM 6816 C CA . LYS B 1 288 ? 3.914 15.266 10.875 1 98.31 288 LYS B CA 1
ATOM 6817 C C . LYS B 1 288 ? 4.902 16 11.773 1 98.31 288 LYS B C 1
ATOM 6819 O O . LYS B 1 288 ? 6.051 16.219 11.391 1 98.31 288 LYS B O 1
ATOM 6824 N N . THR B 1 289 ? 4.43 16.422 12.945 1 98.56 289 THR B N 1
ATOM 6825 C CA . THR B 1 289 ? 5.328 17.047 13.914 1 98.56 289 THR B CA 1
ATOM 6826 C C . THR B 1 289 ? 6.477 16.109 14.266 1 98.56 289 THR B C 1
ATOM 6828 O O . THR B 1 289 ? 7.637 16.516 14.297 1 98.56 289 THR B O 1
ATOM 6831 N N . PHE B 1 290 ? 6.129 14.875 14.484 1 98.69 290 PHE B N 1
ATOM 6832 C CA . PHE B 1 290 ? 7.148 13.875 14.789 1 98.69 290 PHE B CA 1
ATOM 6833 C C . PHE B 1 290 ? 8.188 13.805 13.68 1 98.69 290 PHE B C 1
ATOM 6835 O O . PHE B 1 290 ? 9.391 13.812 13.938 1 98.69 290 PHE B O 1
ATOM 6842 N N . GLN B 1 291 ? 7.719 13.727 12.453 1 98.25 291 GLN B N 1
ATOM 6843 C CA . GLN B 1 291 ? 8.609 13.594 11.305 1 98.25 291 GLN B CA 1
ATOM 6844 C C . GLN B 1 291 ? 9.516 14.812 11.164 1 98.25 291 GLN B C 1
ATOM 6846 O O . GLN B 1 291 ? 10.719 14.672 10.93 1 98.25 291 GLN B O 1
ATOM 6851 N N . LEU B 1 292 ? 8.961 16 11.328 1 97.94 292 LEU B N 1
ATOM 6852 C CA . LEU B 1 292 ? 9.75 17.219 11.18 1 97.94 292 LEU B CA 1
ATOM 6853 C C . LEU B 1 292 ? 10.766 17.344 12.305 1 97.94 292 LEU B C 1
ATOM 6855 O O . LEU B 1 292 ? 11.867 17.875 12.102 1 97.94 292 LEU B O 1
ATOM 6859 N N . PHE B 1 293 ? 10.438 16.844 13.5 1 97.94 293 PHE B N 1
ATOM 6860 C CA . PHE B 1 293 ? 11.367 16.875 14.633 1 97.94 293 PHE B CA 1
ATOM 6861 C C . PHE B 1 293 ? 12.5 15.891 14.422 1 97.94 293 PHE B C 1
ATOM 6863 O O . PHE B 1 293 ? 13.672 16.234 14.578 1 97.94 293 PHE B O 1
ATOM 6870 N N . SER B 1 294 ? 12.172 14.648 13.984 1 96.44 294 SER B N 1
ATOM 6871 C CA . SER B 1 294 ? 13.156 13.586 13.828 1 96.44 294 SER B CA 1
ATOM 6872 C C . SER B 1 294 ? 14.07 13.852 12.633 1 96.44 294 SER B C 1
ATOM 6874 O O . SER B 1 294 ? 15.289 13.93 12.781 1 96.44 294 SER B O 1
ATOM 6876 N N . ILE B 1 295 ? 13.469 14.102 11.523 1 94.31 295 ILE B N 1
ATOM 6877 C CA . ILE B 1 295 ? 14.219 14.344 10.297 1 94.31 295 ILE B CA 1
ATOM 6878 C C . ILE B 1 295 ? 14.945 15.688 10.391 1 94.31 295 ILE B C 1
ATOM 6880 O O . ILE B 1 295 ? 16.078 15.82 9.93 1 94.31 295 ILE B O 1
ATOM 6884 N N . GLY B 1 296 ? 14.289 16.641 11.008 1 92 296 GLY B N 1
ATOM 6885 C CA . GLY B 1 296 ? 14.906 17.938 11.18 1 92 296 GLY B CA 1
ATOM 6886 C C . GLY B 1 296 ? 16.141 17.906 12.055 1 92 296 GLY B C 1
ATOM 6887 O O . GLY B 1 296 ? 17.125 18.609 11.781 1 92 296 GLY B O 1
ATOM 6888 N N . MET B 1 297 ? 16.125 17.109 13.062 1 92.5 297 MET B N 1
ATOM 6889 C CA . MET B 1 297 ? 17.281 16.984 13.93 1 92.5 297 MET B CA 1
ATOM 6890 C C . MET B 1 297 ? 18.453 16.359 13.18 1 92.5 297 MET B C 1
ATOM 6892 O O . MET B 1 297 ? 19.609 16.797 13.336 1 92.5 297 MET B O 1
ATOM 6896 N N . VAL B 1 298 ? 18.141 15.414 12.359 1 92.25 298 VAL B N 1
ATOM 6897 C CA . VAL B 1 298 ? 19.188 14.75 11.57 1 92.25 298 VAL B CA 1
ATOM 6898 C C . VAL B 1 298 ? 19.797 15.742 10.586 1 92.25 298 VAL B C 1
ATOM 6900 O O . VAL B 1 298 ? 21.016 15.781 10.406 1 92.25 298 VAL B O 1
ATOM 6903 N N . SER B 1 299 ? 18.969 16.547 10.031 1 90.19 299 SER B N 1
ATOM 6904 C CA . SER B 1 299 ? 19.438 17.547 9.086 1 90.19 299 SER B CA 1
ATOM 6905 C C . SER B 1 299 ? 20.312 18.578 9.773 1 90.19 299 SER B C 1
ATOM 6907 O O . SER B 1 299 ? 21.266 19.094 9.164 1 90.19 299 SER B O 1
ATOM 6909 N N . ARG B 1 300 ? 20.062 18.859 10.914 1 88.75 300 ARG B N 1
ATOM 6910 C CA . ARG B 1 300 ? 20.797 19.859 11.672 1 88.75 300 ARG B CA 1
ATOM 6911 C C . ARG B 1 300 ? 22.203 19.359 12.039 1 88.75 300 ARG B C 1
ATOM 6913 O O . ARG B 1 300 ? 23.141 20.141 12.102 1 88.75 300 ARG B O 1
ATOM 6920 N N . LEU B 1 301 ? 22.344 18.141 12.242 1 88.5 301 LEU B N 1
ATOM 6921 C CA . LEU B 1 301 ? 23.609 17.562 12.711 1 88.5 301 LEU B CA 1
ATOM 6922 C C . LEU B 1 301 ? 24.703 17.719 11.656 1 88.5 301 LEU B C 1
ATOM 6924 O O . LEU B 1 301 ? 25.875 17.828 11.984 1 88.5 301 LEU B O 1
ATOM 6928 N N . ILE B 1 302 ? 24.375 17.734 10.406 1 86.38 302 ILE B N 1
ATOM 6929 C CA . ILE B 1 302 ? 25.375 17.844 9.344 1 86.38 302 ILE B CA 1
ATOM 6930 C C . ILE B 1 302 ? 25.156 19.141 8.562 1 86.38 302 ILE B C 1
ATOM 6932 O O . ILE B 1 302 ? 25.984 19.516 7.742 1 86.38 302 ILE B O 1
ATOM 6936 N N . ASN B 1 303 ? 24.188 19.859 8.852 1 80 303 ASN B N 1
ATOM 6937 C CA . ASN B 1 303 ? 23.828 21.094 8.148 1 80 303 ASN B CA 1
ATOM 6938 C C . ASN B 1 303 ? 23.719 20.859 6.641 1 80 303 ASN B C 1
ATOM 6940 O O . ASN B 1 303 ? 24.375 21.547 5.855 1 80 303 ASN B O 1
ATOM 6944 N N . SER B 1 304 ? 23.047 19.891 6.262 1 82.62 304 SER B N 1
ATOM 6945 C CA . SER B 1 304 ? 22.797 19.562 4.859 1 82.62 304 SER B CA 1
ATOM 6946 C C . SER B 1 304 ? 21.297 19.484 4.574 1 82.62 304 SER B C 1
ATOM 6948 O O . SER B 1 304 ? 20.5 19.25 5.48 1 82.62 304 SER B O 1
ATOM 6950 N N . ASN B 1 305 ? 21 19.844 3.391 1 82.81 305 ASN B N 1
ATOM 6951 C CA . ASN B 1 305 ? 19.609 19.797 2.977 1 82.81 305 ASN B CA 1
ATOM 6952 C C . ASN B 1 305 ? 19.359 18.719 1.914 1 82.81 305 ASN B C 1
ATOM 6954 O O . ASN B 1 305 ? 18.359 18.766 1.202 1 82.81 305 ASN B O 1
ATOM 6958 N N . SER B 1 306 ? 20.234 17.812 1.79 1 83.25 306 SER B N 1
ATOM 6959 C CA . SER B 1 306 ? 20.062 16.719 0.83 1 83.25 306 SER B CA 1
ATOM 6960 C C . SER B 1 306 ? 19.891 15.383 1.536 1 83.25 306 SER B C 1
ATOM 6962 O O . SER B 1 306 ? 20.719 15.008 2.371 1 83.25 306 SER B O 1
ATOM 6964 N N . SER B 1 307 ? 18.906 14.75 1.16 1 83.62 307 SER B N 1
ATOM 6965 C CA . SER B 1 307 ? 18.594 13.461 1.782 1 83.62 307 SER B CA 1
ATOM 6966 C C . SER B 1 307 ? 19.734 12.461 1.562 1 83.62 307 SER B C 1
ATOM 6968 O O . SER B 1 307 ? 20 11.625 2.424 1 83.62 307 SER B O 1
ATOM 6970 N N . ASP B 1 308 ? 20.422 12.594 0.486 1 80.75 308 ASP B N 1
ATOM 6971 C CA . ASP B 1 308 ? 21.484 11.641 0.175 1 80.75 308 ASP B CA 1
ATOM 6972 C C . ASP B 1 308 ? 22.734 11.914 1.013 1 80.75 308 ASP B C 1
ATOM 6974 O O . ASP B 1 308 ? 23.516 11 1.281 1 80.75 308 ASP B O 1
ATOM 6978 N N . GLU B 1 309 ? 22.875 13.117 1.399 1 83.5 309 GLU B N 1
ATOM 6979 C CA . GLU B 1 309 ? 23.984 13.453 2.273 1 83.5 309 GLU B CA 1
ATOM 6980 C C . GLU B 1 309 ? 23.688 13.078 3.723 1 83.5 309 GLU B C 1
ATOM 6982 O O . GLU B 1 309 ? 24.609 12.961 4.539 1 83.5 309 GLU B O 1
ATOM 6987 N N . LEU B 1 310 ? 22.453 12.898 3.98 1 87.44 310 LEU B N 1
ATOM 6988 C CA . LEU B 1 310 ? 22.031 12.633 5.348 1 87.44 310 LEU B CA 1
ATOM 6989 C C . LEU B 1 310 ? 21.891 11.133 5.598 1 87.44 310 LEU B C 1
ATOM 6991 O O . LEU B 1 310 ? 21.375 10.719 6.637 1 87.44 310 LEU B O 1
ATOM 6995 N N . LYS B 1 311 ? 22.422 10.383 4.754 1 86.06 311 LYS B N 1
ATOM 6996 C CA . LYS B 1 311 ? 22.25 8.938 4.828 1 86.06 311 LYS B CA 1
ATOM 6997 C C . LYS B 1 311 ? 22.859 8.375 6.113 1 86.06 311 LYS B C 1
ATOM 6999 O O . LYS B 1 311 ? 24.031 8.602 6.395 1 86.06 311 LYS B O 1
ATOM 7004 N N . GLY B 1 312 ? 21.938 7.664 6.867 1 86.44 312 GLY B N 1
ATOM 7005 C CA . GLY B 1 312 ? 22.406 6.902 8.016 1 86.44 312 GLY B CA 1
ATOM 7006 C C . GLY B 1 312 ? 22.719 7.766 9.219 1 86.44 312 GLY B C 1
ATOM 7007 O O . GLY B 1 312 ? 23.094 7.258 10.281 1 86.44 312 GLY B O 1
ATOM 7008 N N . ILE B 1 313 ? 22.562 9.023 9.172 1 86.75 313 ILE B N 1
ATOM 7009 C CA . ILE B 1 313 ? 22.938 9.93 10.258 1 86.75 313 ILE B CA 1
ATOM 7010 C C . ILE B 1 313 ? 22.016 9.695 11.453 1 86.75 313 ILE B C 1
ATOM 7012 O O . ILE B 1 313 ? 22.438 9.875 12.602 1 86.75 313 ILE B O 1
ATOM 7016 N N . GLY B 1 314 ? 20.844 9.305 11.211 1 88.94 314 GLY B N 1
ATOM 7017 C CA . GLY B 1 314 ? 19.891 9.008 12.273 1 88.94 314 GLY B CA 1
ATOM 7018 C C . GLY B 1 314 ? 20.375 7.93 13.227 1 88.94 314 GLY B C 1
ATOM 7019 O O . GLY B 1 314 ? 20.016 7.93 14.398 1 88.94 314 GLY B O 1
ATOM 7020 N N . ARG B 1 315 ? 21.188 7.16 12.773 1 83.94 315 ARG B N 1
ATOM 7021 C CA . ARG B 1 315 ? 21.719 6.102 13.609 1 83.94 315 ARG B CA 1
ATOM 7022 C C . ARG B 1 315 ? 22.641 6.672 14.68 1 83.94 315 ARG B C 1
ATOM 7024 O O . ARG B 1 315 ? 22.828 6.066 15.742 1 83.94 315 ARG B O 1
ATOM 7031 N N . LEU B 1 316 ? 23.188 7.73 14.414 1 85.38 316 LEU B N 1
ATOM 7032 C CA . LEU B 1 316 ? 24.172 8.328 15.305 1 85.38 316 LEU B CA 1
ATOM 7033 C C . LEU B 1 316 ? 23.5 9.008 16.484 1 85.38 316 LEU B C 1
ATOM 7035 O O . LEU B 1 316 ? 24.156 9.375 17.453 1 85.38 316 LEU B O 1
ATOM 7039 N N . LEU B 1 317 ? 22.219 9.109 16.438 1 89 317 LEU B N 1
ATOM 7040 C CA . LEU B 1 317 ? 21.469 9.727 17.516 1 89 317 LEU B CA 1
ATOM 7041 C C . LEU B 1 317 ? 21.453 8.82 18.75 1 89 317 LEU B C 1
ATOM 7043 O O . LEU B 1 317 ? 21.219 9.289 19.859 1 89 317 LEU B O 1
ATOM 7047 N N . GLY B 1 318 ? 21.656 7.512 18.547 1 87.12 318 GLY B N 1
ATOM 7048 C CA . GLY B 1 318 ? 21.625 6.559 19.641 1 87.12 318 GLY B CA 1
ATOM 7049 C C . GLY B 1 318 ? 20.219 6.277 20.156 1 87.12 318 GLY B C 1
ATOM 7050 O O . GLY B 1 318 ? 20.047 5.977 21.344 1 87.12 318 GLY B O 1
ATOM 7051 N N . ILE B 1 319 ? 19.312 6.574 19.406 1 91.69 319 ILE B N 1
ATOM 7052 C CA . ILE B 1 319 ? 17.922 6.293 19.734 1 91.69 319 ILE B CA 1
ATOM 7053 C C . ILE B 1 319 ? 17.438 5.105 18.906 1 91.69 319 ILE B C 1
ATOM 7055 O O . ILE B 1 319 ? 17.859 4.922 17.75 1 91.69 319 ILE B O 1
ATOM 7059 N N . SER B 1 320 ? 16.578 4.273 19.469 1 87.31 320 SER B N 1
ATOM 7060 C CA . SER B 1 320 ? 16.094 3.07 18.797 1 87.31 320 SER B CA 1
ATOM 7061 C C . SER B 1 320 ? 15.406 3.41 17.469 1 87.31 320 SER B C 1
ATOM 7063 O O . SER B 1 320 ? 14.641 4.375 17.391 1 87.31 320 SER B O 1
ATOM 7065 N N . PRO B 1 321 ? 15.672 2.609 16.469 1 86.19 321 PRO B N 1
ATOM 7066 C CA . PRO B 1 321 ? 15 2.826 15.18 1 86.19 321 PRO B CA 1
ATOM 7067 C C . PRO B 1 321 ? 13.477 2.678 15.273 1 86.19 321 PRO B C 1
ATOM 7069 O O . PRO B 1 321 ? 12.742 3.299 14.5 1 86.19 321 PRO B O 1
ATOM 7072 N N . LEU B 1 322 ? 13.07 1.899 16.203 1 87 322 LEU B N 1
ATOM 7073 C CA . LEU B 1 322 ? 11.633 1.73 16.391 1 87 322 LEU B CA 1
ATOM 7074 C C . LEU B 1 322 ? 10.977 3.045 16.797 1 87 322 LEU B C 1
ATOM 7076 O O . LEU B 1 322 ? 9.906 3.396 16.297 1 87 322 LEU B O 1
ATOM 7080 N N . LEU B 1 323 ? 11.633 3.742 17.688 1 92.81 323 LEU B N 1
ATOM 7081 C CA . LEU B 1 323 ? 11.102 5.035 18.109 1 92.81 323 LEU B CA 1
ATOM 7082 C C . LEU B 1 323 ? 11.25 6.066 16.984 1 92.81 323 LEU B C 1
ATOM 7084 O O . LEU B 1 323 ? 10.312 6.812 16.703 1 92.81 323 LEU B O 1
ATOM 7088 N N . LEU B 1 324 ? 12.414 6.023 16.344 1 94 324 LEU B N 1
ATOM 7089 C CA . LEU B 1 324 ? 12.688 7.008 15.297 1 94 324 LEU B CA 1
ATOM 7090 C C . LEU B 1 324 ? 11.789 6.781 14.086 1 94 324 LEU B C 1
ATOM 7092 O O . LEU B 1 324 ? 11.617 7.68 13.258 1 94 324 LEU B O 1
ATOM 7096 N N . GLY B 1 325 ? 11.188 5.605 14.016 1 93.81 325 GLY B N 1
ATOM 7097 C CA . GLY B 1 325 ? 10.336 5.273 12.883 1 93.81 325 GLY B CA 1
ATOM 7098 C C . GLY B 1 325 ? 8.859 5.492 13.172 1 93.81 325 GLY B C 1
ATOM 7099 O O . GLY B 1 325 ? 8.016 5.277 12.297 1 93.81 325 GLY B O 1
ATOM 7100 N N . ALA B 1 326 ? 8.469 5.988 14.289 1 96.62 326 ALA B N 1
ATOM 7101 C CA . ALA B 1 326 ? 7.07 6.082 14.703 1 96.62 326 ALA B CA 1
ATOM 7102 C C . ALA B 1 326 ? 6.258 6.902 13.711 1 96.62 326 ALA B C 1
ATOM 7104 O O . ALA B 1 326 ? 5.18 6.477 13.281 1 96.62 326 ALA B O 1
ATOM 7105 N N . GLY B 1 327 ? 6.77 8.062 13.344 1 97.56 327 GLY B N 1
ATOM 7106 C CA . GLY B 1 327 ? 6.086 8.875 12.359 1 97.56 327 GLY B CA 1
ATOM 7107 C C . GLY B 1 327 ? 5.965 8.203 11.008 1 97.56 327 GLY B C 1
ATOM 7108 O O . GLY B 1 327 ? 4.926 8.289 10.352 1 97.56 327 GLY B O 1
ATOM 7109 N N . THR B 1 328 ? 7.023 7.5 10.586 1 96.19 328 THR B N 1
ATOM 7110 C CA . THR B 1 328 ? 7.027 6.781 9.32 1 96.19 328 THR B CA 1
ATOM 7111 C C . THR B 1 328 ? 6.02 5.633 9.352 1 96.19 328 THR B C 1
ATOM 7113 O O . THR B 1 328 ? 5.293 5.41 8.383 1 96.19 328 THR B O 1
ATOM 7116 N N . PHE B 1 329 ? 5.961 4.957 10.5 1 95.31 329 PHE B N 1
ATOM 7117 C CA . PHE B 1 329 ? 5.016 3.855 10.633 1 95.31 329 PHE B CA 1
ATOM 7118 C C . PHE B 1 329 ? 3.58 4.355 10.523 1 95.31 329 PHE B C 1
ATOM 7120 O O . PHE B 1 329 ? 2.723 3.678 9.953 1 95.31 329 PHE B O 1
ATOM 7127 N N . SER B 1 330 ? 3.352 5.5 11.008 1 97.62 330 SER B N 1
ATOM 7128 C CA . SER B 1 330 ? 2.027 6.105 10.93 1 97.62 330 SER B CA 1
ATOM 7129 C C . SER B 1 330 ? 1.661 6.453 9.492 1 97.62 330 SER B C 1
ATOM 7131 O O . SER B 1 330 ? 0.564 6.133 9.031 1 97.62 330 SER B O 1
ATOM 7133 N N . TYR B 1 331 ? 2.586 7.07 8.758 1 96.25 331 TYR B N 1
ATOM 7134 C CA . TYR B 1 331 ? 2.32 7.469 7.375 1 96.25 331 TYR B CA 1
ATOM 7135 C C . TYR B 1 331 ? 2.34 6.262 6.445 1 96.25 331 TYR B C 1
ATOM 7137 O O . TYR B 1 331 ? 1.76 6.301 5.355 1 96.25 331 TYR B O 1
ATOM 7145 N N . ALA B 1 332 ? 3.025 5.168 6.887 1 91.94 332 ALA B N 1
ATOM 7146 C CA . ALA B 1 332 ? 3.021 3.92 6.129 1 91.94 332 ALA B CA 1
ATOM 7147 C C . ALA B 1 332 ? 1.777 3.092 6.438 1 91.94 332 ALA B C 1
ATOM 7149 O O . ALA B 1 332 ? 1.638 1.965 5.957 1 91.94 332 ALA B O 1
ATOM 7150 N N . VAL B 1 333 ? 0.926 3.588 7.297 1 92.19 333 VAL B N 1
ATOM 7151 C CA . VAL B 1 333 ? -0.373 3.004 7.613 1 92.19 333 VAL B CA 1
ATOM 7152 C C . VAL B 1 333 ? -0.182 1.631 8.25 1 92.19 333 VAL B C 1
ATOM 7154 O O . VAL B 1 333 ? -0.872 0.672 7.898 1 92.19 333 VAL B O 1
ATOM 7157 N N . LEU B 1 334 ? 0.781 1.51 9.07 1 89 334 LEU B N 1
ATOM 7158 C CA . LEU B 1 334 ? 0.955 0.27 9.82 1 89 334 LEU B CA 1
ATOM 7159 C C . LEU B 1 334 ? -0.124 0.123 10.891 1 89 334 LEU B C 1
ATOM 7161 O O . LEU B 1 334 ? -0.417 1.074 11.617 1 89 334 LEU B O 1
ATOM 7165 N N . PRO B 1 335 ? -0.74 -1.073 11.008 1 87.81 335 PRO B N 1
ATOM 7166 C CA . PRO B 1 335 ? -1.754 -1.266 12.047 1 87.81 335 PRO B CA 1
ATOM 7167 C C . PRO B 1 335 ? -1.236 -0.933 13.445 1 87.81 335 PRO B C 1
ATOM 7169 O O . PRO B 1 335 ? -0.121 -1.32 13.805 1 87.81 335 PRO B O 1
ATOM 7172 N N . GLY B 1 336 ? -2.027 -0.234 14.203 1 92.81 336 GLY B N 1
ATOM 7173 C CA . GLY B 1 336 ? -1.64 0.18 15.539 1 92.81 336 GLY B CA 1
ATOM 7174 C C . GLY B 1 336 ? -1.269 1.648 15.625 1 92.81 336 GLY B C 1
ATOM 7175 O O . GLY B 1 336 ? -1.048 2.176 16.719 1 92.81 336 GLY B O 1
ATOM 7176 N N . THR B 1 337 ? -1.17 2.318 14.531 1 96.31 337 THR B N 1
ATOM 7177 C CA . THR B 1 337 ? -0.808 3.732 14.5 1 96.31 337 THR B CA 1
ATOM 7178 C C . THR B 1 337 ? -2.025 4.594 14.18 1 96.31 337 THR B C 1
ATOM 7180 O O . THR B 1 337 ? -3.043 4.09 13.703 1 96.31 337 THR B O 1
ATOM 7183 N N . ILE B 1 338 ? -1.917 5.828 14.453 1 97.69 338 ILE B N 1
ATOM 7184 C CA . ILE B 1 338 ? -3.012 6.762 14.203 1 97.69 338 ILE B CA 1
ATOM 7185 C C . ILE B 1 338 ? -3.209 6.934 12.703 1 97.69 338 ILE B C 1
ATOM 7187 O O . ILE B 1 338 ? -4.336 7.117 12.234 1 97.69 338 ILE B O 1
ATOM 7191 N N . GLY B 1 339 ? -2.137 6.875 11.922 1 97.19 339 GLY B N 1
ATOM 7192 C CA . GLY B 1 339 ? -2.252 6.934 10.469 1 97.19 339 GLY B CA 1
ATOM 7193 C C . GLY B 1 339 ? -3.039 5.777 9.883 1 97.19 339 GLY B C 1
ATOM 7194 O O . GLY B 1 339 ? -3.803 5.957 8.938 1 97.19 339 GLY B O 1
ATOM 7195 N N . PHE B 1 340 ? -2.904 4.59 10.484 1 93.75 340 PHE B N 1
ATOM 7196 C CA . PHE B 1 340 ? -3.67 3.426 10.055 1 93.75 340 PHE B CA 1
ATOM 7197 C C . PHE B 1 340 ? -5.164 3.652 10.258 1 93.75 340 PHE B C 1
ATOM 7199 O O . PHE B 1 340 ? -5.969 3.359 9.375 1 93.75 340 PHE B O 1
ATOM 7206 N N . VAL B 1 341 ? -5.484 4.172 11.359 1 95.25 341 VAL B N 1
ATOM 7207 C CA . VAL B 1 341 ? -6.883 4.414 11.703 1 95.25 341 VAL B CA 1
ATOM 7208 C C . VAL B 1 341 ? -7.488 5.422 10.734 1 95.25 341 VAL B C 1
ATOM 7210 O O . VAL B 1 341 ? -8.594 5.223 10.227 1 95.25 341 VAL B O 1
ATOM 7213 N N . SER B 1 342 ? -6.793 6.469 10.453 1 95.94 342 SER B N 1
ATOM 7214 C CA . SER B 1 342 ? -7.285 7.527 9.586 1 95.94 342 SER B CA 1
ATOM 7215 C C . SER B 1 342 ? -7.453 7.027 8.148 1 95.94 342 SER B C 1
ATOM 7217 O O . SER B 1 342 ? -8.547 7.102 7.59 1 95.94 342 SER B O 1
ATOM 7219 N N . GLU B 1 343 ? -6.441 6.391 7.602 1 92.31 343 GLU B N 1
ATOM 7220 C CA . GLU B 1 343 ? -6.484 5.996 6.195 1 92.31 343 GLU B CA 1
ATOM 7221 C C . GLU B 1 343 ? -7.371 4.77 5.996 1 92.31 343 GLU B C 1
ATOM 7223 O O . GLU B 1 343 ? -8.039 4.641 4.969 1 92.31 343 GLU B O 1
ATOM 7228 N N . ALA B 1 344 ? -7.363 3.842 6.938 1 88.06 344 ALA B N 1
ATOM 7229 C CA . ALA B 1 344 ? -8.258 2.688 6.852 1 88.06 344 ALA B CA 1
ATOM 7230 C C . ALA B 1 344 ? -9.719 3.121 6.891 1 88.06 344 ALA B C 1
ATOM 7232 O O . ALA B 1 344 ? -10.562 2.539 6.207 1 88.06 344 ALA B O 1
ATOM 7233 N N . THR B 1 345 ? -10.008 4.066 7.738 1 91.81 345 THR B N 1
ATOM 7234 C CA . THR B 1 345 ? -11.375 4.574 7.82 1 91.81 345 THR B CA 1
ATOM 7235 C C . THR B 1 345 ? -11.773 5.262 6.52 1 91.81 345 THR B C 1
ATOM 7237 O O . THR B 1 345 ? -12.922 5.156 6.078 1 91.81 345 THR B O 1
ATOM 7240 N N . TYR B 1 346 ? -10.852 5.969 5.926 1 92.5 346 TYR B N 1
ATOM 7241 C CA . TYR B 1 346 ? -11.133 6.578 4.633 1 92.5 346 TYR B CA 1
ATOM 7242 C C . TYR B 1 346 ? -11.5 5.523 3.596 1 92.5 346 TYR B C 1
ATOM 7244 O O . TYR B 1 346 ? -12.453 5.691 2.836 1 92.5 346 TYR B O 1
ATOM 7252 N N . PHE B 1 347 ? -10.75 4.484 3.564 1 80.81 347 PHE B N 1
ATOM 7253 C CA . PHE B 1 347 ? -11.016 3.426 2.598 1 80.81 347 PHE B CA 1
ATOM 7254 C C . PHE B 1 347 ? -12.352 2.75 2.889 1 80.81 347 PHE B C 1
ATOM 7256 O O . PHE B 1 347 ? -13.086 2.383 1.967 1 80.81 347 PHE B O 1
ATOM 7263 N N . TYR B 1 348 ? -12.641 2.592 4.125 1 83.31 348 TYR B N 1
ATOM 7264 C CA . TYR B 1 348 ? -13.922 2.031 4.535 1 83.31 348 TYR B CA 1
ATOM 7265 C C . TYR B 1 348 ? -15.078 2.902 4.055 1 83.31 348 TYR B C 1
ATOM 7267 O O . TYR B 1 348 ? -16.062 2.395 3.502 1 83.31 348 TYR B O 1
ATOM 7275 N N . LEU B 1 349 ? -14.898 4.191 4.219 1 86.56 349 LEU B N 1
ATOM 7276 C CA . LEU B 1 349 ? -15.961 5.121 3.838 1 86.56 349 LEU B CA 1
ATOM 7277 C C . LEU B 1 349 ? -16.078 5.223 2.32 1 86.56 349 LEU B C 1
ATOM 7279 O O . LEU B 1 349 ? -17.156 5.422 1.786 1 86.56 349 LEU B O 1
ATOM 7283 N N . ASN B 1 350 ? -14.945 5.09 1.641 1 77.62 350 ASN B N 1
ATOM 7284 C CA . ASN B 1 350 ? -14.977 5.086 0.182 1 77.62 350 ASN B CA 1
ATOM 7285 C C . ASN B 1 350 ? -15.773 3.9 -0.358 1 77.62 350 ASN B C 1
ATOM 7287 O O . ASN B 1 350 ? -16.438 4.012 -1.391 1 77.62 350 ASN B O 1
ATOM 7291 N N . ALA B 1 351 ? -15.648 2.789 0.309 1 70.75 351 ALA B N 1
ATOM 7292 C CA . ALA B 1 351 ? -16.422 1.619 -0.092 1 70.75 351 ALA B CA 1
ATOM 7293 C C . ALA B 1 351 ? -17.922 1.874 0.062 1 70.75 351 ALA B C 1
ATOM 7295 O O . ALA B 1 351 ? -18.719 1.407 -0.749 1 70.75 351 ALA B O 1
ATOM 7296 N N . ARG B 1 352 ? -18.25 2.682 1.041 1 73.31 352 ARG B N 1
ATOM 7297 C CA . ARG B 1 352 ? -19.641 3.023 1.271 1 73.31 352 ARG B CA 1
ATOM 7298 C C . ARG B 1 352 ? -20.156 3.998 0.211 1 73.31 352 ARG B C 1
ATOM 7300 O O . ARG B 1 352 ? -21.328 3.969 -0.155 1 73.31 352 ARG B O 1
ATOM 7307 N N . ILE B 1 353 ? -19.266 4.891 -0.228 1 71.94 353 ILE B N 1
ATOM 7308 C CA . ILE B 1 353 ? -19.625 5.84 -1.282 1 71.94 353 ILE B CA 1
ATOM 7309 C C . ILE B 1 353 ? -19.922 5.082 -2.574 1 71.94 353 ILE B C 1
ATOM 7311 O O . ILE B 1 353 ? -20.859 5.434 -3.303 1 71.94 353 ILE B O 1
ATOM 7315 N N . LEU B 1 354 ? -19.172 4.043 -2.789 1 62.91 354 LEU B N 1
ATOM 7316 C CA . LEU B 1 354 ? -19.312 3.273 -4.02 1 62.91 354 LEU B CA 1
ATOM 7317 C C . LEU B 1 354 ? -20.625 2.477 -4.02 1 62.91 354 LEU B C 1
ATOM 7319 O O . LEU B 1 354 ? -21.125 2.096 -5.078 1 62.91 354 LEU B O 1
ATOM 7323 N N . ASP B 1 355 ? -21.188 2.258 -2.83 1 62.84 355 ASP B N 1
ATOM 7324 C CA . ASP B 1 355 ? -22.453 1.54 -2.699 1 62.84 355 ASP B CA 1
ATOM 7325 C C . ASP B 1 355 ? -23.641 2.449 -3.018 1 62.84 355 ASP B C 1
ATOM 7327 O O . ASP B 1 355 ? -24.75 1.972 -3.225 1 62.84 355 ASP B O 1
ATOM 7331 N N . LEU B 1 356 ? -23.297 3.725 -3.072 1 62.84 356 LEU B N 1
ATOM 7332 C CA . LEU B 1 356 ? -24.391 4.648 -3.377 1 62.84 356 LEU B CA 1
ATOM 7333 C C . LEU B 1 356 ? -24.781 4.566 -4.848 1 62.84 356 LEU B C 1
ATOM 7335 O O . LEU B 1 356 ? -23.953 4.227 -5.695 1 62.84 356 LEU B O 1
ATOM 7339 N N . PRO B 1 357 ? -26.047 4.59 -5.168 1 56.41 357 PRO B N 1
ATOM 7340 C CA . PRO B 1 357 ? -26.469 4.512 -6.566 1 56.41 357 PRO B CA 1
ATOM 7341 C C . PRO B 1 357 ? -25.656 5.422 -7.48 1 56.41 357 PRO B C 1
ATOM 7343 O O . PRO B 1 357 ? -25.188 6.48 -7.055 1 56.41 357 PRO B O 1
ATOM 7346 N N . ILE B 1 358 ? -25.234 4.906 -8.688 1 53.59 358 ILE B N 1
ATOM 7347 C CA . ILE B 1 358 ? -24.234 5.223 -9.703 1 53.59 358 ILE B CA 1
ATOM 7348 C C . ILE B 1 358 ? -24.297 6.715 -10.031 1 53.59 358 ILE B C 1
ATOM 7350 O O . ILE B 1 358 ? -23.25 7.355 -10.211 1 53.59 358 ILE B O 1
ATOM 7354 N N . GLY B 1 359 ? -25.344 7.305 -10.32 1 47.78 359 GLY B N 1
ATOM 7355 C CA . GLY B 1 359 ? -25.344 8.648 -10.891 1 47.78 359 GLY B CA 1
ATOM 7356 C C . GLY B 1 359 ? -24.469 9.617 -10.133 1 47.78 359 GLY B C 1
ATOM 7357 O O . GLY B 1 359 ? -23.859 10.516 -10.727 1 47.78 359 GLY B O 1
ATOM 7358 N N . ARG B 1 360 ? -24.281 9.398 -8.977 1 48.91 360 ARG B N 1
ATOM 7359 C CA . ARG B 1 360 ? -23.641 10.398 -8.141 1 48.91 360 ARG B CA 1
ATOM 7360 C C . ARG B 1 360 ? -22.172 10.031 -7.883 1 48.91 360 ARG B C 1
ATOM 7362 O O . ARG B 1 360 ? -21.344 10.914 -7.629 1 48.91 360 ARG B O 1
ATOM 7369 N N . SER B 1 361 ? -21.828 8.719 -8.172 1 53.25 361 SER B N 1
ATOM 7370 C CA . SER B 1 361 ? -20.516 8.203 -7.805 1 53.25 361 SER B CA 1
ATOM 7371 C C . SER B 1 361 ? -19.5 8.398 -8.93 1 53.25 361 SER B C 1
ATOM 7373 O O . SER B 1 361 ? -18.297 8.344 -8.703 1 53.25 361 SER B O 1
ATOM 7375 N N . VAL B 1 362 ? -20.031 8.719 -10.094 1 49.41 362 VAL B N 1
ATOM 7376 C CA . VAL B 1 362 ? -19.141 8.727 -11.242 1 49.41 362 VAL B CA 1
ATOM 7377 C C . VAL B 1 362 ? -18.125 9.859 -11.086 1 49.41 362 VAL B C 1
ATOM 7379 O O . VAL B 1 362 ? -16.953 9.695 -11.445 1 49.41 362 VAL B O 1
ATOM 7382 N N . PHE B 1 363 ? -18.578 10.914 -10.508 1 51.94 363 PHE B N 1
ATOM 7383 C CA . PHE B 1 363 ? -17.672 12.047 -10.414 1 51.94 363 PHE B CA 1
ATOM 7384 C C . PHE B 1 363 ? -16.656 11.844 -9.289 1 51.94 363 PHE B C 1
ATOM 7386 O O . PHE B 1 363 ? -15.562 12.406 -9.32 1 51.94 363 PHE B O 1
ATOM 7393 N N . LEU B 1 364 ? -17.016 10.961 -8.492 1 63.28 364 LEU B N 1
ATOM 7394 C CA . LEU B 1 364 ? -16.172 10.781 -7.316 1 63.28 364 LEU B CA 1
ATOM 7395 C C . LEU B 1 364 ? -15.07 9.766 -7.59 1 63.28 364 LEU B C 1
ATOM 7397 O O . LEU B 1 364 ? -14.008 9.82 -6.98 1 63.28 364 LEU B O 1
ATOM 7401 N N . LEU B 1 365 ? -15.297 9.117 -8.734 1 61.34 365 LEU B N 1
ATOM 7402 C CA . LEU B 1 365 ? -14.438 7.961 -8.961 1 61.34 365 LEU B CA 1
ATOM 7403 C C . LEU B 1 365 ? -13.062 8.398 -9.461 1 61.34 365 LEU B C 1
ATOM 7405 O O . LEU B 1 365 ? -12.039 7.961 -8.938 1 61.34 365 LEU B O 1
ATOM 7409 N N . PRO B 1 366 ? -13.078 9.344 -10.438 1 59.69 366 PRO B N 1
ATOM 7410 C CA . PRO B 1 366 ? -11.75 9.781 -10.867 1 59.69 366 PRO B CA 1
ATOM 7411 C C . PRO B 1 366 ? -10.945 10.414 -9.734 1 59.69 366 PRO B C 1
ATOM 7413 O O . PRO B 1 366 ? -9.727 10.227 -9.656 1 59.69 366 PRO B O 1
ATOM 7416 N N . SER B 1 367 ? -11.68 11.109 -8.906 1 72.69 367 SER B N 1
ATOM 7417 C CA . SER B 1 367 ? -11.008 11.773 -7.801 1 72.69 367 SER B CA 1
ATOM 7418 C C . SER B 1 367 ? -10.422 10.766 -6.82 1 72.69 367 SER B C 1
ATOM 7420 O O . SER B 1 367 ? -9.375 11 -6.227 1 72.69 367 SER B O 1
ATOM 7422 N N . MET B 1 368 ? -11.031 9.656 -6.863 1 75.06 368 MET B N 1
ATOM 7423 C CA . MET B 1 368 ? -10.578 8.633 -5.93 1 75.06 368 MET B CA 1
ATOM 7424 C C . MET B 1 368 ? -9.219 8.07 -6.359 1 75.06 368 MET B C 1
ATOM 7426 O O . MET B 1 368 ? -8.391 7.727 -5.516 1 75.06 368 MET B O 1
ATOM 7430 N N . ILE B 1 369 ? -8.977 8.125 -7.633 1 73.5 369 ILE B N 1
ATOM 7431 C CA . ILE B 1 369 ? -7.707 7.637 -8.156 1 73.5 369 ILE B CA 1
ATOM 7432 C C . ILE B 1 369 ? -6.586 8.594 -7.754 1 73.5 369 ILE B C 1
ATOM 7434 O O . ILE B 1 369 ? -5.547 8.172 -7.25 1 73.5 369 ILE B O 1
ATOM 7438 N N . PHE B 1 370 ? -6.875 9.867 -7.898 1 78.81 370 PHE B N 1
ATOM 7439 C CA . PHE B 1 370 ? -5.879 10.875 -7.547 1 78.81 370 PHE B CA 1
ATOM 7440 C C . PHE B 1 370 ? -5.594 10.852 -6.051 1 78.81 370 PHE B C 1
ATOM 7442 O O . PHE B 1 370 ? -4.438 10.961 -5.633 1 78.81 370 PHE B O 1
ATOM 7449 N N . ILE B 1 371 ? -6.695 10.648 -5.348 1 86.75 371 ILE B N 1
ATOM 7450 C CA . ILE B 1 371 ? -6.555 10.625 -3.896 1 86.75 371 ILE B CA 1
ATOM 7451 C C . ILE B 1 371 ? -5.742 9.406 -3.475 1 86.75 371 ILE B C 1
ATOM 7453 O O . ILE B 1 371 ? -4.816 9.516 -2.668 1 86.75 371 ILE B O 1
ATOM 7457 N N . PHE B 1 372 ? -6.004 8.312 -4.105 1 83.88 372 PHE B N 1
ATOM 7458 C CA . PHE B 1 372 ? -5.32 7.07 -3.777 1 83.88 372 PHE B CA 1
ATOM 7459 C C . PHE B 1 372 ? -3.83 7.18 -4.074 1 83.88 372 PHE B C 1
ATOM 7461 O O . PHE B 1 372 ? -2.998 6.867 -3.219 1 83.88 372 PHE B O 1
ATOM 7468 N N . PHE B 1 373 ? -3.457 7.688 -5.195 1 82.5 373 PHE B N 1
ATOM 7469 C CA . PHE B 1 373 ? -2.055 7.785 -5.586 1 82.5 373 PHE B CA 1
ATOM 7470 C C . PHE B 1 373 ? -1.327 8.82 -4.738 1 82.5 373 PHE B C 1
ATOM 7472 O O . PHE B 1 373 ? -0.158 8.641 -4.395 1 82.5 373 PHE B O 1
ATOM 7479 N N . GLY B 1 374 ? -2.051 9.914 -4.438 1 89.44 374 GLY B N 1
ATOM 7480 C CA . GLY B 1 374 ? -1.446 10.922 -3.584 1 89.44 374 GLY B CA 1
ATOM 7481 C C . GLY B 1 374 ? -1.099 10.406 -2.201 1 89.44 374 GLY B C 1
ATOM 7482 O O . GLY B 1 374 ? 0.012 10.625 -1.712 1 89.44 374 GLY B O 1
ATOM 7483 N N . ILE B 1 375 ? -2.018 9.656 -1.645 1 90.94 375 ILE B N 1
ATOM 7484 C CA . ILE B 1 375 ? -1.826 9.133 -0.296 1 90.94 375 ILE B CA 1
ATOM 7485 C C . ILE B 1 375 ? -0.715 8.086 -0.301 1 90.94 375 ILE B C 1
ATOM 7487 O O . ILE B 1 375 ? 0.163 8.094 0.565 1 90.94 375 ILE B O 1
ATOM 7491 N N . VAL B 1 376 ? -0.656 7.293 -1.293 1 87.19 376 VAL B N 1
ATOM 7492 C CA . VAL B 1 376 ? 0.328 6.223 -1.384 1 87.19 376 VAL B CA 1
ATOM 7493 C C . VAL B 1 376 ? 1.723 6.812 -1.576 1 87.19 376 VAL B C 1
ATOM 7495 O O . VAL B 1 376 ? 2.67 6.422 -0.89 1 87.19 376 VAL B O 1
ATOM 7498 N N . LEU B 1 377 ? 1.831 7.754 -2.475 1 88.06 377 LEU B N 1
ATOM 7499 C CA . LEU B 1 377 ? 3.127 8.375 -2.73 1 88.06 377 LEU B CA 1
ATOM 7500 C C . LEU B 1 377 ? 3.592 9.18 -1.522 1 88.06 377 LEU B C 1
ATOM 7502 O O . LEU B 1 377 ? 4.789 9.234 -1.231 1 88.06 377 LEU B O 1
ATOM 7506 N N . GLY B 1 378 ? 2.613 9.812 -0.882 1 91.69 378 GLY B N 1
ATOM 7507 C CA . GLY B 1 378 ? 2.957 10.477 0.365 1 91.69 378 GLY B CA 1
ATOM 7508 C C . GLY B 1 378 ? 3.523 9.531 1.407 1 91.69 378 GLY B C 1
ATOM 7509 O O . GLY B 1 378 ? 4.516 9.844 2.066 1 91.69 378 GLY B O 1
ATOM 7510 N N . GLY B 1 379 ? 2.9 8.375 1.552 1 92.88 379 GLY B N 1
ATOM 7511 C CA . GLY B 1 379 ? 3.42 7.359 2.451 1 92.88 379 GLY B CA 1
ATOM 7512 C C . GLY B 1 379 ? 4.805 6.871 2.066 1 92.88 379 GLY B C 1
ATOM 7513 O O . GLY B 1 379 ? 5.672 6.707 2.926 1 92.88 379 GLY B O 1
ATOM 7514 N N . PHE B 1 380 ? 5.043 6.699 0.772 1 89.69 380 PHE B N 1
ATOM 7515 C CA . PHE B 1 380 ? 6.324 6.215 0.281 1 89.69 380 PHE B CA 1
ATOM 7516 C C . PHE B 1 380 ? 7.426 7.234 0.549 1 89.69 380 PHE B C 1
ATOM 7518 O O . PHE B 1 380 ? 8.586 6.863 0.758 1 89.69 380 PHE B O 1
ATOM 7525 N N . THR B 1 381 ? 7.039 8.484 0.582 1 92.5 381 THR B N 1
ATOM 7526 C CA . THR B 1 381 ? 8 9.531 0.912 1 92.5 381 THR B CA 1
ATOM 7527 C C . THR B 1 381 ? 8.602 9.297 2.299 1 92.5 381 THR B C 1
ATOM 7529 O O . THR B 1 381 ? 9.812 9.367 2.477 1 92.5 381 THR B O 1
ATOM 7532 N N . HIS B 1 382 ? 7.762 8.992 3.209 1 95.25 382 HIS B N 1
ATOM 7533 C CA . HIS B 1 382 ? 8.219 8.797 4.582 1 95.25 382 HIS B CA 1
ATOM 7534 C C . HIS B 1 382 ? 9.039 7.52 4.715 1 95.25 382 HIS B C 1
ATOM 7536 O O . HIS B 1 382 ? 10.031 7.488 5.453 1 95.25 382 HIS B O 1
ATOM 7542 N N . ILE B 1 383 ? 8.719 6.527 3.975 1 90.19 383 ILE B N 1
ATOM 7543 C CA . ILE B 1 383 ? 9.477 5.277 3.994 1 90.19 383 ILE B CA 1
ATOM 7544 C C . ILE B 1 383 ? 10.852 5.504 3.383 1 90.19 383 ILE B C 1
ATOM 7546 O O . ILE B 1 383 ? 11.867 5.078 3.945 1 90.19 383 ILE B O 1
ATOM 7550 N N . LYS B 1 384 ? 10.867 6.199 2.285 1 89 384 LYS B N 1
ATOM 7551 C CA . LYS B 1 384 ? 12.109 6.496 1.584 1 89 384 LYS B CA 1
ATOM 7552 C C . LYS B 1 384 ? 13.078 7.262 2.482 1 89 384 LYS B C 1
ATOM 7554 O O . LYS B 1 384 ? 14.266 6.926 2.562 1 89 384 LYS B O 1
ATOM 7559 N N . LEU B 1 385 ? 12.578 8.227 3.164 1 91.94 385 LEU B N 1
ATOM 7560 C CA . LEU B 1 385 ? 13.414 9.047 4.035 1 91.94 385 LEU B CA 1
ATOM 7561 C C . LEU B 1 385 ? 13.883 8.242 5.246 1 91.94 385 LEU B C 1
ATOM 7563 O O . LEU B 1 385 ? 15.047 8.344 5.648 1 91.94 385 LEU B O 1
ATOM 7567 N N . TYR B 1 386 ? 13.023 7.422 5.777 1 91.88 386 TYR B N 1
ATOM 7568 C CA . TYR B 1 386 ? 13.359 6.613 6.945 1 91.88 386 TYR B CA 1
ATOM 7569 C C . TYR B 1 386 ? 14.43 5.586 6.605 1 91.88 386 TYR B C 1
ATOM 7571 O O . TYR B 1 386 ? 15.406 5.43 7.348 1 91.88 386 TYR B O 1
ATOM 7579 N N . MET B 1 387 ? 14.281 4.91 5.477 1 85.38 387 MET B N 1
ATOM 7580 C CA . MET B 1 387 ? 15.234 3.885 5.07 1 85.38 387 MET B CA 1
ATOM 7581 C C . MET B 1 387 ? 16.609 4.496 4.797 1 85.38 387 MET B C 1
ATOM 7583 O O . MET B 1 387 ? 17.641 3.924 5.172 1 85.38 387 MET B O 1
ATOM 7587 N N . SER B 1 388 ? 16.625 5.629 4.25 1 86.62 388 SER B N 1
ATOM 7588 C CA . SER B 1 388 ? 17.875 6.27 3.863 1 86.62 388 SER B CA 1
ATOM 7589 C C . SER B 1 388 ? 18.531 6.945 5.059 1 86.62 388 SER B C 1
ATOM 7591 O O . SER B 1 388 ? 19.719 6.738 5.309 1 86.62 388 SER B O 1
ATOM 7593 N N . MET B 1 389 ? 17.781 7.613 5.871 1 89.81 389 MET B N 1
ATOM 7594 C CA . MET B 1 389 ? 18.375 8.484 6.891 1 89.81 389 MET B CA 1
ATOM 7595 C C . MET B 1 389 ? 18.578 7.727 8.195 1 89.81 389 MET B C 1
ATOM 7597 O O . MET B 1 389 ? 19.484 8.047 8.969 1 89.81 389 MET B O 1
ATOM 7601 N N . PHE B 1 390 ? 17.766 6.719 8.445 1 89.38 390 PHE B N 1
ATOM 7602 C CA . PHE B 1 390 ? 17.797 6.152 9.789 1 89.38 390 PHE B CA 1
ATOM 7603 C C . PHE B 1 390 ? 18.234 4.695 9.758 1 89.38 390 PHE B C 1
ATOM 7605 O O . PHE B 1 390 ? 18.688 4.152 10.773 1 89.38 390 PHE B O 1
ATOM 7612 N N . LEU B 1 391 ? 18.094 4.035 8.633 1 83 391 LEU B N 1
ATOM 7613 C CA . LEU B 1 391 ? 18.406 2.609 8.617 1 83 391 LEU B CA 1
ATOM 7614 C C . LEU B 1 391 ? 19.672 2.342 7.805 1 83 391 LEU B C 1
ATOM 7616 O O . LEU B 1 391 ? 20.328 1.32 8 1 83 391 LEU B O 1
ATOM 7620 N N . SER B 1 392 ? 20.031 3.275 6.93 1 80.19 392 SER B N 1
ATOM 7621 C CA . SER B 1 392 ? 21.219 3.104 6.098 1 80.19 392 SER B CA 1
ATOM 7622 C C . SER B 1 392 ? 22.5 3.334 6.902 1 80.19 392 SER B C 1
ATOM 7624 O O . SER B 1 392 ? 22.453 3.887 8 1 80.19 392 SER B O 1
ATOM 7626 N N . LYS B 1 393 ? 23.641 2.896 6.367 1 76.12 393 LYS B N 1
ATOM 7627 C CA . LYS B 1 393 ? 24.938 3.16 6.973 1 76.12 393 LYS B CA 1
ATOM 7628 C C . LYS B 1 393 ? 25.438 4.562 6.629 1 76.12 393 LYS B C 1
ATOM 7630 O O . LYS B 1 393 ? 25.312 5.008 5.488 1 76.12 393 LYS B O 1
ATOM 7635 N N . PRO B 1 394 ? 25.891 5.176 7.66 1 79.44 394 PRO B N 1
ATOM 7636 C CA . PRO B 1 394 ? 26.406 6.52 7.379 1 79.44 394 PRO B CA 1
ATOM 7637 C C . PRO B 1 394 ? 27.688 6.496 6.566 1 79.44 394 PRO B C 1
ATOM 7639 O O . PRO B 1 394 ? 28.391 5.48 6.539 1 79.44 394 PRO B O 1
ATOM 7642 N N . MET B 1 395 ? 27.875 7.594 5.879 1 75.12 395 MET B N 1
ATOM 7643 C CA . MET B 1 395 ? 29.141 7.742 5.152 1 75.12 395 MET B CA 1
ATOM 7644 C C . MET B 1 395 ? 30.312 7.832 6.113 1 75.12 395 MET B C 1
ATOM 7646 O O . MET B 1 395 ? 30.156 8.273 7.254 1 75.12 395 MET B O 1
ATOM 7650 N N . ASP B 1 396 ? 31.438 7.48 5.52 1 70.81 396 ASP B N 1
ATOM 7651 C CA . ASP B 1 396 ? 32.656 7.512 6.336 1 70.81 396 ASP B CA 1
ATOM 7652 C C . ASP B 1 396 ? 33.156 8.938 6.516 1 70.81 396 ASP B C 1
ATOM 7654 O O . ASP B 1 396 ? 33 9.781 5.625 1 70.81 396 ASP B O 1
ATOM 7658 N N . ASN B 1 397 ? 33.656 9.305 7.582 1 69.5 397 ASN B N 1
ATOM 7659 C CA . ASN B 1 397 ? 34.406 10.531 7.887 1 69.5 397 ASN B CA 1
ATOM 7660 C C . ASN B 1 397 ? 33.469 11.75 7.887 1 69.5 397 ASN B C 1
ATOM 7662 O O . ASN B 1 397 ? 33.781 12.773 7.281 1 69.5 397 ASN B O 1
ATOM 7666 N N . LEU B 1 398 ? 32.344 11.516 8.43 1 76.94 398 LEU B N 1
ATOM 7667 C CA . LEU B 1 398 ? 31.422 12.656 8.492 1 76.94 398 LEU B CA 1
ATOM 7668 C C . LEU B 1 398 ? 31.672 13.484 9.75 1 76.94 398 LEU B C 1
ATOM 7670 O O . LEU B 1 398 ? 31.922 12.93 10.82 1 76.94 398 LEU B O 1
ATOM 7674 N N . LYS B 1 399 ? 31.828 14.773 9.445 1 78.88 399 LYS B N 1
ATOM 7675 C CA . LYS B 1 399 ? 31.906 15.703 10.57 1 78.88 399 LYS B CA 1
ATOM 7676 C C . LYS B 1 399 ? 30.516 16.031 11.102 1 78.88 399 LYS B C 1
ATOM 7678 O O . LYS B 1 399 ? 29.688 16.609 10.398 1 78.88 399 LYS B O 1
ATOM 7683 N N . ILE B 1 400 ? 30.203 15.641 12.312 1 84.88 400 ILE B N 1
ATOM 7684 C CA . ILE B 1 400 ? 28.891 15.836 12.914 1 84.88 400 ILE B CA 1
ATOM 7685 C C . ILE B 1 400 ? 28.984 16.859 14.047 1 84.88 400 ILE B C 1
ATOM 7687 O O . ILE B 1 400 ? 30.016 16.938 14.734 1 84.88 400 ILE B O 1
ATOM 7691 N N . LEU B 1 401 ? 27.984 17.672 14.18 1 84.19 401 LEU B N 1
ATOM 7692 C CA . LEU B 1 401 ? 27.906 18.594 15.312 1 84.19 401 LEU B CA 1
ATOM 7693 C C . LEU B 1 401 ? 27.828 17.828 16.625 1 84.19 401 LEU B C 1
ATOM 7695 O O . LEU B 1 401 ? 27.297 16.719 16.672 1 84.19 401 LEU B O 1
ATOM 7699 N N . PRO B 1 402 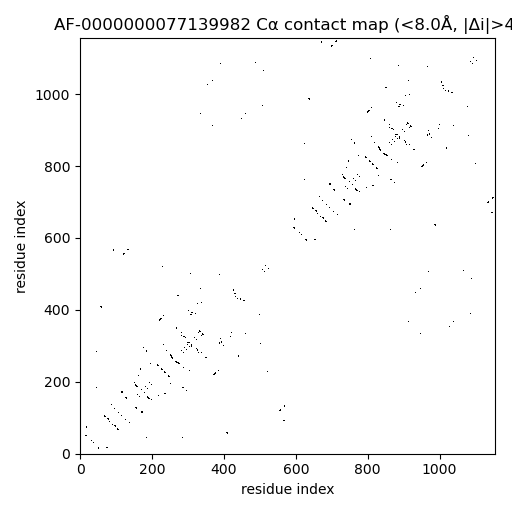? 28.391 18.422 17.578 1 80.75 402 PRO B N 1
ATOM 7700 C CA . PRO B 1 402 ? 28.344 17.734 18.875 1 80.75 402 PRO B CA 1
ATOM 7701 C C . PRO B 1 402 ? 26.906 17.469 19.359 1 80.75 402 PRO B C 1
ATOM 7703 O O . PRO B 1 402 ? 26.047 18.344 19.234 1 80.75 402 PRO B O 1
ATOM 7706 N N . PHE B 1 403 ? 26.672 16.297 19.719 1 86.69 403 PHE B N 1
ATOM 7707 C CA . PHE B 1 403 ? 25.375 15.836 20.219 1 86.69 403 PHE B CA 1
ATOM 7708 C C . PHE B 1 403 ? 25.547 15.125 21.562 1 86.69 403 PHE B C 1
ATOM 7710 O O . PHE B 1 403 ? 25.859 13.938 21.609 1 86.69 403 PHE B O 1
ATOM 7717 N N . GLY B 1 404 ? 25.344 15.914 22.625 1 86.06 404 GLY B N 1
ATOM 7718 C CA . GLY B 1 404 ? 25.625 15.422 23.969 1 86.06 404 GLY B CA 1
ATOM 7719 C C . GLY B 1 404 ? 24.469 14.648 24.562 1 86.06 404 GLY B C 1
ATOM 7720 O O . GLY B 1 404 ? 23.422 14.477 23.922 1 86.06 404 GLY B O 1
ATOM 7721 N N . VAL B 1 405 ? 24.625 14.219 25.75 1 89.5 405 VAL B N 1
ATOM 7722 C CA . VAL B 1 405 ? 23.672 13.367 26.453 1 89.5 405 VAL B CA 1
ATOM 7723 C C . VAL B 1 405 ? 22.406 14.172 26.781 1 89.5 405 VAL B C 1
ATOM 7725 O O . VAL B 1 405 ? 21.297 13.648 26.688 1 89.5 405 VAL B O 1
ATOM 7728 N N . SER B 1 406 ? 22.594 15.391 27.188 1 87.56 406 SER B N 1
ATOM 7729 C CA . SER B 1 406 ? 21.453 16.219 27.516 1 87.56 406 SER B CA 1
ATOM 7730 C C . SER B 1 406 ? 20.594 16.484 26.281 1 87.56 406 SER B C 1
ATOM 7732 O O . SER B 1 406 ? 19.359 16.453 26.359 1 87.56 406 SER B O 1
ATOM 7734 N N . GLN B 1 407 ? 21.234 16.781 25.188 1 90.75 407 GLN B N 1
ATOM 7735 C CA . GLN B 1 407 ? 20.516 17 23.953 1 90.75 407 GLN B CA 1
ATOM 7736 C C . GLN B 1 407 ? 19.734 15.75 23.531 1 90.75 407 GLN B C 1
ATOM 7738 O O . GLN B 1 407 ? 18.594 15.844 23.094 1 90.75 407 GLN B O 1
ATOM 7743 N N . LYS B 1 408 ? 20.391 14.68 23.703 1 93 408 LYS B N 1
ATOM 7744 C CA . LYS B 1 408 ? 19.75 13.406 23.359 1 93 408 LYS B CA 1
ATOM 7745 C C . LYS B 1 408 ? 18.516 13.172 24.234 1 93 408 LYS B C 1
ATOM 7747 O O . LYS B 1 408 ? 17.484 12.703 23.734 1 93 408 LYS B O 1
ATOM 7752 N N . ARG B 1 409 ? 18.625 13.438 25.453 1 93.25 409 ARG B N 1
ATOM 7753 C CA . ARG B 1 409 ? 17.531 13.234 26.391 1 93.25 409 ARG B CA 1
ATOM 7754 C C . ARG B 1 409 ? 16.312 14.062 25.984 1 93.25 409 ARG B C 1
ATOM 7756 O O . ARG B 1 409 ? 15.188 13.562 25.953 1 93.25 409 ARG B O 1
ATOM 7763 N N . TRP B 1 410 ? 16.484 15.32 25.688 1 92.62 410 TRP B N 1
ATOM 7764 C CA . TRP B 1 410 ? 15.383 16.219 25.312 1 92.62 410 TRP B CA 1
ATOM 7765 C C . TRP B 1 410 ? 14.75 15.781 24 1 92.62 410 TRP B C 1
ATOM 7767 O O . TRP B 1 410 ? 13.531 15.852 23.844 1 92.62 410 TRP B O 1
ATOM 7777 N N . LEU B 1 411 ? 15.609 15.406 23.094 1 95.62 411 LEU B N 1
ATOM 7778 C CA . LEU B 1 411 ? 15.086 14.883 21.828 1 95.62 411 LEU B CA 1
ATOM 7779 C C . LEU B 1 411 ? 14.234 13.641 22.062 1 95.62 411 LEU B C 1
ATOM 7781 O O . LEU B 1 411 ? 13.148 13.508 21.5 1 95.62 411 LEU B O 1
ATOM 7785 N N . TYR B 1 412 ? 14.773 12.758 22.922 1 96.44 412 TYR B N 1
ATOM 7786 C CA . TYR B 1 412 ? 14.078 11.516 23.25 1 96.44 412 TYR B CA 1
ATOM 7787 C C . TYR B 1 412 ? 12.711 11.805 23.875 1 96.44 412 TYR B C 1
ATOM 7789 O O . TYR B 1 412 ? 11.711 11.203 23.484 1 96.44 412 TYR B O 1
ATOM 7797 N N . ILE B 1 413 ? 12.641 12.734 24.766 1 95.62 413 ILE B N 1
ATOM 7798 C CA . ILE B 1 413 ? 11.398 13.07 25.453 1 95.62 413 ILE B CA 1
ATOM 7799 C C . ILE B 1 413 ? 10.406 13.656 24.438 1 95.62 413 ILE B C 1
ATOM 7801 O O . ILE B 1 413 ? 9.219 13.305 24.453 1 95.62 413 ILE B O 1
ATOM 7805 N N . SER B 1 414 ? 10.844 14.539 23.625 1 96.69 414 SER B N 1
ATOM 7806 C CA . SER B 1 414 ? 10 15.164 22.625 1 96.69 414 SER B CA 1
ATOM 7807 C C . SER B 1 414 ? 9.398 14.125 21.672 1 96.69 414 SER B C 1
ATOM 7809 O O . SER B 1 414 ? 8.18 14.062 21.5 1 96.69 414 SER B O 1
ATOM 7811 N N . LEU B 1 415 ? 10.266 13.242 21.125 1 98 415 LEU B N 1
ATOM 7812 C CA . LEU B 1 415 ? 9.828 12.242 20.156 1 98 415 LEU B CA 1
ATOM 7813 C C . LEU B 1 415 ? 8.961 11.18 20.828 1 98 415 LEU B C 1
ATOM 7815 O O . LEU B 1 415 ? 7.977 10.719 20.25 1 98 415 LEU B O 1
ATOM 7819 N N . LEU B 1 416 ? 9.344 10.797 22.047 1 97.81 416 LEU B N 1
ATOM 7820 C CA . LEU B 1 416 ? 8.57 9.789 22.766 1 97.81 416 LEU B CA 1
ATOM 7821 C C . LEU B 1 416 ? 7.164 10.297 23.078 1 97.81 416 LEU B C 1
ATOM 7823 O O . LEU B 1 416 ? 6.195 9.539 22.969 1 97.81 416 LEU B O 1
ATOM 7827 N N . SER B 1 417 ? 7.098 11.523 23.469 1 97.56 417 SER B N 1
ATOM 7828 C CA . SER B 1 417 ? 5.793 12.102 23.766 1 97.56 417 SER B CA 1
ATOM 7829 C C . SER B 1 417 ? 4.879 12.047 22.547 1 97.56 417 SER B C 1
ATOM 7831 O O . SER B 1 417 ? 3.701 11.711 22.656 1 97.56 417 SER B O 1
ATOM 7833 N N . LEU B 1 418 ? 5.359 12.367 21.406 1 98.38 418 LEU B N 1
ATOM 7834 C CA . LEU B 1 418 ? 4.57 12.344 20.188 1 98.38 418 LEU B CA 1
ATOM 7835 C C . LEU B 1 418 ? 4.258 10.906 19.766 1 98.38 418 LEU B C 1
ATOM 7837 O O . LEU B 1 418 ? 3.143 10.617 19.328 1 98.38 418 LEU B O 1
ATOM 7841 N N . ALA B 1 419 ? 5.25 10.016 19.922 1 98.12 419 ALA B N 1
ATOM 7842 C CA . ALA B 1 419 ? 5.07 8.609 19.578 1 98.12 419 ALA B CA 1
ATOM 7843 C C . ALA B 1 419 ? 3.977 7.973 20.422 1 98.12 419 ALA B C 1
ATOM 7845 O O . ALA B 1 419 ? 3.236 7.105 19.953 1 98.12 419 ALA B O 1
ATOM 7846 N N . LEU B 1 420 ? 3.871 8.383 21.625 1 97.31 420 LEU B N 1
ATOM 7847 C CA . LEU B 1 420 ? 2.852 7.844 22.516 1 97.31 420 LEU B CA 1
ATOM 7848 C C . LEU B 1 420 ? 1.452 8.141 21.984 1 97.31 420 LEU B C 1
ATOM 7850 O O . LEU B 1 420 ? 0.578 7.27 22.016 1 97.31 420 LEU B O 1
ATOM 7854 N N . VAL B 1 421 ? 1.277 9.297 21.484 1 97.62 421 VAL B N 1
ATOM 7855 C CA . VAL B 1 421 ? -0.031 9.641 20.938 1 97.62 421 VAL B CA 1
ATOM 7856 C C . VAL B 1 421 ? -0.294 8.82 19.672 1 97.62 421 VAL B C 1
ATOM 7858 O O . VAL B 1 421 ? -1.411 8.336 19.469 1 97.62 421 VAL B O 1
ATOM 7861 N N . ILE B 1 422 ? 0.729 8.617 18.859 1 97.94 422 ILE B N 1
ATOM 7862 C CA . ILE B 1 422 ? 0.612 7.902 17.594 1 97.94 422 ILE B CA 1
ATOM 7863 C C . ILE B 1 422 ? 0.165 6.465 17.859 1 97.94 422 ILE B C 1
ATOM 7865 O O . ILE B 1 422 ? -0.677 5.926 17.141 1 97.94 422 ILE B O 1
ATOM 7869 N N . PHE B 1 423 ? 0.597 5.836 18.969 1 97 423 PHE B N 1
ATOM 7870 C CA . PHE B 1 423 ? 0.348 4.418 19.188 1 97 423 PHE B CA 1
ATOM 7871 C C . PHE B 1 423 ? -0.776 4.211 20.188 1 97 423 PHE B C 1
ATOM 7873 O O . PHE B 1 423 ? -1.438 3.172 20.188 1 97 423 PHE B O 1
ATOM 7880 N N . ILE B 1 424 ? -1.103 5.176 21.047 1 96.94 424 ILE B N 1
ATOM 7881 C CA . ILE B 1 424 ? -2.1 5 22.094 1 96.94 424 ILE B CA 1
ATOM 7882 C C . ILE B 1 424 ? -3.471 5.434 21.578 1 96.94 424 ILE B C 1
ATOM 7884 O O . ILE B 1 424 ? -4.488 4.836 21.938 1 96.94 424 ILE B O 1
ATOM 7888 N N . PHE B 1 425 ? -3.479 6.434 20.75 1 96.62 425 PHE B N 1
ATOM 7889 C CA . PHE B 1 425 ? -4.746 6.984 20.281 1 96.62 425 PHE B CA 1
ATOM 7890 C C . PHE B 1 425 ? -5.598 5.906 19.625 1 96.62 425 PHE B C 1
ATOM 7892 O O . PHE B 1 425 ? -6.801 5.809 19.875 1 96.62 425 PHE B O 1
ATOM 7899 N N . PRO B 1 426 ? -5.023 5.043 18.797 1 96.31 426 PRO B N 1
ATOM 7900 C CA . PRO B 1 426 ? -5.824 3.994 18.156 1 96.31 426 PRO B CA 1
ATOM 7901 C C . PRO B 1 426 ? -6.488 3.062 19.156 1 96.31 426 PRO B C 1
ATOM 7903 O O . PRO B 1 426 ? -7.566 2.525 18.891 1 96.31 426 PRO B O 1
ATOM 7906 N N . LEU B 1 427 ? -5.918 2.885 20.328 1 95.81 427 LEU B N 1
ATOM 7907 C CA . LEU B 1 427 ? -6.445 1.996 21.359 1 95.81 427 LEU B CA 1
ATOM 7908 C C . LEU B 1 427 ? -7.648 2.625 22.062 1 95.81 427 LEU B C 1
ATOM 7910 O O . LEU B 1 427 ? -8.484 1.918 22.625 1 95.81 427 LEU B O 1
ATOM 7914 N N . LEU B 1 428 ? -7.809 3.938 21.953 1 95.75 428 LEU B N 1
ATOM 7915 C CA . LEU B 1 428 ? -8.844 4.664 22.672 1 95.75 428 LEU B CA 1
ATOM 7916 C C . LEU B 1 428 ? -9.977 5.074 21.734 1 95.75 428 LEU B C 1
ATOM 7918 O O . LEU B 1 428 ? -10.867 5.824 22.125 1 95.75 428 LEU B O 1
ATOM 7922 N N . LEU B 1 429 ? -10 4.578 20.594 1 94.81 429 LEU B N 1
ATOM 7923 C CA . LEU B 1 429 ? -10.945 4.98 19.547 1 94.81 429 LEU B CA 1
ATOM 7924 C C . LEU B 1 429 ? -12.383 4.742 20 1 94.81 429 LEU B C 1
ATOM 7926 O O . LEU B 1 429 ? -13.258 5.578 19.766 1 94.81 429 LEU B O 1
ATOM 7930 N N . PRO B 1 430 ? -12.734 3.553 20.672 1 92.62 430 PRO B N 1
ATOM 7931 C CA . PRO B 1 430 ? -14.117 3.342 21.109 1 92.62 430 PRO B CA 1
ATOM 7932 C C . PRO B 1 430 ? -14.586 4.406 22.094 1 92.62 430 PRO B C 1
ATOM 7934 O O . PRO B 1 430 ? -15.766 4.762 22.109 1 92.62 430 PRO B O 1
ATOM 7937 N N . PHE B 1 431 ? -13.68 4.941 22.828 1 92.75 431 PHE B N 1
ATOM 7938 C CA . PHE B 1 431 ? -14.016 6.004 23.781 1 92.75 431 PHE B CA 1
ATOM 7939 C C . PHE B 1 431 ? -14.117 7.348 23.062 1 92.75 431 PHE B C 1
ATOM 7941 O O . PHE B 1 431 ? -14.938 8.188 23.422 1 92.75 431 PHE B O 1
ATOM 7948 N N . PHE B 1 432 ? -13.32 7.543 22.078 1 92.19 432 PHE B N 1
ATOM 7949 C CA . PHE B 1 432 ? -13.281 8.789 21.312 1 92.19 432 PHE B CA 1
ATOM 7950 C C . PHE B 1 432 ? -14.602 9.023 20.594 1 92.19 432 PHE B C 1
ATOM 7952 O O . PHE B 1 432 ? -15.141 10.133 20.609 1 92.19 432 PHE B O 1
ATOM 7959 N N . VAL B 1 433 ? -15.164 7.977 20.016 1 92.12 433 VAL B N 1
ATOM 7960 C CA . VAL B 1 433 ? -16.375 8.117 19.219 1 92.12 433 VAL B CA 1
ATOM 7961 C C . VAL B 1 433 ? -17.578 8.312 20.125 1 92.12 433 VAL B C 1
ATOM 7963 O O . VAL B 1 433 ? -18.609 8.836 19.703 1 92.12 433 VAL B O 1
ATOM 7966 N N . GLU B 1 434 ? -17.453 7.938 21.406 1 92.75 434 GLU B N 1
ATOM 7967 C CA . GLU B 1 434 ? -18.547 8.047 22.359 1 92.75 434 GLU B CA 1
ATOM 7968 C C . GLU B 1 434 ? -18.609 9.438 22.984 1 92.75 434 GLU B C 1
ATOM 7970 O O . GLU B 1 434 ? -19.531 9.758 23.734 1 92.75 434 GLU B O 1
ATOM 7975 N N . LEU B 1 435 ? -17.656 10.281 22.609 1 91.19 435 LEU B N 1
ATOM 7976 C CA . LEU B 1 435 ? -17.719 11.656 23.094 1 91.19 435 LEU B CA 1
ATOM 7977 C C . LEU B 1 435 ? -19.016 12.328 22.656 1 91.19 435 LEU B C 1
ATOM 7979 O O . LEU B 1 435 ? -19.469 12.133 21.531 1 91.19 435 LEU B O 1
ATOM 7983 N N . PRO B 1 436 ? -19.609 13.086 23.484 1 89.12 436 PRO B N 1
ATOM 7984 C CA . PRO B 1 436 ? -20.922 13.672 23.203 1 89.12 436 PRO B CA 1
ATOM 7985 C C . PRO B 1 436 ? -20.922 14.523 21.938 1 89.12 436 PRO B C 1
ATOM 7987 O O . PRO B 1 436 ? -21.953 14.625 21.25 1 89.12 436 PRO B O 1
ATOM 7990 N N . MET B 1 437 ? -19.781 15.047 21.609 1 89.75 437 MET B N 1
ATOM 7991 C CA . MET B 1 437 ? -19.719 15.945 20.453 1 89.75 437 MET B CA 1
ATOM 7992 C C . MET B 1 437 ? -19.594 15.148 19.156 1 89.75 437 MET B C 1
ATOM 7994 O O . MET B 1 437 ? -19.828 15.68 18.078 1 89.75 437 MET B O 1
ATOM 7998 N N . LEU B 1 438 ? -19.219 13.898 19.234 1 91.62 438 LEU B N 1
ATOM 7999 C CA . LEU B 1 438 ? -18.984 13.078 18.062 1 91.62 438 LEU B CA 1
ATOM 8000 C C . LEU B 1 438 ? -20.047 11.984 17.938 1 91.62 438 LEU B C 1
ATOM 8002 O O . LEU B 1 438 ? -20.391 11.57 16.828 1 91.62 438 LEU B O 1
ATOM 8006 N N . ARG B 1 439 ? -20.672 11.539 19.031 1 92.25 439 ARG B N 1
ATOM 8007 C CA . ARG B 1 439 ? -21.562 10.383 19.094 1 92.25 439 ARG B CA 1
ATOM 8008 C C . ARG B 1 439 ? -22.766 10.578 18.188 1 92.25 439 ARG B C 1
ATOM 8010 O O . ARG B 1 439 ? -23.188 9.656 17.484 1 92.25 439 ARG B O 1
ATOM 8017 N N . PRO B 1 440 ? -23.281 11.781 18.156 1 91.12 440 PRO B N 1
ATOM 8018 C CA . PRO B 1 440 ? -24.453 11.977 17.297 1 91.12 440 PRO B CA 1
ATOM 8019 C C . PRO B 1 440 ? -24.156 11.781 15.82 1 91.12 440 PRO B C 1
ATOM 8021 O O . PRO B 1 440 ? -25.062 11.531 15.023 1 91.12 440 PRO B O 1
ATOM 8024 N N . PHE B 1 441 ? -22.906 11.891 15.5 1 91.75 441 PHE B N 1
ATOM 8025 C CA . PHE B 1 441 ? -22.547 11.812 14.094 1 91.75 441 PHE B CA 1
ATOM 8026 C C . PHE B 1 441 ? -22.094 10.398 13.727 1 91.75 441 PHE B C 1
ATOM 8028 O O . PHE B 1 441 ? -21.812 10.109 12.562 1 91.75 441 PHE B O 1
ATOM 8035 N N . ALA B 1 442 ? -22.031 9.508 14.672 1 93.38 442 ALA B N 1
ATOM 8036 C CA . ALA B 1 442 ? -21.531 8.164 14.43 1 93.38 442 ALA B CA 1
ATOM 8037 C C . ALA B 1 442 ? -22.672 7.156 14.328 1 93.38 442 ALA B C 1
ATOM 8039 O O . ALA B 1 442 ? -23.391 6.914 15.312 1 93.38 442 ALA B O 1
ATOM 8040 N N . ASP B 1 443 ? -22.875 6.621 13.188 1 91.25 443 ASP B N 1
ATOM 8041 C CA . ASP B 1 443 ? -23.875 5.559 13.047 1 91.25 443 ASP B CA 1
ATOM 8042 C C . ASP B 1 443 ? -23.344 4.234 13.602 1 91.25 443 ASP B C 1
ATOM 8044 O O . ASP B 1 443 ? -22.156 4.121 13.922 1 91.25 443 ASP B O 1
ATOM 8048 N N . GLU B 1 444 ? -24.172 3.277 13.711 1 87.69 444 GLU B N 1
ATOM 8049 C CA . GLU B 1 444 ? -23.812 2.014 14.352 1 87.69 444 GLU B CA 1
ATOM 8050 C C . GLU B 1 444 ? -22.719 1.288 13.586 1 87.69 444 GLU B C 1
ATOM 8052 O O . GLU B 1 444 ? -21.859 0.646 14.188 1 87.69 444 GLU B O 1
ATOM 8057 N N . LEU B 1 445 ? -22.75 1.407 12.312 1 83.56 445 LEU B N 1
ATOM 8058 C CA . LEU B 1 445 ? -21.734 0.743 11.492 1 83.56 445 LEU B CA 1
ATOM 8059 C C . LEU B 1 445 ? -20.359 1.351 11.734 1 83.56 445 LEU B C 1
ATOM 8061 O O . LEU B 1 445 ? -19.359 0.63 11.797 1 83.56 445 LEU B O 1
ATOM 8065 N N . LEU B 1 446 ? -20.281 2.629 11.875 1 89.62 446 LEU B N 1
ATOM 8066 C CA . LEU B 1 446 ? -19.016 3.316 12.117 1 89.62 446 LEU B CA 1
ATOM 8067 C C . LEU B 1 446 ? -18.469 2.992 13.508 1 89.62 446 LEU B C 1
ATOM 8069 O O . LEU B 1 446 ? -17.266 2.844 13.688 1 89.62 446 LEU B O 1
ATOM 8073 N N . ILE B 1 447 ? -19.391 2.896 14.469 1 91.94 447 ILE B N 1
ATOM 8074 C CA . ILE B 1 447 ? -19 2.561 15.828 1 91.94 447 ILE B CA 1
ATOM 8075 C C . ILE B 1 447 ? -18.391 1.161 15.859 1 91.94 447 ILE B C 1
ATOM 8077 O O . ILE B 1 447 ? -17.344 0.943 16.484 1 91.94 447 ILE B O 1
ATOM 8081 N N . GLN B 1 448 ? -19 0.264 15.188 1 86 448 GLN B N 1
ATOM 8082 C CA . GLN B 1 448 ? -18.469 -1.093 15.109 1 86 448 GLN B CA 1
ATOM 8083 C C . GLN B 1 448 ? -17.109 -1.117 14.414 1 86 448 GLN B C 1
ATOM 8085 O O . GLN B 1 448 ? -16.219 -1.874 14.797 1 86 448 GLN B O 1
ATOM 8090 N N . TRP B 1 449 ? -16.984 -0.343 13.359 1 85.44 449 TRP B N 1
ATOM 8091 C CA . TRP B 1 449 ? -15.719 -0.217 12.648 1 85.44 449 TRP B CA 1
ATOM 8092 C C . TRP B 1 449 ? -14.609 0.232 13.594 1 85.44 449 TRP B C 1
ATOM 8094 O O . TRP B 1 449 ? -13.516 -0.348 13.594 1 85.44 449 TRP B O 1
ATOM 8104 N N . PHE B 1 450 ? -14.914 1.206 14.469 1 91.44 450 PHE B N 1
ATOM 8105 C CA . PHE B 1 450 ? -13.906 1.748 15.367 1 91.44 450 PHE B CA 1
ATOM 8106 C C . PHE B 1 450 ? -13.547 0.738 16.453 1 91.44 450 PHE B C 1
ATOM 8108 O O . PHE B 1 450 ? -12.398 0.676 16.891 1 91.44 450 PHE B O 1
ATOM 8115 N N . HIS B 1 451 ? -14.477 -0.07 16.859 1 88.62 451 HIS B N 1
ATOM 8116 C CA . HIS B 1 451 ? -14.164 -1.148 17.797 1 88.62 451 HIS B CA 1
ATOM 8117 C C . HIS B 1 451 ? -13.25 -2.186 17.156 1 88.62 451 HIS B C 1
ATOM 8119 O O . HIS B 1 451 ? -12.266 -2.615 17.766 1 88.62 451 HIS B O 1
ATOM 8125 N N . SER B 1 452 ? -13.555 -2.5 15.953 1 83.62 452 SER B N 1
ATOM 8126 C CA . SER B 1 452 ? -12.773 -3.508 15.242 1 83.62 452 SER B CA 1
ATOM 8127 C C . SER B 1 452 ? -11.352 -3.023 14.992 1 83.62 452 SER B C 1
ATOM 8129 O O . SER B 1 452 ? -10.391 -3.768 15.195 1 83.62 452 SER B O 1
ATOM 8131 N N . ILE B 1 453 ? -11.227 -1.807 14.523 1 87.94 453 ILE B N 1
ATOM 8132 C CA . ILE B 1 453 ? -9.906 -1.29 14.18 1 87.94 453 ILE B CA 1
ATOM 8133 C C . ILE B 1 453 ? -9.078 -1.099 15.453 1 87.94 453 ILE B C 1
ATOM 8135 O O . ILE B 1 453 ? -7.863 -1.281 15.438 1 87.94 453 ILE B O 1
ATOM 8139 N N . SER B 1 454 ? -9.766 -0.776 16.547 1 91.56 454 SER B N 1
ATOM 8140 C CA . SER B 1 454 ? -9.07 -0.666 17.812 1 91.56 454 SER B CA 1
ATOM 8141 C C . SER B 1 454 ? -8.523 -2.016 18.266 1 91.56 454 SER B C 1
ATOM 8143 O O . SER B 1 454 ? -7.402 -2.1 18.766 1 91.56 454 SER B O 1
ATOM 8145 N N . ILE B 1 455 ? -9.234 -3.027 18.047 1 85.88 455 ILE B N 1
ATOM 8146 C CA . ILE B 1 455 ? -8.797 -4.371 18.422 1 85.88 455 ILE B CA 1
ATOM 8147 C C . ILE B 1 455 ? -7.609 -4.777 17.547 1 85.88 455 ILE B C 1
ATOM 8149 O O . ILE B 1 455 ? -6.625 -5.332 18.047 1 85.88 455 ILE B O 1
ATOM 8153 N N . VAL B 1 456 ? -7.766 -4.496 16.266 1 83.25 456 VAL B N 1
ATOM 8154 C CA . VAL B 1 456 ? -6.668 -4.797 15.344 1 83.25 456 VAL B CA 1
ATOM 8155 C C . VAL B 1 456 ? -5.41 -4.043 15.789 1 83.25 456 VAL B C 1
ATOM 8157 O O . VAL B 1 456 ? -4.309 -4.59 15.75 1 83.25 456 VAL B O 1
ATOM 8160 N N . SER B 1 457 ? -5.57 -2.822 16.219 1 90.12 457 SER B N 1
ATOM 8161 C CA . SER B 1 457 ? -4.445 -2.016 16.672 1 90.12 457 SER B CA 1
ATOM 8162 C C . SER B 1 457 ? -3.84 -2.586 17.953 1 90.12 457 SER B C 1
ATOM 8164 O O . SER B 1 457 ? -2.617 -2.623 18.109 1 90.12 457 SER B O 1
ATOM 8166 N N . PHE B 1 458 ? -4.695 -3.066 18.812 1 90.06 458 PHE B N 1
ATOM 8167 C CA . PHE B 1 458 ? -4.227 -3.676 20.047 1 90.06 458 PHE B CA 1
ATOM 8168 C C . PHE B 1 458 ? -3.412 -4.934 19.766 1 90.06 458 PHE B C 1
ATOM 8170 O O . PHE B 1 458 ? -2.324 -5.113 20.312 1 90.06 458 PHE B O 1
ATOM 8177 N N . ILE B 1 459 ? -3.869 -5.754 18.875 1 83.75 459 ILE B N 1
ATOM 8178 C CA . ILE B 1 459 ? -3.195 -7.004 18.531 1 83.75 459 ILE B CA 1
ATOM 8179 C C . ILE B 1 459 ? -1.858 -6.699 17.859 1 83.75 459 ILE B C 1
ATOM 8181 O O . ILE B 1 459 ? -0.85 -7.348 18.156 1 83.75 459 ILE B O 1
ATOM 8185 N N . SER B 1 460 ? -1.891 -5.699 17 1 85.81 460 SER B N 1
ATOM 8186 C CA . SER B 1 460 ? -0.666 -5.332 16.297 1 85.81 460 SER B CA 1
ATOM 8187 C C . SER B 1 460 ? 0.403 -4.84 17.266 1 85.81 460 SER B C 1
ATOM 8189 O O . SER B 1 460 ? 1.576 -5.195 17.141 1 85.81 460 SER B O 1
ATOM 8191 N N . ILE B 1 461 ? 0.032 -4.078 18.219 1 90.06 461 ILE B N 1
ATOM 8192 C CA . ILE B 1 461 ? 0.982 -3.543 19.203 1 90.06 461 ILE B CA 1
ATOM 8193 C C . ILE B 1 461 ? 1.49 -4.668 20.094 1 90.06 461 ILE B C 1
ATOM 8195 O O . ILE B 1 461 ? 2.672 -4.707 20.438 1 90.06 461 ILE B O 1
ATOM 8199 N N . ILE B 1 462 ? 0.632 -5.641 20.391 1 86.56 462 ILE B N 1
ATOM 8200 C CA . ILE B 1 462 ? 1.021 -6.781 21.219 1 86.56 462 ILE B CA 1
ATOM 8201 C C . ILE B 1 462 ? 2.035 -7.641 20.453 1 86.56 462 ILE B C 1
ATOM 8203 O O . ILE B 1 462 ? 3.016 -8.109 21.047 1 86.56 462 ILE B O 1
ATOM 8207 N N . ILE B 1 463 ? 1.81 -7.824 19.203 1 80 463 ILE B N 1
ATOM 8208 C CA . ILE B 1 463 ? 2.725 -8.625 18.391 1 80 463 ILE B CA 1
ATOM 8209 C C . ILE B 1 463 ? 4.094 -7.949 18.344 1 80 463 ILE B C 1
ATOM 8211 O O . ILE B 1 463 ? 5.125 -8.609 18.484 1 80 463 ILE B O 1
ATOM 8215 N N . VAL B 1 464 ? 4.148 -6.621 18.172 1 82.06 464 VAL B N 1
ATOM 8216 C CA . VAL B 1 464 ? 5.406 -5.887 18.156 1 82.06 464 VAL B CA 1
ATOM 8217 C C . VAL B 1 464 ? 6.09 -6 19.531 1 82.06 464 VAL B C 1
ATOM 8219 O O . VAL B 1 464 ? 7.309 -6.168 19.609 1 82.06 464 VAL B O 1
ATOM 8222 N N . PHE B 1 465 ? 5.281 -5.977 20.562 1 86.19 465 PHE B N 1
ATOM 8223 C CA . PHE B 1 465 ? 5.812 -6.102 21.906 1 86.19 465 PHE B CA 1
ATOM 8224 C C . PHE B 1 465 ? 6.395 -7.488 22.141 1 86.19 465 PHE B C 1
ATOM 8226 O O . PHE B 1 465 ? 7.438 -7.633 22.781 1 86.19 465 PHE B O 1
ATOM 8233 N N . ILE B 1 466 ? 5.809 -8.5 21.578 1 81.94 466 ILE B N 1
ATOM 8234 C CA . ILE B 1 466 ? 6.297 -9.867 21.703 1 81.94 466 ILE B CA 1
ATOM 8235 C C . ILE B 1 466 ? 7.648 -10 21 1 81.94 466 ILE B C 1
ATOM 8237 O O . ILE B 1 466 ? 8.562 -10.633 21.531 1 81.94 466 ILE B O 1
ATOM 8241 N N . PHE B 1 467 ? 7.762 -9.375 19.859 1 76.56 467 PHE B N 1
ATOM 8242 C CA . PHE B 1 467 ? 9.031 -9.43 19.156 1 76.56 467 PHE B CA 1
ATOM 8243 C C . PHE B 1 467 ? 10.109 -8.672 19.922 1 76.56 467 PHE B C 1
ATOM 8245 O O . PHE B 1 467 ? 11.273 -9.086 19.938 1 76.56 467 PHE B O 1
ATOM 8252 N N . ILE B 1 468 ? 9.734 -7.582 20.578 1 79.75 468 ILE B N 1
ATOM 8253 C CA . ILE B 1 468 ? 10.695 -6.816 21.375 1 79.75 468 ILE B CA 1
ATOM 8254 C C . ILE B 1 468 ? 11.141 -7.645 22.578 1 79.75 468 ILE B C 1
ATOM 8256 O O . ILE B 1 468 ? 12.328 -7.68 22.906 1 79.75 468 ILE B O 1
ATOM 8260 N N . LEU B 1 469 ? 10.242 -8.398 23.156 1 79.88 469 LEU B N 1
ATOM 8261 C CA . LEU B 1 469 ? 10.562 -9.258 24.281 1 79.88 469 LEU B CA 1
ATOM 8262 C C . LEU B 1 469 ? 11.438 -10.43 23.844 1 79.88 469 LEU B C 1
ATOM 8264 O O . LEU B 1 469 ? 12.359 -10.82 24.547 1 79.88 469 LEU B O 1
ATOM 8268 N N . TYR B 1 470 ? 11.047 -10.945 22.672 1 74.88 470 TYR B N 1
ATOM 8269 C CA . TYR B 1 470 ? 11.844 -12.031 22.125 1 74.88 470 TYR B CA 1
ATOM 8270 C C . TYR B 1 470 ? 13.289 -11.586 21.906 1 74.88 470 TYR B C 1
ATOM 8272 O O . TYR B 1 470 ? 14.227 -12.32 22.219 1 74.88 470 TYR B O 1
ATOM 8280 N N . ASP B 1 471 ? 13.461 -10.383 21.406 1 73.81 471 ASP B N 1
ATOM 8281 C CA . ASP B 1 471 ? 14.797 -9.844 21.188 1 73.81 471 ASP B CA 1
ATOM 8282 C C . ASP B 1 471 ? 15.523 -9.602 22.516 1 73.81 471 ASP B C 1
ATOM 8284 O O . ASP B 1 471 ? 16.734 -9.805 22.609 1 73.81 471 ASP B O 1
ATOM 8288 N N . TYR B 1 472 ? 14.836 -9.141 23.438 1 75.38 472 TYR B N 1
ATOM 8289 C CA . TYR B 1 472 ? 15.414 -8.875 24.75 1 75.38 472 TYR B CA 1
ATOM 8290 C C . TYR B 1 472 ? 15.906 -10.164 25.406 1 75.38 472 TYR B C 1
ATOM 8292 O O . TYR B 1 472 ? 17 -10.195 25.984 1 75.38 472 TYR B O 1
ATOM 8300 N N . PHE B 1 473 ? 15.211 -11.234 25.188 1 73 473 PHE B N 1
ATOM 8301 C CA . PHE B 1 473 ? 15.555 -12.492 25.828 1 73 473 PHE B CA 1
ATOM 8302 C C . PHE B 1 473 ? 16.609 -13.242 25.016 1 73 473 PHE B C 1
ATOM 8304 O O . PHE B 1 473 ? 17.422 -13.977 25.578 1 73 473 PHE B O 1
ATOM 8311 N N . ASN B 1 474 ? 16.484 -13.211 23.641 1 59 474 ASN B N 1
ATOM 8312 C CA . ASN B 1 474 ? 17.438 -13.93 22.797 1 59 474 ASN B CA 1
ATOM 8313 C C . ASN B 1 474 ? 18.703 -13.117 22.594 1 59 474 ASN B C 1
ATOM 8315 O O . ASN B 1 474 ? 19.719 -13.656 22.125 1 59 474 ASN B O 1
ATOM 8319 N N . GLU B 1 475 ? 18.75 -11.852 22.438 1 57.31 475 GLU B N 1
ATOM 8320 C CA . GLU B 1 475 ? 19.953 -11.031 22.312 1 57.31 475 GLU B CA 1
ATOM 8321 C C . GLU B 1 475 ? 20.875 -11.227 23.516 1 57.31 475 GLU B C 1
ATOM 8323 O O . GLU B 1 475 ? 22.047 -10.891 23.453 1 57.31 475 GLU B O 1
ATOM 8328 N N . LYS B 1 476 ? 20.594 -11.867 24.672 1 46.47 476 LYS B N 1
ATOM 8329 C CA . LYS B 1 476 ? 21.656 -12.242 25.609 1 46.47 476 LYS B CA 1
ATOM 8330 C C . LYS B 1 476 ? 22.531 -13.352 25.016 1 46.47 476 LYS B C 1
ATOM 8332 O O . LYS B 1 476 ? 23.719 -13.438 25.312 1 46.47 476 LYS B O 1
ATOM 8337 N N . LYS B 1 477 ? 22.125 -14.391 24.484 1 39.88 477 LYS B N 1
ATOM 8338 C CA . LYS B 1 477 ? 23 -15.445 23.969 1 39.88 477 LYS B CA 1
ATOM 8339 C C . LYS B 1 477 ? 23.703 -15.008 22.688 1 39.88 477 LYS B C 1
ATOM 8341 O O . LYS B 1 477 ? 24.578 -15.711 22.172 1 39.88 477 LYS B O 1
ATOM 8346 N N . PHE B 1 478 ? 23.141 -14.312 21.812 1 37.03 478 PHE B N 1
ATOM 8347 C CA . PHE B 1 478 ? 23.922 -13.812 20.688 1 37.03 478 PHE B CA 1
ATOM 8348 C C . PHE B 1 478 ? 24.938 -12.766 21.141 1 37.03 478 PHE B C 1
ATOM 8350 O O . PHE B 1 478 ? 24.562 -11.773 21.781 1 37.03 478 PHE B O 1
ATOM 8357 N N . GLN B 1 479 ? 26.297 -13.203 21.516 1 34.34 479 GLN B N 1
ATOM 8358 C CA . GLN B 1 479 ? 27.531 -12.516 21.875 1 34.34 479 GLN B CA 1
ATOM 8359 C C . GLN B 1 479 ? 27.484 -11.055 21.438 1 34.34 479 GLN B C 1
ATOM 8361 O O . GLN B 1 479 ? 26.672 -10.672 20.594 1 34.34 479 GLN B O 1
ATOM 8366 N N . THR B 1 480 ? 28.781 -10.258 21.906 1 32.62 480 THR B N 1
ATOM 8367 C CA . THR B 1 480 ? 29.5 -9.016 21.656 1 32.62 480 THR B CA 1
ATOM 8368 C C . THR B 1 480 ? 29.469 -8.672 20.156 1 32.62 480 THR B C 1
ATOM 8370 O O . THR B 1 480 ? 30.266 -9.18 19.391 1 32.62 480 THR B O 1
ATOM 8373 N N . PHE B 1 481 ? 28.781 -8.969 19.375 1 32.38 481 PHE B N 1
ATOM 8374 C CA . PHE B 1 481 ? 29.188 -8.172 18.219 1 32.38 481 PHE B CA 1
ATOM 8375 C C . PHE B 1 481 ? 29.547 -6.758 18.641 1 32.38 481 PHE B C 1
ATOM 8377 O O . PHE B 1 481 ? 28.781 -6.098 19.344 1 32.38 481 PHE B O 1
ATOM 8384 N N . LYS B 1 482 ? 30.875 -6.355 18.938 1 31.69 482 LYS B N 1
ATOM 8385 C CA . LYS B 1 482 ? 31.391 -5.004 19.141 1 31.69 482 LYS B CA 1
ATOM 8386 C C . LYS B 1 482 ? 30.391 -3.959 18.641 1 31.69 482 LYS B C 1
ATOM 8388 O O . LYS B 1 482 ? 29.625 -4.219 17.703 1 31.69 482 LYS B O 1
ATOM 8393 N N . LYS B 1 483 ? 30.203 -2.812 19.422 1 33.62 483 LYS B N 1
ATOM 8394 C CA . LYS B 1 483 ? 29.609 -1.52 19.109 1 33.62 483 LYS B CA 1
ATOM 8395 C C . LYS B 1 483 ? 29.688 -1.231 17.609 1 33.62 483 LYS B C 1
ATOM 8397 O O . LYS B 1 483 ? 29.734 -0.07 17.203 1 33.62 483 LYS B O 1
ATOM 8402 N N . LYS B 1 484 ? 30.438 -2.152 16.781 1 31.88 484 LYS B N 1
ATOM 8403 C CA . LYS B 1 484 ? 30.484 -1.551 15.453 1 31.88 484 LYS B CA 1
ATOM 8404 C C . LYS B 1 484 ? 29.094 -1.075 15.023 1 31.88 484 LYS B C 1
ATOM 8406 O O . LYS B 1 484 ? 28.078 -1.682 15.383 1 31.88 484 LYS B O 1
ATOM 8411 N N . SER B 1 485 ? 28.953 0.064 14.695 1 30.86 485 SER B N 1
ATOM 8412 C CA . SER B 1 485 ? 27.859 0.809 14.102 1 30.86 485 SER B CA 1
ATOM 8413 C C . SER B 1 485 ? 26.875 -0.124 13.398 1 30.86 485 SER B C 1
ATOM 8415 O O . SER B 1 485 ? 27.234 -1.246 13.031 1 30.86 485 SER B O 1
ATOM 8417 N N . TRP B 1 486 ? 25.641 -0.018 13.555 1 33.22 486 TRP B N 1
ATOM 8418 C CA . TRP B 1 486 ? 24.5 -0.643 12.914 1 33.22 486 TRP B CA 1
ATOM 8419 C C . TRP B 1 486 ? 24.875 -1.244 11.57 1 33.22 486 TRP B C 1
ATOM 8421 O O . TRP B 1 486 ? 24.609 -0.657 10.516 1 33.22 486 TRP B O 1
ATOM 8431 N N . ASP B 1 487 ? 26.094 -1.676 11.312 1 33.31 487 ASP B N 1
ATOM 8432 C CA . ASP B 1 487 ? 26.453 -2.572 10.227 1 33.31 487 ASP B CA 1
ATOM 8433 C C . ASP B 1 487 ? 25.609 -3.844 10.25 1 33.31 487 ASP B C 1
ATOM 8435 O O . ASP B 1 487 ? 25.562 -4.543 11.258 1 33.31 487 ASP B O 1
ATOM 8439 N N . CYS B 1 488 ? 24.406 -3.727 9.836 1 32.81 488 CYS B N 1
ATOM 8440 C CA . CYS B 1 488 ? 23.391 -4.758 9.922 1 32.81 488 CYS B CA 1
ATOM 8441 C C . CYS B 1 488 ? 23.984 -6.145 9.719 1 32.81 488 CYS B C 1
ATOM 8443 O O . CYS B 1 488 ? 24.031 -6.645 8.594 1 32.81 488 CYS B O 1
ATOM 8445 N N . GLY B 1 489 ? 25.156 -6.48 10.445 1 32.38 489 GLY B N 1
ATOM 8446 C CA . GLY B 1 489 ? 25.859 -7.738 10.625 1 32.38 489 GLY B CA 1
ATOM 8447 C C . GLY B 1 489 ? 26.203 -8.422 9.312 1 32.38 489 GLY B C 1
ATOM 8448 O O . GLY B 1 489 ? 26.609 -9.578 9.297 1 32.38 489 GLY B O 1
ATOM 8449 N N . GLY B 1 490 ? 25.562 -8.086 8.25 1 33.34 490 GLY B N 1
ATOM 8450 C CA . GLY B 1 490 ? 25.672 -8.938 7.078 1 33.34 490 GLY B CA 1
ATOM 8451 C C . GLY B 1 490 ? 27.047 -8.891 6.426 1 33.34 490 GLY B C 1
ATOM 8452 O O . GLY B 1 490 ? 27.234 -9.438 5.336 1 33.34 490 GLY B O 1
ATOM 8453 N N . GLY B 1 491 ? 28.109 -8.617 7.258 1 36.28 491 GLY B N 1
ATOM 8454 C CA . GLY B 1 491 ? 29.484 -8.688 6.77 1 36.28 491 GLY B CA 1
ATOM 8455 C C . GLY B 1 491 ? 29.75 -7.766 5.594 1 36.28 491 GLY B C 1
ATOM 8456 O O . GLY B 1 491 ? 30.719 -7.953 4.855 1 36.28 491 GLY B O 1
ATOM 8457 N N . TYR B 1 492 ? 28.797 -7.215 5.09 1 35.75 492 TYR B N 1
ATOM 8458 C CA . TYR B 1 492 ? 29.094 -6.379 3.932 1 35.75 492 TYR B CA 1
ATOM 8459 C C . TYR B 1 492 ? 30.016 -5.227 4.312 1 35.75 492 TYR B C 1
ATOM 8461 O O . TYR B 1 492 ? 29.984 -4.75 5.449 1 35.75 492 TYR B O 1
ATOM 8469 N N . ASN B 1 493 ? 31.109 -5.184 3.674 1 42.31 493 ASN B N 1
ATOM 8470 C CA . ASN B 1 493 ? 32.156 -4.188 3.766 1 42.31 493 ASN B CA 1
ATOM 8471 C C . ASN B 1 493 ? 31.641 -2.777 3.527 1 42.31 493 ASN B C 1
ATOM 8473 O O . ASN B 1 493 ? 32.406 -1.877 3.164 1 42.31 493 ASN B O 1
ATOM 8477 N N . GLY B 1 494 ? 30.547 -2.289 3.994 1 46.41 494 GLY B N 1
ATOM 8478 C CA . GLY B 1 494 ? 30.109 -0.959 4.398 1 46.41 494 GLY B CA 1
ATOM 8479 C C . GLY B 1 494 ? 29.344 -0.228 3.32 1 46.41 494 GLY B C 1
ATOM 8480 O O . GLY B 1 494 ? 28.266 0.317 3.582 1 46.41 494 GLY B O 1
ATOM 8481 N N . HIS B 1 495 ? 29.828 -0.135 2.01 1 47.91 495 HIS B N 1
ATOM 8482 C CA . HIS B 1 495 ? 29.297 0.776 1.003 1 47.91 495 HIS B CA 1
ATOM 8483 C C . HIS B 1 495 ? 27.953 0.301 0.49 1 47.91 495 HIS B C 1
ATOM 8485 O O . HIS B 1 495 ? 27.109 1.114 0.114 1 47.91 495 HIS B O 1
ATOM 8491 N N . GLU B 1 496 ? 27.688 -0.958 0.558 1 49.12 496 GLU B N 1
ATOM 8492 C CA . GLU B 1 496 ? 26.469 -1.478 -0.041 1 49.12 496 GLU B CA 1
ATOM 8493 C C . GLU B 1 496 ? 25.25 -1.159 0.825 1 49.12 496 GLU B C 1
ATOM 8495 O O . GLU B 1 496 ? 24.109 -1.156 0.338 1 49.12 496 GLU B O 1
ATOM 8500 N N . LEU B 1 497 ? 25.469 -0.741 2.033 1 54.75 497 LEU B N 1
ATOM 8501 C CA . LEU B 1 497 ? 24.359 -0.46 2.943 1 54.75 497 LEU B CA 1
ATOM 8502 C C . LEU B 1 497 ? 24.047 1.033 2.975 1 54.75 497 LEU B C 1
ATOM 8504 O O . LEU B 1 497 ? 23.125 1.464 3.666 1 54.75 497 LEU B O 1
ATOM 8508 N N . SER B 1 498 ? 24.828 1.754 2.23 1 59.75 498 SER B N 1
ATOM 8509 C CA . SER B 1 498 ? 24.531 3.176 2.092 1 59.75 498 SER B CA 1
ATOM 8510 C C . SER B 1 498 ? 23.516 3.422 0.988 1 59.75 498 SER B C 1
ATOM 8512 O O . SER B 1 498 ? 23.859 3.412 -0.196 1 59.75 498 SER B O 1
ATOM 8514 N N . VAL B 1 499 ? 22.234 3.512 1.406 1 64.25 499 VAL B N 1
ATOM 8515 C CA . VAL B 1 499 ? 21.156 3.633 0.446 1 64.25 499 VAL B CA 1
ATOM 8516 C C . VAL B 1 499 ? 20.734 5.094 0.323 1 64.25 499 VAL B C 1
ATOM 8518 O O . VAL B 1 499 ? 20.125 5.652 1.242 1 64.25 499 VAL B O 1
ATOM 8521 N N . PRO B 1 500 ? 21.109 5.645 -0.826 1 66.69 500 PRO B N 1
ATOM 8522 C CA . PRO B 1 500 ? 20.594 7.004 -1.023 1 66.69 500 PRO B CA 1
ATOM 8523 C C . PRO B 1 500 ? 19.078 7.035 -1.268 1 66.69 500 PRO B C 1
ATOM 8525 O O . PRO B 1 500 ? 18.516 6.051 -1.738 1 66.69 500 PRO B O 1
ATOM 8528 N N . SER B 1 501 ? 18.438 8.039 -0.869 1 71 501 SER B N 1
ATOM 8529 C CA . SER B 1 501 ? 17 8.188 -1.036 1 71 501 SER B CA 1
ATOM 8530 C C . SER B 1 501 ? 16.609 8.211 -2.512 1 71 501 SER B C 1
ATOM 8532 O O . SER B 1 501 ? 15.508 7.793 -2.875 1 71 501 SER B O 1
ATOM 8534 N N . THR B 1 502 ? 17.453 8.57 -3.357 1 69.5 502 THR B N 1
ATOM 8535 C CA . THR B 1 502 ? 17.156 8.727 -4.777 1 69.5 502 THR B CA 1
ATOM 8536 C C . THR B 1 502 ? 17.031 7.359 -5.453 1 69.5 502 THR B C 1
ATOM 8538 O O . THR B 1 502 ? 16.5 7.258 -6.559 1 69.5 502 THR B O 1
ATOM 8541 N N . VAL B 1 503 ? 17.531 6.344 -4.723 1 68.38 503 VAL B N 1
ATOM 8542 C CA . VAL B 1 503 ? 17.438 4.996 -5.281 1 68.38 503 VAL B CA 1
ATOM 8543 C C . VAL B 1 503 ? 15.969 4.609 -5.445 1 68.38 503 VAL B C 1
ATOM 8545 O O . VAL B 1 503 ? 15.617 3.861 -6.363 1 68.38 503 VAL B O 1
ATOM 8548 N N . PHE B 1 504 ? 15.109 5.27 -4.754 1 69.31 504 PHE B N 1
ATOM 8549 C CA . PHE B 1 504 ? 13.695 4.918 -4.758 1 69.31 504 PHE B CA 1
ATOM 8550 C C . PHE B 1 504 ? 12.938 5.746 -5.789 1 69.31 504 PHE B C 1
ATOM 8552 O O . PHE B 1 504 ? 11.961 5.273 -6.371 1 69.31 504 PHE B O 1
ATOM 8559 N N . SER B 1 505 ? 13.383 6.902 -6.008 1 70.88 505 SER B N 1
ATOM 8560 C CA . SER B 1 505 ? 12.594 7.82 -6.82 1 70.88 505 SER B CA 1
ATOM 8561 C C . SER B 1 505 ? 13.195 7.977 -8.219 1 70.88 505 SER B C 1
ATOM 8563 O O . SER B 1 505 ? 12.461 8.141 -9.195 1 70.88 505 SER B O 1
ATOM 8565 N N . LYS B 1 506 ? 14.453 7.832 -8.375 1 70.94 506 LYS B N 1
ATOM 8566 C CA . LYS B 1 506 ? 15.141 8.148 -9.633 1 70.94 506 LYS B CA 1
ATOM 8567 C C . LYS B 1 506 ? 14.727 7.188 -10.742 1 70.94 506 LYS B C 1
ATOM 8569 O O . LYS B 1 506 ? 14.484 7.609 -11.875 1 70.94 506 LYS B O 1
ATOM 8574 N N . PRO B 1 507 ? 14.578 5.91 -10.406 1 67.81 507 PRO B N 1
ATOM 8575 C CA . PRO B 1 507 ? 14.172 5.008 -11.492 1 67.81 507 PRO B CA 1
ATOM 8576 C C . PRO B 1 507 ? 12.781 5.336 -12.031 1 67.81 507 PRO B C 1
ATOM 8578 O O . PRO B 1 507 ? 12.469 5.012 -13.18 1 67.81 507 PRO B O 1
ATOM 8581 N N . LEU B 1 508 ? 11.992 6.043 -11.242 1 69.44 508 LEU B N 1
ATOM 8582 C CA . LEU B 1 508 ? 10.617 6.352 -11.625 1 69.44 508 LEU B CA 1
ATOM 8583 C C . LEU B 1 508 ? 10.523 7.754 -12.211 1 69.44 508 LEU B C 1
ATOM 8585 O O . LEU B 1 508 ? 9.445 8.18 -12.633 1 69.44 508 LEU B O 1
ATOM 8589 N N . LYS B 1 509 ? 11.594 8.508 -12.227 1 72.94 509 LYS B N 1
ATOM 8590 C CA . LYS B 1 509 ? 11.57 9.898 -12.672 1 72.94 509 LYS B CA 1
ATOM 8591 C C . LYS B 1 509 ? 11.18 10.008 -14.141 1 72.94 509 LYS B C 1
ATOM 8593 O O . LYS B 1 509 ? 10.344 10.828 -14.508 1 72.94 509 LYS B O 1
ATOM 8598 N N . ASN B 1 510 ? 11.656 9.086 -14.891 1 64.38 510 ASN B N 1
ATOM 8599 C CA . ASN B 1 510 ? 11.375 9.164 -16.312 1 64.38 510 ASN B CA 1
ATOM 8600 C C . ASN B 1 510 ? 9.961 8.68 -16.641 1 64.38 510 ASN B C 1
ATOM 8602 O O . ASN B 1 510 ? 9.305 9.227 -17.531 1 64.38 510 ASN B O 1
ATOM 8606 N N . SER B 1 511 ? 9.633 7.691 -15.922 1 65.12 511 SER B N 1
ATOM 8607 C CA . SER B 1 511 ? 8.328 7.105 -16.219 1 65.12 511 SER B CA 1
ATOM 8608 C C . SER B 1 511 ? 7.199 7.902 -15.57 1 65.12 511 SER B C 1
ATOM 8610 O O . SER B 1 511 ? 6.066 7.887 -16.047 1 65.12 511 SER B O 1
ATOM 8612 N N . LEU B 1 512 ? 7.516 8.648 -14.508 1 68.06 512 LEU B N 1
ATOM 8613 C CA . LEU B 1 512 ? 6.461 9.312 -13.75 1 68.06 512 LEU B CA 1
ATOM 8614 C C . LEU B 1 512 ? 6.879 10.719 -13.344 1 68.06 512 LEU B C 1
ATOM 8616 O O . LEU B 1 512 ? 6.207 11.695 -13.695 1 68.06 512 LEU B O 1
ATOM 8620 N N . GLY B 1 513 ? 8 10.938 -12.852 1 70.69 513 GLY B N 1
ATOM 8621 C CA . GLY B 1 513 ? 8.453 12.164 -12.211 1 70.69 513 GLY B CA 1
ATOM 8622 C C . GLY B 1 513 ? 8.594 13.32 -13.18 1 70.69 513 GLY B C 1
ATOM 8623 O O . GLY B 1 513 ? 8.281 14.461 -12.836 1 70.69 513 GLY B O 1
ATOM 8624 N N . ARG B 1 514 ? 8.953 13.008 -14.328 1 72.12 514 ARG B N 1
ATOM 8625 C CA . ARG B 1 514 ? 9.273 14.062 -15.289 1 72.12 514 ARG B CA 1
ATOM 8626 C C . ARG B 1 514 ? 8.055 14.93 -15.578 1 72.12 514 ARG B C 1
ATOM 8628 O O . ARG B 1 514 ? 8.188 16.078 -16.016 1 72.12 514 ARG B O 1
ATOM 8635 N N . TYR B 1 515 ? 6.953 14.43 -15.289 1 69.44 515 TYR B N 1
ATOM 8636 C CA . TYR B 1 515 ? 5.73 15.164 -15.594 1 69.44 515 TYR B CA 1
ATOM 8637 C C . TYR B 1 515 ? 5.395 16.156 -14.484 1 69.44 515 TYR B C 1
ATOM 8639 O O . TYR B 1 515 ? 4.617 17.094 -14.688 1 69.44 515 TYR B O 1
ATOM 8647 N N . PHE B 1 516 ? 6.043 15.953 -13.312 1 73.19 516 PHE B N 1
ATOM 8648 C CA . PHE B 1 516 ? 5.566 16.719 -12.164 1 73.19 516 PHE B CA 1
ATOM 8649 C C . PHE B 1 516 ? 6.715 17.484 -11.508 1 73.19 516 PHE B C 1
ATOM 8651 O O . PHE B 1 516 ? 6.488 18.438 -10.766 1 73.19 516 PHE B O 1
ATOM 8658 N N . VAL B 1 517 ? 7.941 17.016 -11.695 1 73.25 517 VAL B N 1
ATOM 8659 C CA . VAL B 1 517 ? 9.094 17.656 -11.07 1 73.25 517 VAL B CA 1
ATOM 8660 C C . VAL B 1 517 ? 10.164 17.938 -12.125 1 73.25 517 VAL B C 1
ATOM 8662 O O . VAL B 1 517 ? 10.312 17.172 -13.078 1 73.25 517 VAL B O 1
ATOM 8665 N N . ASN B 1 518 ? 10.867 19.016 -11.883 1 73.25 518 ASN B N 1
ATOM 8666 C CA . ASN B 1 518 ? 11.961 19.328 -12.797 1 73.25 518 ASN B CA 1
ATOM 8667 C C . ASN B 1 518 ? 13.234 18.578 -12.414 1 73.25 518 ASN B C 1
ATOM 8669 O O . ASN B 1 518 ? 13.227 17.734 -11.516 1 73.25 518 ASN B O 1
ATOM 8673 N N . LYS B 1 519 ? 14.328 18.844 -13.055 1 65.12 519 LYS B N 1
ATOM 8674 C CA . LYS B 1 519 ? 15.594 18.125 -12.898 1 65.12 519 LYS B CA 1
ATOM 8675 C C . LYS B 1 519 ? 16.156 18.312 -11.484 1 65.12 519 LYS B C 1
ATOM 8677 O O . LYS B 1 519 ? 16.781 17.391 -10.945 1 65.12 519 LYS B O 1
ATOM 8682 N N . ILE B 1 520 ? 15.734 19.453 -10.922 1 62.34 520 ILE B N 1
ATOM 8683 C CA . ILE B 1 520 ? 16.297 19.766 -9.609 1 62.34 520 ILE B CA 1
ATOM 8684 C C . ILE B 1 520 ? 15.352 19.266 -8.523 1 62.34 520 ILE B C 1
ATOM 8686 O O . ILE B 1 520 ? 15.727 19.172 -7.352 1 62.34 520 ILE B O 1
ATOM 8690 N N . GLY B 1 521 ? 14.156 18.766 -9.016 1 68 521 GLY B N 1
ATOM 8691 C CA . GLY B 1 521 ? 13.203 18.219 -8.062 1 68 521 GLY B CA 1
ATOM 8692 C C . GLY B 1 521 ? 12.117 19.219 -7.672 1 68 521 GLY B C 1
ATOM 8693 O O . GLY B 1 521 ? 11.289 18.922 -6.801 1 68 521 GLY B O 1
ATOM 8694 N N . ASP B 1 522 ? 12.086 20.328 -8.312 1 76.06 522 ASP B N 1
ATOM 8695 C CA . ASP B 1 522 ? 11.078 21.344 -7.996 1 76.06 522 ASP B CA 1
ATOM 8696 C C . ASP B 1 522 ? 9.758 21.031 -8.695 1 76.06 522 ASP B C 1
ATOM 8698 O O . ASP B 1 522 ? 9.742 20.438 -9.781 1 76.06 522 ASP B O 1
ATOM 8702 N N . SER B 1 523 ? 8.719 21.406 -8.102 1 80.19 523 SER B N 1
ATOM 8703 C CA . SER B 1 523 ? 7.379 21.141 -8.609 1 80.19 523 SER B CA 1
ATOM 8704 C C . SER B 1 523 ? 7.086 21.969 -9.859 1 80.19 523 SER B C 1
ATOM 8706 O O . SER B 1 523 ? 7.164 23.203 -9.82 1 80.19 523 SER B O 1
ATOM 8708 N N . ILE B 1 524 ? 6.691 21.328 -10.914 1 74.81 524 ILE B N 1
ATOM 8709 C CA . ILE B 1 524 ? 6.309 22 -12.148 1 74.81 524 ILE B CA 1
ATOM 8710 C C . ILE B 1 524 ? 4.98 22.719 -11.953 1 74.81 524 ILE B C 1
ATOM 8712 O O . ILE B 1 524 ? 4.785 23.828 -12.469 1 74.81 524 ILE B O 1
ATOM 8716 N N . VAL B 1 525 ? 4.168 22.125 -11.188 1 75.44 525 VAL B N 1
ATOM 8717 C CA . VAL B 1 525 ? 2.857 22.719 -10.922 1 75.44 525 VAL B CA 1
ATOM 8718 C C . VAL B 1 525 ? 3.018 24.031 -10.172 1 75.44 525 VAL B C 1
ATOM 8720 O O . VAL B 1 525 ? 2.35 25.016 -10.484 1 75.44 525 VAL B O 1
ATOM 8723 N N . ASP B 1 526 ? 3.836 24.062 -9.172 1 82.56 526 ASP B N 1
ATOM 8724 C CA . ASP B 1 526 ? 4.082 25.297 -8.43 1 82.56 526 ASP B CA 1
ATOM 8725 C C . ASP B 1 526 ? 4.645 26.391 -9.344 1 82.56 526 ASP B C 1
ATOM 8727 O O . ASP B 1 526 ? 4.27 27.562 -9.227 1 82.56 526 ASP B O 1
ATOM 8731 N N . ASP B 1 527 ? 5.535 25.953 -10.227 1 76.38 527 ASP B N 1
ATOM 8732 C CA . ASP B 1 527 ? 6.113 26.906 -11.164 1 76.38 527 ASP B CA 1
ATOM 8733 C C . ASP B 1 527 ? 5.039 27.516 -12.07 1 76.38 527 ASP B C 1
ATOM 8735 O O . ASP B 1 527 ? 5.082 28.703 -12.398 1 76.38 527 ASP B O 1
ATOM 8739 N N . LEU B 1 528 ? 4.133 26.672 -12.484 1 72.25 528 LEU B N 1
ATOM 8740 C CA . LEU B 1 528 ? 3.039 27.141 -13.328 1 72.25 528 LEU B CA 1
ATOM 8741 C C . LEU B 1 528 ? 2.125 28.094 -12.562 1 72.25 528 LEU B C 1
ATOM 8743 O O . LEU B 1 528 ? 1.65 29.078 -13.109 1 72.25 528 LEU B O 1
ATOM 8747 N N . ILE B 1 529 ? 1.894 27.797 -11.32 1 75.06 529 ILE B N 1
ATOM 8748 C CA . ILE B 1 529 ? 1.049 28.656 -10.492 1 75.06 529 ILE B CA 1
ATOM 8749 C C . ILE B 1 529 ? 1.73 30 -10.273 1 75.06 529 ILE B C 1
ATOM 8751 O O . ILE B 1 529 ? 1.099 31.047 -10.406 1 75.06 529 ILE B O 1
ATOM 8755 N N . ILE B 1 530 ? 3.01 29.984 -9.992 1 73 530 ILE B N 1
ATOM 8756 C CA . ILE B 1 530 ? 3.768 31.203 -9.75 1 73 530 ILE B CA 1
ATOM 8757 C C . ILE B 1 530 ? 3.805 32.062 -11.031 1 73 530 ILE B C 1
ATOM 8759 O O . ILE B 1 530 ? 3.611 33.281 -10.984 1 73 530 ILE B O 1
ATOM 8763 N N . LYS B 1 531 ? 4 31.344 -12.172 1 70.38 531 LYS B N 1
ATOM 8764 C CA . LYS B 1 531 ? 4.016 32.031 -13.453 1 70.38 531 LYS B CA 1
ATOM 8765 C C . LYS B 1 531 ? 2.65 32.656 -13.758 1 70.38 531 LYS B C 1
ATOM 8767 O O . LYS B 1 531 ? 2.566 33.781 -14.258 1 70.38 531 LYS B O 1
ATOM 8772 N N . SER B 1 532 ? 1.661 31.891 -13.469 1 70.31 532 SER B N 1
ATOM 8773 C CA . SER B 1 532 ? 0.31 32.406 -13.695 1 70.31 532 SER B CA 1
ATOM 8774 C C . SER B 1 532 ? 0.008 33.594 -12.781 1 70.31 532 SER B C 1
ATOM 8776 O O . SER B 1 532 ? -0.59 34.562 -13.227 1 70.31 532 SER B O 1
ATOM 8778 N N . LEU B 1 533 ? 0.425 33.5 -11.492 1 69.31 533 LEU B N 1
ATOM 8779 C CA . LEU B 1 533 ? 0.211 34.594 -10.547 1 69.31 533 LEU B CA 1
ATOM 8780 C C . LEU B 1 533 ? 1.02 35.812 -10.938 1 69.31 533 LEU B C 1
ATOM 8782 O O . LEU B 1 533 ? 0.523 36.938 -10.859 1 69.31 533 LEU B O 1
ATOM 8786 N N . THR B 1 534 ? 2.248 35.531 -11.336 1 65.75 534 THR B N 1
ATOM 8787 C CA . THR B 1 534 ? 3.104 36.625 -11.766 1 65.75 534 THR B CA 1
ATOM 8788 C C . THR B 1 534 ? 2.547 37.281 -13.016 1 65.75 534 THR B C 1
ATOM 8790 O O . THR B 1 534 ? 2.611 38.5 -13.156 1 65.75 534 THR B O 1
ATOM 8793 N N . SER B 1 535 ? 2.051 36.406 -13.898 1 65.31 535 SER B N 1
ATOM 8794 C CA . SER B 1 535 ? 1.449 36.969 -15.117 1 65.31 535 SER B CA 1
ATOM 8795 C C . SER B 1 535 ? 0.222 37.812 -14.789 1 65.31 535 SER B C 1
ATOM 8797 O O . SER B 1 535 ? 0.008 38.844 -15.398 1 65.31 535 SER B O 1
ATOM 8799 N N . VAL B 1 536 ? -0.433 37.344 -13.82 1 58.5 536 VAL B N 1
ATOM 8800 C CA . VAL B 1 536 ? -1.62 38.094 -13.414 1 58.5 536 VAL B CA 1
ATOM 8801 C C . VAL B 1 536 ? -1.206 39.375 -12.727 1 58.5 536 VAL B C 1
ATOM 8803 O O . VAL B 1 536 ? -1.792 40.438 -12.984 1 58.5 536 VAL B O 1
ATOM 8806 N N . PHE B 1 537 ? -0.163 39.188 -11.891 1 54.09 537 PHE B N 1
ATOM 8807 C CA . PHE B 1 537 ? 0.308 40.375 -11.188 1 54.09 537 PHE B CA 1
ATOM 8808 C C . PHE B 1 537 ? 1.02 41.344 -12.141 1 54.09 537 PHE B C 1
ATOM 8810 O O . PHE B 1 537 ? 0.886 42.562 -12.031 1 54.09 537 PHE B O 1
ATOM 8817 N N . THR B 1 538 ? 1.994 40.656 -12.922 1 51.88 538 THR B N 1
ATOM 8818 C CA . THR B 1 538 ? 2.637 41.5 -13.914 1 51.88 538 THR B CA 1
ATOM 8819 C C . THR B 1 538 ? 1.599 42.125 -14.836 1 51.88 538 THR B C 1
ATOM 8821 O O . THR B 1 538 ? 1.751 43.281 -15.258 1 51.88 538 THR B O 1
ATOM 8824 N N . PHE B 1 539 ? 0.804 41.219 -15.07 1 47.12 539 PHE B N 1
ATOM 8825 C CA . PHE B 1 539 ? -0.283 41.812 -15.836 1 47.12 539 PHE B CA 1
ATOM 8826 C C . PHE B 1 539 ? -0.912 42.969 -15.07 1 47.12 539 PHE B C 1
ATOM 8828 O O . PHE B 1 539 ? -1.241 44 -15.656 1 47.12 539 PHE B O 1
ATOM 8835 N N . GLY B 1 540 ? -0.903 42.625 -13.688 1 39.16 540 GLY B N 1
ATOM 8836 C CA . GLY B 1 540 ? -1.37 43.719 -12.836 1 39.16 540 GLY B CA 1
ATOM 8837 C C . GLY B 1 540 ? -0.352 44.844 -12.68 1 39.16 540 GLY B C 1
ATOM 8838 O O . GLY B 1 540 ? -0.713 46 -12.656 1 39.16 540 GLY B O 1
ATOM 8839 N N . THR B 1 541 ? 0.894 44.344 -12.383 1 45.75 541 THR B N 1
ATOM 8840 C CA . THR B 1 541 ? 1.916 45.375 -12.211 1 45.75 541 THR B CA 1
ATOM 8841 C C . THR B 1 541 ? 2.184 46.094 -13.531 1 45.75 541 THR B C 1
ATOM 8843 O O . THR B 1 541 ? 2.764 47.188 -13.539 1 45.75 541 THR B O 1
ATOM 8846 N N . ASN B 1 542 ? 2.268 45.281 -14.578 1 40.66 542 ASN B N 1
ATOM 8847 C CA . ASN B 1 542 ? 2.398 46.094 -15.781 1 40.66 542 ASN B CA 1
ATOM 8848 C C . ASN B 1 542 ? 1.493 47.312 -15.719 1 40.66 542 ASN B C 1
ATOM 8850 O O . ASN B 1 542 ? 1.647 48.25 -16.516 1 40.66 542 ASN B O 1
ATOM 8854 N N . PHE B 1 543 ? 0.51 47.281 -14.875 1 30.19 543 PHE B N 1
ATOM 8855 C CA . PHE B 1 543 ? -0.167 48.531 -14.578 1 30.19 543 PHE B CA 1
ATOM 8856 C C . PHE B 1 543 ? 0.609 49.344 -13.547 1 30.19 543 PHE B C 1
ATOM 8858 O O . PHE B 1 543 ? 0.339 50.531 -13.344 1 30.19 543 PHE B O 1
ATOM 8865 N N . VAL B 1 544 ? 1.158 48.656 -12.469 1 32.94 544 VAL B N 1
ATOM 8866 C CA . VAL B 1 544 ? 1.965 49.438 -11.539 1 32.94 544 VAL B CA 1
ATOM 8867 C C . VAL B 1 544 ? 3.398 49.531 -12.055 1 32.94 544 VAL B C 1
ATOM 8869 O O . VAL B 1 544 ? 3.898 48.625 -12.695 1 32.94 544 VAL B O 1
ATOM 8872 N N . SER B 1 545 ? 4.027 50.656 -12.062 1 32.56 545 SER B N 1
ATOM 8873 C CA . SER B 1 545 ? 5.316 51.094 -12.602 1 32.56 545 SER B CA 1
ATOM 8874 C C . SER B 1 545 ? 6.449 50.219 -12.062 1 32.56 545 SER B C 1
ATOM 8876 O O . SER B 1 545 ? 6.457 49.844 -10.891 1 32.56 545 SER B O 1
ATOM 8878 N N . SER B 1 546 ? 7.234 49.438 -12.789 1 35.28 546 SER B N 1
ATOM 8879 C CA . SER B 1 546 ? 8.375 48.531 -12.75 1 35.28 546 SER B CA 1
ATOM 8880 C C . SER B 1 546 ? 9.516 49.094 -11.914 1 35.28 546 SER B C 1
ATOM 8882 O O . SER B 1 546 ? 10.297 49.906 -12.398 1 35.28 546 SER B O 1
ATOM 8884 N N . THR B 1 547 ? 9.336 49.562 -10.602 1 32.16 547 THR B N 1
ATOM 8885 C CA . THR B 1 547 ? 10.602 50.094 -10.078 1 32.16 547 THR B CA 1
ATOM 8886 C C . THR B 1 547 ? 11.594 48.938 -9.867 1 32.16 547 THR B C 1
ATOM 8888 O O . THR B 1 547 ? 11.234 47.875 -9.344 1 32.16 547 THR B O 1
ATOM 8891 N N . ASN B 1 548 ? 12.836 48.844 -10.445 1 31.88 548 ASN B N 1
ATOM 8892 C CA . ASN B 1 548 ? 14.016 48.031 -10.742 1 31.88 548 ASN B CA 1
ATOM 8893 C C . ASN B 1 548 ? 14.711 47.531 -9.477 1 31.88 548 ASN B C 1
ATOM 8895 O O . ASN B 1 548 ? 15.781 46.938 -9.539 1 31.88 548 ASN B O 1
ATOM 8899 N N . GLN B 1 549 ? 14.781 48.156 -8.266 1 31.84 549 GLN B N 1
ATOM 8900 C CA . GLN B 1 549 ? 15.922 47.812 -7.422 1 31.84 549 GLN B CA 1
ATOM 8901 C C . GLN B 1 549 ? 15.672 46.5 -6.676 1 31.84 549 GLN B C 1
ATOM 8903 O O . GLN B 1 549 ? 14.836 46.469 -5.766 1 31.84 549 GLN B O 1
ATOM 8908 N N . ALA B 1 550 ? 16.141 45.344 -7.035 1 34.03 550 ALA B N 1
ATOM 8909 C CA . ALA B 1 550 ? 15.789 43.969 -6.754 1 34.03 550 ALA B CA 1
ATOM 8910 C C . ALA B 1 550 ? 16.406 43.5 -5.434 1 34.03 550 ALA B C 1
ATOM 8912 O O . ALA B 1 550 ? 15.906 42.562 -4.801 1 34.03 550 ALA B O 1
ATOM 8913 N N . LYS B 1 551 ? 17.734 43.75 -5.141 1 38.03 551 LYS B N 1
ATOM 8914 C CA . LYS B 1 551 ? 18.422 42.656 -4.469 1 38.03 551 LYS B CA 1
ATOM 8915 C C . LYS B 1 551 ? 18.062 42.594 -2.986 1 38.03 551 LYS B C 1
ATOM 8917 O O . LYS B 1 551 ? 17.875 41.5 -2.426 1 38.03 551 LYS B O 1
ATOM 8922 N N . ASP B 1 552 ? 18.609 43.438 -2.137 1 34.25 552 ASP B N 1
ATOM 8923 C CA . ASP B 1 552 ? 18.734 43.375 -0.684 1 34.25 552 ASP B CA 1
ATOM 8924 C C . ASP B 1 552 ? 17.359 43.531 -0.014 1 34.25 552 ASP B C 1
ATOM 8926 O O . ASP B 1 552 ? 17.266 43.531 1.215 1 34.25 552 ASP B O 1
ATOM 8930 N N . GLU B 1 553 ? 16.359 43.969 -0.646 1 38.44 553 GLU B N 1
ATOM 8931 C CA . GLU B 1 553 ? 15.133 44.594 -0.219 1 38.44 553 GLU B CA 1
ATOM 8932 C C . GLU B 1 553 ? 14.016 43.594 -0.006 1 38.44 553 GLU B C 1
ATOM 8934 O O . GLU B 1 553 ? 12.867 43.969 0.232 1 38.44 553 GLU B O 1
ATOM 8939 N N . ASP B 1 554 ? 14.383 42.406 -0.009 1 42.78 554 ASP B N 1
ATOM 8940 C CA . ASP B 1 554 ? 13.289 41.438 -0.144 1 42.78 554 ASP B CA 1
ATOM 8941 C C . ASP B 1 554 ? 12.633 41.156 1.207 1 42.78 554 ASP B C 1
ATOM 8943 O O . ASP B 1 554 ? 11.406 41.125 1.315 1 42.78 554 ASP B O 1
ATOM 8947 N N . ILE B 1 555 ? 13.477 41 2.238 1 41.91 555 ILE B N 1
ATOM 8948 C CA . ILE B 1 555 ? 12.883 40.719 3.539 1 41.91 555 ILE B CA 1
ATOM 8949 C C . ILE B 1 555 ? 12.008 41.906 3.971 1 41.91 555 ILE B C 1
ATOM 8951 O O . ILE B 1 555 ? 10.906 41.719 4.484 1 41.91 555 ILE B O 1
ATOM 8955 N N . SER B 1 556 ? 12.664 43.125 3.799 1 42.03 556 SER B N 1
ATOM 8956 C CA . SER B 1 556 ? 11.969 44.344 4.152 1 42.03 556 SER B CA 1
ATOM 8957 C C . SER B 1 556 ? 10.648 44.469 3.4 1 42.03 556 SER B C 1
ATOM 8959 O O . SER B 1 556 ? 9.664 44.969 3.945 1 42.03 556 SER B O 1
ATOM 8961 N N . LYS B 1 557 ? 10.617 43.938 2.277 1 44.47 557 LYS B N 1
ATOM 8962 C CA . LYS B 1 557 ? 9.398 44 1.479 1 44.47 557 LYS B CA 1
ATOM 8963 C C . LYS B 1 557 ? 8.328 43.062 2.025 1 44.47 557 LYS B C 1
ATOM 8965 O O . LYS B 1 557 ? 7.152 43.438 2.109 1 44.47 557 LYS B O 1
ATOM 8970 N N . TYR B 1 558 ? 8.727 41.938 2.453 1 45.09 558 TYR B N 1
ATOM 8971 C CA . TYR B 1 558 ? 7.75 41 3.012 1 45.09 558 TYR B CA 1
ATOM 8972 C C . TYR B 1 558 ? 7.223 41.5 4.352 1 45.09 558 TYR B C 1
ATOM 8974 O O . TYR B 1 558 ? 6.02 41.438 4.613 1 45.09 558 TYR B O 1
ATOM 8982 N N . LEU B 1 559 ? 8.164 42.094 5.16 1 45.59 559 LEU B N 1
ATOM 8983 C CA . LEU B 1 559 ? 7.762 42.688 6.43 1 45.59 559 LEU B CA 1
ATOM 8984 C C . LEU B 1 559 ? 6.887 43.906 6.207 1 45.59 559 LEU B C 1
ATOM 8986 O O . LEU B 1 559 ? 5.922 44.125 6.941 1 45.59 559 LEU B O 1
ATOM 8990 N N . ALA B 1 560 ? 7.262 44.625 5.238 1 44.38 560 ALA B N 1
ATOM 8991 C CA . ALA B 1 560 ? 6.477 45.812 4.895 1 44.38 560 ALA B CA 1
ATOM 8992 C C . ALA B 1 560 ? 5.078 45.438 4.43 1 44.38 560 ALA B C 1
ATOM 8994 O O . ALA B 1 560 ? 4.086 46.031 4.836 1 44.38 560 ALA B O 1
ATOM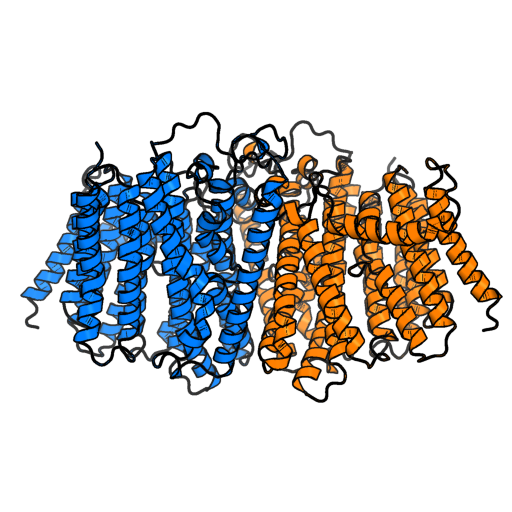 8995 N N . ILE B 1 561 ? 5.066 44.438 3.697 1 44.97 561 ILE B N 1
ATOM 8996 C CA . ILE B 1 561 ? 3.771 43.969 3.197 1 44.97 561 ILE B CA 1
ATOM 8997 C C . ILE B 1 561 ? 2.939 43.406 4.348 1 44.97 561 ILE B C 1
ATOM 8999 O O . ILE B 1 561 ? 1.764 43.75 4.496 1 44.97 561 ILE B O 1
ATOM 9003 N N . SER B 1 562 ? 3.535 42.625 5.211 1 48.38 562 SER B N 1
ATOM 9004 C CA . SER B 1 562 ? 2.82 42.094 6.367 1 48.38 562 SER B CA 1
ATOM 9005 C C . SER B 1 562 ? 2.43 43.219 7.336 1 48.38 562 SER B C 1
ATOM 9007 O O . SER B 1 562 ? 1.328 43.188 7.891 1 48.38 562 SER B O 1
ATOM 9009 N N . SER B 1 563 ? 3.43 44.188 7.594 1 48.09 563 SER B N 1
ATOM 9010 C CA . SER B 1 563 ? 3.111 45.344 8.438 1 48.09 563 SER B CA 1
ATOM 9011 C C . SER B 1 563 ? 2.008 46.188 7.812 1 48.09 563 SER B C 1
ATOM 9013 O O . SER B 1 563 ? 1.132 46.688 8.523 1 48.09 563 SER B O 1
ATOM 9015 N N . MET B 1 564 ? 2.066 46.312 6.562 1 46.09 564 MET B N 1
ATOM 9016 C CA . MET B 1 564 ? 1.013 47.062 5.879 1 46.09 564 MET B CA 1
ATOM 9017 C C . MET B 1 564 ? -0.338 46.375 6.051 1 46.09 564 MET B C 1
ATOM 9019 O O . MET B 1 564 ? -1.356 47.031 6.25 1 46.09 564 MET B O 1
ATOM 9023 N N . PHE B 1 565 ? -0.249 45.125 6.039 1 48.38 565 PHE B N 1
ATOM 9024 C CA . PHE B 1 565 ? -1.502 44.406 6.266 1 48.38 565 PHE B CA 1
ATOM 9025 C C . PHE B 1 565 ? -1.999 44.625 7.688 1 48.38 565 PHE B C 1
ATOM 9027 O O . PHE B 1 565 ? -3.191 44.844 7.906 1 48.38 565 PHE B O 1
ATOM 9034 N N . LEU B 1 566 ? -1.031 44.531 8.609 1 50 566 LEU B N 1
ATOM 9035 C CA . LEU B 1 566 ? -1.389 44.812 10 1 50 566 LEU B CA 1
ATOM 9036 C C . LEU B 1 566 ? -1.901 46.219 10.156 1 50 566 LEU B C 1
ATOM 9038 O O . LEU B 1 566 ? -2.896 46.469 10.852 1 50 566 LEU B O 1
ATOM 9042 N N . ILE B 1 567 ? -1.138 47.156 9.586 1 48.91 567 ILE B N 1
ATOM 9043 C CA . ILE B 1 567 ? -1.571 48.562 9.633 1 48.91 567 ILE B CA 1
ATOM 9044 C C . ILE B 1 567 ? -2.947 48.688 8.977 1 48.91 567 ILE B C 1
ATOM 9046 O O . ILE B 1 567 ? -3.826 49.375 9.508 1 48.91 567 ILE B O 1
ATOM 9050 N N . PHE B 1 568 ? -3.02 48.062 7.906 1 45.59 568 PHE B N 1
ATOM 9051 C CA . PHE B 1 568 ? -4.312 48.125 7.23 1 45.59 568 PHE B CA 1
ATOM 9052 C C . PHE B 1 568 ? -5.402 47.5 8.109 1 45.59 568 PHE B C 1
ATOM 9054 O O . PHE B 1 568 ? -6.48 48.094 8.25 1 45.59 568 PHE B O 1
ATOM 9061 N N . ILE B 1 569 ? -5.141 46.5 8.688 1 48.69 569 ILE B N 1
ATOM 9062 C CA . ILE B 1 569 ? -6.102 45.844 9.57 1 48.69 569 ILE B CA 1
ATOM 9063 C C . ILE B 1 569 ? -6.363 46.75 10.781 1 48.69 569 ILE B C 1
ATOM 9065 O O . ILE B 1 569 ? -7.516 46.938 11.18 1 48.69 569 ILE B O 1
ATOM 9069 N N . PHE B 1 570 ? -5.199 47.25 11.344 1 48.69 570 PHE B N 1
ATOM 9070 C CA . PHE B 1 570 ? -5.363 48.156 12.469 1 48.69 570 PHE B CA 1
ATOM 9071 C C . PHE B 1 570 ? -6.137 49.406 12.047 1 48.69 570 PHE B C 1
ATOM 9073 O O . PHE B 1 570 ? -6.961 49.938 12.805 1 48.69 570 PHE B O 1
ATOM 9080 N N . SER B 1 571 ? -5.793 49.906 10.906 1 45.53 571 SER B N 1
ATOM 9081 C CA . SER B 1 571 ? -6.547 51.031 10.406 1 45.53 571 SER B CA 1
ATOM 9082 C C . SER B 1 571 ? -8.023 50.719 10.258 1 45.53 571 SER B C 1
ATOM 9084 O O . SER B 1 571 ? -8.883 51.562 10.523 1 45.53 571 SER B O 1
ATOM 9086 N N . LEU B 1 572 ? -8.219 49.594 9.812 1 42.41 572 LEU B N 1
ATOM 9087 C CA . LEU B 1 572 ? -9.617 49.188 9.758 1 42.41 572 LEU B CA 1
ATOM 9088 C C . LEU B 1 572 ? -10.227 49.125 11.156 1 42.41 572 LEU B C 1
ATOM 9090 O O . LEU B 1 572 ? -11.414 49.438 11.328 1 42.41 572 LEU B O 1
ATOM 9094 N N . LEU B 1 573 ? -9.453 48.688 12.078 1 40.22 573 LEU B N 1
ATOM 9095 C CA . LEU B 1 573 ? -9.898 48.688 13.469 1 40.22 573 LEU B CA 1
ATOM 9096 C C . LEU B 1 573 ? -10.195 50.125 13.922 1 40.22 573 LEU B C 1
ATOM 9098 O O . LEU B 1 573 ? -11.148 50.344 14.68 1 40.22 573 LEU B O 1
ATOM 9102 N N . ILE B 1 574 ? -9.281 51 13.547 1 42.84 574 ILE B N 1
ATOM 9103 C CA . ILE B 1 574 ? -9.453 52.406 13.945 1 42.84 574 ILE B CA 1
ATOM 9104 C C . ILE B 1 574 ? -10.602 53.031 13.148 1 42.84 574 ILE B C 1
ATOM 9106 O O . ILE B 1 574 ? -11.391 53.812 13.695 1 42.84 574 ILE B O 1
ATOM 9110 N N . LEU B 1 575 ? -10.5 52.812 11.93 1 37.88 575 LEU B N 1
ATOM 9111 C CA . LEU B 1 575 ? -11.508 53.469 11.109 1 37.88 575 LEU B CA 1
ATOM 9112 C C . LEU B 1 575 ? -12.859 52.781 11.25 1 37.88 575 LEU B C 1
ATOM 9114 O O . LEU B 1 575 ? -13.891 53.312 10.859 1 37.88 575 LEU B O 1
ATOM 9118 N N . GLY B 1 576 ? -12.75 51.5 11.445 1 35.19 576 GLY B N 1
ATOM 9119 C CA . GLY B 1 576 ? -14.055 50.875 11.531 1 35.19 576 GLY B CA 1
ATOM 9120 C C . GLY B 1 576 ? -14.781 51.156 12.836 1 35.19 576 GLY B C 1
ATOM 9121 O O . GLY B 1 576 ? -14.203 51.031 13.914 1 35.19 576 GLY B O 1
ATOM 9122 N N . ASP B 1 577 ? -15.508 52.219 12.906 1 36.84 577 ASP B N 1
ATOM 9123 C CA . ASP B 1 577 ? -16.547 52.438 13.891 1 36.84 577 ASP B CA 1
ATOM 9124 C C . ASP B 1 577 ? -17.312 51.156 14.203 1 36.84 577 ASP B C 1
ATOM 9126 O O . ASP B 1 577 ? -18.312 50.844 13.547 1 36.84 577 ASP B O 1
ATOM 9130 N N . PHE B 1 578 ? -16.672 50 14.266 1 28.89 578 PHE B N 1
ATOM 9131 C CA . PHE B 1 578 ? -17.609 48.969 14.695 1 28.89 578 PHE B CA 1
ATOM 9132 C C . PHE B 1 578 ? -17.812 49 16.203 1 28.89 578 PHE B C 1
ATOM 9134 O O . PHE B 1 578 ? -16.891 49.312 16.953 1 28.89 578 PHE B O 1
#

pLDDT: mean 82.85, std 18.02, range [28.89, 98.69]

Sequence (1156 aa):
MLEDKNQSIIRSIVVGIAALAPLIIFLFTNEDILSVDFPILVGLIIQAYIGFSSFMLVQSYEPKEKNKVTIGYAIFWSALGICYLSGKSLLLPIALEITSFSTILIYSGTDFGKKQIESLGSLLLASGISALFLSAWVMLPDGDILGVILLLIGLLIKSGFSGFHIWIPKVNEGGPSHALGSFAGVLEIFPLLLFYRYVLPNQFDPLLYQVLFPLAALGIFFGGITSFFHKDPKISLAYSSIESLNFLWLCLIISGMFQFSVDAELMNLSNSFRILFFLGLFHHSFSKTFQLFSIGMVSRLINSNSSDELKGIGRLLGISPLLLGAGTFSYAVLPGTIGFVSEATYFYLNARILDLPIGRSVFLLPSMIFIFFGIVLGGFTHIKLYMSMFLSKPMDNLKILPFGVSQKRWLYISLLSLALVIFIFPLLLPFFVELPMLRPFADELLIQWFHSISIVSFISIIIVFIFILYDYFNEKKFQTFKKKSWDCGGGYNGHELSVPSTVFSKPLKNSLGRYFVNKIGDSIVDDLIIKSLTSVFTFGTNFVSSTNQAKDEDISKYLAISSMFLIFIFSLLILGDFMLEDKNQSIIRSIVVGIAALAPLIIFLFTNEDILSVDFPILVGLIIQAYIGFSSFMLVQSYEPKEKNKVTIGYAIFWSALGICYLSGKSLLLPIALEITSFSTILIYSGTDFGKKQIESLGSLLLASGISALFLSAWVMLPDGDILGVILLLIGLLIKSGFSGFHIWIPKVNEGGPSHALGSFAGVLEIFPLLLFYRYVLPNQFDPLLYQVLFPLAALGIFFGGITSFFHKDPKISLAYSSIESLNFLWLCLIISGMFQFSVDAELMNLSNSFRILFFLGLFHHSFSKTFQLFSIGMVSRLINSNSSDELKGIGRLLGISPLLLGAGTFSYAVLPGTIGFVSEATYFYLNARILDLPIGRSVFLLPSMIFIFFGIVLGGFTHIKLYMSMFLSKPMDNLKILPFGVSQKRWLYISLLSLALVIFIFPLLLPFFVELPMLRPFADELLIQWFHSISIVSFISIIIVFIFILYDYFNEKKFQTFKKKSWDCGGGYNGHELSVPSTVFSKPLKNSLGRYFVNKIGDSIVDDLIIKSLTSVFTFGTNFVSSTNQAKDEDISKYLAISSMFLIFIFSLLILGDF

Nearest PDB structures (foldseek):
  7qru-assembly1_A  TM=6.464E-01  e=1.056E-09  Alkalihalophilus pseudofirmus
  7z0s-assembly1_C  TM=6.109E-01  e=6.437E-10  Escherichia coli K-12
  6z16-assembly1_a  TM=6.198E-01  e=9.026E-09  Anoxybacillus flavithermus WK1
  8e73-assembly1_2M  TM=6.023E-01  e=1.156E-08  Vigna radiata
  8e9h-assembly1_L  TM=5.455E-01  e=6.762E-09  Mycolicibacterium smegmatis MC2 155

Organism: Leptospira biflexa serovar Patoc (strain Patoc 1 / ATCC 23582 / Paris) (NCBI:txid456481)